Protein AF-0000000084801138 (afdb_homodimer)

Radius of gyration: 43.94 Å; Cα contacts (8 Å, |Δi|>4): 2525; chains: 2; bounding box: 107×155×184 Å

InterPro domains:
  IPR002125 Cytidine and deoxycytidylate deaminase domain [PS51747] (41-170)
  IPR002734 Bacterial bifunctional deaminase-reductase, C-terminal [PF01872] (205-409)
  IPR004794 Riboflavin biosynthesis protein RibD [TIGR00326] (48-409)
  IPR011549 Riboflavin-specific deaminase, C-terminal [TIGR00227] (203-411)
  IPR012816 NADAR [PF08719] (447-599)
  IPR012816 NADAR [TIGR02464] (445-599)
  IPR012816 NADAR [cd15457] (443-597)
  IPR016193 Cytidine deaminase-like [SSF53927] (43-171)
  IPR024072 Dihydrofolate reductase-like domain superfamily [G3DSA:3.40.430.10] (196-413)
  IPR024072 Dihydrofolate reductase-like domain superfamily [SSF53597] (202-411)
  IPR037238 YbiA-like superfamily [G3DSA:1.10.357.40] (436-603)
  IPR037238 YbiA-like superfamily [SSF143990] (434-600)
  IPR050765 Riboflavin Biosynthesis HTP Reductase [PTHR38011] (197-415)

Nearest PDB structures (foldseek):
  2b3z-assembly1_D  TM=8.477E-01  e=3.255E-31  Bacillus subtilis
  3zpc-assembly1_B  TM=8.766E-01  e=1.977E-29  Acinetobacter baumannii
  8dqc-assembly1_A  TM=8.533E-01  e=4.299E-29  Klebsiella oxytoca
  2azn-assembly1_A  TM=9.161E-01  e=3.362E-20  Methanocaldococcus jannaschii
  6p8c-assembly1_B  TM=9.278E-01  e=3.364E-18  Methanothermobacter thermautotrophicus str. Delta H

Foldseek 3Di:
DDDPDDPDDPDDDDDPDCPPDDDDPPPPPDPPPPDPVNVLLQLLVVLLVQLVLQLVLQLFEADDAGKKKWKWDAPVPDPPRHTDTQFIAIDNYFQFDHTQLRRLVSNAQVSAQIEMHMLEQDDQFPPDLCNLVSSLVSHHAEYEYLYADLAPSRGPPSVVVNVVSRHHYHYEPPNNDDPSNVVSSVSSLVSRLLVLCCSVPVFAAEEEEAEDEPVFFCAFLVRHPVDRDDPLVVLVVLSVQSRWQEEEEEQSCCVRPLDLSFHPDPPLGDTHEYEYEYAQPPHDLDGNQLQCLRPAYEYEYAPPRPVVSVVSSVVSVHHYDHDPDDALVVVRNVVSLQVIRYYYYHYFADNQLRNVLVVNHWKYKYKYAHDDNDDPNRGGRHDDNPDDDPVPDQDFAPWDWDDRPRIIIIMGTSDDRDDSPPPPDDPPCPPPPVPPPPPPPFAEDEEAGSNDPLPCLDQQHQFWFWAADLVRDTDIARTLLLQLLLLQQRPFPDPVSVVLNVVSSPDSGSVSSNVSSVSCCVVPVVRGDPCCVVCSLVSSLVSSLRRCVVDVSSLVVLLVCPSHQYAHSNQPAQECGLHDVRNRPNSSSVSSVVVSCVVVVNDDPPPPPPPDD/DDDDPDDDDPDDDDDPPCPPDPPDPPPPPDPPPPDPVNVLLQLLVVLLVQLVLQLVLQLFEADDAGKKKWKWDAPVPDPPRHTDTQFIAIDNYFQFDHTQLRRLVSNAQVNAQIEMEMLEQDDQFPPDLCNLVNSLVSHHAEYEYLYADLAPLRGPPSVVVNVVSRHHYHYEPPNNDDPSNVVSSVSSLVSRLLVLCCSVPVFAAEEEEAEDEPVFFCAFLVRHPVDRDDPLVVLVVLSVQSRWQEEEEEQSCCVRPLDLSFHPCPPLGDTHEYEYEYAQPPHDLDGNQLQCLRPAYEYEYAPPRPVVSVVSSVVSVHHYHHDPDDALVVVRNVVSLQVIRYYYYHYFADNQLRNVLVVNHWKYKYKYAHDDNDDPNRGGRHDDNPDDDPVPDQDFAPWDWDDRPRIIIIMGTSDDRDDSPPPPDDPPCPPPPPPPPPPPPFAEDEEAGSNDPLPCLDQQHQFWFWAADLVRDTDIARTLLLQLLLLQQRPFPDPVSVVLNVVSSPDSGSVSSNVSSVSCCVVPVVRGDPCCVVCSLVSSLVSSLRRCVVDVSNLVVLLVCPSHQYFHSNQPAQECGLHDVRNRPNSSSVSSVVSSCVVVVNDPPPPPPPPDD

Structure (mmCIF, N/CA/C/O backbone):
data_AF-0000000084801138-model_v1
#
loop_
_entity.id
_entity.type
_entity.pdbx_description
1 polymer 'Riboflavin biosynthesis protein PYRR, chloroplastic'
#
loop_
_atom_site.group_PDB
_atom_site.id
_atom_site.type_symbol
_atom_site.label_atom_id
_atom_site.label_alt_id
_atom_site.label_comp_id
_atom_site.label_asym_id
_atom_site.label_entity_id
_atom_site.label_seq_id
_atom_site.pdbx_PDB_ins_code
_atom_site.Cartn_x
_atom_site.Cartn_y
_atom_site.Cartn_z
_atom_site.occupancy
_atom_site.B_iso_or_equiv
_atom_site.auth_seq_id
_atom_site.auth_comp_id
_atom_site.auth_asym_id
_atom_site.auth_atom_id
_atom_site.pdbx_PDB_model_num
ATOM 1 N N . MET A 1 1 ? -38.75 19.781 108.125 1 24.61 1 MET A N 1
ATOM 2 C CA . MET A 1 1 ? -38.094 18.891 107.188 1 24.61 1 MET A CA 1
ATOM 3 C C . MET A 1 1 ? -39.062 18.391 106.125 1 24.61 1 MET A C 1
ATOM 5 O O . MET A 1 1 ? -38.75 17.469 105.375 1 24.61 1 MET A O 1
ATOM 9 N N . PRO A 1 2 ? -39.938 19.156 105.812 1 25.31 2 PRO A N 1
ATOM 10 C CA . PRO A 1 2 ? -41.312 18.953 105.375 1 25.31 2 PRO A CA 1
ATOM 11 C C . PRO A 1 2 ? -41.406 18.359 103.938 1 25.31 2 PRO A C 1
ATOM 13 O O . PRO A 1 2 ? -40.469 18.516 103.188 1 25.31 2 PRO A O 1
ATOM 16 N N . PRO A 1 3 ? -42.125 17.234 103.875 1 28.09 3 PRO A N 1
ATOM 17 C CA . PRO A 1 3 ? -42.344 16.172 102.938 1 28.09 3 PRO A CA 1
ATOM 18 C C . PRO A 1 3 ? -42.812 16.703 101.562 1 28.09 3 PRO A C 1
ATOM 20 O O . PRO A 1 3 ? -43.656 17.625 101.5 1 28.09 3 PRO A O 1
ATOM 23 N N . SER A 1 4 ? -41.875 16.844 100.625 1 24.78 4 SER A N 1
ATOM 24 C CA . SER A 1 4 ? -41.781 17.625 99.438 1 24.78 4 SER A CA 1
ATOM 25 C C . SER A 1 4 ? -42.875 17.188 98.438 1 24.78 4 SER A C 1
ATOM 27 O O . SER A 1 4 ? -43.031 16 98.125 1 24.78 4 SER A O 1
ATOM 29 N N . PRO A 1 5 ? -43.875 17.984 98.5 1 23.95 5 PRO A N 1
ATOM 30 C CA . PRO A 1 5 ? -45.188 17.703 97.938 1 23.95 5 PRO A CA 1
ATOM 31 C C . PRO A 1 5 ? -45.156 17.203 96.5 1 23.95 5 PRO A C 1
ATOM 33 O O . PRO A 1 5 ? -44.188 17.469 95.75 1 23.95 5 PRO A O 1
ATOM 36 N N . ARG A 1 6 ? -45.875 16.109 96.25 1 24.22 6 ARG A N 1
ATOM 37 C CA . ARG A 1 6 ? -46 15.078 95.25 1 24.22 6 ARG A CA 1
ATOM 38 C C . ARG A 1 6 ? -46.5 15.648 93.938 1 24.22 6 ARG A C 1
ATOM 40 O O . ARG A 1 6 ? -47.594 16.219 93.875 1 24.22 6 ARG A O 1
ATOM 47 N N . PRO A 1 7 ? -45.594 16.219 93.062 1 22.45 7 PRO A N 1
ATOM 48 C CA . PRO A 1 7 ? -45.938 17.172 92.062 1 22.45 7 PRO A CA 1
ATOM 49 C C . PRO A 1 7 ? -47 16.625 91.062 1 22.45 7 PRO A C 1
ATOM 51 O O . PRO A 1 7 ? -47.125 15.406 90.875 1 22.45 7 PRO A O 1
ATOM 54 N N . LEU A 1 8 ? -48.062 17.312 91.062 1 23.97 8 LEU A N 1
ATOM 55 C CA . LEU A 1 8 ? -49.406 17.141 90.438 1 23.97 8 LEU A CA 1
ATOM 56 C C . LEU A 1 8 ? -49.281 16.703 89 1 23.97 8 LEU A C 1
ATOM 58 O O . LEU A 1 8 ? -48.375 17.125 88.312 1 23.97 8 LEU A O 1
ATOM 62 N N . GLY A 1 9 ? -49.938 15.633 88.562 1 22.23 9 GLY A N 1
ATOM 63 C CA . GLY A 1 9 ? -50.125 14.609 87.562 1 22.23 9 GLY A CA 1
ATOM 64 C C . GLY A 1 9 ? -50.625 15.148 86.25 1 22.23 9 GLY A C 1
ATOM 65 O O . GLY A 1 9 ? -51.781 15.539 86.125 1 22.23 9 GLY A O 1
ATOM 66 N N . VAL A 1 10 ? -49.875 16.156 85.688 1 21.73 10 VAL A N 1
ATOM 67 C CA . VAL A 1 10 ? -50.406 17.016 84.625 1 21.73 10 VAL A CA 1
ATOM 68 C C . VAL A 1 10 ? -50.969 16.156 83.5 1 21.73 10 VAL A C 1
ATOM 70 O O . VAL A 1 10 ? -50.375 15.133 83.188 1 21.73 10 VAL A O 1
ATOM 73 N N . ALA A 1 11 ? -52.25 16.328 83.375 1 22.2 11 ALA A N 1
ATOM 74 C CA . ALA A 1 11 ? -53.25 15.594 82.562 1 22.2 11 ALA A CA 1
ATOM 75 C C . ALA A 1 11 ? -52.781 15.406 81.125 1 22.2 11 ALA A C 1
ATOM 77 O O . ALA A 1 11 ? -52.062 16.25 80.562 1 22.2 11 ALA A O 1
ATOM 78 N N . PRO A 1 12 ? -53.188 14.297 80.5 1 21.53 12 PRO A N 1
ATOM 79 C CA . PRO A 1 12 ? -52.75 13.555 79.312 1 21.53 12 PRO A CA 1
ATOM 80 C C . PRO A 1 12 ? -53.062 14.273 78 1 21.53 12 PRO A C 1
ATOM 82 O O . PRO A 1 12 ? -54.031 15.039 77.938 1 21.53 12 PRO A O 1
ATOM 85 N N . ALA A 1 13 ? -52.094 14.914 77.375 1 20.89 13 ALA A N 1
ATOM 86 C CA . ALA A 1 13 ? -52.031 15.742 76.188 1 20.89 13 ALA A CA 1
ATOM 87 C C . ALA A 1 13 ? -52.938 15.164 75.125 1 20.89 13 ALA A C 1
ATOM 89 O O . ALA A 1 13 ? -52.969 13.945 74.875 1 20.89 13 ALA A O 1
ATOM 90 N N . PRO A 1 14 ? -53.969 15.812 74.812 1 20.09 14 PRO A N 1
ATOM 91 C CA . PRO A 1 14 ? -55.031 15.367 73.938 1 20.09 14 PRO A CA 1
ATOM 92 C C . PRO A 1 14 ? -54.562 14.812 72.625 1 20.09 14 PRO A C 1
ATOM 94 O O . PRO A 1 14 ? -53.438 15.117 72.188 1 20.09 14 PRO A O 1
ATOM 97 N N . ALA A 1 15 ? -55.188 13.812 72.125 1 22.81 15 ALA A N 1
ATOM 98 C CA . ALA A 1 15 ? -55.156 12.805 71.062 1 22.81 15 ALA A CA 1
ATOM 99 C C . ALA A 1 15 ? -55.125 13.461 69.688 1 22.81 15 ALA A C 1
ATOM 101 O O . ALA A 1 15 ? -56.094 14.07 69.25 1 22.81 15 ALA A O 1
ATOM 102 N N . SER A 1 16 ? -54.125 14.359 69.375 1 19.98 16 SER A N 1
ATOM 103 C CA . SER A 1 16 ? -54.156 15.133 68.188 1 19.98 16 SER A CA 1
ATOM 104 C C . SER A 1 16 ? -54.469 14.242 66.938 1 19.98 16 SER A C 1
ATOM 106 O O . SER A 1 16 ? -54 13.094 66.875 1 19.98 16 SER A O 1
ATOM 108 N N . TYR A 1 17 ? -55.562 14.43 66.25 1 22.09 17 TYR A N 1
ATOM 109 C CA . TYR A 1 17 ? -56.281 13.859 65.062 1 22.09 17 TYR A CA 1
ATOM 110 C C . TYR A 1 17 ? -55.344 13.68 63.906 1 22.09 17 TYR A C 1
ATOM 112 O O . TYR A 1 17 ? -54.656 14.617 63.5 1 22.09 17 TYR A O 1
ATOM 120 N N . SER A 1 18 ? -54.719 12.492 63.688 1 22.88 18 SER A N 1
ATOM 121 C CA . SER A 1 18 ? -53.781 11.992 62.719 1 22.88 18 SER A CA 1
ATOM 122 C C . SER A 1 18 ? -54.281 12.125 61.312 1 22.88 18 SER A C 1
ATOM 124 O O . SER A 1 18 ? -55.25 11.461 60.938 1 22.88 18 SER A O 1
ATOM 126 N N . LEU A 1 19 ? -54.5 13.383 60.844 1 23.61 19 LEU A N 1
ATOM 127 C CA . LEU A 1 19 ? -55.031 13.547 59.5 1 23.61 19 LEU A CA 1
ATOM 128 C C . LEU A 1 19 ? -54.25 12.727 58.5 1 23.61 19 LEU A C 1
ATOM 130 O O . LEU A 1 19 ? -53.031 12.922 58.312 1 23.61 19 LEU A O 1
ATOM 134 N N . ASN A 1 20 ? -54.656 11.453 58.156 1 21.58 20 ASN A N 1
ATOM 135 C CA . ASN A 1 20 ? -54.094 10.281 57.5 1 21.58 20 ASN A CA 1
ATOM 136 C C . ASN A 1 20 ? -53.75 10.594 56.031 1 21.58 20 ASN A C 1
ATOM 138 O O . ASN A 1 20 ? -52.781 10.039 55.5 1 21.58 20 ASN A O 1
ATOM 142 N N . LEU A 1 21 ? -54.594 11.188 55.156 1 23.88 21 LEU A N 1
ATOM 143 C CA . LEU A 1 21 ? -54.875 10.469 53.938 1 23.88 21 LEU A CA 1
ATOM 144 C C . LEU A 1 21 ? -53.844 10.82 52.844 1 23.88 21 LEU A C 1
ATOM 146 O O . LEU A 1 21 ? -54.094 10.602 51.656 1 23.88 21 LEU A O 1
ATOM 150 N N . PHE A 1 22 ? -52.781 11.531 53.062 1 23.97 22 PHE A N 1
ATOM 151 C CA . PHE A 1 22 ? -52.375 12.148 51.812 1 23.97 22 PHE A CA 1
ATOM 152 C C . PHE A 1 22 ? -51.969 11.094 50.781 1 23.97 22 PHE A C 1
ATOM 154 O O . PHE A 1 22 ? -51.375 10.07 51.156 1 23.97 22 PHE A O 1
ATOM 161 N N . PRO A 1 23 ? -52.625 11.055 49.562 1 28.62 23 PRO A N 1
ATOM 162 C CA . PRO A 1 23 ? -52.438 10.055 48.5 1 28.62 23 PRO A CA 1
ATOM 163 C C . PRO A 1 23 ? -51 9.875 48.094 1 28.62 23 PRO A C 1
ATOM 165 O O . PRO A 1 23 ? -50.188 10.797 48.25 1 28.62 23 PRO A O 1
ATOM 168 N N . ARG A 1 24 ? -50.5 8.617 48 1 23.97 24 ARG A N 1
ATOM 169 C CA . ARG A 1 24 ? -49.156 8.133 47.688 1 23.97 24 ARG A CA 1
ATOM 170 C C . ARG A 1 24 ? -48.688 8.672 46.344 1 23.97 24 ARG A C 1
ATOM 172 O O . ARG A 1 24 ? -49.344 8.453 45.312 1 23.97 24 ARG A O 1
ATOM 179 N N . ARG A 1 25 ? -48.156 9.82 46.344 1 25.17 25 ARG A N 1
ATOM 180 C CA . ARG A 1 25 ? -47.531 10.32 45.094 1 25.17 25 ARG A CA 1
ATOM 181 C C . ARG A 1 25 ? -46.781 9.211 44.375 1 25.17 25 ARG A C 1
ATOM 183 O O . ARG A 1 25 ? -45.906 8.555 44.938 1 25.17 25 ARG A O 1
ATOM 190 N N . ARG A 1 26 ? -47.438 8.602 43.375 1 25.25 26 ARG A N 1
ATOM 191 C CA . ARG A 1 26 ? -46.875 7.617 42.469 1 25.25 26 ARG A CA 1
ATOM 192 C C . ARG A 1 26 ? -45.438 8.016 42.062 1 25.25 26 ARG A C 1
ATOM 194 O O . ARG A 1 26 ? -45.219 9.133 41.594 1 25.25 26 ARG A O 1
ATOM 201 N N . CYS A 1 27 ? -44.531 7.418 42.844 1 24.69 27 CYS A N 1
ATOM 202 C CA . CYS A 1 27 ? -43.125 7.535 42.531 1 24.69 27 CYS A CA 1
ATOM 203 C C . CYS A 1 27 ? -42.906 7.469 41 1 24.69 27 CYS A C 1
ATOM 205 O O . CYS A 1 27 ? -43.406 6.566 40.344 1 24.69 27 CYS A O 1
ATOM 207 N N . LEU A 1 28 ? -42.906 8.711 40.438 1 31.41 28 LEU A N 1
ATOM 208 C CA . LEU A 1 28 ? -42.562 8.719 39.031 1 31.41 28 LEU A CA 1
ATOM 209 C C . LEU A 1 28 ? -41.562 7.609 38.719 1 31.41 28 LEU A C 1
ATOM 211 O O . LEU A 1 28 ? -40.688 7.293 39.562 1 31.41 28 LEU A O 1
ATOM 215 N N . PRO A 1 29 ? -42 6.625 37.906 1 31.09 29 PRO A N 1
ATOM 216 C CA . PRO A 1 29 ? -41.125 5.5 37.531 1 31.09 29 PRO A CA 1
ATOM 217 C C . PRO A 1 29 ? -39.656 5.879 37.5 1 31.09 29 PRO A C 1
ATOM 219 O O . PRO A 1 29 ? -39.312 7.051 37.281 1 31.09 29 PRO A O 1
ATOM 222 N N . ALA A 1 30 ? -38.844 4.914 38.031 1 28.2 30 ALA A N 1
ATOM 223 C CA . ALA A 1 30 ? -37.375 4.828 38.062 1 28.2 30 ALA A CA 1
ATOM 224 C C . ALA A 1 30 ? -36.781 5.332 36.75 1 28.2 30 ALA A C 1
ATOM 226 O O . ALA A 1 30 ? -37.219 4.93 35.656 1 28.2 30 ALA A O 1
ATOM 227 N N . ARG A 1 31 ? -36.344 6.496 36.656 1 33 31 ARG A N 1
ATOM 228 C CA . ARG A 1 31 ? -35.375 6.875 35.625 1 33 31 ARG A CA 1
ATOM 229 C C . ARG A 1 31 ? -34.562 5.676 35.156 1 33 31 ARG A C 1
ATOM 231 O O . ARG A 1 31 ? -33.906 5.02 35.969 1 33 31 ARG A O 1
ATOM 238 N N . HIS A 1 32 ? -35.094 4.891 34.281 1 36.47 32 HIS A N 1
ATOM 239 C CA . HIS A 1 32 ? -34.344 3.758 33.719 1 36.47 32 HIS A CA 1
ATOM 240 C C . HIS A 1 32 ? -32.844 4.012 33.719 1 36.47 32 HIS A C 1
ATOM 242 O O . HIS A 1 32 ? -32.375 5.031 33.219 1 36.47 32 HIS A O 1
ATOM 248 N N . ALA A 1 33 ? -32.094 3.668 34.688 1 37.84 33 ALA A N 1
ATOM 249 C CA . ALA A 1 33 ? -30.641 3.561 34.812 1 37.84 33 ALA A CA 1
ATOM 250 C C . ALA A 1 33 ? -30 3.107 33.531 1 37.84 33 ALA A C 1
ATOM 252 O O . ALA A 1 33 ? -30.125 1.943 33.125 1 37.84 33 ALA A O 1
ATOM 253 N N . VAL A 1 34 ? -30.094 3.865 32.562 1 47.22 34 VAL A N 1
ATOM 254 C CA . VAL A 1 34 ? -29.156 3.533 31.484 1 47.22 34 VAL A CA 1
ATOM 255 C C . VAL A 1 34 ? -27.859 2.984 32.094 1 47.22 34 VAL A C 1
ATOM 257 O O . VAL A 1 34 ? -27.328 3.557 33.031 1 47.22 34 VAL A O 1
ATOM 260 N N . SER A 1 35 ? -27.531 1.699 31.969 1 58.22 35 SER A N 1
ATOM 261 C CA . SER A 1 35 ? -26.312 1.022 32.406 1 58.22 35 SER A CA 1
ATOM 262 C C . SER A 1 35 ? -25.094 1.908 32.219 1 58.22 35 SER A C 1
ATOM 264 O O . SER A 1 35 ? -25.078 2.787 31.359 1 58.22 35 SER A O 1
ATOM 266 N N . MET A 1 36 ? -24.297 1.938 33.25 1 60.09 36 MET A N 1
ATOM 267 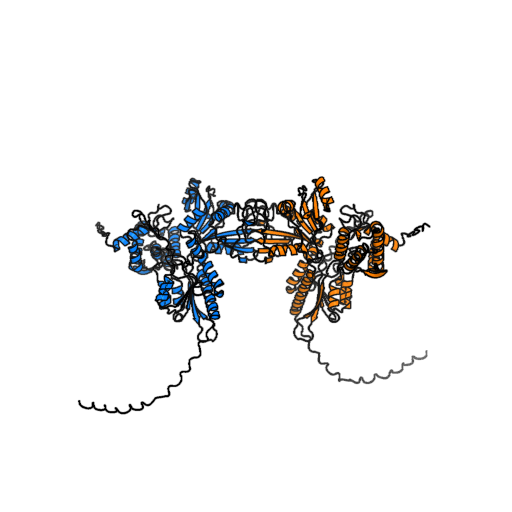C CA . MET A 1 36 ? -23.031 2.662 33.25 1 60.09 36 MET A CA 1
ATOM 268 C C . MET A 1 36 ? -22.297 2.465 31.922 1 60.09 36 MET A C 1
ATOM 270 O O . MET A 1 36 ? -21.719 3.406 31.391 1 60.09 36 MET A O 1
ATOM 274 N N . ALA A 1 37 ? -22.453 1.32 31.391 1 62.06 37 ALA A N 1
ATOM 275 C CA . ALA A 1 37 ? -21.781 1.018 30.125 1 62.06 37 ALA A CA 1
ATOM 276 C C . ALA A 1 37 ? -22.438 1.772 28.969 1 62.06 37 ALA A C 1
ATOM 278 O O . ALA A 1 37 ? -21.75 2.281 28.078 1 62.06 37 ALA A O 1
ATOM 279 N N . ALA A 1 38 ? -23.703 1.732 29.031 1 67.5 38 ALA A N 1
ATOM 280 C CA . ALA A 1 38 ? -24.422 2.449 27.984 1 67.5 38 ALA A CA 1
ATOM 281 C C . ALA A 1 38 ? -24.125 3.947 28.047 1 67.5 38 ALA A C 1
ATOM 283 O O . ALA A 1 38 ? -23.969 4.602 27.016 1 67.5 38 ALA A O 1
ATOM 284 N N . SER A 1 39 ? -23.953 4.355 29.234 1 77.81 39 SER A N 1
ATOM 285 C CA . SER A 1 39 ? -23.641 5.77 29.438 1 77.81 39 SER A CA 1
ATOM 286 C C . SER A 1 39 ? -22.234 6.094 28.938 1 77.81 39 SER A C 1
ATOM 288 O O . SER A 1 39 ? -22.031 7.105 28.266 1 77.81 39 SER A O 1
ATOM 290 N N . HIS A 1 40 ? -21.375 5.145 29.125 1 86.56 40 HIS A N 1
ATOM 291 C CA . HIS A 1 40 ? -20 5.355 28.688 1 86.56 40 HIS A CA 1
ATOM 292 C C . HIS A 1 40 ? -19.891 5.301 27.172 1 86.56 40 HIS A C 1
ATOM 294 O O . HIS A 1 40 ? -19.109 6.059 26.578 1 86.56 40 HIS A O 1
ATOM 300 N N . ALA A 1 41 ? -20.641 4.426 26.625 1 88.56 41 ALA A N 1
ATOM 301 C CA . ALA A 1 41 ? -20.641 4.324 25.172 1 88.56 41 ALA A CA 1
ATOM 302 C C . ALA A 1 41 ? -21.188 5.602 24.531 1 88.56 41 ALA A C 1
ATOM 304 O O . ALA A 1 41 ? -20.672 6.051 23.5 1 88.56 41 ALA A O 1
ATOM 305 N N . HIS A 1 42 ? -22.172 6.113 25.141 1 90.12 42 HIS A N 1
ATOM 306 C CA . HIS A 1 42 ? -22.75 7.363 24.672 1 90.12 42 HIS A CA 1
ATOM 307 C C . HIS A 1 42 ? -21.766 8.516 24.812 1 90.12 42 HIS A C 1
ATOM 309 O O . HIS A 1 42 ? -21.609 9.328 23.891 1 90.12 42 HIS A O 1
ATOM 315 N N . ASP A 1 43 ? -21.109 8.594 25.938 1 94.19 43 ASP A N 1
ATOM 316 C CA . ASP A 1 43 ? -20.094 9.633 26.156 1 94.19 43 ASP A CA 1
ATOM 317 C C . ASP A 1 43 ? -18.984 9.547 25.125 1 94.19 43 ASP A C 1
ATOM 319 O O . ASP A 1 43 ? -18.547 10.562 24.578 1 94.19 43 ASP A O 1
ATOM 323 N N . ALA A 1 44 ? -18.594 8.312 24.891 1 95.69 44 ALA A N 1
ATOM 324 C CA . ALA A 1 44 ? -17.516 8.094 23.938 1 95.69 44 ALA A CA 1
ATOM 325 C C . ALA A 1 44 ? -17.938 8.539 22.531 1 95.69 44 ALA A C 1
ATOM 327 O O . ALA A 1 44 ? -17.125 9.125 21.812 1 95.69 44 ALA A O 1
ATOM 328 N N . HIS A 1 45 ? -19.125 8.273 22.219 1 95.31 45 HIS A N 1
ATOM 329 C CA . HIS A 1 45 ? -19.656 8.625 20.906 1 95.31 45 HIS A CA 1
ATOM 330 C C . HIS A 1 45 ? -19.672 10.141 20.703 1 95.31 45 HIS A C 1
ATOM 332 O O . HIS A 1 45 ? -19.219 10.641 19.672 1 95.31 45 HIS A O 1
ATOM 338 N N . PHE A 1 46 ? -20.156 10.898 21.672 1 96.5 46 PHE A N 1
ATOM 339 C CA . PHE A 1 46 ? -20.281 12.344 21.531 1 96.5 46 PHE A CA 1
ATOM 340 C C . PHE A 1 46 ? -18.922 13.016 21.641 1 96.5 46 PHE A C 1
ATOM 342 O O . PHE A 1 46 ? -18.688 14.055 21.031 1 96.5 46 PHE A O 1
ATOM 349 N N . LEU A 1 47 ? -18.078 12.391 22.375 1 97.31 47 LEU A N 1
ATOM 350 C CA . LEU A 1 47 ? -16.719 12.922 22.438 1 97.31 47 LEU A CA 1
ATOM 351 C C . LEU A 1 47 ? -16.016 12.805 21.094 1 97.31 47 LEU A C 1
ATOM 353 O O . LEU A 1 47 ? -15.297 13.711 20.672 1 97.31 47 LEU A O 1
ATOM 357 N N . ARG A 1 48 ? -16.188 11.688 20.422 1 97.69 48 ARG A N 1
ATOM 358 C CA . ARG A 1 48 ? -15.656 11.531 19.078 1 97.69 48 ARG A CA 1
ATOM 359 C C . ARG A 1 48 ? -16.234 12.578 18.125 1 97.69 48 ARG A C 1
ATOM 361 O O . ARG A 1 48 ? -15.523 13.117 17.281 1 97.69 48 ARG A O 1
ATOM 368 N N . ARG A 1 49 ? -17.469 12.82 18.297 1 97.81 49 ARG A N 1
ATOM 369 C CA . ARG A 1 49 ? -18.109 13.852 17.484 1 97.81 49 ARG A CA 1
ATOM 370 C C . ARG A 1 49 ? -17.5 15.219 17.766 1 97.81 49 ARG A C 1
ATOM 372 O O . ARG A 1 49 ? -17.312 16.016 16.844 1 97.81 49 ARG A O 1
ATOM 379 N N . ALA A 1 50 ? -17.203 15.523 19 1 98.56 50 ALA A N 1
ATOM 380 C CA . ALA A 1 50 ? -16.562 16.797 19.344 1 98.56 50 ALA A CA 1
ATOM 381 C C . ALA A 1 50 ? -15.219 16.938 18.656 1 98.56 50 ALA A C 1
ATOM 383 O O . ALA A 1 50 ? -14.867 18.031 18.188 1 98.56 50 ALA A O 1
ATOM 384 N N . ALA A 1 51 ? -14.523 15.844 18.578 1 98.19 51 ALA A N 1
ATOM 385 C CA . ALA A 1 51 ? -13.242 15.859 17.875 1 98.19 51 ALA A CA 1
ATOM 386 C C . ALA A 1 51 ? -13.445 16.109 16.391 1 98.19 51 ALA A C 1
ATOM 388 O O . ALA A 1 51 ? -12.695 16.875 15.773 1 98.19 51 ALA A O 1
ATOM 389 N N . ASP A 1 52 ? -14.477 15.523 15.852 1 98 52 ASP A N 1
ATOM 390 C CA . ASP A 1 52 ? -14.797 15.742 14.445 1 98 52 ASP A CA 1
ATOM 391 C C . ASP A 1 52 ? -15.18 17.188 14.188 1 98 52 ASP A C 1
ATOM 393 O O . ASP A 1 52 ? -14.758 17.781 13.195 1 98 52 ASP A O 1
ATOM 397 N N . VAL A 1 53 ? -15.938 17.703 15.078 1 98.31 53 VAL A N 1
ATOM 398 C CA . VAL A 1 53 ? -16.391 19.094 14.969 1 98.31 53 VAL A CA 1
ATOM 399 C C . VAL A 1 53 ? -15.188 20.031 15.062 1 98.31 53 VAL A C 1
ATOM 401 O O . VAL A 1 53 ? -15.117 21.016 14.336 1 98.31 53 VAL A O 1
ATOM 404 N N . ALA A 1 54 ? -14.258 19.734 15.891 1 98.19 54 ALA A N 1
ATOM 405 C CA . ALA A 1 54 ? -13.07 20.547 16.094 1 98.19 54 ALA A CA 1
ATOM 406 C C . ALA A 1 54 ? -12.25 20.656 14.82 1 98.19 54 ALA A C 1
ATOM 408 O O . ALA A 1 54 ? -11.508 21.625 14.625 1 98.19 54 ALA A O 1
ATOM 409 N N . ASP A 1 55 ? -12.406 19.703 13.945 1 97.31 55 ASP A N 1
ATOM 410 C CA . ASP A 1 55 ? -11.586 19.609 12.734 1 97.31 55 ASP A CA 1
ATOM 411 C C . ASP A 1 55 ? -12.219 20.406 11.586 1 97.31 55 ASP A C 1
ATOM 413 O O . ASP A 1 55 ? -11.648 20.484 10.5 1 97.31 55 ASP A O 1
ATOM 417 N N . ARG A 1 56 ? -13.32 21.031 11.773 1 96.19 56 ARG A N 1
ATOM 418 C CA . ARG A 1 56 ? -14.086 21.656 10.695 1 96.19 56 ARG A CA 1
ATOM 419 C C . ARG A 1 56 ? -13.406 22.922 10.195 1 96.19 56 ARG A C 1
ATOM 421 O O . ARG A 1 56 ? -13.727 23.422 9.125 1 96.19 56 ARG A O 1
ATOM 428 N N . SER A 1 57 ? -12.461 23.469 10.953 1 94.38 57 SER A N 1
ATOM 429 C CA . SER A 1 57 ? -11.766 24.688 10.531 1 94.38 57 SER A CA 1
ATOM 430 C C . SER A 1 57 ? -10.609 24.359 9.586 1 94.38 57 SER A C 1
ATOM 432 O O . SER A 1 57 ? -10 25.25 9.008 1 94.38 57 SER A O 1
ATOM 434 N N . ALA A 1 58 ? -10.398 23.062 9.367 1 91.88 58 ALA A N 1
ATOM 435 C CA . ALA A 1 58 ? -9.258 22.625 8.562 1 91.88 58 ALA A CA 1
ATOM 436 C C . ALA A 1 58 ? -9.352 23.188 7.145 1 91.88 58 ALA A C 1
ATOM 438 O O . ALA A 1 58 ? -10.383 23.047 6.484 1 91.88 58 ALA A O 1
ATOM 439 N N . GLY A 1 59 ? -8.266 23.891 6.711 1 89.62 59 GLY A N 1
ATOM 440 C CA . GLY A 1 59 ? -8.219 24.453 5.367 1 89.62 59 GLY A CA 1
ATOM 441 C C . GLY A 1 59 ? -8.781 25.859 5.281 1 89.62 59 GLY A C 1
ATOM 442 O O . GLY A 1 59 ? -8.539 26.562 4.305 1 89.62 59 GLY A O 1
ATOM 443 N N . LEU A 1 60 ? -9.492 26.281 6.305 1 90.69 60 LEU A N 1
ATOM 444 C CA . LEU A 1 60 ? -10.125 27.594 6.297 1 90.69 60 LEU A CA 1
ATOM 445 C C . LEU A 1 60 ? -9.25 28.625 7.012 1 90.69 60 LEU A C 1
ATOM 447 O O . LEU A 1 60 ? -9.219 29.797 6.629 1 90.69 60 LEU A O 1
ATOM 451 N N . ALA A 1 61 ? -8.594 28.203 8.023 1 93 61 ALA A N 1
ATOM 452 C CA . ALA A 1 61 ? -7.699 29.047 8.812 1 93 61 ALA A CA 1
ATOM 453 C C . ALA A 1 61 ? -6.34 28.375 9 1 93 61 ALA A C 1
ATOM 455 O O . ALA A 1 61 ? -6.203 27.172 8.812 1 93 61 ALA A O 1
ATOM 456 N N . SER A 1 62 ? -5.406 29.203 9.328 1 93.56 62 SER A N 1
ATOM 457 C CA . SER A 1 62 ? -4.113 28.625 9.688 1 93.56 62 SER A CA 1
ATOM 458 C C . SER A 1 62 ? -4.242 27.672 10.867 1 93.56 62 SER A C 1
ATOM 460 O O . SER A 1 62 ? -5.117 27.828 11.719 1 93.56 62 SER A O 1
ATOM 462 N N . PRO A 1 63 ? -3.365 26.688 10.836 1 95.31 63 PRO A N 1
ATOM 463 C CA . PRO A 1 63 ? -3.406 25.734 11.953 1 95.31 63 PRO A CA 1
ATOM 464 C C . PRO A 1 63 ? -3.393 26.422 13.312 1 95.31 63 PRO A C 1
ATOM 466 O O . PRO A 1 63 ? -2.643 27.391 13.516 1 95.31 63 PRO A O 1
ATOM 469 N N . HIS A 1 64 ? -4.23 26.062 14.18 1 95.06 64 HIS A N 1
ATOM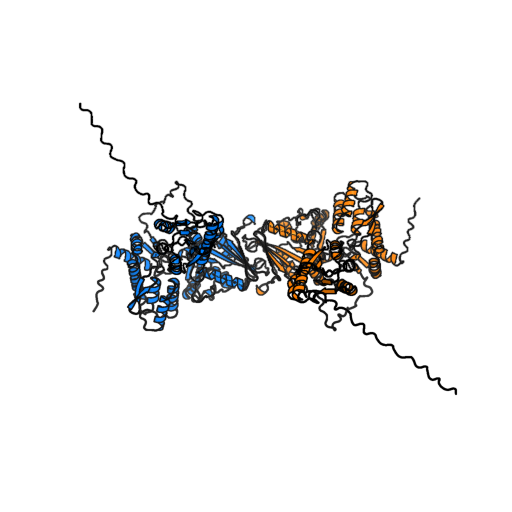 470 C CA . HIS A 1 64 ? -4.426 26.5 15.555 1 95.06 64 HIS A CA 1
ATOM 471 C C . HIS A 1 64 ? -4.965 25.359 16.422 1 95.06 64 HIS A C 1
ATOM 473 O O . HIS A 1 64 ? -5.309 24.297 15.906 1 95.06 64 HIS A O 1
ATOM 479 N N . PRO A 1 65 ? -4.891 25.516 17.734 1 95.62 65 PRO A N 1
ATOM 480 C CA . PRO A 1 65 ? -5.496 24.453 18.547 1 95.62 65 PRO A CA 1
ATOM 481 C C . PRO A 1 65 ? -6.949 24.172 18.156 1 95.62 65 PRO A C 1
ATOM 483 O O . PRO A 1 65 ? -7.734 25.109 17.984 1 95.62 65 PRO A O 1
ATOM 486 N N . ASN A 1 66 ? -7.293 22.938 18.031 1 97.19 66 ASN A N 1
ATOM 487 C CA . ASN A 1 66 ? -8.625 22.547 17.578 1 97.19 66 ASN A CA 1
ATOM 488 C C . ASN A 1 66 ? -9.562 22.281 18.766 1 97.19 66 ASN A C 1
ATOM 490 O O . ASN A 1 66 ? -9.422 21.281 19.453 1 97.19 66 ASN A O 1
ATOM 494 N N . PHE A 1 67 ? -10.555 23.156 18.922 1 98 67 PHE A N 1
ATOM 495 C CA . PHE A 1 67 ? -11.562 23.031 19.969 1 98 67 PHE A CA 1
ATOM 496 C C . PHE A 1 67 ? -12.93 22.703 19.375 1 98 67 PHE A C 1
ATOM 498 O O . PHE A 1 67 ? -13.398 23.406 18.484 1 98 67 PHE A O 1
ATOM 505 N N . GLY A 1 68 ? -13.484 21.641 19.828 1 98.56 68 GLY A N 1
ATOM 506 C CA . GLY A 1 68 ? -14.859 21.281 19.516 1 98.56 68 GLY A CA 1
ATOM 507 C C . GLY A 1 68 ? -15.719 21.078 20.75 1 98.56 68 GLY A C 1
ATOM 508 O O . GLY A 1 68 ? -15.242 20.547 21.75 1 98.56 68 GLY A O 1
ATOM 509 N N . CYS A 1 69 ? -16.984 21.5 20.672 1 98.69 69 CYS A N 1
ATOM 510 C CA . CYS A 1 69 ? -17.969 21.344 21.75 1 98.69 69 CYS A CA 1
ATOM 511 C C . CYS A 1 69 ? -19.297 20.828 21.203 1 98.69 69 CYS A C 1
ATOM 513 O O . CYS A 1 69 ? -19.828 21.359 20.234 1 98.69 69 CYS A O 1
ATOM 515 N N . VAL A 1 70 ? -19.703 19.766 21.781 1 98.62 70 VAL A N 1
ATOM 516 C CA . VAL A 1 70 ? -21.016 19.203 21.469 1 98.62 70 VAL A CA 1
ATOM 517 C C . VAL A 1 70 ? -21.875 19.188 22.719 1 98.62 70 VAL A C 1
ATOM 519 O O . VAL A 1 70 ? -21.453 18.688 23.766 1 98.62 70 VAL A O 1
ATOM 522 N N . ILE A 1 71 ? -23.031 19.797 22.672 1 98.25 71 ILE A N 1
ATOM 523 C CA . ILE A 1 71 ? -23.984 19.734 23.766 1 98.25 71 ILE A CA 1
ATOM 524 C C . ILE A 1 71 ? -25.125 18.781 23.422 1 98.25 71 ILE A C 1
ATOM 526 O O . ILE A 1 71 ? -25.766 18.922 22.375 1 98.25 71 ILE A O 1
ATOM 530 N N . ALA A 1 72 ? -25.234 17.797 24.25 1 96.75 72 ALA A N 1
ATOM 531 C CA . ALA A 1 72 ? -26.266 16.781 24 1 96.75 72 ALA A CA 1
ATOM 532 C C . ALA A 1 72 ? -27.188 16.625 25.203 1 96.75 72 ALA A C 1
ATOM 534 O O . ALA A 1 72 ? -26.75 16.797 26.344 1 96.75 72 ALA A O 1
ATOM 535 N N . ARG A 1 73 ? -28.5 16.328 24.906 1 91.12 73 ARG A N 1
ATOM 536 C CA . ARG A 1 73 ? -29.516 16.156 25.938 1 91.12 73 ARG A CA 1
ATOM 537 C C . ARG A 1 73 ? -30.234 14.82 25.781 1 91.12 73 ARG A C 1
ATOM 539 O O . ARG A 1 73 ? -30.453 14.359 24.672 1 91.12 73 ARG A O 1
ATOM 546 N N . PRO A 1 74 ? -30.516 14.133 26.938 1 78.38 74 PRO A N 1
ATOM 547 C CA . PRO A 1 74 ? -31.297 12.898 26.844 1 78.38 74 PRO A CA 1
ATOM 548 C C . PRO A 1 74 ? -32.688 13.133 26.312 1 78.38 74 PRO A C 1
ATOM 550 O O . PRO A 1 74 ? -33.281 14.211 26.5 1 78.38 74 PRO A O 1
ATOM 553 N N . GLN A 1 75 ? -33.094 12.273 25.312 1 66.75 75 GLN A N 1
ATOM 554 C CA . GLN A 1 75 ? -34.469 12.383 24.812 1 66.75 75 GLN A CA 1
ATOM 555 C C . GLN A 1 75 ? -35.469 12.039 25.906 1 66.75 75 GLN A C 1
ATOM 557 O O . GLN A 1 75 ? -35.375 11 26.547 1 66.75 75 GLN A O 1
ATOM 562 N N . LEU A 1 76 ? -36 13.023 26.672 1 53.5 76 LEU A N 1
ATOM 563 C CA . LEU A 1 76 ? -37 12.766 27.734 1 53.5 76 LEU A CA 1
ATOM 564 C C . LEU A 1 76 ? -38.094 11.828 27.234 1 53.5 76 LEU A C 1
ATOM 566 O O . LEU A 1 76 ? -38.625 11.039 28.016 1 53.5 76 LEU A O 1
ATOM 570 N N . GLU A 1 77 ? -38.688 12.164 26.109 1 47.59 77 GLU A N 1
ATOM 571 C CA . GLU A 1 77 ? -39.969 11.562 25.797 1 47.59 77 GLU A CA 1
ATOM 572 C C . GLU A 1 77 ? -39.812 10.133 25.297 1 47.59 77 GLU A C 1
ATOM 574 O O . GLU A 1 77 ? -40.812 9.414 25.156 1 47.59 77 GLU A O 1
ATOM 579 N N . THR A 1 78 ? -38.812 9.859 24.516 1 47.09 78 THR A N 1
ATOM 580 C CA . THR A 1 78 ? -38.875 8.516 23.953 1 47.09 78 THR A CA 1
ATOM 581 C C . THR A 1 78 ? -37.938 7.578 24.719 1 47.09 78 THR A C 1
ATOM 583 O O . THR A 1 78 ? -36.969 8.023 25.344 1 47.09 78 THR A O 1
ATOM 586 N N . ASP A 1 79 ? -38.406 6.457 25.156 1 43.09 79 ASP A N 1
ATOM 587 C CA . ASP A 1 79 ? -37.688 5.359 25.797 1 43.09 79 ASP A CA 1
ATOM 588 C C . ASP A 1 79 ? -36.312 5.176 25.156 1 43.09 79 ASP A C 1
ATOM 590 O O . ASP A 1 79 ? -35.594 4.25 25.516 1 43.09 79 ASP A O 1
ATOM 594 N N . ASP A 1 80 ? -36.125 5.789 24.062 1 46.19 80 ASP A N 1
ATOM 595 C CA . ASP A 1 80 ? -34.875 5.469 23.359 1 46.19 80 ASP A CA 1
ATOM 596 C C . ASP A 1 80 ? -33.719 6.289 23.922 1 46.19 80 ASP A C 1
ATOM 598 O O . ASP A 1 80 ? -33.844 7.508 24.062 1 46.19 80 ASP A O 1
ATOM 602 N N . VAL A 1 81 ? -32.938 5.781 24.688 1 51.22 81 VAL A N 1
ATOM 603 C CA . VAL A 1 81 ? -31.734 6.125 25.422 1 51.22 81 VAL A CA 1
ATOM 604 C C . VAL A 1 81 ? -30.797 6.953 24.531 1 51.22 81 VAL A C 1
ATOM 606 O O . VAL A 1 81 ? -29.656 7.238 24.906 1 51.22 81 VAL A O 1
ATOM 609 N N . GLU A 1 82 ? -31.266 7.34 23.438 1 63.34 82 GLU A N 1
ATOM 610 C CA . GLU A 1 82 ? -30.25 7.969 22.594 1 63.34 82 GLU A CA 1
ATOM 611 C C . GLU A 1 82 ? -30.234 9.484 22.797 1 63.34 82 GLU A C 1
ATOM 613 O O . GLU A 1 82 ? -31.281 10.125 22.812 1 63.34 82 GLU A O 1
ATOM 618 N N . ALA A 1 83 ? -29.234 10.125 23.406 1 75.62 83 ALA A N 1
ATOM 619 C CA . ALA A 1 83 ? -29.031 11.562 23.516 1 75.62 83 ALA A CA 1
ATOM 620 C C . ALA A 1 83 ? -28.969 12.219 22.125 1 75.62 83 ALA A C 1
ATOM 622 O O . ALA A 1 83 ? -28.594 11.57 21.141 1 75.62 83 ALA A O 1
ATOM 623 N N . TRP A 1 84 ? -29.75 13.273 21.984 1 88.75 84 TRP A N 1
ATOM 624 C CA . TRP A 1 84 ? -29.656 13.977 20.703 1 88.75 84 TRP A CA 1
ATOM 625 C C . TRP A 1 84 ? -28.812 15.25 20.844 1 88.75 84 TRP A C 1
ATOM 627 O O . TRP A 1 84 ? -28.797 15.867 21.922 1 88.75 84 TRP A O 1
ATOM 637 N N . VAL A 1 85 ? -28.141 15.711 19.891 1 95.94 85 VAL A N 1
ATOM 638 C CA . VAL A 1 85 ? -27.281 16.875 19.844 1 95.94 85 VAL A CA 1
ATOM 639 C C . VAL A 1 85 ? -28.109 18.141 19.719 1 95.94 85 VAL A C 1
ATOM 641 O O . VAL A 1 85 ? -28.922 18.281 18.797 1 95.94 85 VAL A O 1
ATOM 644 N N . VAL A 1 86 ? -27.938 19.094 20.656 1 97 86 VAL A N 1
ATOM 645 C CA . VAL A 1 86 ? -28.75 20.312 20.625 1 97 86 VAL A CA 1
ATOM 646 C C . VAL A 1 86 ? -27.875 21.5 20.234 1 97 86 VAL A C 1
ATOM 648 O O . VAL A 1 86 ? -28.375 22.594 19.953 1 97 86 VAL A O 1
ATOM 651 N N . GLY A 1 87 ? -26.594 21.328 20.234 1 98.12 87 GLY A N 1
ATOM 652 C CA . GLY A 1 87 ? -25.672 22.391 19.828 1 98.12 87 GLY A CA 1
ATOM 653 C C . GLY A 1 87 ? -24.266 21.891 19.562 1 98.12 87 GLY A C 1
ATOM 654 O O . GLY A 1 87 ? -23.781 20.984 20.25 1 98.12 87 GLY A O 1
ATOM 655 N N . GLU A 1 88 ? -23.719 22.5 18.594 1 98.5 88 GLU A N 1
ATOM 656 C CA . GLU A 1 88 ? -22.328 22.234 18.25 1 98.5 88 GLU A CA 1
ATOM 657 C C . GLU A 1 88 ? -21.562 23.531 17.953 1 98.5 88 GLU A C 1
ATOM 659 O O . GLU A 1 88 ? -22.156 24.5 17.469 1 98.5 88 GLU A O 1
ATOM 664 N N . GLY A 1 89 ? -20.297 23.516 18.312 1 98.38 89 GLY A N 1
ATOM 665 C CA . GLY A 1 89 ? -19.438 24.641 18 1 98.38 89 GLY A CA 1
ATOM 666 C C . GLY A 1 89 ? -17.969 24.25 17.906 1 98.38 89 GLY A C 1
ATOM 667 O O . GLY A 1 89 ? -17.547 23.234 18.484 1 98.38 89 GLY A O 1
ATOM 668 N N . TYR A 1 90 ? -17.25 24.984 17.109 1 98.06 90 TYR A N 1
ATOM 669 C CA . TYR A 1 90 ? -15.812 24.797 17 1 98.06 90 TYR A CA 1
ATOM 670 C C . TYR A 1 90 ? -15.102 26.141 16.891 1 98.06 90 TYR A C 1
ATOM 672 O O . TYR A 1 90 ? -15.703 27.141 16.516 1 98.06 90 TYR A O 1
ATOM 680 N N . LEU A 1 91 ? -13.859 26.156 17.281 1 97.06 91 LEU A N 1
ATOM 681 C CA . LEU A 1 91 ? -13.031 27.344 17.094 1 97.06 91 LEU A CA 1
ATOM 682 C C . LEU A 1 91 ? -12.633 27.5 15.625 1 97.06 91 LEU A C 1
ATOM 684 O O . LEU A 1 91 ? -11.867 26.688 15.094 1 97.06 91 LEU A O 1
ATOM 688 N N . TYR A 1 92 ? -13.125 28.5 15.016 1 95.75 92 TYR A N 1
ATOM 689 C CA . TYR A 1 92 ? -12.891 28.719 13.594 1 95.75 92 TYR A CA 1
ATOM 690 C C . TYR A 1 92 ? -11.438 29.078 13.328 1 95.75 92 TYR A C 1
ATOM 692 O O . TYR A 1 92 ? -10.828 28.578 12.383 1 95.75 92 TYR A O 1
ATOM 700 N N . SER A 1 93 ? -10.93 29.984 14.117 1 95.12 93 SER A N 1
ATOM 701 C CA . SER A 1 93 ? -9.562 30.484 14.055 1 95.12 93 SER A CA 1
ATOM 702 C C . SER A 1 93 ? -9.156 31.156 15.359 1 95.12 93 SER A C 1
ATOM 704 O O . SER A 1 93 ? -10.008 31.453 16.203 1 95.12 93 SER A O 1
ATOM 706 N N . GLN A 1 94 ? -7.906 31.375 15.5 1 92.88 94 GLN A N 1
ATOM 707 C CA . GLN A 1 94 ? -7.512 32.188 16.641 1 92.88 94 GLN A CA 1
ATOM 708 C C . GLN A 1 94 ? -8.203 33.562 16.594 1 92.88 94 GLN A C 1
ATOM 710 O O . GLN A 1 94 ? -8.375 34.156 15.531 1 92.88 94 GLN A O 1
ATOM 715 N N . GLY A 1 95 ? -8.625 33.938 17.719 1 92.38 95 GLY A N 1
ATOM 716 C CA . GLY A 1 95 ? -9.234 35.25 17.812 1 92.38 95 GLY A CA 1
ATOM 717 C C . GLY A 1 95 ? -10.719 35.25 17.5 1 92.38 95 GLY A C 1
ATOM 718 O O . GLY A 1 95 ? -11.344 36.312 17.422 1 92.38 95 GLY A O 1
ATOM 719 N N . THR A 1 96 ? -11.273 34.094 17.312 1 94.75 96 THR A N 1
ATOM 720 C CA . THR A 1 96 ? -12.695 34 17.047 1 94.75 96 THR A CA 1
ATOM 721 C C . THR A 1 96 ? -13.438 33.438 18.25 1 94.75 96 THR A C 1
ATOM 723 O O . THR A 1 96 ? -12.812 33.031 19.234 1 94.75 96 THR A O 1
ATOM 726 N N . PRO A 1 97 ? -14.758 33.5 18.25 1 94.38 97 PRO A N 1
ATOM 727 C CA . PRO A 1 97 ? -15.5 32.969 19.391 1 94.38 97 PRO A CA 1
ATOM 728 C C . PRO A 1 97 ? -15.188 31.516 19.688 1 94.38 97 PRO A C 1
ATOM 730 O O . PRO A 1 97 ? -15.008 30.719 18.75 1 94.38 97 PRO A O 1
ATOM 733 N N . CYS A 1 98 ? -15.141 31.219 20.938 1 95.75 98 CYS A N 1
ATOM 734 C CA . CYS A 1 98 ? -14.75 29.875 21.344 1 95.75 98 CYS A CA 1
ATOM 735 C C . CYS A 1 98 ? -15.859 28.875 21.047 1 95.75 98 CYS A C 1
ATOM 737 O O . CYS A 1 98 ? -17.016 29.266 20.828 1 95.75 98 CYS A O 1
ATOM 739 N N . ALA A 1 99 ? -15.516 27.625 21 1 97.75 99 ALA A N 1
ATOM 740 C CA . ALA A 1 99 ? -16.422 26.531 20.641 1 97.75 99 ALA A CA 1
ATOM 741 C C . ALA A 1 99 ? -17.594 26.453 21.609 1 97.75 99 ALA A C 1
ATOM 743 O O . ALA A 1 99 ? -18.734 26.219 21.188 1 97.75 99 ALA A O 1
ATOM 744 N N . GLU A 1 100 ? -17.375 26.625 22.891 1 97.88 100 GLU A N 1
ATOM 745 C CA . GLU A 1 100 ? -18.391 26.484 23.938 1 97.88 100 GLU A CA 1
ATOM 746 C C . GLU A 1 100 ? -19.469 27.547 23.812 1 97.88 100 GLU A C 1
ATOM 748 O O . GLU A 1 100 ? -20.656 27.266 23.969 1 97.88 100 GLU A O 1
ATOM 753 N N . LEU A 1 101 ? -19.016 28.75 23.531 1 96.94 101 LEU A N 1
ATOM 754 C CA . LEU A 1 101 ? -19.969 29.844 23.328 1 96.94 101 LEU A CA 1
ATOM 755 C C . LEU A 1 101 ? -20.891 29.547 22.141 1 96.94 101 LEU A C 1
ATOM 757 O O . LEU A 1 101 ? -22.109 29.688 22.25 1 96.94 101 LEU A O 1
ATOM 761 N N . LEU A 1 102 ? -20.297 29.109 21.047 1 97.88 102 LEU A N 1
ATOM 762 C CA . LEU A 1 102 ? -21.047 28.828 19.844 1 97.88 102 LEU A CA 1
ATOM 763 C C . LEU A 1 102 ? -22.031 27.672 20.062 1 97.88 102 LEU A C 1
ATOM 765 O O . LEU A 1 102 ? -23.172 27.734 19.609 1 97.88 102 LEU A O 1
ATOM 769 N N . ALA A 1 103 ? -21.531 26.625 20.688 1 98.5 103 ALA A N 1
ATOM 770 C CA . ALA A 1 103 ? -22.406 25.484 20.984 1 98.5 103 ALA A CA 1
ATOM 771 C C . ALA A 1 103 ? -23.562 25.891 21.891 1 98.5 103 ALA A C 1
ATOM 773 O O . ALA A 1 103 ? -24.703 25.469 21.672 1 98.5 103 ALA A O 1
ATOM 774 N N . ALA A 1 104 ? -23.328 26.688 22.906 1 98.06 104 ALA A N 1
ATOM 775 C CA . ALA A 1 104 ? -24.359 27.141 23.844 1 98.06 104 ALA A CA 1
ATOM 776 C C . ALA A 1 104 ? -25.391 28 23.125 1 98.06 104 ALA A C 1
ATOM 778 O O . ALA A 1 104 ? -26.594 27.875 23.391 1 98.06 104 ALA A O 1
ATOM 779 N N . GLU A 1 105 ? -24.906 28.891 22.281 1 97.88 105 GLU A N 1
ATOM 780 C CA . GLU A 1 105 ? -25.812 29.75 21.531 1 97.88 105 GLU A CA 1
ATOM 781 C C . GLU A 1 105 ? -26.734 28.922 20.625 1 97.88 105 GLU A C 1
ATOM 783 O O . GLU A 1 105 ? -27.922 29.203 20.531 1 97.88 105 GLU A O 1
ATOM 788 N N . GLU A 1 106 ? -26.141 27.969 20 1 97.88 106 GLU A N 1
ATOM 789 C CA . GLU A 1 106 ? -26.953 27.109 19.125 1 97.88 106 GLU A CA 1
ATOM 790 C C . GLU A 1 106 ? -27.969 26.312 19.938 1 97.88 106 GLU A C 1
ATOM 792 O O . GLU A 1 106 ? -29.109 26.125 19.516 1 97.88 106 GLU A O 1
ATOM 797 N N . ALA A 1 107 ? -27.547 25.828 21.078 1 97.5 107 ALA A N 1
ATOM 798 C CA . ALA A 1 107 ? -28.422 25.016 21.922 1 97.5 107 ALA A CA 1
ATOM 799 C C . ALA A 1 107 ? -29.547 25.844 22.516 1 97.5 107 ALA A C 1
ATOM 801 O O . ALA A 1 107 ? -30.656 25.328 22.719 1 97.5 107 ALA A O 1
ATOM 802 N N . GLY A 1 108 ? -29.234 27.094 22.844 1 96.62 108 GLY A N 1
ATOM 803 C CA . GLY A 1 108 ? -30.234 27.922 23.5 1 96.62 108 GLY A CA 1
ATOM 804 C C . GLY A 1 108 ? -30.719 27.359 24.812 1 96.62 108 GLY A C 1
ATOM 805 O O . GLY A 1 108 ? -29.906 26.953 25.656 1 96.62 108 GLY A O 1
ATOM 806 N N . GLU A 1 109 ? -32 27.312 24.938 1 95.25 109 GLU A N 1
ATOM 807 C CA . GLU A 1 109 ? -32.594 26.859 26.188 1 95.25 109 GLU A CA 1
ATOM 808 C C . GLU A 1 109 ? -32.438 25.344 26.375 1 95.25 109 GLU A C 1
ATOM 810 O O . GLU A 1 109 ? -32.5 24.844 27.5 1 95.25 109 GLU A O 1
ATOM 815 N N . HIS A 1 110 ? -32.156 24.734 25.359 1 95.38 110 HIS A N 1
ATOM 816 C CA . HIS A 1 110 ? -32 23.281 25.422 1 95.38 110 HIS A CA 1
ATOM 817 C C . HIS A 1 110 ? -30.688 22.875 26.094 1 95.38 110 HIS A C 1
ATOM 819 O O . HIS A 1 110 ? -30.484 21.719 26.422 1 95.38 110 HIS A O 1
ATOM 825 N N . ALA A 1 111 ? -29.859 23.797 26.359 1 96.75 111 ALA A N 1
ATOM 826 C CA . ALA A 1 111 ? -28.578 23.516 27.016 1 96.75 111 ALA A CA 1
ATOM 827 C C . ALA A 1 111 ? -28.781 23.234 28.5 1 96.75 111 ALA A C 1
ATOM 829 O O . ALA A 1 111 ? -27.938 22.578 29.125 1 96.75 111 ALA A O 1
ATOM 830 N N . ARG A 1 112 ? -29.906 23.734 28.984 1 96 112 ARG A N 1
ATOM 831 C CA . ARG A 1 112 ? -30.141 23.578 30.406 1 96 112 ARG A CA 1
ATOM 832 C C . ARG A 1 112 ? -30.234 22.094 30.797 1 96 112 ARG A C 1
ATOM 834 O O . ARG A 1 112 ? -31.062 21.375 30.234 1 96 112 ARG A O 1
ATOM 841 N N . GLY A 1 113 ? -29.391 21.719 31.734 1 94.81 113 GLY A N 1
ATOM 842 C CA . GLY A 1 113 ? -29.406 20.344 32.219 1 94.81 113 GLY A CA 1
ATOM 843 C C . GLY A 1 113 ? -28.672 19.375 31.297 1 94.81 113 GLY A C 1
ATOM 844 O O . GLY A 1 113 ? -28.594 18.188 31.578 1 94.81 113 GLY A O 1
ATOM 845 N N . ALA A 1 114 ? -28.125 19.859 30.266 1 96.19 114 ALA A N 1
ATOM 846 C CA . ALA A 1 114 ? -27.484 19 29.266 1 96.19 114 ALA A CA 1
ATOM 847 C C . ALA A 1 114 ? -26.031 18.703 29.641 1 96.19 114 ALA A C 1
ATOM 849 O O . ALA A 1 114 ? -25.547 19.141 30.688 1 96.19 114 ALA A O 1
ATOM 850 N N . THR A 1 115 ? -25.375 17.844 28.828 1 96.94 115 THR A N 1
ATOM 851 C CA . THR A 1 115 ? -23.953 17.516 28.953 1 96.94 115 THR A CA 1
ATOM 852 C C . THR A 1 115 ? -23.156 18.094 27.797 1 96.94 115 THR A C 1
ATOM 854 O O . THR A 1 115 ? -23.547 17.938 26.625 1 96.94 115 THR A O 1
ATOM 857 N N . ALA A 1 116 ? -22.094 18.766 28.125 1 98.44 116 ALA A N 1
ATOM 858 C CA . ALA A 1 116 ? -21.188 19.266 27.094 1 98.44 116 ALA A CA 1
ATOM 859 C C . ALA A 1 116 ? -19.984 18.344 26.938 1 98.44 116 ALA A C 1
ATOM 861 O O . ALA A 1 116 ? -19.391 17.906 27.922 1 98.44 116 ALA A O 1
ATOM 862 N N . TYR A 1 117 ? -19.719 17.969 25.75 1 98.5 117 TYR A N 1
ATOM 863 C CA . TYR A 1 117 ? -18.547 17.156 25.406 1 98.5 117 TYR A CA 1
ATOM 864 C C . TYR A 1 117 ? -17.5 18.016 24.719 1 98.5 117 TYR A C 1
ATOM 866 O O . TYR A 1 117 ? -17.766 18.641 23.688 1 98.5 117 TYR A O 1
ATOM 874 N N . LEU A 1 118 ? -16.312 18.062 25.297 1 98.62 118 LEU A N 1
ATOM 875 C CA . LEU A 1 118 ? -15.195 18.859 24.797 1 98.62 118 LEU A CA 1
ATOM 876 C C . LEU A 1 118 ? -14.031 17.953 24.391 1 98.62 118 LEU A C 1
ATOM 878 O O . LEU A 1 118 ? -13.562 17.156 25.203 1 98.62 118 LEU A O 1
ATOM 882 N N . ASN A 1 119 ? -13.539 18.125 23.172 1 98.12 119 ASN A N 1
ATOM 883 C CA . ASN A 1 119 ? -12.398 17.312 22.781 1 98.12 119 ASN A CA 1
ATOM 884 C C . ASN A 1 119 ? -11.133 17.703 23.516 1 98.12 119 ASN A C 1
ATOM 886 O O . ASN A 1 119 ? -10.195 16.922 23.641 1 98.12 119 ASN A O 1
ATOM 890 N N . LEU A 1 120 ? -11.078 18.938 23.922 1 97.31 120 LEU A N 1
ATOM 891 C CA . LEU A 1 120 ? -9.938 19.531 24.594 1 97.31 120 LEU A CA 1
ATOM 892 C C . LEU A 1 120 ? -10.398 20.484 25.688 1 97.31 120 LEU A C 1
ATOM 894 O O . LEU A 1 120 ? -11.391 21.203 25.516 1 97.31 120 LEU A O 1
ATOM 898 N N . GLU A 1 121 ? -9.656 20.5 26.844 1 96.31 121 GLU A N 1
ATOM 899 C CA . GLU A 1 121 ? -9.938 21.484 27.891 1 96.31 121 GLU A CA 1
ATOM 900 C C . GLU A 1 121 ? -9.969 22.891 27.328 1 96.31 121 GLU A C 1
ATOM 902 O O . GLU A 1 121 ? -9.039 23.312 26.625 1 96.31 121 GLU A O 1
ATOM 907 N N . PRO A 1 122 ? -11.062 23.516 27.594 1 92.88 122 PRO A N 1
ATOM 908 C CA . PRO A 1 122 ? -11.25 24.797 26.906 1 92.88 122 PRO A CA 1
ATOM 909 C C . PRO A 1 122 ? -10.289 25.875 27.391 1 92.88 122 PRO A C 1
ATOM 911 O O . PRO A 1 122 ? -9.633 25.703 28.422 1 92.88 122 PRO A O 1
ATOM 914 N N . ASP A 1 123 ? -10.219 27 26.625 1 82.25 123 ASP A N 1
ATOM 915 C CA . ASP A 1 123 ? -9.445 28.234 26.797 1 82.25 123 ASP A CA 1
ATOM 916 C C . ASP A 1 123 ? -8.359 28.344 25.719 1 82.25 123 ASP A C 1
ATOM 918 O O . ASP A 1 123 ? -7.332 27.672 25.797 1 82.25 123 ASP A O 1
ATOM 922 N N . ASP A 1 124 ? -8.688 29.234 24.844 1 73.88 124 ASP A N 1
ATOM 923 C CA . ASP A 1 124 ? -7.785 29.484 23.719 1 73.88 124 ASP A CA 1
ATOM 924 C C . ASP A 1 124 ? -7.004 30.781 23.922 1 73.88 124 ASP A C 1
ATOM 926 O O . ASP A 1 124 ? -6.184 31.156 23.078 1 73.88 124 ASP A O 1
ATOM 930 N N . CYS A 1 125 ? -7.234 31.406 24.969 1 79.56 125 CYS A N 1
ATOM 931 C CA . CYS A 1 125 ? -6.539 32.625 25.328 1 79.56 125 CYS A CA 1
ATOM 932 C C . CYS A 1 125 ? -6.523 32.812 26.844 1 79.56 125 CYS A C 1
ATOM 934 O O . CYS A 1 125 ? -7.574 32.969 27.469 1 79.56 125 CYS A O 1
ATOM 936 N N . TYR A 1 126 ? -5.402 32.906 27.391 1 78.69 126 TYR A N 1
ATOM 937 C CA . TYR A 1 126 ? -5.254 32.969 28.844 1 78.69 126 TYR A CA 1
ATOM 938 C C . TYR A 1 126 ? -5.961 34.188 29.422 1 78.69 126 TYR A C 1
ATOM 940 O O . TYR A 1 126 ? -5.844 35.281 28.891 1 78.69 126 TYR A O 1
ATOM 948 N N . GLY A 1 127 ? -6.711 33.938 30.406 1 73.25 127 GLY A N 1
ATOM 949 C CA . GLY A 1 127 ? -7.43 35 31.078 1 73.25 127 GLY A CA 1
ATOM 950 C C . GLY A 1 127 ? -8.844 35.188 30.562 1 73.25 127 GLY A C 1
ATOM 951 O O . GLY A 1 127 ? -9.648 35.906 31.172 1 73.25 127 GLY A O 1
ATOM 952 N N . ASN A 1 128 ? -9.133 34.594 29.469 1 79.19 128 ASN A N 1
ATOM 953 C CA . ASN A 1 128 ? -10.469 34.656 28.891 1 79.19 128 ASN A CA 1
ATOM 954 C C . ASN A 1 128 ? -11.352 33.531 29.422 1 79.19 128 ASN A C 1
ATOM 956 O O . ASN A 1 128 ? -11.109 32.344 29.109 1 79.19 128 ASN A O 1
ATOM 960 N N . SER A 1 129 ? -12.344 33.812 30.203 1 85.56 129 SER A N 1
ATOM 961 C CA . SER A 1 129 ? -13.172 32.781 30.812 1 85.56 129 SER A CA 1
ATOM 962 C C . SER A 1 129 ? -14.477 32.594 30.062 1 85.56 129 SER A C 1
ATOM 964 O O . SER A 1 129 ? -15.445 32.062 30.609 1 85.56 129 SER A O 1
ATOM 966 N N . THR A 1 130 ? -14.461 33.062 28.891 1 91 130 THR A N 1
ATOM 967 C CA . THR A 1 130 ? -15.695 33.031 28.109 1 91 130 THR A CA 1
ATOM 968 C C . THR A 1 130 ? -16.172 31.594 27.906 1 91 130 THR A C 1
ATOM 970 O O . THR A 1 130 ? -17.375 31.328 27.969 1 91 130 THR A O 1
ATOM 973 N N . ALA A 1 131 ? -15.289 30.719 27.641 1 94.62 131 ALA A N 1
ATOM 974 C CA . ALA A 1 131 ? -15.664 29.328 27.422 1 94.62 131 ALA A CA 1
ATOM 975 C C . ALA A 1 131 ? -16.406 28.766 28.625 1 94.62 131 ALA A C 1
ATOM 977 O O . ALA A 1 131 ? -17.469 28.172 28.5 1 94.62 131 ALA A O 1
ATOM 978 N N . VAL A 1 132 ? -15.867 28.984 29.812 1 95.19 132 VAL A N 1
ATOM 979 C CA . VAL A 1 132 ? -16.438 28.469 31.047 1 95.19 132 VAL A CA 1
ATOM 980 C C . VAL A 1 132 ? -17.75 29.188 31.344 1 95.19 132 VAL A C 1
ATOM 982 O O . VAL A 1 132 ? -18.766 28.547 31.625 1 95.19 132 VAL A O 1
ATOM 985 N N . SER A 1 133 ? -17.75 30.516 31.266 1 95.06 133 SER A N 1
ATOM 986 C CA . SER A 1 133 ? -18.938 31.297 31.594 1 95.06 133 SER A CA 1
ATOM 987 C C . SER A 1 133 ? -20.094 30.953 30.656 1 95.06 133 SER A C 1
ATOM 989 O O . SER A 1 133 ? -21.266 30.969 31.078 1 95.06 133 SER A O 1
ATOM 991 N N . SER A 1 134 ? -19.781 30.672 29.422 1 96.69 134 SER A N 1
ATOM 992 C CA . SER A 1 134 ? -20.828 30.328 28.453 1 96.69 134 SER A CA 1
ATOM 993 C C . SER A 1 134 ? -21.531 29.031 28.844 1 96.69 134 SER A C 1
ATOM 995 O O . SER A 1 134 ? -22.766 28.938 28.734 1 96.69 134 SER A O 1
ATOM 997 N N . LEU A 1 135 ? -20.781 28.062 29.266 1 97.5 135 LEU A N 1
ATOM 998 C CA . LEU A 1 135 ? -21.375 26.797 29.656 1 97.5 135 LEU A CA 1
ATOM 999 C C . LEU A 1 135 ? -22.188 26.938 30.953 1 97.5 135 LEU A C 1
ATOM 1001 O O . LEU A 1 135 ? -23.266 26.375 31.078 1 97.5 135 LEU A O 1
ATOM 1005 N N . VAL A 1 136 ? -21.672 27.719 31.891 1 96.94 136 VAL A N 1
ATOM 1006 C CA . VAL A 1 136 ? -22.344 27.938 33.156 1 96.94 136 VAL A CA 1
ATOM 1007 C C . VAL A 1 136 ? -23.656 28.672 32.938 1 96.94 136 VAL A C 1
ATOM 1009 O O . VAL A 1 136 ? -24.703 28.25 33.438 1 96.94 136 VAL A O 1
ATOM 1012 N N . GLN A 1 137 ? -23.625 29.703 32.156 1 97.12 137 GLN A N 1
ATOM 1013 C CA . GLN A 1 137 ? -24.797 30.531 31.875 1 97.12 137 GLN A CA 1
ATOM 1014 C C . GLN A 1 137 ? -25.844 29.734 31.094 1 97.12 137 GLN A C 1
ATOM 1016 O O . GLN A 1 137 ? -27.047 29.953 31.266 1 97.12 137 GLN A O 1
ATOM 1021 N N . ALA A 1 138 ? -25.375 28.828 30.297 1 97.44 138 ALA A N 1
ATOM 1022 C CA . ALA A 1 138 ? -26.297 28.016 29.484 1 97.44 138 ALA A CA 1
ATOM 1023 C C . ALA A 1 138 ? -27 26.969 30.344 1 97.44 138 ALA A C 1
ATOM 1025 O O . ALA A 1 138 ? -28.016 26.406 29.922 1 97.44 138 ALA A O 1
ATOM 1026 N N . GLY A 1 139 ? -26.438 26.719 31.516 1 97.25 139 GLY A N 1
ATOM 1027 C CA . GLY A 1 139 ? -27.078 25.797 32.438 1 97.25 139 GLY A CA 1
ATOM 1028 C C . GLY A 1 139 ? -26.625 24.359 32.25 1 97.25 139 GLY A C 1
ATOM 1029 O O . GLY A 1 139 ? -27.344 23.422 32.594 1 97.25 139 GLY A O 1
ATOM 1030 N N . VAL A 1 140 ? -25.547 24.156 31.672 1 97.19 140 VAL A N 1
ATOM 1031 C CA . VAL A 1 140 ? -24.969 22.828 31.547 1 97.19 140 VAL A CA 1
ATOM 1032 C C . VAL A 1 140 ? -24.641 22.25 32.906 1 97.19 140 VAL A C 1
ATOM 1034 O O . VAL A 1 140 ? -24.156 22.969 33.812 1 97.19 140 VAL A O 1
ATOM 1037 N N . THR A 1 141 ? -24.922 20.969 33.062 1 96.94 141 THR A N 1
ATOM 1038 C CA . THR A 1 141 ? -24.75 20.406 34.406 1 96.94 141 THR A CA 1
ATOM 1039 C C . THR A 1 141 ? -23.562 19.453 34.438 1 96.94 141 THR A C 1
ATOM 1041 O O . THR A 1 141 ? -23.047 19.125 35.531 1 96.94 141 THR A O 1
ATOM 1044 N N . ARG A 1 142 ? -23.156 18.969 33.281 1 97.31 142 ARG A N 1
ATOM 1045 C CA . ARG A 1 142 ? -22.031 18.031 33.188 1 97.31 142 ARG A CA 1
ATOM 1046 C C . ARG A 1 142 ? -21.156 18.328 31.984 1 97.31 142 ARG A C 1
ATOM 1048 O O . ARG A 1 142 ? -21.656 18.703 30.922 1 97.31 142 ARG A O 1
ATOM 1055 N N . VAL A 1 143 ? -19.844 18.203 32.188 1 98.12 143 VAL A N 1
ATOM 1056 C CA . VAL A 1 143 ? -18.891 18.375 31.109 1 98.12 143 VAL A CA 1
ATOM 1057 C C . VAL A 1 143 ? -17.953 17.172 31.047 1 98.12 143 VAL A C 1
ATOM 1059 O O . VAL A 1 143 ? -17.406 16.734 32.062 1 98.12 143 VAL A O 1
ATOM 1062 N N . VAL A 1 144 ? -17.859 16.562 29.891 1 97.81 144 VAL A N 1
ATOM 1063 C CA . VAL A 1 144 ? -16.906 15.492 29.641 1 97.81 144 VAL A CA 1
ATOM 1064 C C . VAL A 1 144 ? -15.758 16.031 28.781 1 97.81 144 VAL A C 1
ATOM 1066 O O . VAL A 1 144 ? -15.977 16.531 27.672 1 97.81 144 VAL A O 1
ATOM 1069 N N . VAL A 1 145 ? -14.547 15.961 29.281 1 97.88 145 VAL A N 1
ATOM 1070 C CA . VAL A 1 145 ? -13.375 16.516 28.609 1 97.88 145 VAL A CA 1
ATOM 1071 C C . VAL A 1 145 ? -12.516 15.375 28.062 1 97.88 145 VAL A C 1
ATOM 1073 O O . VAL A 1 145 ? -12.164 14.445 28.797 1 97.88 145 VAL A O 1
ATOM 1076 N N . GLY A 1 146 ? -12.164 15.492 26.797 1 96.88 146 GLY A N 1
ATOM 1077 C CA . GLY A 1 146 ? -11.344 14.469 26.172 1 96.88 146 GLY A CA 1
ATOM 1078 C C . GLY A 1 146 ? -9.883 14.539 26.594 1 96.88 146 GLY A C 1
ATOM 1079 O O . GLY A 1 146 ? -9.305 13.531 27 1 96.88 146 GLY A O 1
ATOM 1080 N N . LEU A 1 147 ? -9.305 15.75 26.453 1 95.5 147 LEU A N 1
ATOM 1081 C CA . LEU A 1 147 ? -7.898 15.969 26.781 1 95.5 147 LEU A CA 1
ATOM 1082 C C . LEU A 1 147 ? -7.738 17.188 27.688 1 95.5 147 LEU A C 1
ATOM 1084 O O . LEU A 1 147 ? -8.383 18.219 27.469 1 95.5 147 LEU A O 1
ATOM 1088 N N . ARG A 1 148 ? -6.84 17 28.672 1 94.62 148 ARG A N 1
ATOM 1089 C CA . ARG A 1 148 ? -6.383 18.219 29.359 1 94.62 148 ARG A CA 1
ATOM 1090 C C . ARG A 1 148 ? -5.551 19.094 28.422 1 94.62 148 ARG A C 1
ATOM 1092 O O . ARG A 1 148 ? -4.875 18.578 27.516 1 94.62 148 ARG A O 1
ATOM 1099 N N . HIS A 1 149 ? -5.746 20.297 28.672 1 94.44 149 HIS A N 1
ATOM 1100 C CA . HIS A 1 149 ? -4.957 21.203 27.828 1 94.44 149 HIS A CA 1
ATOM 1101 C C . HIS A 1 149 ? -3.469 20.891 27.938 1 94.44 149 HIS A C 1
ATOM 1103 O O . HIS A 1 149 ? -2.945 20.703 29.047 1 94.44 149 HIS A O 1
ATOM 1109 N N . PRO A 1 150 ? -2.756 20.828 26.875 1 93.56 150 PRO A N 1
ATOM 1110 C CA . PRO A 1 150 ? -1.348 20.422 26.938 1 93.56 150 PRO A CA 1
ATOM 1111 C C . PRO A 1 150 ? -0.429 21.547 27.391 1 93.56 150 PRO A C 1
ATOM 1113 O O . PRO A 1 150 ? 0.684 21.297 27.859 1 93.56 150 PRO A O 1
ATOM 1116 N N . LEU A 1 151 ? -0.795 22.781 27.203 1 91.94 151 LEU A N 1
ATOM 1117 C CA . LEU A 1 151 ? 0.014 23.922 27.625 1 91.94 151 LEU A CA 1
ATOM 1118 C C . LEU A 1 151 ? -0.087 24.125 29.125 1 91.94 151 LEU A C 1
ATOM 1120 O O . LEU A 1 151 ? -1.188 24.203 29.672 1 91.94 151 LEU A O 1
ATOM 1124 N N . LYS A 1 152 ? 0.97 24.25 29.781 1 88.44 152 LYS A N 1
ATOM 1125 C CA . LYS A 1 152 ? 1.057 24.266 31.234 1 88.44 152 LYS A CA 1
ATOM 1126 C C . LYS A 1 152 ? 0.243 25.406 31.828 1 88.44 152 LYS A C 1
ATOM 1128 O O . LYS A 1 152 ? -0.42 25.25 32.844 1 88.44 152 LYS A O 1
ATOM 1133 N N . HIS A 1 153 ? 0.277 26.578 31.234 1 87.94 153 HIS A N 1
ATOM 1134 C CA . HIS A 1 153 ? -0.36 27.766 31.797 1 87.94 153 HIS A CA 1
ATOM 1135 C C . HIS A 1 153 ? -1.878 27.688 31.656 1 87.94 153 HIS A C 1
ATOM 1137 O O . HIS A 1 153 ? -2.6 28.438 32.312 1 87.94 153 HIS A O 1
ATOM 1143 N N . LEU A 1 154 ? -2.381 26.719 30.859 1 91.25 154 LEU A N 1
ATOM 1144 C CA . LEU A 1 154 ? -3.82 26.562 30.672 1 91.25 154 LEU A CA 1
ATOM 1145 C C . LEU A 1 154 ? -4.305 25.25 31.297 1 91.25 154 LEU A C 1
ATOM 1147 O O . LEU A 1 154 ? -5.5 25.094 31.562 1 91.25 154 LEU A O 1
ATOM 1151 N N . ARG A 1 155 ? -3.5 24.391 31.578 1 91.69 155 ARG A N 1
ATOM 1152 C CA . ARG A 1 155 ? -3.822 23.031 31.969 1 91.69 155 ARG A CA 1
ATOM 1153 C C . ARG A 1 155 ? -4.551 23 33.312 1 91.69 155 ARG A C 1
ATOM 1155 O O . ARG A 1 155 ? -4.027 23.5 34.312 1 91.69 155 ARG A O 1
ATOM 1162 N N . GLY A 1 156 ? -5.695 22.516 33.281 1 92.19 156 GLY A N 1
ATOM 1163 C CA . GLY A 1 156 ? -6.438 22.266 34.5 1 92.19 156 GLY A CA 1
ATOM 1164 C C . GLY A 1 156 ? -7.238 23.469 34.969 1 92.19 156 GLY A C 1
ATOM 1165 O O . GLY A 1 156 ? -8.141 23.344 35.812 1 92.19 156 GLY A O 1
ATOM 1166 N N . LYS A 1 157 ? -7.062 24.609 34.469 1 91.56 157 LYS A N 1
ATOM 1167 C CA . LYS A 1 157 ? -7.688 25.844 34.938 1 91.56 157 LYS A CA 1
ATOM 1168 C C . LYS A 1 157 ? -9.18 25.859 34.656 1 91.56 157 LYS A C 1
ATOM 1170 O O . LYS A 1 157 ? -10 26.125 35.531 1 91.56 157 LYS A O 1
ATOM 1175 N N . ALA A 1 158 ? -9.5 25.547 33.406 1 94.88 158 ALA A N 1
ATOM 1176 C CA . ALA A 1 158 ? -10.914 25.547 33.031 1 94.88 158 ALA A CA 1
ATOM 1177 C C . ALA A 1 158 ? -11.672 24.453 33.781 1 94.88 158 ALA A C 1
ATOM 1179 O O . ALA A 1 158 ? -12.828 24.641 34.156 1 94.88 158 ALA A O 1
ATOM 1180 N N . ILE A 1 159 ? -11.055 23.312 33.906 1 95.19 159 ILE A N 1
ATOM 1181 C CA . ILE A 1 159 ? -11.672 22.203 34.625 1 95.19 159 ILE A CA 1
ATOM 1182 C C . ILE A 1 159 ? -11.969 22.609 36.062 1 95.19 159 ILE A C 1
ATOM 1184 O O . ILE A 1 159 ? -13.07 22.375 36.562 1 95.19 159 ILE A O 1
ATOM 1188 N N . GLN A 1 160 ? -11.039 23.234 36.688 1 94.5 160 GLN A N 1
ATOM 1189 C CA . GLN A 1 160 ? -11.211 23.688 38.094 1 94.5 160 GLN A CA 1
ATOM 1190 C C . GLN A 1 160 ? -12.312 24.734 38.188 1 94.5 160 GLN A C 1
ATOM 1192 O O . GLN A 1 160 ? -13.133 24.703 39.094 1 94.5 160 GLN A O 1
ATOM 1197 N N . LEU A 1 161 ? -12.312 25.641 37.312 1 94.56 161 LEU A N 1
ATOM 1198 C CA . LEU A 1 161 ? -13.312 26.719 37.312 1 94.56 161 LEU A CA 1
ATOM 1199 C C . LEU A 1 161 ? -14.719 26.141 37.125 1 94.56 161 LEU A C 1
ATOM 1201 O O . LEU A 1 161 ? -15.664 26.594 37.781 1 94.56 161 LEU A O 1
ATOM 1205 N N . LEU A 1 162 ? -14.836 25.203 36.188 1 96.62 162 LEU A N 1
ATOM 1206 C CA . LEU A 1 162 ? -16.125 24.562 35.969 1 96.62 162 LEU A CA 1
ATOM 1207 C C . LEU A 1 162 ? -16.609 23.844 37.219 1 96.62 162 LEU A C 1
ATOM 1209 O O . LEU A 1 162 ? -17.781 23.984 37.594 1 96.62 162 LEU A O 1
ATOM 1213 N N . ARG A 1 163 ? -15.742 23.156 37.844 1 96.5 163 ARG A N 1
ATOM 1214 C CA . ARG A 1 163 ? -16.094 22.438 39.062 1 96.5 163 ARG A CA 1
ATOM 1215 C C . ARG A 1 163 ? -16.484 23.406 40.156 1 96.5 163 ARG A C 1
ATOM 1217 O O . ARG A 1 163 ? -17.438 23.156 40.906 1 96.5 163 ARG A O 1
ATOM 1224 N N . HIS A 1 164 ? -15.805 24.453 40.281 1 95.62 164 HIS A N 1
ATOM 1225 C CA . HIS A 1 164 ? -16.094 25.469 41.281 1 95.62 164 HIS A CA 1
ATOM 1226 C C . HIS A 1 164 ? -17.484 26.062 41.094 1 95.62 164 HIS A C 1
ATOM 1228 O O . HIS A 1 164 ? -18.109 26.516 42.031 1 95.62 164 HIS A O 1
ATOM 1234 N N . GLN A 1 165 ? -17.906 26.109 39.875 1 95.69 165 GLN A N 1
ATOM 1235 C CA . GLN A 1 165 ? -19.219 26.656 39.531 1 95.69 165 GLN A CA 1
ATOM 1236 C C . GLN A 1 165 ? -20.312 25.609 39.719 1 95.69 165 GLN A C 1
ATOM 1238 O O . GLN A 1 165 ? -21.453 25.828 39.312 1 95.69 165 GLN A O 1
ATOM 1243 N N . GLY A 1 166 ? -19.891 24.422 40.125 1 95.5 166 GLY A N 1
ATOM 1244 C CA . GLY A 1 166 ? -20.875 23.406 40.469 1 95.5 166 GLY A CA 1
ATOM 1245 C C . GLY A 1 166 ? -21.156 22.453 39.312 1 95.5 166 GLY A C 1
ATOM 1246 O O . GLY A 1 166 ? -22.078 21.625 39.375 1 95.5 166 GLY A O 1
ATOM 1247 N N . ILE A 1 167 ? -20.438 22.5 38.281 1 97.19 167 ILE A N 1
ATOM 1248 C CA . ILE A 1 167 ? -20.609 21.609 37.125 1 97.19 167 ILE A CA 1
ATOM 1249 C C . ILE A 1 167 ? -19.812 20.328 37.344 1 97.19 167 ILE A C 1
ATOM 1251 O O . ILE A 1 167 ? -18.656 20.375 37.781 1 97.19 167 ILE A O 1
ATOM 1255 N N . GLN A 1 168 ? -20.391 19.188 37.094 1 97.56 168 GLN A N 1
ATOM 1256 C CA . GLN A 1 168 ? -19.656 17.922 37.125 1 97.56 168 GLN A CA 1
ATOM 1257 C C . GLN A 1 168 ? -18.719 17.828 35.906 1 97.56 168 GLN A C 1
ATOM 1259 O O . GLN A 1 168 ? -19.156 17.969 34.781 1 97.56 168 GLN A O 1
ATOM 1264 N N . VAL A 1 169 ? -17.438 17.609 36.188 1 97.88 169 VAL A N 1
ATOM 1265 C CA . VAL A 1 169 ? -16.484 17.516 35.062 1 97.88 169 VAL A CA 1
ATOM 1266 C C . VAL A 1 169 ? -15.805 16.156 35.094 1 97.88 169 VAL A C 1
ATOM 1268 O O . VAL A 1 169 ? -15.188 15.781 36.094 1 97.88 169 VAL A O 1
ATOM 1271 N N . ASP A 1 170 ? -15.922 15.367 34.062 1 96.88 170 ASP A N 1
ATOM 1272 C CA . ASP A 1 170 ? -15.25 14.086 33.875 1 96.88 170 ASP A CA 1
ATOM 1273 C C . ASP A 1 170 ? -14.188 14.164 32.781 1 96.88 170 ASP A C 1
ATOM 1275 O O . ASP A 1 170 ? -14.5 14.516 31.641 1 96.88 170 ASP A O 1
ATOM 1279 N N . VAL A 1 171 ? -13.008 13.828 33.125 1 95.44 171 VAL A N 1
ATOM 1280 C CA . VAL A 1 171 ? -11.906 13.836 32.156 1 95.44 171 VAL A CA 1
ATOM 1281 C C . VAL A 1 171 ? -11.562 12.406 31.75 1 95.44 171 VAL A C 1
ATOM 1283 O O . VAL A 1 171 ? -11.32 11.555 32.625 1 95.44 171 VAL A O 1
ATOM 1286 N N . VAL A 1 172 ? -11.57 12.172 30.469 1 94.81 172 VAL A N 1
ATOM 1287 C CA . VAL A 1 172 ? -11.258 10.844 29.953 1 94.81 172 VAL A CA 1
ATOM 1288 C C . VAL A 1 172 ? -9.828 10.469 30.344 1 94.81 172 VAL A C 1
ATOM 1290 O O . VAL A 1 172 ? -8.914 11.289 30.234 1 94.81 172 VAL A O 1
ATOM 1293 N N . GLY A 1 173 ? -9.602 9.219 30.734 1 88.38 173 GLY A N 1
ATOM 1294 C CA . GLY A 1 173 ? -8.305 8.734 31.172 1 88.38 173 GLY A CA 1
ATOM 1295 C C . GLY A 1 173 ? -8.062 8.953 32.656 1 88.38 173 GLY A C 1
ATOM 1296 O O . GLY A 1 173 ? -7.141 8.367 33.219 1 88.38 173 GLY A O 1
ATOM 1297 N N . GLU A 1 174 ? -8.875 9.82 33.281 1 90.12 174 GLU A N 1
ATOM 1298 C CA . GLU A 1 174 ? -8.781 10.102 34.719 1 90.12 174 GLU A CA 1
ATOM 1299 C C . GLU A 1 174 ? -10.039 9.664 35.438 1 90.12 174 GLU A C 1
ATOM 1301 O O . GLU A 1 174 ? -10.078 8.586 36.031 1 90.12 174 GLU A O 1
ATOM 1306 N N . ASP A 1 175 ? -11.055 10.344 35.094 1 88.88 175 ASP A N 1
ATOM 1307 C CA . ASP A 1 175 ? -12.344 10.047 35.719 1 88.88 175 ASP A CA 1
ATOM 1308 C C . ASP A 1 175 ? -13.055 8.922 34.969 1 88.88 175 ASP A C 1
ATOM 1310 O O . ASP A 1 175 ? -13.812 8.148 35.562 1 88.88 175 ASP A O 1
ATOM 1314 N N . LEU A 1 176 ? -12.805 8.898 33.75 1 90.38 176 LEU A N 1
ATOM 1315 C CA . LEU A 1 176 ? -13.398 7.895 32.875 1 90.38 176 LEU A CA 1
ATOM 1316 C C . LEU A 1 176 ? -12.32 6.992 32.281 1 90.38 176 LEU A C 1
ATOM 1318 O O . LEU A 1 176 ? -11.609 7.398 31.359 1 90.38 176 LEU A O 1
ATOM 1322 N N . GLN A 1 177 ? -12.188 5.734 32.562 1 86.19 177 GLN A N 1
ATOM 1323 C CA . GLN A 1 177 ? -11.078 4.875 32.188 1 86.19 177 GLN A CA 1
ATOM 1324 C C . GLN A 1 177 ? -11.57 3.633 31.438 1 86.19 177 GLN A C 1
ATOM 1326 O O . GLN A 1 177 ? -10.773 2.807 31 1 86.19 177 GLN A O 1
ATOM 1331 N N . SER A 1 178 ? -12.617 3.541 30.938 1 86.81 178 SER A N 1
ATOM 1332 C CA . SER A 1 178 ? -13.133 2.357 30.266 1 86.81 178 SER A CA 1
ATOM 1333 C C . SER A 1 178 ? -12.531 2.213 28.875 1 86.81 178 SER A C 1
ATOM 1335 O O . SER A 1 178 ? -12.141 3.203 28.25 1 86.81 178 SER A O 1
ATOM 1337 N N . LYS A 1 179 ? -12.375 0.998 28.359 1 89.12 179 LYS A N 1
ATOM 1338 C CA . LYS A 1 179 ? -11.859 0.684 27.016 1 89.12 179 LYS A CA 1
ATOM 1339 C C . LYS A 1 179 ? -12.711 1.33 25.938 1 89.12 179 LYS A C 1
ATOM 1341 O O . LYS A 1 179 ? -12.234 1.571 24.828 1 89.12 179 LYS A O 1
ATOM 1346 N N . LEU A 1 180 ? -13.867 1.692 26.328 1 87.88 180 LEU A N 1
ATOM 1347 C CA . LEU A 1 180 ? -14.812 2.268 25.375 1 87.88 180 LEU A CA 1
ATOM 1348 C C . LEU A 1 180 ? -14.352 3.652 24.922 1 87.88 180 LEU A C 1
ATOM 1350 O O . LEU A 1 180 ? -14.758 4.129 23.859 1 87.88 180 LEU A O 1
ATOM 1354 N N . PHE A 1 181 ? -13.438 4.27 25.766 1 93.5 181 PHE A N 1
ATOM 1355 C CA . PHE A 1 181 ? -13.023 5.633 25.453 1 93.5 181 PHE A CA 1
ATOM 1356 C C . PHE A 1 181 ? -11.75 5.637 24.625 1 93.5 181 PHE A C 1
ATOM 1358 O O . PHE A 1 181 ? -11.266 6.699 24.219 1 93.5 181 PHE A O 1
ATOM 1365 N N . LYS A 1 182 ? -11.25 4.48 24.297 1 92.12 182 LYS A N 1
ATOM 1366 C CA . LYS A 1 182 ? -9.977 4.402 23.594 1 92.12 182 LYS A CA 1
ATOM 1367 C C . LYS A 1 182 ? -10.039 5.117 22.25 1 92.12 182 LYS A C 1
ATOM 1369 O O . LYS A 1 182 ? -9.18 5.949 21.938 1 92.12 182 LYS A O 1
ATOM 1374 N N . GLU A 1 183 ? -11.078 4.816 21.531 1 92.75 183 GLU A N 1
ATOM 1375 C CA . GLU A 1 183 ? -11.219 5.422 20.219 1 92.75 183 GLU A CA 1
ATOM 1376 C C . GLU A 1 183 ? -11.5 6.918 20.328 1 92.75 183 GLU A C 1
ATOM 1378 O O . GLU A 1 183 ? -11 7.707 19.516 1 92.75 183 GLU A O 1
ATOM 1383 N N . ALA A 1 184 ? -12.305 7.281 21.234 1 95.31 184 ALA A N 1
ATOM 1384 C CA . ALA A 1 184 ? -12.609 8.688 21.453 1 95.31 184 ALA A CA 1
ATOM 1385 C C . ALA A 1 184 ? -11.367 9.477 21.844 1 95.31 184 ALA A C 1
ATOM 1387 O O . ALA A 1 184 ? -11.117 10.57 21.344 1 95.31 184 ALA A O 1
ATOM 1388 N N . LEU A 1 185 ? -10.625 8.898 22.75 1 94.88 185 LEU A N 1
ATOM 1389 C CA . LEU A 1 185 ? -9.367 9.516 23.156 1 94.88 185 LEU A CA 1
ATOM 1390 C C . LEU A 1 185 ? -8.414 9.648 21.969 1 94.88 185 LEU A C 1
ATOM 1392 O O . LEU A 1 185 ? -7.773 10.688 21.781 1 94.88 185 LEU A O 1
ATOM 1396 N N . GLY A 1 186 ? -8.359 8.609 21.172 1 94.06 186 GLY A N 1
ATOM 1397 C CA . GLY A 1 186 ? -7.543 8.648 19.969 1 94.06 186 GLY A CA 1
ATOM 1398 C C . GLY A 1 186 ? -7.914 9.781 19.031 1 94.06 186 GLY A C 1
ATOM 1399 O O . GLY A 1 186 ? -7.039 10.461 18.484 1 94.06 186 GLY A O 1
ATOM 1400 N N . SER A 1 187 ? -9.195 10.008 18.844 1 96 187 SER A N 1
ATOM 1401 C CA . SER A 1 187 ? -9.672 11.078 17.984 1 96 187 SER A CA 1
ATOM 1402 C C . SER A 1 187 ? -9.273 12.445 18.531 1 96 187 SER A C 1
ATOM 1404 O O . SER A 1 187 ? -8.898 13.336 17.766 1 96 187 SER A O 1
ATOM 1406 N N . CYS A 1 188 ? -9.336 12.625 19.812 1 96.81 188 CYS A N 1
ATOM 1407 C CA . CYS A 1 188 ? -8.953 13.883 20.438 1 96.81 188 CYS A CA 1
ATOM 1408 C C . CYS A 1 188 ? -7.457 14.133 20.312 1 96.81 188 CYS A C 1
ATOM 1410 O O . CYS A 1 188 ? -7.031 15.266 20.062 1 96.81 188 CYS A O 1
ATOM 1412 N N . LEU A 1 189 ? -6.707 13.047 20.406 1 95.69 189 LEU A N 1
ATOM 1413 C CA . LEU A 1 189 ? -5.258 13.148 20.281 1 95.69 189 LEU A CA 1
ATOM 1414 C C . LEU A 1 189 ? -4.867 13.508 18.844 1 95.69 189 LEU A C 1
ATOM 1416 O O . LEU A 1 189 ? -4.066 14.414 18.625 1 95.69 189 LEU A O 1
ATOM 1420 N N . ILE A 1 190 ? -5.473 12.891 17.922 1 95.62 190 ILE A N 1
ATOM 1421 C CA . ILE A 1 190 ? -5.102 13.047 16.516 1 95.62 190 ILE A CA 1
ATOM 1422 C C . ILE A 1 190 ? -5.449 14.461 16.047 1 95.62 190 ILE A C 1
ATOM 1424 O O . ILE A 1 190 ? -4.641 15.117 15.383 1 95.62 190 ILE A O 1
ATOM 1428 N N . VAL A 1 191 ? -6.578 14.961 16.391 1 96.56 191 VAL A N 1
ATOM 1429 C CA . VAL A 1 191 ? -7.027 16.25 15.883 1 96.56 191 VAL A CA 1
ATOM 1430 C C . VAL A 1 191 ? -6.172 17.359 16.484 1 96.56 191 VAL A C 1
ATOM 1432 O O . VAL A 1 191 ? -6.012 18.422 15.875 1 96.56 191 VAL A O 1
ATOM 1435 N N . ASN A 1 192 ? -5.484 17.141 17.609 1 96.75 192 ASN A N 1
ATOM 1436 C CA . ASN A 1 192 ? -4.652 18.156 18.25 1 96.75 192 ASN A CA 1
ATOM 1437 C C . ASN A 1 192 ? -3.189 17.719 18.312 1 96.75 192 ASN A C 1
ATOM 1439 O O . ASN A 1 192 ? -2.424 18.219 19.141 1 96.75 192 ASN A O 1
ATOM 1443 N N . ALA A 1 193 ? -2.84 16.797 17.422 1 96.38 193 ALA A N 1
ATOM 1444 C CA . ALA A 1 193 ? -1.455 16.328 17.375 1 96.38 193 ALA A CA 1
ATOM 1445 C C . ALA A 1 193 ? -0.493 17.5 17.188 1 96.38 193 ALA A C 1
ATOM 1447 O O . ALA A 1 193 ? 0.525 17.594 17.875 1 96.38 193 ALA A O 1
ATOM 1448 N N . PRO A 1 194 ? -0.789 18.438 16.328 1 97.12 194 PRO A N 1
ATOM 1449 C CA . PRO A 1 194 ? 0.144 19.562 16.141 1 97.12 194 PRO A CA 1
ATOM 1450 C C . PRO A 1 194 ? 0.414 20.328 17.422 1 97.12 194 PRO A C 1
ATOM 1452 O O . PRO A 1 194 ? 1.564 20.656 17.719 1 97.12 194 PRO A O 1
ATOM 1455 N N . LEU A 1 195 ? -0.606 20.562 18.203 1 95.94 195 LEU A N 1
ATOM 1456 C CA . LEU A 1 195 ? -0.448 21.266 19.469 1 95.94 195 LEU A CA 1
ATOM 1457 C C . LEU A 1 195 ? 0.356 20.438 20.469 1 95.94 195 LEU A C 1
ATOM 1459 O O . LEU A 1 195 ? 1.197 20.969 21.188 1 95.94 195 LEU A O 1
ATOM 1463 N N . LEU A 1 196 ? 0.041 19.156 20.5 1 96.12 196 LEU A N 1
ATOM 1464 C CA . LEU A 1 196 ? 0.699 18.25 21.438 1 96.12 196 LEU A CA 1
ATOM 1465 C C . LEU A 1 196 ? 2.189 18.141 21.141 1 96.12 196 LEU A C 1
ATOM 1467 O O . LEU A 1 196 ? 3.02 18.219 22.047 1 96.12 196 LEU A O 1
ATOM 1471 N N . TYR A 1 197 ? 2.541 18 19.891 1 95.94 197 TYR A N 1
ATOM 1472 C CA . TYR A 1 197 ? 3.945 17.906 19.516 1 95.94 197 TYR A CA 1
ATOM 1473 C C . TYR A 1 197 ? 4.672 19.219 19.781 1 95.94 197 TYR A C 1
ATOM 1475 O O . TYR A 1 197 ? 5.812 19.219 20.266 1 95.94 197 TYR A O 1
ATOM 1483 N N . ARG A 1 198 ? 4.047 20.297 19.406 1 95.06 198 ARG A N 1
ATOM 1484 C CA . ARG A 1 198 ? 4.656 21.594 19.656 1 95.06 198 ARG A CA 1
ATOM 1485 C C . ARG A 1 198 ? 4.949 21.781 21.141 1 95.06 198 ARG A C 1
ATOM 1487 O O . ARG A 1 198 ? 6.031 22.234 21.516 1 95.06 198 ARG A O 1
ATOM 1494 N N . ALA A 1 199 ? 3.986 21.422 22 1 93.56 199 ALA A N 1
ATOM 1495 C CA . ALA A 1 199 ? 4.129 21.578 23.438 1 93.56 199 ALA A CA 1
ATOM 1496 C C . ALA A 1 199 ? 5.238 20.672 23.984 1 93.56 199 ALA A C 1
ATOM 1498 O O . ALA A 1 199 ? 5.992 21.078 24.875 1 93.56 199 ALA A O 1
ATOM 1499 N N . ALA A 1 200 ? 5.383 19.531 23.422 1 93.62 200 ALA A N 1
ATOM 1500 C CA . ALA A 1 200 ? 6.297 18.531 23.953 1 93.62 200 ALA A CA 1
ATOM 1501 C C . ALA A 1 200 ? 7.719 18.766 23.453 1 93.62 200 ALA A C 1
ATOM 1503 O O . ALA A 1 200 ? 8.688 18.594 24.203 1 93.62 200 ALA A O 1
ATOM 1504 N N . PHE A 1 201 ? 7.883 19.219 22.125 1 93.5 201 PHE A N 1
ATOM 1505 C CA . PHE A 1 201 ? 9.203 19.141 21.516 1 93.5 201 PHE A CA 1
ATOM 1506 C C . PHE A 1 201 ? 9.68 20.531 21.094 1 93.5 201 PHE A C 1
ATOM 1508 O O . PHE A 1 201 ? 10.82 20.703 20.688 1 93.5 201 PHE A O 1
ATOM 1515 N N . HIS A 1 202 ? 8.859 21.5 21.172 1 93.94 202 HIS A N 1
ATOM 1516 C CA . HIS A 1 202 ? 9.188 22.875 20.797 1 93.94 202 HIS A CA 1
ATOM 1517 C C . HIS A 1 202 ? 9.578 22.984 19.328 1 93.94 202 HIS A C 1
ATOM 1519 O O . HIS A 1 202 ? 10.57 23.625 19 1 93.94 202 HIS A O 1
ATOM 1525 N N . VAL A 1 203 ? 8.953 22.188 18.5 1 96.25 203 VAL A N 1
ATOM 1526 C CA . VAL A 1 203 ? 8.945 22.25 17.047 1 96.25 203 VAL A CA 1
ATOM 1527 C C . VAL A 1 203 ? 7.535 21.984 16.516 1 96.25 203 VAL A C 1
ATOM 1529 O O . VAL A 1 203 ? 6.719 21.375 17.203 1 96.25 203 VAL A O 1
ATOM 1532 N N . PRO A 1 204 ? 7.219 22.5 15.359 1 97.88 204 PRO A N 1
ATOM 1533 C CA . PRO A 1 204 ? 5.902 22.188 14.805 1 97.88 204 PRO A CA 1
ATOM 1534 C C . PRO A 1 204 ? 5.746 20.703 14.461 1 97.88 204 PRO A C 1
ATOM 1536 O O . PRO A 1 204 ? 6.742 19.984 14.336 1 97.88 204 PRO A O 1
ATOM 1539 N N . PHE A 1 205 ? 4.504 20.328 14.461 1 97.88 205 PHE A N 1
ATOM 1540 C CA . PHE A 1 205 ? 4.18 19 13.953 1 97.88 205 PHE A CA 1
ATOM 1541 C C . PHE A 1 205 ? 4.508 18.891 12.469 1 97.88 205 PHE A C 1
ATOM 1543 O O . PHE A 1 205 ? 3.924 19.609 11.648 1 97.88 205 PHE A O 1
ATOM 1550 N N . SER A 1 206 ? 5.422 17.969 12.102 1 98.5 206 SER A N 1
ATOM 1551 C CA . SER A 1 206 ? 5.887 17.859 10.719 1 98.5 206 SER A CA 1
ATOM 1552 C C . SER A 1 206 ? 5.414 16.547 10.086 1 98.5 206 SER A C 1
ATOM 1554 O O . SER A 1 206 ? 5.582 15.477 10.664 1 98.5 206 SER A O 1
ATOM 1556 N N . VAL A 1 207 ? 4.852 16.672 8.898 1 98.44 207 VAL A N 1
ATOM 1557 C CA . VAL A 1 207 ? 4.387 15.547 8.102 1 98.44 207 VAL A CA 1
ATOM 1558 C C . VAL A 1 207 ? 5.23 15.43 6.832 1 98.44 207 VAL A C 1
ATOM 1560 O O . VAL A 1 207 ? 5.414 16.406 6.113 1 98.44 207 VAL A O 1
ATOM 1563 N N . LEU A 1 208 ? 5.781 14.297 6.633 1 98.81 208 LEU A N 1
ATOM 1564 C CA . LEU A 1 208 ? 6.473 14.016 5.379 1 98.81 208 LEU A CA 1
ATOM 1565 C C . LEU A 1 208 ? 5.539 13.32 4.395 1 98.81 208 LEU A C 1
ATOM 1567 O O . LEU A 1 208 ? 4.988 12.258 4.699 1 98.81 208 LEU A O 1
ATOM 1571 N N . LYS A 1 209 ? 5.359 13.906 3.266 1 98.75 209 LYS A N 1
ATOM 1572 C CA . LYS A 1 209 ? 4.516 13.336 2.223 1 98.75 209 LYS A CA 1
ATOM 1573 C C . LYS A 1 209 ? 5.328 13 0.977 1 98.75 209 LYS A C 1
ATOM 1575 O O . LYS A 1 209 ? 6.145 13.805 0.528 1 98.75 209 LYS A O 1
ATOM 1580 N N . TYR A 1 210 ? 5.156 11.875 0.447 1 98.62 210 TYR A N 1
ATOM 1581 C CA . TYR A 1 210 ? 5.711 11.539 -0.859 1 98.62 210 TYR A CA 1
ATOM 1582 C C . TYR A 1 210 ? 4.801 10.57 -1.603 1 98.62 210 TYR A C 1
ATOM 1584 O O . TYR A 1 210 ? 3.896 9.977 -1.008 1 98.62 210 TYR A O 1
ATOM 1592 N N . ALA A 1 211 ? 4.914 10.531 -2.875 1 98.56 211 ALA A N 1
ATOM 1593 C CA . ALA A 1 211 ? 4.312 9.523 -3.748 1 98.56 211 ALA A CA 1
ATOM 1594 C C . ALA A 1 211 ? 5.383 8.695 -4.453 1 98.56 211 ALA A C 1
ATOM 1596 O O . ALA A 1 211 ? 6.402 9.234 -4.895 1 98.56 211 ALA A O 1
ATOM 1597 N N . MET A 1 212 ? 5.172 7.453 -4.461 1 98.62 212 MET A N 1
ATOM 1598 C CA . MET A 1 212 ? 6.148 6.602 -5.137 1 98.62 212 MET A CA 1
ATOM 1599 C C . MET A 1 212 ? 5.453 5.551 -5.992 1 98.62 212 MET A C 1
ATOM 1601 O O . MET A 1 212 ? 4.262 5.277 -5.805 1 98.62 212 MET A O 1
ATOM 1605 N N . THR A 1 213 ? 6.152 5.055 -6.977 1 98.75 213 THR A N 1
ATOM 1606 C CA . THR A 1 213 ? 5.684 3.955 -7.816 1 98.75 213 THR A CA 1
ATOM 1607 C C . THR A 1 213 ? 5.699 2.639 -7.043 1 98.75 213 THR A C 1
ATOM 1609 O O . THR A 1 213 ? 6.215 2.576 -5.926 1 98.75 213 THR A O 1
ATOM 1612 N N . ALA A 1 214 ? 5.141 1.608 -7.66 1 98.62 214 ALA A N 1
ATOM 1613 C CA . ALA A 1 214 ? 5.043 0.289 -7.043 1 98.62 214 ALA A CA 1
ATOM 1614 C C . ALA A 1 214 ? 6.426 -0.296 -6.777 1 98.62 214 ALA A C 1
ATOM 1616 O O . ALA A 1 214 ? 6.57 -1.243 -6 1 98.62 214 ALA A O 1
ATOM 1617 N N . ASP A 1 215 ? 7.434 0.254 -7.426 1 98.69 215 ASP A N 1
ATOM 1618 C CA . ASP A 1 215 ? 8.797 -0.222 -7.215 1 98.69 215 ASP A CA 1
ATOM 1619 C C . ASP A 1 215 ? 9.617 0.795 -6.426 1 98.69 215 ASP A C 1
ATOM 1621 O O . ASP A 1 215 ? 10.852 0.752 -6.441 1 98.69 215 ASP A O 1
ATOM 1625 N N . GLY A 1 216 ? 9.008 1.822 -5.781 1 98.44 216 GLY A N 1
ATOM 1626 C CA . GLY A 1 216 ? 9.625 2.621 -4.73 1 98.44 216 GLY A CA 1
ATOM 1627 C C . GLY A 1 216 ? 10.336 3.854 -5.258 1 98.44 216 GLY A C 1
ATOM 1628 O O . GLY A 1 216 ? 11.266 4.352 -4.629 1 98.44 216 GLY A O 1
ATOM 1629 N N . LYS A 1 217 ? 9.922 4.332 -6.438 1 98.62 217 LYS A N 1
ATOM 1630 C CA . LYS A 1 217 ? 10.602 5.48 -7.031 1 98.62 217 LYS A CA 1
ATOM 1631 C C . LYS A 1 217 ? 9.719 6.727 -6.984 1 98.62 217 LYS A C 1
ATOM 1633 O O . LYS A 1 217 ? 8.516 6.652 -7.234 1 98.62 217 LYS A O 1
ATOM 1638 N N . ILE A 1 218 ? 10.312 7.844 -6.633 1 98.31 218 ILE A N 1
ATOM 1639 C CA . ILE A 1 218 ? 9.531 9.07 -6.551 1 98.31 218 ILE A CA 1
ATOM 1640 C C . ILE A 1 218 ? 9.703 9.875 -7.836 1 98.31 218 ILE A C 1
ATOM 1642 O O . ILE A 1 218 ? 9.039 10.898 -8.031 1 98.31 218 ILE A O 1
ATOM 1646 N N . ALA A 1 219 ? 10.633 9.5 -8.703 1 97.81 219 ALA A N 1
ATOM 1647 C CA . ALA A 1 219 ? 10.875 10.07 -10.023 1 97.81 219 ALA A CA 1
ATOM 1648 C C . ALA A 1 219 ? 11.625 9.086 -10.914 1 97.81 219 ALA A C 1
ATOM 1650 O O . ALA A 1 219 ? 12.117 8.062 -10.445 1 97.81 219 ALA A O 1
ATOM 1651 N N . ALA A 1 220 ? 11.648 9.336 -12.211 1 97.44 220 ALA A N 1
ATOM 1652 C CA . ALA A 1 220 ? 12.531 8.602 -13.117 1 97.44 220 ALA A CA 1
ATOM 1653 C C . ALA A 1 220 ? 13.992 8.945 -12.844 1 97.44 220 ALA A C 1
ATOM 1655 O O . ALA A 1 220 ? 14.297 9.859 -12.078 1 97.44 220 ALA A O 1
ATOM 1656 N N . SER A 1 221 ? 14.883 8.234 -13.438 1 95.19 221 SER A N 1
ATOM 1657 C CA . SER A 1 221 ? 16.312 8.438 -13.234 1 95.19 221 SER A CA 1
ATOM 1658 C C . SER A 1 221 ? 16.734 9.844 -13.648 1 95.19 221 SER A C 1
ATOM 1660 O O . SER A 1 221 ? 17.734 10.367 -13.148 1 95.19 221 SER A O 1
ATOM 1662 N N . THR A 1 222 ? 15.938 10.477 -14.461 1 94.62 222 THR A N 1
ATOM 1663 C CA . THR A 1 222 ? 16.234 11.82 -14.945 1 94.62 222 THR A CA 1
ATOM 1664 C C . THR A 1 222 ? 15.688 12.875 -13.992 1 94.62 222 THR A C 1
ATOM 1666 O O . THR A 1 222 ? 15.961 14.07 -14.156 1 94.62 222 THR A O 1
ATOM 1669 N N . GLY A 1 223 ? 14.875 12.445 -13.133 1 94 223 GLY A N 1
ATOM 1670 C CA . GLY A 1 223 ? 14.25 13.383 -12.203 1 94 223 GLY A CA 1
ATOM 1671 C C . GLY A 1 223 ? 12.82 13.719 -12.57 1 94 223 GLY A C 1
ATOM 1672 O O . GLY A 1 223 ? 12.094 14.328 -11.781 1 94 223 GLY A O 1
ATOM 1673 N N . HIS A 1 224 ? 12.375 13.25 -13.719 1 95.12 224 HIS A N 1
ATOM 1674 C CA . HIS A 1 224 ? 11.008 13.523 -14.141 1 95.12 224 HIS A CA 1
ATOM 1675 C C . HIS A 1 224 ? 10 12.812 -13.242 1 95.12 224 HIS A C 1
ATOM 1677 O O . HIS A 1 224 ? 10.07 11.594 -13.07 1 95.12 224 HIS A O 1
ATOM 1683 N N . ALA A 1 225 ? 9.039 13.539 -12.734 1 94.19 225 ALA A N 1
ATOM 1684 C CA . ALA A 1 225 ? 8.188 12.945 -11.703 1 94.19 225 ALA A CA 1
ATOM 1685 C C . ALA A 1 225 ? 6.711 13.18 -12.016 1 94.19 225 ALA A C 1
ATOM 1687 O O . ALA A 1 225 ? 5.836 12.719 -11.273 1 94.19 225 ALA A O 1
ATOM 1688 N N . SER A 1 226 ? 6.312 13.836 -13.219 1 89.69 226 SER A N 1
ATOM 1689 C CA . SER A 1 226 ? 4.926 14.148 -13.539 1 89.69 226 SER A CA 1
ATOM 1690 C C . SER A 1 226 ? 4.297 13.062 -14.398 1 89.69 226 SER A C 1
ATOM 1692 O O . SER A 1 226 ? 4.645 12.914 -15.578 1 89.69 226 SER A O 1
ATOM 1694 N N . TRP A 1 227 ? 3.262 12.352 -13.812 1 92.19 227 TRP A N 1
ATOM 1695 C CA . TRP A 1 227 ? 2.891 12.281 -12.398 1 92.19 227 TRP A CA 1
ATOM 1696 C C . TRP A 1 227 ? 3.041 10.867 -11.859 1 92.19 227 TRP A C 1
ATOM 1698 O O . TRP A 1 227 ? 2.75 9.898 -12.562 1 92.19 227 TRP A O 1
ATOM 1708 N N . VAL A 1 228 ? 3.559 10.773 -10.695 1 96.69 228 VAL A N 1
ATOM 1709 C CA . VAL A 1 228 ? 3.627 9.484 -10.023 1 96.69 228 VAL A CA 1
ATOM 1710 C C . VAL A 1 228 ? 2.229 9.055 -9.578 1 96.69 228 VAL A C 1
ATOM 1712 O O . VAL A 1 228 ? 1.714 8.031 -10.023 1 96.69 228 VAL A O 1
ATOM 1715 N N . SER A 1 229 ? 1.582 9.883 -8.789 1 96.62 229 SER A N 1
ATOM 1716 C CA . SER A 1 229 ? 0.273 9.562 -8.234 1 96.62 229 SER A CA 1
ATOM 1717 C C . SER A 1 229 ? -0.851 10.086 -9.125 1 96.62 229 SER A C 1
ATOM 1719 O O . SER A 1 229 ? -0.62 10.922 -10 1 96.62 229 SER A O 1
ATOM 1721 N N . GLY A 1 230 ? -2.043 9.602 -8.93 1 95.94 230 GLY A N 1
ATOM 1722 C CA . GLY A 1 230 ? -3.199 10.008 -9.711 1 95.94 230 GLY A CA 1
ATOM 1723 C C . GLY A 1 230 ? -3.805 11.32 -9.25 1 95.94 230 GLY A C 1
ATOM 1724 O O . GLY A 1 230 ? -3.363 11.898 -8.258 1 95.94 230 GLY A O 1
ATOM 1725 N N . LYS A 1 231 ? -4.84 11.758 -10 1 95.56 231 LYS A N 1
ATOM 1726 C CA . LYS A 1 231 ? -5.484 13.047 -9.758 1 95.56 231 LYS A CA 1
ATOM 1727 C C . LYS A 1 231 ? -6.137 13.086 -8.375 1 95.56 231 LYS A C 1
ATOM 1729 O O . LYS A 1 231 ? -6.043 14.086 -7.672 1 95.56 231 LYS A O 1
ATOM 1734 N N . ALA A 1 232 ? -6.785 12.008 -8 1 96.69 232 ALA A N 1
ATOM 1735 C CA . ALA A 1 232 ? -7.449 11.961 -6.699 1 96.69 232 ALA A CA 1
ATOM 1736 C C . ALA A 1 232 ? -6.441 12.094 -5.562 1 96.69 232 ALA A C 1
ATOM 1738 O O . ALA A 1 232 ? -6.703 12.766 -4.566 1 96.69 232 ALA A O 1
ATOM 1739 N N . SER A 1 233 ? -5.32 11.43 -5.699 1 97 233 SER A N 1
ATOM 1740 C CA . SER A 1 233 ? -4.262 11.523 -4.703 1 97 233 SER A CA 1
ATOM 1741 C C . SER A 1 233 ? -3.715 12.945 -4.605 1 97 233 SER A C 1
ATOM 1743 O O . SER A 1 233 ? -3.441 13.438 -3.51 1 97 233 SER A O 1
ATOM 1745 N N . ARG A 1 234 ? -3.539 13.609 -5.695 1 95.06 234 ARG A N 1
ATOM 1746 C CA . ARG A 1 234 ? -3.078 15 -5.699 1 95.06 234 ARG A CA 1
ATOM 1747 C C . ARG A 1 234 ? -4.094 15.914 -5.02 1 95.06 234 ARG A C 1
ATOM 1749 O O . ARG A 1 234 ? -3.719 16.891 -4.379 1 95.06 234 ARG A O 1
ATOM 1756 N N . GLY A 1 235 ? -5.395 15.57 -5.199 1 94.5 235 GLY A N 1
ATOM 1757 C CA . GLY A 1 235 ? -6.418 16.281 -4.449 1 94.5 235 GLY A CA 1
ATOM 1758 C C . GLY A 1 235 ? -6.242 16.172 -2.947 1 94.5 235 GLY A C 1
ATOM 1759 O O . GLY A 1 235 ? -6.395 17.156 -2.227 1 94.5 235 GLY A O 1
ATOM 1760 N N . ARG A 1 236 ? -5.883 15.016 -2.479 1 94.69 236 ARG A N 1
ATOM 1761 C CA . ARG A 1 236 ? -5.613 14.805 -1.061 1 94.69 236 ARG A CA 1
ATOM 1762 C C . ARG A 1 236 ? -4.418 15.625 -0.597 1 94.69 236 ARG A C 1
ATOM 1764 O O . ARG A 1 236 ? -4.391 16.109 0.539 1 94.69 236 ARG A O 1
ATOM 1771 N N . VAL A 1 237 ? -3.451 15.75 -1.434 1 96 237 VAL A N 1
ATOM 1772 C CA . VAL A 1 237 ? -2.26 16.516 -1.096 1 96 237 VAL A CA 1
ATOM 1773 C C . VAL A 1 237 ? -2.627 17.984 -0.926 1 96 237 VAL A C 1
ATOM 1775 O O . VAL A 1 237 ? -2.107 18.672 -0.036 1 96 237 VAL A O 1
ATOM 1778 N N . PHE A 1 238 ? -3.529 18.5 -1.753 1 94.38 238 PHE A N 1
ATOM 1779 C CA . PHE A 1 238 ? -4.004 19.875 -1.607 1 94.38 238 PHE A CA 1
ATOM 1780 C C . PHE A 1 238 ? -4.668 20.078 -0.25 1 94.38 238 PHE A C 1
ATOM 1782 O O . PHE A 1 238 ? -4.492 21.109 0.381 1 94.38 238 PHE A O 1
ATOM 1789 N N . GLU A 1 239 ? -5.371 19.109 0.155 1 93.44 239 GLU A N 1
ATOM 1790 C CA . GLU A 1 239 ? -5.996 19.172 1.473 1 93.44 239 GLU A CA 1
ATOM 1791 C C . GLU A 1 239 ? -4.945 19.219 2.58 1 93.44 239 GLU A C 1
ATOM 1793 O O . GLU A 1 239 ? -5.086 19.953 3.551 1 93.44 239 GLU A O 1
ATOM 1798 N N . LEU A 1 240 ? -3.928 18.406 2.424 1 95.62 240 LEU A N 1
ATOM 1799 C CA . LEU A 1 240 ? -2.838 18.391 3.393 1 95.62 240 LEU A CA 1
ATOM 1800 C C . LEU A 1 240 ? -2.145 19.75 3.449 1 95.62 240 LEU A C 1
ATOM 1802 O O . LEU A 1 240 ? -1.785 20.219 4.531 1 95.62 240 LEU A O 1
ATOM 1806 N N . ARG A 1 241 ? -1.958 20.312 2.266 1 96.44 241 ARG A N 1
ATOM 1807 C CA . ARG A 1 241 ? -1.353 21.641 2.215 1 96.44 241 ARG A CA 1
ATOM 1808 C C . ARG A 1 241 ? -2.215 22.672 2.945 1 96.44 241 ARG A C 1
ATOM 1810 O O . ARG A 1 241 ? -1.698 23.484 3.703 1 96.44 241 ARG A O 1
ATOM 1817 N N . GLY A 1 242 ? -3.506 22.562 2.754 1 93.5 242 GLY A N 1
ATOM 1818 C CA . GLY A 1 242 ? -4.422 23.469 3.424 1 93.5 242 GLY A CA 1
ATOM 1819 C C . GLY A 1 242 ? -4.395 23.328 4.934 1 93.5 242 GLY A C 1
ATOM 1820 O O . GLY A 1 242 ? -4.738 24.281 5.652 1 93.5 242 GLY A O 1
ATOM 1821 N N . ARG A 1 243 ? -3.891 22.266 5.441 1 94.94 243 ARG A N 1
ATOM 1822 C CA . ARG A 1 243 ? -3.842 21.984 6.871 1 94.94 243 ARG A CA 1
ATOM 1823 C C . ARG A 1 243 ? -2.477 22.344 7.453 1 94.94 243 ARG A C 1
ATOM 1825 O O . ARG A 1 243 ? -2.182 22.016 8.602 1 94.94 243 ARG A O 1
ATOM 1832 N N . SER A 1 244 ? -1.697 23.016 6.664 1 97.31 244 SER A N 1
ATOM 1833 C CA . SER A 1 244 ? -0.333 23.297 7.094 1 97.31 244 SER A CA 1
ATOM 1834 C C . SER A 1 244 ? -0.058 24.797 7.094 1 97.31 244 SER A C 1
ATOM 1836 O O . SER A 1 244 ? -0.617 25.531 6.281 1 97.31 244 SER A O 1
ATOM 1838 N N . ASP A 1 245 ? 0.801 25.188 8.055 1 96.62 245 ASP A N 1
ATOM 1839 C CA . ASP A 1 245 ? 1.274 26.578 8.07 1 96.62 245 ASP A CA 1
ATOM 1840 C C . ASP A 1 245 ? 2.271 26.828 6.938 1 96.62 245 ASP A C 1
ATOM 1842 O O . ASP A 1 245 ? 2.338 27.922 6.395 1 96.62 245 ASP A O 1
ATOM 1846 N N . ALA A 1 246 ? 2.986 25.766 6.641 1 97.81 246 ALA A N 1
ATOM 1847 C CA . ALA A 1 246 ? 4.047 25.922 5.645 1 97.81 246 ALA A CA 1
ATOM 1848 C C . ALA A 1 246 ? 4.301 24.594 4.922 1 97.81 246 ALA A C 1
ATOM 1850 O O . ALA A 1 246 ? 4 23.516 5.453 1 97.81 246 ALA A O 1
ATOM 1851 N N . ILE A 1 247 ? 4.801 24.719 3.68 1 98.31 247 ILE A N 1
ATOM 1852 C CA . ILE A 1 247 ? 5.246 23.594 2.861 1 98.31 247 ILE A CA 1
ATOM 1853 C C . ILE A 1 247 ? 6.742 23.719 2.576 1 98.31 247 ILE A C 1
ATOM 1855 O O . ILE A 1 247 ? 7.203 24.766 2.123 1 98.31 247 ILE A O 1
ATOM 1859 N N . ILE A 1 248 ? 7.508 22.688 2.832 1 98.81 248 ILE A N 1
ATOM 1860 C CA . ILE A 1 248 ? 8.953 22.766 2.668 1 98.81 248 ILE A CA 1
ATOM 1861 C C . ILE A 1 248 ? 9.383 21.875 1.5 1 98.81 248 ILE A C 1
ATOM 1863 O O . ILE A 1 248 ? 8.984 20.719 1.414 1 98.81 248 ILE A O 1
ATOM 1867 N N . VAL A 1 249 ? 10.188 22.422 0.607 1 98.56 249 VAL A N 1
ATOM 1868 C CA . VAL A 1 249 ? 10.828 21.641 -0.455 1 98.56 249 VAL A CA 1
ATOM 1869 C C . VAL A 1 249 ? 12.32 21.953 -0.496 1 98.56 249 VAL A C 1
ATOM 1871 O O . VAL A 1 249 ? 12.789 22.875 0.192 1 98.56 249 VAL A O 1
ATOM 1874 N N . GLY A 1 250 ? 13.055 21.141 -1.215 1 98.06 250 GLY A N 1
ATOM 1875 C CA . GLY A 1 250 ? 14.469 21.391 -1.461 1 98.06 250 GLY A CA 1
ATOM 1876 C C . GLY A 1 250 ? 14.727 22.078 -2.787 1 98.06 250 GLY A C 1
ATOM 1877 O O . GLY A 1 250 ? 13.82 22.203 -3.615 1 98.06 250 GLY A O 1
ATOM 1878 N N . GLY A 1 251 ? 16 22.531 -2.963 1 97.25 251 GLY A N 1
ATOM 1879 C CA . GLY A 1 251 ? 16.391 23.203 -4.191 1 97.25 251 GLY A CA 1
ATOM 1880 C C . GLY A 1 251 ? 16.203 22.344 -5.43 1 97.25 251 GLY A C 1
ATOM 1881 O O . GLY A 1 251 ? 15.852 22.844 -6.496 1 97.25 251 GLY A O 1
ATOM 1882 N N . ASN A 1 252 ? 16.406 21.078 -5.293 1 94.5 252 ASN A N 1
ATOM 1883 C CA . ASN A 1 252 ? 16.25 20.156 -6.418 1 94.5 252 ASN A CA 1
ATOM 1884 C C . ASN A 1 252 ? 14.82 20.141 -6.93 1 94.5 252 ASN A C 1
ATOM 1886 O O . ASN A 1 252 ? 14.586 20.109 -8.141 1 94.5 252 ASN A O 1
ATOM 1890 N N . THR A 1 253 ? 13.875 20.094 -6.02 1 95.06 253 THR A N 1
ATOM 1891 C CA . THR A 1 253 ? 12.461 20.109 -6.391 1 95.06 253 THR A CA 1
ATOM 1892 C C . THR A 1 253 ? 12.125 21.375 -7.168 1 95.06 253 THR A C 1
ATOM 1894 O O . THR A 1 253 ? 11.391 21.328 -8.156 1 95.06 253 THR A O 1
ATOM 1897 N N . VAL A 1 254 ? 12.672 22.5 -6.762 1 96.94 254 VAL A N 1
ATOM 1898 C CA . VAL A 1 254 ? 12.414 23.766 -7.43 1 96.94 254 VAL A CA 1
ATOM 1899 C C . VAL A 1 254 ? 12.992 23.734 -8.844 1 96.94 254 VAL A C 1
ATOM 1901 O O . VAL A 1 254 ? 12.328 24.125 -9.805 1 96.94 254 VAL A O 1
ATOM 1904 N N . ARG A 1 255 ? 14.234 23.25 -9 1 95.62 255 ARG A N 1
ATOM 1905 C CA . ARG A 1 255 ? 14.945 23.234 -10.273 1 95.62 255 ARG A CA 1
ATOM 1906 C C . ARG A 1 255 ? 14.266 22.281 -11.266 1 95.62 255 ARG A C 1
ATOM 1908 O O . ARG A 1 255 ? 14.133 22.609 -12.445 1 95.62 255 ARG A O 1
ATOM 1915 N N . LEU A 1 256 ? 13.766 21.172 -10.773 1 92.94 256 LEU A N 1
ATOM 1916 C CA . LEU A 1 256 ? 13.328 20.109 -11.664 1 92.94 256 LEU A CA 1
ATOM 1917 C C . LEU A 1 256 ? 11.828 20.188 -11.914 1 92.94 256 LEU A C 1
ATOM 1919 O O . LEU A 1 256 ? 11.359 19.906 -13.016 1 92.94 256 LEU A O 1
ATOM 1923 N N . ASP A 1 257 ? 11.039 20.594 -10.898 1 93.62 257 ASP A N 1
ATOM 1924 C CA . ASP A 1 257 ? 9.586 20.469 -11.008 1 93.62 257 ASP A CA 1
ATOM 1925 C C . ASP A 1 257 ? 8.938 21.844 -11.164 1 93.62 257 ASP A C 1
ATOM 1927 O O . ASP A 1 257 ? 7.781 21.953 -11.578 1 93.62 257 ASP A O 1
ATOM 1931 N N . ASN A 1 258 ? 9.594 22.969 -10.734 1 95.88 258 ASN A N 1
ATOM 1932 C CA . ASN A 1 258 ? 9.047 24.312 -10.734 1 95.88 258 ASN A CA 1
ATOM 1933 C C . ASN A 1 258 ? 7.625 24.344 -10.18 1 95.88 258 ASN A C 1
ATOM 1935 O O . ASN A 1 258 ? 6.707 24.844 -10.836 1 95.88 258 ASN A O 1
ATOM 1939 N N . PRO A 1 259 ? 7.441 23.875 -8.961 1 95.31 259 PRO A N 1
ATOM 1940 C CA . PRO A 1 259 ? 6.102 23.719 -8.391 1 95.31 259 PRO A CA 1
ATOM 1941 C C . PRO A 1 259 ? 5.469 25.047 -7.988 1 95.31 259 PRO A C 1
ATOM 1943 O O . PRO A 1 259 ? 6.168 26.062 -7.879 1 95.31 259 PRO A O 1
ATOM 1946 N N . ARG A 1 260 ? 4.172 25.094 -7.797 1 93.5 260 ARG A N 1
ATOM 1947 C CA . ARG A 1 260 ? 3.463 26.266 -7.281 1 93.5 260 ARG A CA 1
ATOM 1948 C C . ARG A 1 260 ? 3.258 26.156 -5.773 1 93.5 260 ARG A C 1
ATOM 1950 O O . ARG A 1 260 ? 3.223 27.172 -5.074 1 93.5 260 ARG A O 1
ATOM 1957 N N . LEU A 1 261 ? 3.129 24.953 -5.27 1 94.25 261 LEU A N 1
ATOM 1958 C CA . LEU A 1 261 ? 2.984 24.625 -3.854 1 94.25 261 LEU A CA 1
ATOM 1959 C C . LEU A 1 261 ? 1.835 25.422 -3.23 1 94.25 261 LEU A C 1
ATOM 1961 O O . LEU A 1 261 ? 1.995 26.031 -2.17 1 94.25 261 LEU A O 1
ATOM 1965 N N . THR A 1 262 ? 0.703 25.422 -3.889 1 89.38 262 THR A N 1
ATOM 1966 C CA . THR A 1 262 ? -0.495 26.062 -3.369 1 89.38 262 THR A CA 1
ATOM 1967 C C . THR A 1 262 ? -1.524 25.031 -2.926 1 89.38 262 THR A C 1
ATOM 1969 O O . THR A 1 262 ? -1.391 23.844 -3.229 1 89.38 262 THR A O 1
ATOM 1972 N N . ALA A 1 263 ? -2.43 25.469 -2.133 1 82.12 263 ALA A N 1
ATOM 1973 C CA . ALA A 1 263 ? -3.578 24.656 -1.763 1 82.12 263 ALA A CA 1
ATOM 1974 C C . ALA A 1 263 ? -4.773 24.938 -2.67 1 82.12 263 ALA A C 1
ATOM 1976 O O . ALA A 1 263 ? -4.746 25.891 -3.459 1 82.12 263 ALA A O 1
ATOM 1977 N N . ARG A 1 264 ? -5.719 23.938 -2.982 1 66.38 264 ARG A N 1
ATOM 1978 C CA . ARG A 1 264 ? -6.879 24.234 -3.82 1 66.38 264 ARG A CA 1
ATOM 1979 C C . ARG A 1 264 ? -7.691 25.391 -3.246 1 66.38 264 ARG A C 1
ATOM 1981 O O . ARG A 1 264 ? -7.93 25.453 -2.037 1 66.38 264 ARG A O 1
ATOM 1988 N N . HIS A 1 265 ? -7.523 26.5 -3.91 1 59 265 HIS A N 1
ATOM 1989 C CA . HIS A 1 265 ? -8.055 27.781 -3.49 1 59 265 HIS A CA 1
ATOM 1990 C C . HIS A 1 265 ? -9.555 27.703 -3.244 1 59 265 HIS A C 1
ATOM 1992 O O . HIS A 1 265 ? -10.328 27.422 -4.164 1 59 265 HIS A O 1
ATOM 1998 N N . VAL A 1 266 ? -9.977 27.047 -2.07 1 56.78 266 VAL A N 1
ATOM 1999 C CA . VAL A 1 266 ? -11.258 27.656 -1.719 1 56.78 266 VAL A CA 1
ATOM 2000 C C . VAL A 1 266 ? -11.086 29.172 -1.599 1 56.78 266 VAL A C 1
ATOM 2002 O O . VAL A 1 266 ? -10.125 29.656 -1 1 56.78 266 VAL A O 1
ATOM 2005 N N . LYS A 1 267 ? -11.586 29.875 -2.492 1 60.75 267 LYS A N 1
ATOM 2006 C CA . LYS A 1 267 ? -11.555 31.344 -2.453 1 60.75 267 LYS A CA 1
ATOM 2007 C C . LYS A 1 267 ? -11.578 31.859 -1.016 1 60.75 267 LYS A C 1
ATOM 2009 O O . LYS A 1 267 ? -12.492 31.531 -0.251 1 60.75 267 LYS A O 1
ATOM 2014 N N . GLY A 1 268 ? -10.508 32.5 -0.577 1 67.12 268 GLY A N 1
ATOM 2015 C CA . GLY A 1 268 ? -10.461 33.188 0.711 1 67.12 268 GLY A CA 1
ATOM 2016 C C . GLY A 1 268 ? -9.93 32.281 1.825 1 67.12 268 GLY A C 1
ATOM 2017 O O . GLY A 1 268 ? -9.883 32.719 2.984 1 67.12 268 GLY A O 1
ATOM 2018 N N . GLY A 1 269 ? -9.531 31.094 1.482 1 79 269 GLY A N 1
ATOM 2019 C CA . GLY A 1 269 ? -9.086 30.203 2.541 1 79 269 GLY A CA 1
ATOM 2020 C C . GLY A 1 269 ? -7.617 30.375 2.879 1 79 269 GLY A C 1
ATOM 2021 O O . GLY A 1 269 ? -6.969 31.312 2.412 1 79 269 GLY A O 1
ATOM 2022 N N . HIS A 1 270 ? -7.133 29.641 3.848 1 88.88 270 HIS A N 1
ATOM 2023 C CA . HIS A 1 270 ? -5.762 29.641 4.34 1 88.88 270 HIS A CA 1
ATOM 2024 C C . HIS A 1 270 ? -4.781 29.219 3.246 1 88.88 270 HIS A C 1
ATOM 2026 O O . HIS A 1 270 ? -5.047 28.266 2.506 1 88.88 270 HIS A O 1
ATOM 2032 N N . VAL A 1 271 ? -3.752 30 3.057 1 88 271 VAL A N 1
ATOM 2033 C CA . VAL A 1 271 ? -2.682 29.703 2.113 1 88 271 VAL A CA 1
ATOM 2034 C C . VAL A 1 271 ? -1.373 29.484 2.869 1 88 271 VAL A C 1
ATOM 2036 O O . VAL A 1 271 ? -0.848 30.406 3.498 1 88 271 VAL A O 1
ATOM 2039 N N . PRO A 1 272 ? -0.803 28.297 2.742 1 94.75 272 PRO A N 1
ATOM 2040 C CA . PRO A 1 272 ? 0.436 28.031 3.473 1 94.75 272 PRO A CA 1
ATOM 2041 C C . PRO A 1 272 ? 1.635 28.781 2.908 1 94.75 272 PRO A C 1
ATOM 2043 O O . PRO A 1 272 ? 1.678 29.078 1.71 1 94.75 272 PRO A O 1
ATOM 2046 N N . VAL A 1 273 ? 2.557 29.047 3.779 1 95.31 273 VAL A N 1
ATOM 2047 C CA . VAL A 1 273 ? 3.832 29.641 3.369 1 95.31 273 VAL A CA 1
ATOM 2048 C C . VAL A 1 273 ? 4.668 28.578 2.641 1 95.31 273 VAL A C 1
ATOM 2050 O O . VAL A 1 273 ? 4.609 27.391 2.973 1 95.31 273 VAL A O 1
ATOM 2053 N N . ARG A 1 274 ? 5.348 29 1.604 1 97.75 274 ARG A N 1
ATOM 2054 C CA . ARG A 1 274 ? 6.258 28.125 0.894 1 97.75 274 ARG A CA 1
ATOM 2055 C C . ARG A 1 274 ? 7.695 28.328 1.36 1 97.75 274 ARG A C 1
ATOM 2057 O O . ARG A 1 274 ? 8.188 29.453 1.391 1 97.75 274 ARG A O 1
ATOM 2064 N N . ILE A 1 275 ? 8.359 27.266 1.753 1 98.56 275 ILE A N 1
ATOM 2065 C CA . ILE A 1 275 ? 9.734 27.359 2.225 1 98.56 275 ILE A CA 1
ATOM 2066 C C . ILE A 1 275 ? 10.641 26.5 1.346 1 98.56 275 ILE A C 1
ATOM 2068 O O . ILE A 1 275 ? 10.391 25.312 1.16 1 98.56 275 ILE A O 1
ATOM 2072 N N . VAL A 1 276 ? 11.688 27.078 0.772 1 98.75 276 VAL A N 1
ATOM 2073 C CA . VAL A 1 276 ? 12.703 26.375 0.004 1 98.75 276 VAL A CA 1
ATOM 2074 C C . VAL A 1 276 ? 13.992 26.281 0.814 1 98.75 276 VAL A C 1
ATOM 2076 O O . VAL A 1 276 ? 14.539 27.297 1.238 1 98.75 276 VAL A O 1
ATOM 2079 N N . MET A 1 277 ? 14.438 25.125 1.062 1 98.62 277 MET A N 1
ATOM 2080 C CA . MET A 1 277 ? 15.727 24.922 1.711 1 98.62 277 MET A CA 1
ATOM 2081 C C . MET A 1 277 ? 16.812 24.641 0.682 1 98.62 277 MET A C 1
ATOM 2083 O O . MET A 1 277 ? 16.703 23.703 -0.102 1 98.62 277 MET A O 1
ATOM 2087 N N . SER A 1 278 ? 17.812 25.422 0.632 1 98.25 278 SER A N 1
ATOM 2088 C CA . SER A 1 278 ? 18.953 25.25 -0.263 1 98.25 278 SER A CA 1
ATOM 2089 C C . SER A 1 278 ? 20.234 25.734 0.378 1 98.25 278 SER A C 1
ATOM 2091 O O . SER A 1 278 ? 20.391 26.938 0.638 1 98.25 278 SER A O 1
ATOM 2093 N N . GLN A 1 279 ? 21.156 24.844 0.574 1 96.62 279 GLN A N 1
ATOM 2094 C CA . GLN A 1 279 ? 22.406 25.203 1.229 1 96.62 279 GLN A CA 1
ATOM 2095 C C . GLN A 1 279 ? 23.219 26.156 0.372 1 96.62 279 GLN A C 1
ATOM 2097 O O . GLN A 1 279 ? 23.75 27.156 0.875 1 96.62 279 GLN A O 1
ATOM 2102 N N . SER A 1 280 ? 23.328 25.938 -0.938 1 96.19 280 SER A N 1
ATOM 2103 C CA . SER A 1 280 ? 24.172 26.703 -1.833 1 96.19 280 SER A CA 1
ATOM 2104 C C . SER A 1 280 ? 23.391 27.828 -2.521 1 96.19 280 SER A C 1
ATOM 2106 O O . SER A 1 280 ? 23.969 28.641 -3.242 1 96.19 280 SER A O 1
ATOM 2108 N N . PHE A 1 281 ? 22.078 27.828 -2.371 1 97.62 281 PHE A N 1
ATOM 2109 C CA . PHE A 1 281 ? 21.203 28.797 -3.023 1 97.62 281 PHE A CA 1
ATOM 2110 C C . PHE A 1 281 ? 21.25 28.641 -4.535 1 97.62 281 PHE A C 1
ATOM 2112 O O . PHE A 1 281 ? 21.078 29.609 -5.277 1 97.62 281 PHE A O 1
ATOM 2119 N N . ASN A 1 282 ? 21.672 27.422 -4.934 1 97.31 282 ASN A N 1
ATOM 2120 C CA . ASN A 1 282 ? 21.594 27.125 -6.359 1 97.31 282 ASN A CA 1
ATOM 2121 C C . ASN A 1 282 ? 20.141 26.984 -6.828 1 97.31 282 ASN A C 1
ATOM 2123 O O . ASN A 1 282 ? 19.625 25.875 -6.965 1 97.31 282 ASN A O 1
ATOM 2127 N N . LEU A 1 283 ? 19.5 28.125 -7.117 1 98.12 283 LEU A N 1
ATOM 2128 C CA . LEU A 1 283 ? 18.094 28.234 -7.488 1 98.12 283 LEU A CA 1
ATOM 2129 C C . LEU A 1 283 ? 17.938 29.031 -8.773 1 98.12 283 LEU A C 1
ATOM 2131 O O . LEU A 1 283 ? 18.781 29.875 -9.094 1 98.12 283 LEU A O 1
ATOM 2135 N N . PRO A 1 284 ? 16.938 28.734 -9.523 1 97.75 284 PRO A N 1
ATOM 2136 C CA . PRO A 1 284 ? 16.719 29.516 -10.75 1 97.75 284 PRO A CA 1
ATOM 2137 C C . PRO A 1 284 ? 16.281 30.953 -10.477 1 97.75 284 PRO A C 1
ATOM 2139 O O . PRO A 1 284 ? 15.594 31.203 -9.477 1 97.75 284 PRO A O 1
ATOM 2142 N N . GLU A 1 285 ? 16.594 31.844 -11.406 1 96.38 285 GLU A N 1
ATOM 2143 C CA . GLU A 1 285 ? 16.219 33.25 -11.273 1 96.38 285 GLU A CA 1
ATOM 2144 C C . GLU A 1 285 ? 14.711 33.438 -11.469 1 96.38 285 GLU A C 1
ATOM 2146 O O . GLU A 1 285 ? 14.117 34.375 -10.922 1 96.38 285 GLU A O 1
ATOM 2151 N N . GLU A 1 286 ? 14.211 32.531 -12.32 1 96.75 286 GLU A N 1
ATOM 2152 C CA . GLU A 1 286 ? 12.766 32.531 -12.547 1 96.75 286 GLU A CA 1
ATOM 2153 C C . GLU A 1 286 ? 12.133 31.219 -12.125 1 96.75 286 GLU A C 1
ATOM 2155 O O . GLU A 1 286 ? 12.641 30.141 -12.453 1 96.75 286 GLU A O 1
ATOM 2160 N N . ALA A 1 287 ? 11.078 31.359 -11.32 1 97.69 287 ALA A N 1
ATOM 2161 C CA . ALA A 1 287 ? 10.312 30.203 -10.859 1 97.69 287 ALA A CA 1
ATOM 2162 C C . ALA A 1 287 ? 8.922 30.625 -10.383 1 97.69 287 ALA A C 1
ATOM 2164 O O . ALA A 1 287 ? 8.711 31.781 -10.023 1 97.69 287 ALA A O 1
ATOM 2165 N N . ASN A 1 288 ? 7.969 29.672 -10.414 1 96.81 288 ASN A N 1
ATOM 2166 C CA . ASN A 1 288 ? 6.617 29.938 -9.922 1 96.81 288 ASN A CA 1
ATOM 2167 C C . ASN A 1 288 ? 6.629 30.406 -8.469 1 96.81 288 ASN A C 1
ATOM 2169 O O . ASN A 1 288 ? 5.809 31.234 -8.078 1 96.81 288 ASN A O 1
ATOM 2173 N N . LEU A 1 289 ? 7.594 29.953 -7.699 1 97 289 LEU A N 1
ATOM 2174 C CA . LEU A 1 289 ? 7.637 30.188 -6.258 1 97 289 LEU A CA 1
ATOM 2175 C C . LEU A 1 289 ? 8.023 31.641 -5.957 1 97 289 LEU A C 1
ATOM 2177 O O . LEU A 1 289 ? 7.848 32.125 -4.832 1 97 289 LEU A O 1
ATOM 2181 N N . TRP A 1 290 ? 8.586 32.312 -6.984 1 97 290 TRP A N 1
ATOM 2182 C CA . TRP A 1 290 ? 9.023 33.656 -6.734 1 97 290 TRP A CA 1
ATOM 2183 C C . TRP A 1 290 ? 7.867 34.656 -6.898 1 97 290 TRP A C 1
ATOM 2185 O O . TRP A 1 290 ? 7.988 35.812 -6.547 1 97 290 TRP A O 1
ATOM 2195 N N . ASN A 1 291 ? 6.758 34.125 -7.367 1 92.81 291 ASN A N 1
ATOM 2196 C CA . ASN A 1 291 ? 5.543 34.938 -7.352 1 92.81 291 ASN A CA 1
ATOM 2197 C C . ASN A 1 291 ? 4.895 34.969 -5.973 1 92.81 291 ASN A C 1
ATOM 2199 O O . ASN A 1 291 ? 4.066 34.094 -5.664 1 92.81 291 ASN A O 1
ATOM 2203 N N . VAL A 1 292 ? 5.145 35.969 -5.18 1 90.69 292 VAL A N 1
ATOM 2204 C CA . VAL A 1 292 ? 4.719 36 -3.785 1 90.69 292 VAL A CA 1
ATOM 2205 C C . VAL A 1 292 ? 3.271 36.5 -3.699 1 90.69 292 VAL A C 1
ATOM 2207 O O . VAL A 1 292 ? 2.689 36.531 -2.615 1 90.69 292 VAL A O 1
ATOM 2210 N N . HIS A 1 293 ? 2.643 36.812 -4.793 1 83.94 293 HIS A N 1
ATOM 2211 C CA . HIS A 1 293 ? 1.237 37.219 -4.809 1 83.94 293 HIS A CA 1
ATOM 2212 C C . HIS A 1 293 ? 0.327 36 -4.66 1 83.94 293 HIS A C 1
ATOM 2214 O O . HIS A 1 293 ? -0.759 36.094 -4.082 1 83.94 293 HIS A O 1
ATOM 2220 N N . ASP A 1 294 ? 0.869 34.938 -5.148 1 84.38 294 ASP A N 1
ATOM 2221 C CA . ASP A 1 294 ? 0.117 33.688 -5.012 1 84.38 294 ASP A CA 1
ATOM 2222 C C . ASP A 1 294 ? 0.211 33.156 -3.588 1 84.38 294 ASP A C 1
ATOM 2224 O O . ASP A 1 294 ? -0.774 32.656 -3.045 1 84.38 294 ASP A O 1
ATOM 2228 N N . ALA A 1 295 ? 1.355 33.188 -3.107 1 89.75 295 ALA A N 1
ATOM 2229 C CA . ALA A 1 295 ? 1.655 32.719 -1.76 1 89.75 295 ALA A CA 1
ATOM 2230 C C . ALA A 1 295 ? 3.023 33.219 -1.296 1 89.75 295 ALA A C 1
ATOM 2232 O O . ALA A 1 295 ? 3.949 33.344 -2.1 1 89.75 295 ALA A O 1
ATOM 2233 N N . TYR A 1 296 ? 3.113 33.5 -0.024 1 91.5 296 TYR A N 1
ATOM 2234 C CA . TYR A 1 296 ? 4.363 33.969 0.559 1 91.5 296 TYR A CA 1
ATOM 2235 C C . TYR A 1 296 ? 5.449 32.906 0.47 1 91.5 296 TYR A C 1
ATOM 2237 O O . TYR A 1 296 ? 5.172 31.703 0.647 1 91.5 296 TYR A O 1
ATOM 2245 N N . THR A 1 297 ? 6.723 33.312 0.124 1 96.44 297 THR A N 1
ATOM 2246 C CA . THR A 1 297 ? 7.816 32.344 -0.042 1 96.44 297 THR A CA 1
ATOM 2247 C C . THR A 1 297 ? 9.016 32.75 0.808 1 96.44 297 THR A C 1
ATOM 2249 O O . THR A 1 297 ? 9.383 33.938 0.86 1 96.44 297 THR A O 1
ATOM 2252 N N . ILE A 1 298 ? 9.539 31.797 1.493 1 97.06 298 ILE A N 1
ATOM 2253 C CA . ILE A 1 298 ? 10.773 31.938 2.254 1 97.06 298 ILE A CA 1
ATOM 2254 C C . ILE A 1 298 ? 11.852 31.016 1.663 1 97.06 298 ILE A C 1
ATOM 2256 O O . ILE A 1 298 ? 11.586 29.859 1.356 1 97.06 298 ILE A O 1
ATOM 2260 N N . VAL A 1 299 ? 13.039 31.547 1.461 1 98.25 299 VAL A N 1
ATOM 2261 C CA . VAL A 1 299 ? 14.188 30.719 1.12 1 98.25 299 VAL A CA 1
ATOM 2262 C C . VAL A 1 299 ? 15.141 30.641 2.311 1 98.25 299 VAL A C 1
ATOM 2264 O O . VAL A 1 299 ? 15.672 31.656 2.758 1 98.25 299 VAL A O 1
ATOM 2267 N N . ALA A 1 300 ? 15.305 29.5 2.883 1 98.19 300 ALA A N 1
ATOM 2268 C CA . ALA A 1 300 ? 16.281 29.234 3.932 1 98.19 300 ALA A CA 1
ATOM 2269 C C . ALA A 1 300 ? 17.625 28.781 3.338 1 98.19 300 ALA A C 1
ATOM 2271 O O . ALA A 1 300 ? 17.672 27.828 2.561 1 98.19 300 ALA A O 1
ATOM 2272 N N . THR A 1 301 ? 18.641 29.422 3.672 1 98 301 THR A N 1
ATOM 2273 C CA . THR A 1 301 ? 19.922 29.125 3.049 1 98 301 THR A CA 1
ATOM 2274 C C . THR A 1 301 ? 21.062 29.328 4.039 1 98 301 THR A C 1
ATOM 2276 O O . THR A 1 301 ? 20.844 29.719 5.184 1 98 301 THR A O 1
ATOM 2279 N N . GLN A 1 302 ? 22.234 28.859 3.578 1 96.62 302 GLN A N 1
ATOM 2280 C CA . GLN A 1 302 ? 23.453 29.078 4.363 1 96.62 302 GLN A CA 1
ATOM 2281 C C . GLN A 1 302 ? 23.922 30.531 4.238 1 96.62 302 GLN A C 1
ATOM 2283 O O . GLN A 1 302 ? 23.859 31.109 3.156 1 96.62 302 GLN A O 1
ATOM 2288 N N . ARG A 1 303 ? 24.484 30.984 5.336 1 95.12 303 ARG A N 1
ATOM 2289 C CA . ARG A 1 303 ? 24.969 32.344 5.359 1 95.12 303 ARG A CA 1
ATOM 2290 C C . ARG A 1 303 ? 26 32.594 4.258 1 95.12 303 ARG A C 1
ATOM 2292 O O . ARG A 1 303 ? 26.938 31.812 4.086 1 95.12 303 ARG A O 1
ATOM 2299 N N . GLY A 1 304 ? 25.75 33.656 3.467 1 93.94 304 GLY A N 1
ATOM 2300 C CA . GLY A 1 304 ? 26.703 34.062 2.469 1 93.94 304 GLY A CA 1
ATOM 2301 C C . GLY A 1 304 ? 26.516 33.406 1.121 1 93.94 304 GLY A C 1
ATOM 2302 O O . GLY A 1 304 ? 27.172 33.75 0.145 1 93.94 304 GLY A O 1
ATOM 2303 N N . ALA A 1 305 ? 25.562 32.531 1.012 1 96.06 305 ALA A N 1
ATOM 2304 C CA . ALA A 1 305 ? 25.359 31.797 -0.235 1 96.06 305 ALA A CA 1
ATOM 2305 C C . ALA A 1 305 ? 24.766 32.688 -1.314 1 96.06 305 ALA A C 1
ATOM 2307 O O . ALA A 1 305 ? 23.688 33.281 -1.13 1 96.06 305 ALA A O 1
ATOM 2308 N N . ARG A 1 306 ? 25.484 32.875 -2.432 1 96.19 306 ARG A N 1
ATOM 2309 C CA . ARG A 1 306 ? 25.047 33.594 -3.623 1 96.19 306 ARG A CA 1
ATOM 2310 C C . ARG A 1 306 ? 24.328 34.875 -3.25 1 96.19 306 ARG A C 1
ATOM 2312 O O . ARG A 1 306 ? 23.172 35.094 -3.623 1 96.19 306 ARG A O 1
ATOM 2319 N N . ARG A 1 307 ? 24.953 35.812 -2.762 1 95.88 307 ARG A N 1
ATOM 2320 C CA . ARG A 1 307 ? 24.406 37.062 -2.23 1 95.88 307 ARG A CA 1
ATOM 2321 C C . ARG A 1 307 ? 23.703 37.844 -3.322 1 95.88 307 ARG A C 1
ATOM 2323 O O . ARG A 1 307 ? 22.703 38.531 -3.061 1 95.88 307 ARG A O 1
ATOM 2330 N N . ASP A 1 308 ? 24.188 37.781 -4.496 1 96.19 308 ASP A N 1
ATOM 2331 C CA . ASP A 1 308 ? 23.578 38.5 -5.609 1 96.19 308 ASP A CA 1
ATOM 2332 C C . ASP A 1 308 ? 22.172 38 -5.891 1 96.19 308 ASP A C 1
ATOM 2334 O O . ASP A 1 308 ? 21.234 38.812 -6.012 1 96.19 308 ASP A O 1
ATOM 2338 N N . LEU A 1 309 ? 22.047 36.688 -6.004 1 97.06 309 LEU A N 1
ATOM 2339 C CA . LEU A 1 309 ? 20.734 36.094 -6.266 1 97.06 309 LEU A CA 1
ATOM 2340 C C . LEU A 1 309 ? 19.797 36.312 -5.082 1 97.06 309 LEU A C 1
ATOM 2342 O O . LEU A 1 309 ? 18.594 36.5 -5.258 1 97.06 309 LEU A O 1
ATOM 2346 N N . GLN A 1 310 ? 20.297 36.281 -3.885 1 96.94 310 GLN A N 1
ATOM 2347 C CA . GLN A 1 310 ? 19.5 36.594 -2.703 1 96.94 310 GLN A CA 1
ATOM 2348 C C . GLN A 1 310 ? 18.844 37.938 -2.816 1 96.94 310 GLN A C 1
ATOM 2350 O O . GLN A 1 310 ? 17.641 38.094 -2.541 1 96.94 310 GLN A O 1
ATOM 2355 N N . LYS A 1 311 ? 19.641 38.875 -3.201 1 95.56 311 LYS A N 1
ATOM 2356 C CA . LYS A 1 311 ? 19.141 40.25 -3.332 1 95.56 311 LYS A CA 1
ATOM 2357 C C . LYS A 1 311 ? 18.062 40.344 -4.406 1 95.56 311 LYS A C 1
ATOM 2359 O O . LYS A 1 311 ? 17.062 41.031 -4.227 1 95.56 311 LYS A O 1
ATOM 2364 N N . LYS A 1 312 ? 18.328 39.656 -5.445 1 96.31 312 LYS A N 1
ATOM 2365 C CA . LYS A 1 312 ? 17.359 39.688 -6.543 1 96.31 312 LYS A CA 1
ATOM 2366 C C . LYS A 1 312 ? 16.016 39.094 -6.102 1 96.31 312 LYS A C 1
ATOM 2368 O O . LYS A 1 312 ? 14.969 39.656 -6.43 1 96.31 312 LYS A O 1
ATOM 2373 N N . LEU A 1 313 ? 16.016 38 -5.387 1 96.69 313 LEU A N 1
ATOM 2374 C CA . LEU A 1 313 ? 14.781 37.375 -4.93 1 96.69 313 LEU A CA 1
ATOM 2375 C C . LEU A 1 313 ? 14.102 38.219 -3.857 1 96.69 313 LEU A C 1
ATOM 2377 O O . LEU A 1 313 ? 12.875 38.312 -3.811 1 96.69 313 LEU A O 1
ATOM 2381 N N . ALA A 1 314 ? 14.906 38.812 -3.033 1 93.25 314 ALA A N 1
ATOM 2382 C CA . ALA A 1 314 ? 14.359 39.688 -2.012 1 93.25 314 ALA A CA 1
ATOM 2383 C C . ALA A 1 314 ? 13.602 40.844 -2.645 1 93.25 314 ALA A C 1
ATOM 2385 O O . ALA A 1 314 ? 12.578 41.312 -2.119 1 93.25 314 ALA A O 1
ATOM 2386 N N . MET A 1 315 ? 14.125 41.344 -3.736 1 92.81 315 MET A N 1
ATOM 2387 C CA . MET A 1 315 ? 13.492 42.469 -4.449 1 92.81 315 MET A CA 1
ATOM 2388 C C . MET A 1 315 ? 12.141 42.031 -5.012 1 92.81 315 MET A C 1
ATOM 2390 O O . MET A 1 315 ? 11.258 42.875 -5.203 1 92.81 315 MET A O 1
ATOM 2394 N N . LYS A 1 316 ? 12.031 40.781 -5.199 1 93.06 316 LYS A N 1
ATOM 2395 C CA . LYS A 1 316 ? 10.758 40.25 -5.703 1 93.06 316 LYS A CA 1
ATOM 2396 C C . LYS A 1 316 ? 9.781 40 -4.559 1 93.06 316 LYS A C 1
ATOM 2398 O O . LYS A 1 316 ? 8.656 39.562 -4.785 1 93.06 316 LYS A O 1
ATOM 2403 N N . GLY A 1 317 ? 10.219 40.25 -3.357 1 89.94 317 GLY A N 1
ATOM 2404 C CA . GLY A 1 317 ? 9.359 40.062 -2.201 1 89.94 317 GLY A CA 1
ATOM 2405 C C . GLY A 1 317 ? 9.594 38.75 -1.471 1 89.94 317 GLY A C 1
ATOM 2406 O O . GLY A 1 317 ? 8.953 38.469 -0.451 1 89.94 317 GLY A O 1
ATOM 2407 N N . VAL A 1 318 ? 10.547 37.938 -1.923 1 95.06 318 VAL A N 1
ATOM 2408 C CA . VAL A 1 318 ? 10.891 36.688 -1.28 1 95.06 318 VAL A CA 1
ATOM 2409 C C . VAL A 1 318 ? 11.703 36.938 -0.015 1 95.06 318 VAL A C 1
ATOM 2411 O O . VAL A 1 318 ? 12.633 37.75 -0.025 1 95.06 318 VAL A O 1
ATOM 2414 N N . GLU A 1 319 ? 11.258 36.344 1.053 1 93.62 319 GLU A N 1
ATOM 2415 C CA . GLU A 1 319 ? 12.047 36.469 2.277 1 93.62 319 GLU A CA 1
ATOM 2416 C C . GLU A 1 319 ? 13.211 35.469 2.27 1 93.62 319 GLU A C 1
ATOM 2418 O O . GLU A 1 319 ? 13.016 34.281 2.057 1 93.62 319 GLU A O 1
ATOM 2423 N N . VAL A 1 320 ? 14.383 36 2.432 1 95.19 320 VAL A N 1
ATOM 2424 C CA . VAL A 1 320 ? 15.562 35.125 2.51 1 95.19 320 VAL A CA 1
ATOM 2425 C C . VAL A 1 320 ? 16.062 35.094 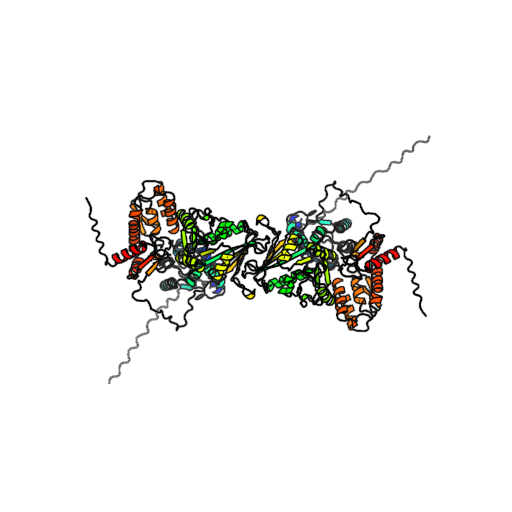3.949 1 95.19 320 VAL A C 1
ATOM 2427 O O . VAL A 1 320 ? 16.344 36.125 4.555 1 95.19 320 VAL A O 1
ATOM 2430 N N . VAL A 1 321 ? 16.125 33.906 4.484 1 94.44 321 VAL A N 1
ATOM 2431 C CA . VAL A 1 321 ? 16.594 33.719 5.855 1 94.44 321 VAL A CA 1
ATOM 2432 C C . VAL A 1 321 ? 17.906 32.938 5.852 1 94.44 321 VAL A C 1
ATOM 2434 O O . VAL A 1 321 ? 17.953 31.797 5.355 1 94.44 321 VAL A O 1
ATOM 2437 N N . GLU A 1 322 ? 18.906 33.531 6.469 1 95.19 322 GLU A N 1
ATOM 2438 C CA . GLU A 1 322 ? 20.219 32.875 6.508 1 95.19 322 GLU A CA 1
ATOM 2439 C C . GLU A 1 322 ? 20.422 32.125 7.828 1 95.19 322 GLU A C 1
ATOM 2441 O O . GLU A 1 322 ? 20 32.625 8.883 1 95.19 322 GLU A O 1
ATOM 2446 N N . PHE A 1 323 ? 21 31 7.73 1 95.75 323 PHE A N 1
ATOM 2447 C CA . PHE A 1 323 ? 21.422 30.203 8.875 1 95.75 323 PHE A CA 1
ATOM 2448 C C . PHE A 1 323 ? 22.938 29.984 8.844 1 95.75 323 PHE A C 1
ATOM 2450 O O . PHE A 1 323 ? 23.547 29.922 7.773 1 95.75 323 PHE A O 1
ATOM 2457 N N . GLU A 1 324 ? 23.625 29.984 10.047 1 94.69 324 GLU A N 1
ATOM 2458 C CA . GLU A 1 324 ? 25.062 29.656 10.07 1 94.69 324 GLU A CA 1
ATOM 2459 C C . GLU A 1 324 ? 25.328 28.297 9.445 1 94.69 324 GLU A C 1
ATOM 2461 O O . GLU A 1 324 ? 26.188 28.188 8.562 1 94.69 324 GLU A O 1
ATOM 2466 N N . MET A 1 325 ? 24.656 27.359 9.938 1 94.5 325 MET A N 1
ATOM 2467 C CA . MET A 1 325 ? 24.578 26.047 9.312 1 94.5 325 MET A CA 1
ATOM 2468 C C . MET A 1 325 ? 23.141 25.641 9.047 1 94.5 325 MET A C 1
ATOM 2470 O O . MET A 1 325 ? 22.359 25.469 9.984 1 94.5 325 MET A O 1
ATOM 2474 N N . LEU A 1 326 ? 22.875 25.516 7.793 1 96.81 326 LEU A N 1
ATOM 2475 C CA . LEU A 1 326 ? 21.5 25.172 7.449 1 96.81 326 LEU A CA 1
ATOM 2476 C C . LEU A 1 326 ? 21.203 23.719 7.758 1 96.81 326 LEU A C 1
ATOM 2478 O O . LEU A 1 326 ? 21.859 22.828 7.219 1 96.81 326 LEU A O 1
ATOM 2482 N N . ASN A 1 327 ? 20.281 23.453 8.617 1 96.94 327 ASN A N 1
ATOM 2483 C CA . ASN A 1 327 ? 19.812 22.109 8.906 1 96.94 327 ASN A CA 1
ATOM 2484 C C . ASN A 1 327 ? 18.344 22.094 9.281 1 96.94 327 ASN A C 1
ATOM 2486 O O . ASN A 1 327 ? 17.781 23.125 9.68 1 96.94 327 ASN A O 1
ATOM 2490 N N . PRO A 1 328 ? 17.703 20.984 9.172 1 98.31 328 PRO A N 1
ATOM 2491 C CA . PRO A 1 328 ? 16.25 20.891 9.391 1 98.31 328 PRO A CA 1
ATOM 2492 C C . PRO A 1 328 ? 15.836 21.297 10.797 1 98.31 328 PRO A C 1
ATOM 2494 O O . PRO A 1 328 ? 14.789 21.922 10.969 1 98.31 328 PRO A O 1
ATOM 2497 N N . ARG A 1 329 ? 16.562 21 11.789 1 97.62 329 ARG A N 1
ATOM 2498 C CA . ARG A 1 329 ? 16.203 21.328 13.172 1 97.62 329 ARG A CA 1
ATOM 2499 C C . ARG A 1 329 ? 16.141 22.844 13.375 1 97.62 329 ARG A C 1
ATOM 2501 O O . ARG A 1 329 ? 15.211 23.344 14 1 97.62 329 ARG A O 1
ATOM 2508 N N . ASP A 1 330 ? 17.141 23.531 12.859 1 96.62 330 ASP A N 1
ATOM 2509 C CA . ASP A 1 330 ? 17.172 24.984 12.992 1 96.62 330 ASP A CA 1
ATOM 2510 C C . ASP A 1 330 ? 16 25.625 12.234 1 96.62 330 ASP A C 1
ATOM 2512 O O . ASP A 1 330 ? 15.422 26.609 12.695 1 96.62 330 ASP A O 1
ATOM 2516 N N . VAL A 1 331 ? 15.727 25.094 11.086 1 97.88 331 VAL A N 1
ATOM 2517 C CA . VAL A 1 331 ? 14.602 25.625 10.312 1 97.88 331 VAL A CA 1
ATOM 2518 C C . VAL A 1 331 ? 13.305 25.391 11.078 1 97.88 331 VAL A C 1
ATOM 2520 O O . VAL A 1 331 ? 12.422 26.25 11.094 1 97.88 331 VAL A O 1
ATOM 2523 N N . MET A 1 332 ? 13.172 24.25 11.703 1 97.88 332 MET A N 1
ATOM 2524 C CA . MET A 1 332 ? 11.953 23.969 12.469 1 97.88 332 MET A CA 1
ATOM 2525 C C . MET A 1 332 ? 11.883 24.859 13.711 1 97.88 332 MET A C 1
ATOM 2527 O O . MET A 1 332 ? 10.797 25.25 14.125 1 97.88 332 MET A O 1
ATOM 2531 N N . SER A 1 333 ? 13.023 25.125 14.32 1 94.75 333 SER A N 1
ATOM 2532 C CA . SER A 1 333 ? 13.047 26.094 15.422 1 94.75 333 SER A CA 1
ATOM 2533 C C . SER A 1 333 ? 12.562 27.453 14.961 1 94.75 333 SER A C 1
ATOM 2535 O O . SER A 1 333 ? 11.82 28.141 15.672 1 94.75 333 SER A O 1
ATOM 2537 N N . TYR A 1 334 ? 13.047 27.875 13.797 1 93.56 334 TYR A N 1
ATOM 2538 C CA . TYR A 1 334 ? 12.594 29.125 13.203 1 93.56 334 TYR A CA 1
ATOM 2539 C C . TYR A 1 334 ? 11.086 29.109 12.984 1 93.56 334 TYR A C 1
ATOM 2541 O O . TYR A 1 334 ? 10.391 30.078 13.297 1 93.56 334 TYR A O 1
ATOM 2549 N N . CYS A 1 335 ? 10.57 27.984 12.445 1 96.19 335 CYS A N 1
ATOM 2550 C CA . CYS A 1 335 ? 9.141 27.828 12.234 1 96.19 335 CYS A CA 1
ATOM 2551 C C . CYS A 1 335 ? 8.383 27.859 13.562 1 96.19 335 CYS A C 1
ATOM 2553 O O . CYS A 1 335 ? 7.281 28.406 13.633 1 96.19 335 CYS A O 1
ATOM 2555 N N . TYR A 1 336 ? 8.938 27.219 14.555 1 94.38 336 TYR A N 1
ATOM 2556 C CA . TYR A 1 336 ? 8.375 27.281 15.898 1 94.38 336 TYR A CA 1
ATOM 2557 C C . TYR A 1 336 ? 8.242 28.719 16.375 1 94.38 336 TYR A C 1
ATOM 2559 O O . TYR A 1 336 ? 7.195 29.125 16.875 1 94.38 336 TYR A O 1
ATOM 2567 N N . ASP A 1 337 ? 9.281 29.469 16.188 1 89.31 337 ASP A N 1
ATOM 2568 C CA . ASP A 1 337 ? 9.305 30.859 16.609 1 89.31 337 ASP A CA 1
ATOM 2569 C C . ASP A 1 337 ? 8.281 31.688 15.836 1 89.31 337 ASP A C 1
ATOM 2571 O O . ASP A 1 337 ? 7.742 32.656 16.359 1 89.31 337 ASP A O 1
ATOM 2575 N N . ARG A 1 338 ? 7.98 31.234 14.641 1 90 338 ARG A N 1
ATOM 2576 C CA . ARG A 1 338 ? 7 31.922 13.805 1 90 338 ARG A CA 1
ATOM 2577 C C . ARG A 1 338 ? 5.578 31.562 14.219 1 90 338 ARG A C 1
ATOM 2579 O O . ARG A 1 338 ? 4.609 32.062 13.656 1 90 338 ARG A O 1
ATOM 2586 N N . GLY A 1 339 ? 5.5 30.625 15.188 1 90.69 339 GLY A N 1
ATOM 2587 C CA . GLY A 1 339 ? 4.188 30.266 15.695 1 90.69 339 GLY A CA 1
ATOM 2588 C C . GLY A 1 339 ? 3.525 29.156 14.875 1 90.69 339 GLY A C 1
ATOM 2589 O O . GLY A 1 339 ? 2.334 28.891 15.039 1 90.69 339 GLY A O 1
ATOM 2590 N N . TYR A 1 340 ? 4.258 28.5 13.945 1 95.06 340 TYR A N 1
ATOM 2591 C CA . TYR A 1 340 ? 3.676 27.422 13.141 1 95.06 340 TYR A CA 1
ATOM 2592 C C . TYR A 1 340 ? 3.336 26.219 14 1 95.06 340 TYR A C 1
ATOM 2594 O O . TYR A 1 340 ? 4.066 25.891 14.938 1 95.06 340 TYR A O 1
ATOM 2602 N N . LEU A 1 341 ? 2.215 25.562 13.719 1 96.81 341 LEU A N 1
ATOM 2603 C CA . LEU A 1 341 ? 1.806 24.344 14.406 1 96.81 341 LEU A CA 1
ATOM 2604 C C . LEU A 1 341 ? 2.037 23.125 13.531 1 96.81 341 LEU A C 1
ATOM 2606 O O . LEU A 1 341 ? 2.312 22.031 14.047 1 96.81 341 LEU A O 1
ATOM 2610 N N . SER A 1 342 ? 1.873 23.281 12.258 1 98 342 SER A N 1
ATOM 2611 C CA . SER A 1 342 ? 1.95 22.141 11.352 1 98 342 SER A CA 1
ATOM 2612 C C . SER A 1 342 ? 2.725 22.484 10.086 1 98 342 SER A C 1
ATOM 2614 O O . SER A 1 342 ? 2.494 23.547 9.484 1 98 342 SER A O 1
ATOM 2616 N N . VAL A 1 343 ? 3.662 21.656 9.711 1 98.69 343 VAL A N 1
ATOM 2617 C CA . VAL A 1 343 ? 4.484 21.875 8.523 1 98.69 343 VAL A CA 1
ATOM 2618 C C . VAL A 1 343 ? 4.461 20.641 7.645 1 98.69 343 VAL A C 1
ATOM 2620 O O . VAL A 1 343 ? 4.574 19.516 8.141 1 98.69 343 VAL A O 1
ATOM 2623 N N . LEU A 1 344 ? 4.254 20.828 6.344 1 98.69 344 LEU A N 1
ATOM 2624 C CA . LEU A 1 344 ? 4.238 19.734 5.375 1 98.69 344 LEU A CA 1
ATOM 2625 C C . LEU A 1 344 ? 5.539 19.703 4.582 1 98.69 344 LEU A C 1
ATOM 2627 O O . LEU A 1 344 ? 5.926 20.703 3.963 1 98.69 344 LEU A O 1
ATOM 2631 N N . TRP A 1 345 ? 6.223 18.594 4.648 1 98.81 345 TRP A N 1
ATOM 2632 C CA . TRP A 1 345 ? 7.441 18.406 3.873 1 98.81 345 TRP A CA 1
ATOM 2633 C C . TRP A 1 345 ? 7.145 17.641 2.58 1 98.81 345 TRP A C 1
ATOM 2635 O O . TRP A 1 345 ? 6.699 16.5 2.611 1 98.81 345 TRP A O 1
ATOM 2645 N N . GLU A 1 346 ? 7.316 18.281 1.467 1 98.25 346 GLU A N 1
ATOM 2646 C CA . GLU A 1 346 ? 7.211 17.688 0.142 1 98.25 346 GLU A CA 1
ATOM 2647 C C . GLU A 1 346 ? 8.555 17.688 -0.577 1 98.25 346 GLU A C 1
ATOM 2649 O O . GLU A 1 346 ? 8.633 18 -1.766 1 98.25 346 GLU A O 1
ATOM 2654 N N . CYS A 1 347 ? 9.57 17.359 0.125 1 97.94 347 CYS A N 1
ATOM 2655 C CA . CYS A 1 347 ? 10.938 17.453 -0.369 1 97.94 347 CYS A CA 1
ATOM 2656 C C . CYS A 1 347 ? 11.406 16.109 -0.92 1 97.94 347 CYS A C 1
ATOM 2658 O O . CYS A 1 347 ? 10.688 15.109 -0.833 1 97.94 347 CYS A O 1
ATOM 2660 N N . GLY A 1 348 ? 12.578 16.109 -1.532 1 96.81 348 GLY A N 1
ATOM 2661 C CA . GLY A 1 348 ? 13.18 14.891 -2.051 1 96.81 348 GLY A CA 1
ATOM 2662 C C . GLY A 1 348 ? 13.82 14.039 -0.973 1 96.81 348 GLY A C 1
ATOM 2663 O O . GLY A 1 348 ? 13.789 14.391 0.207 1 96.81 348 GLY A O 1
ATOM 2664 N N . GLY A 1 349 ? 14.43 12.977 -1.439 1 97.88 349 GLY A N 1
ATOM 2665 C CA . GLY A 1 349 ? 14.922 11.961 -0.523 1 97.88 349 GLY A CA 1
ATOM 2666 C C . GLY A 1 349 ? 16.094 12.438 0.325 1 97.88 349 GLY A C 1
ATOM 2667 O O . GLY A 1 349 ? 16.219 12.031 1.482 1 97.88 349 GLY A O 1
ATOM 2668 N N . THR A 1 350 ? 16.922 13.227 -0.213 1 97.25 350 THR A N 1
ATOM 2669 C CA . THR A 1 350 ? 18.078 13.711 0.529 1 97.25 350 THR A CA 1
ATOM 2670 C C . THR A 1 350 ? 17.656 14.562 1.719 1 97.25 350 THR A C 1
ATOM 2672 O O . THR A 1 350 ? 18.094 14.328 2.848 1 97.25 350 THR A O 1
ATOM 2675 N N . LEU A 1 351 ? 16.828 15.531 1.451 1 98.25 351 LEU A N 1
ATOM 2676 C CA . LEU A 1 351 ? 16.344 16.406 2.518 1 98.25 351 LEU A CA 1
ATOM 2677 C C . LEU A 1 351 ? 15.453 15.641 3.49 1 98.25 351 LEU A C 1
ATOM 2679 O O . LEU A 1 351 ? 15.492 15.883 4.699 1 98.25 351 LEU A O 1
ATOM 2683 N N . ALA A 1 352 ? 14.641 14.711 2.982 1 98.62 352 ALA A N 1
ATOM 2684 C CA . ALA A 1 352 ? 13.805 13.883 3.842 1 98.62 352 ALA A CA 1
ATOM 2685 C C . ALA A 1 352 ? 14.648 13.109 4.855 1 98.62 352 ALA A C 1
ATOM 2687 O O . ALA A 1 352 ? 14.312 13.062 6.039 1 98.62 352 ALA A O 1
ATOM 2688 N N . ALA A 1 353 ? 15.742 12.547 4.363 1 98.69 353 ALA A N 1
ATOM 2689 C CA . ALA A 1 353 ? 16.625 11.797 5.246 1 98.69 353 ALA A CA 1
ATOM 2690 C C . ALA A 1 353 ? 17.219 12.695 6.32 1 98.69 353 ALA A C 1
ATOM 2692 O O . ALA A 1 353 ? 17.297 12.305 7.492 1 98.69 353 ALA A O 1
ATOM 2693 N N . SER A 1 354 ? 17.656 13.812 5.938 1 98.31 354 SER A N 1
ATOM 2694 C CA . SER A 1 354 ? 18.219 14.773 6.887 1 98.31 354 SER A CA 1
ATOM 2695 C C . SER A 1 354 ? 17.203 15.172 7.945 1 98.31 354 SER A C 1
ATOM 2697 O O . SER A 1 354 ? 17.531 15.273 9.125 1 98.31 354 SER A O 1
ATOM 2699 N N . ALA A 1 355 ? 15.969 15.406 7.527 1 98.56 355 ALA A N 1
ATOM 2700 C CA . ALA A 1 355 ? 14.906 15.828 8.438 1 98.56 355 ALA A CA 1
ATOM 2701 C C . ALA A 1 355 ? 14.547 14.703 9.406 1 98.56 355 ALA A C 1
ATOM 2703 O O . ALA A 1 355 ? 14.328 14.945 10.602 1 98.56 355 ALA A O 1
ATOM 2704 N N . ILE A 1 356 ? 14.438 13.453 8.883 1 98.5 356 ILE A N 1
ATOM 2705 C CA . ILE A 1 356 ? 14.156 12.297 9.727 1 98.5 356 ILE A CA 1
ATOM 2706 C C . ILE A 1 356 ? 15.289 12.117 10.742 1 98.5 356 ILE A C 1
ATOM 2708 O O . ILE A 1 356 ? 15.031 11.898 11.93 1 98.5 356 ILE A O 1
ATOM 2712 N N . SER A 1 357 ? 16.531 12.25 10.297 1 97.81 357 SER A N 1
ATOM 2713 C CA . SER A 1 357 ? 17.688 12.102 11.164 1 97.81 357 SER A CA 1
ATOM 2714 C C . SER A 1 357 ? 17.703 13.164 12.258 1 97.81 357 SER A C 1
ATOM 2716 O O . SER A 1 357 ? 18.156 12.906 13.375 1 97.81 357 SER A O 1
ATOM 2718 N N . ALA A 1 358 ? 17.203 14.359 11.93 1 97.44 358 ALA A N 1
ATOM 2719 C CA . ALA A 1 358 ? 17.141 15.469 12.883 1 97.44 358 ALA A CA 1
ATOM 2720 C C . ALA A 1 358 ? 15.953 15.312 13.828 1 97.44 358 ALA A C 1
ATOM 2722 O O . ALA A 1 358 ? 15.727 16.156 14.695 1 97.44 358 ALA A O 1
ATOM 2723 N N . ARG A 1 359 ? 15.102 14.305 13.641 1 96.12 359 ARG A N 1
ATOM 2724 C CA . ARG A 1 359 ? 13.961 13.953 14.477 1 96.12 359 ARG A CA 1
ATOM 2725 C C . ARG A 1 359 ? 12.906 15.055 14.453 1 96.12 359 ARG A C 1
ATOM 2727 O O . ARG A 1 359 ? 12.289 15.352 15.484 1 96.12 359 ARG A O 1
ATOM 2734 N N . VAL A 1 360 ? 12.719 15.641 13.281 1 97.56 360 VAL A N 1
ATOM 2735 C CA . VAL A 1 360 ? 11.734 16.703 13.211 1 97.56 360 VAL A CA 1
ATOM 2736 C C . VAL A 1 360 ? 10.523 16.25 12.398 1 97.56 360 VAL A C 1
ATOM 2738 O O . VAL A 1 360 ? 9.516 16.953 12.32 1 97.56 360 VAL A O 1
ATOM 2741 N N . ILE A 1 361 ? 10.625 15.055 11.758 1 98.5 361 ILE A N 1
ATOM 2742 C CA . ILE A 1 361 ? 9.469 14.477 11.078 1 98.5 361 ILE A CA 1
ATOM 2743 C C . ILE A 1 361 ? 8.68 13.609 12.055 1 98.5 361 ILE A C 1
ATOM 2745 O O . ILE A 1 361 ? 9.242 12.719 12.695 1 98.5 361 ILE A O 1
ATOM 2749 N N . HIS A 1 362 ? 7.383 13.789 12.094 1 98.38 362 HIS A N 1
ATOM 2750 C CA . HIS A 1 362 ? 6.594 13.109 13.117 1 98.38 362 HIS A CA 1
ATOM 2751 C C . HIS A 1 362 ? 5.609 12.125 12.484 1 98.38 362 HIS A C 1
ATOM 2753 O O . HIS A 1 362 ? 5.234 11.133 13.109 1 98.38 362 HIS A O 1
ATOM 2759 N N . LYS A 1 363 ? 5.164 12.375 11.352 1 98.25 363 LYS A N 1
ATOM 2760 C CA . LYS A 1 363 ? 4.199 11.531 10.656 1 98.25 363 LYS A CA 1
ATOM 2761 C C . LYS A 1 363 ? 4.531 11.43 9.164 1 98.25 363 LYS A C 1
ATOM 2763 O O . LYS A 1 363 ? 5.16 12.336 8.609 1 98.25 363 LYS A O 1
ATOM 2768 N N . VAL A 1 364 ? 4.164 10.297 8.547 1 98.62 364 VAL A N 1
ATOM 2769 C CA . VAL A 1 364 ? 4.414 10.055 7.133 1 98.62 364 VAL A CA 1
ATOM 2770 C C . VAL A 1 364 ? 3.092 9.773 6.414 1 98.62 364 VAL A C 1
ATOM 2772 O O . VAL A 1 364 ? 2.23 9.07 6.941 1 98.62 364 VAL A O 1
ATOM 2775 N N . TYR A 1 365 ? 2.885 10.43 5.297 1 98.62 365 TYR A N 1
ATOM 2776 C CA . TYR A 1 365 ? 1.872 10.086 4.305 1 98.62 365 TYR A CA 1
ATOM 2777 C C . TYR A 1 365 ? 2.518 9.594 3.016 1 98.62 365 TYR A C 1
ATOM 2779 O O . TYR A 1 365 ? 3.139 10.367 2.285 1 98.62 365 TYR A O 1
ATOM 2787 N N . ALA A 1 366 ? 2.402 8.336 2.738 1 98.75 366 ALA A N 1
ATOM 2788 C CA . ALA A 1 366 ? 3.027 7.73 1.566 1 98.75 366 ALA A CA 1
ATOM 2789 C C . ALA A 1 366 ? 1.978 7.246 0.572 1 98.75 366 ALA A C 1
ATOM 2791 O O . ALA A 1 366 ? 1.167 6.375 0.892 1 98.75 366 ALA A O 1
ATOM 2792 N N . PHE A 1 367 ? 1.939 7.824 -0.625 1 98.62 367 PHE A N 1
ATOM 2793 C CA . PHE A 1 367 ? 1.101 7.34 -1.716 1 98.62 367 PHE A CA 1
ATOM 2794 C C . PHE A 1 367 ? 1.851 6.32 -2.564 1 98.62 367 PHE A C 1
ATOM 2796 O O . PHE A 1 367 ? 2.992 6.559 -2.965 1 98.62 367 PHE A O 1
ATOM 2803 N N . PHE A 1 368 ? 1.234 5.246 -2.793 1 97.75 368 PHE A N 1
ATOM 2804 C CA . PHE A 1 368 ? 1.776 4.215 -3.67 1 97.75 368 PHE A CA 1
ATOM 2805 C C . PHE A 1 368 ? 0.956 4.105 -4.949 1 97.75 368 PHE A C 1
ATOM 2807 O O . PHE A 1 368 ? -0.238 3.803 -4.902 1 97.75 368 PHE A O 1
ATOM 2814 N N . ALA A 1 369 ? 1.586 4.375 -6.027 1 98.69 369 ALA A N 1
ATOM 2815 C CA . ALA A 1 369 ? 0.931 4.258 -7.328 1 98.69 369 ALA A CA 1
ATOM 2816 C C . ALA A 1 369 ? 1.218 2.902 -7.969 1 98.69 369 ALA A C 1
ATOM 2818 O O . ALA A 1 369 ? 2.352 2.418 -7.926 1 98.69 369 ALA A O 1
ATOM 2819 N N . PRO A 1 370 ? 0.229 2.277 -8.562 1 98.44 370 PRO A N 1
ATOM 2820 C CA . PRO A 1 370 ? 0.412 0.953 -9.156 1 98.44 370 PRO A CA 1
ATOM 2821 C C . PRO A 1 370 ? 1.061 1.015 -10.539 1 98.44 370 PRO A C 1
ATOM 2823 O O . PRO A 1 370 ? 0.463 0.579 -11.523 1 98.44 370 PRO A O 1
ATOM 2826 N N . LYS A 1 371 ? 2.232 1.429 -10.648 1 98.5 371 LYS A N 1
ATOM 2827 C CA . LYS A 1 371 ? 3.025 1.481 -11.867 1 98.5 371 LYS A CA 1
ATOM 2828 C C . LYS A 1 371 ? 4.504 1.239 -11.578 1 98.5 371 LYS A C 1
ATOM 2830 O O . LYS A 1 371 ? 4.949 1.384 -10.438 1 98.5 371 LYS A O 1
ATOM 2835 N N . ILE A 1 372 ? 5.25 0.845 -12.531 1 98.69 372 ILE A N 1
ATOM 2836 C CA . ILE A 1 372 ? 6.664 0.517 -12.414 1 98.69 372 ILE A CA 1
ATOM 2837 C C . ILE A 1 372 ? 7.477 1.356 -13.398 1 98.69 372 ILE A C 1
ATOM 2839 O O . ILE A 1 372 ? 7.168 1.396 -14.586 1 98.69 372 ILE A O 1
ATOM 2843 N N . ILE A 1 373 ? 8.508 2.021 -12.906 1 98.5 373 ILE A N 1
ATOM 2844 C CA . ILE A 1 373 ? 9.32 2.879 -13.766 1 98.5 373 ILE A CA 1
ATOM 2845 C C . ILE A 1 373 ? 10.742 2.32 -13.859 1 98.5 373 ILE A C 1
ATOM 2847 O O . ILE A 1 373 ? 11.422 2.51 -14.867 1 98.5 373 ILE A O 1
ATOM 2851 N N . GLY A 1 374 ? 11.18 1.619 -12.789 1 98.06 374 GLY A N 1
ATOM 2852 C CA . GLY A 1 374 ? 12.539 1.101 -12.75 1 98.06 374 GLY A CA 1
ATOM 2853 C C . GLY A 1 374 ? 13.586 2.188 -12.625 1 98.06 374 GLY A C 1
ATOM 2854 O O . GLY A 1 374 ? 13.258 3.357 -12.422 1 98.06 374 GLY A O 1
ATOM 2855 N N . GLY A 1 375 ? 14.914 1.735 -12.617 1 96.06 375 GLY A N 1
ATOM 2856 C CA . GLY A 1 375 ? 16.047 2.645 -12.547 1 96.06 375 GLY A CA 1
ATOM 2857 C C . GLY A 1 375 ? 16.922 2.428 -11.328 1 96.06 375 GLY A C 1
ATOM 2858 O O . GLY A 1 375 ? 16.453 2.609 -10.195 1 96.06 375 GLY A O 1
ATOM 2859 N N . VAL A 1 376 ? 18.125 2.211 -11.578 1 93.88 376 VAL A N 1
ATOM 2860 C CA . VAL A 1 376 ? 19.062 1.954 -10.492 1 93.88 376 VAL A CA 1
ATOM 2861 C C . VAL A 1 376 ? 19.344 3.248 -9.734 1 93.88 376 VAL A C 1
ATOM 2863 O O . VAL A 1 376 ? 19.5 3.236 -8.508 1 93.88 376 VAL A O 1
ATOM 2866 N N . ASN A 1 377 ? 19.297 4.332 -10.469 1 92.88 377 ASN A N 1
ATOM 2867 C CA . ASN A 1 377 ? 19.625 5.613 -9.852 1 92.88 377 ASN A CA 1
ATOM 2868 C C . ASN A 1 377 ? 18.375 6.484 -9.695 1 92.88 377 ASN A C 1
ATOM 2870 O O . ASN A 1 377 ? 18.484 7.688 -9.453 1 92.88 377 ASN A O 1
ATOM 2874 N N . ALA A 1 378 ? 17.25 5.906 -9.984 1 96.5 378 ALA A N 1
ATOM 2875 C CA . ALA A 1 378 ? 16.016 6.66 -9.766 1 96.5 378 ALA A CA 1
ATOM 2876 C C . ALA A 1 378 ? 15.836 6.996 -8.289 1 96.5 378 ALA A C 1
ATOM 2878 O O . ALA A 1 378 ? 16.062 6.152 -7.422 1 96.5 378 ALA A O 1
ATOM 2879 N N . PRO A 1 379 ? 15.469 8.234 -8 1 96.88 379 PRO A N 1
ATOM 2880 C CA . PRO A 1 379 ? 15.391 8.633 -6.594 1 96.88 379 PRO A CA 1
ATOM 2881 C C . PRO A 1 379 ? 14.273 7.914 -5.836 1 96.88 379 PRO A C 1
ATOM 2883 O O . PRO A 1 379 ? 13.219 7.629 -6.41 1 96.88 379 PRO A O 1
ATOM 2886 N N . THR A 1 380 ? 14.547 7.633 -4.555 1 98.25 380 THR A N 1
ATOM 2887 C CA . THR A 1 380 ? 13.594 7.016 -3.639 1 98.25 380 THR A CA 1
ATOM 2888 C C . THR A 1 380 ? 13.188 7.996 -2.543 1 98.25 380 THR A C 1
ATOM 2890 O O . THR A 1 380 ? 13.766 9.078 -2.424 1 98.25 380 THR A O 1
ATOM 2893 N N . PRO A 1 381 ? 12.211 7.727 -1.754 1 98.62 381 PRO A N 1
ATOM 2894 C CA . PRO A 1 381 ? 11.633 8.695 -0.816 1 98.62 381 PRO A CA 1
ATOM 2895 C C . PRO A 1 381 ? 12.625 9.125 0.263 1 98.62 381 PRO A C 1
ATOM 2897 O O . PRO A 1 381 ? 12.602 10.281 0.695 1 98.62 381 PRO A O 1
ATOM 2900 N N . VAL A 1 382 ? 13.461 8.219 0.755 1 98.81 382 VAL A N 1
ATOM 2901 C CA . VAL A 1 382 ? 14.336 8.547 1.872 1 98.81 382 VAL A CA 1
ATOM 2902 C C . VAL A 1 382 ? 15.773 8.172 1.531 1 98.81 382 VAL A C 1
ATOM 2904 O O . VAL A 1 382 ? 16.062 7.02 1.203 1 98.81 382 VAL A O 1
ATOM 2907 N N . GLY A 1 383 ? 16.656 9.148 1.583 1 98.12 383 GLY A N 1
ATOM 2908 C CA . GLY A 1 383 ? 18.062 8.938 1.293 1 98.12 383 GLY A CA 1
ATOM 2909 C C . GLY A 1 383 ? 18.812 8.281 2.436 1 98.12 383 GLY A C 1
ATOM 2910 O O . GLY A 1 383 ? 18.312 7.328 3.043 1 98.12 383 GLY A O 1
ATOM 2911 N N . GLU A 1 384 ? 19.922 8.82 2.783 1 97.75 384 GLU A N 1
ATOM 2912 C CA . GLU A 1 384 ? 20.859 8.164 3.693 1 97.75 384 GLU A CA 1
ATOM 2913 C C . GLU A 1 384 ? 20.5 8.43 5.148 1 97.75 384 GLU A C 1
ATOM 2915 O O . GLU A 1 384 ? 20.469 9.586 5.586 1 97.75 384 GLU A O 1
ATOM 2920 N N . LEU A 1 385 ? 20.234 7.344 5.914 1 97.81 385 LEU A N 1
ATOM 2921 C CA . LEU A 1 385 ? 19.984 7.438 7.348 1 97.81 385 LEU A CA 1
ATOM 2922 C C . LEU A 1 385 ? 21.094 6.762 8.148 1 97.81 385 LEU A C 1
ATOM 2924 O O . LEU A 1 385 ? 21.141 6.887 9.375 1 97.81 385 LEU A O 1
ATOM 2928 N N . GLY A 1 386 ? 21.953 5.988 7.48 1 96.19 386 GLY A N 1
ATOM 2929 C CA . GLY A 1 386 ? 23.078 5.332 8.117 1 96.19 386 GLY A CA 1
ATOM 2930 C C . GLY A 1 386 ? 22.734 3.971 8.695 1 96.19 386 GLY A C 1
ATOM 2931 O O . GLY A 1 386 ? 23.531 3.391 9.445 1 96.19 386 GLY A O 1
ATOM 2932 N N . MET A 1 387 ? 21.625 3.428 8.367 1 96.19 387 MET A N 1
ATOM 2933 C CA . MET A 1 387 ? 21.203 2.131 8.891 1 96.19 387 MET A CA 1
ATOM 2934 C C . MET A 1 387 ? 21.719 0.998 8.016 1 96.19 387 MET A C 1
ATOM 2936 O O . MET A 1 387 ? 21.453 0.964 6.812 1 96.19 387 MET A O 1
ATOM 2940 N N . LYS A 1 388 ? 22.312 -0.01 8.641 1 94.62 388 LYS A N 1
ATOM 2941 C CA . LYS A 1 388 ? 23.016 -1.051 7.895 1 94.62 388 LYS A CA 1
ATOM 2942 C C . LYS A 1 388 ? 22.25 -2.365 7.926 1 94.62 388 LYS A C 1
ATOM 2944 O O . LYS A 1 388 ? 22.422 -3.215 7.051 1 94.62 388 LYS A O 1
ATOM 2949 N N . GLN A 1 389 ? 21.406 -2.531 8.945 1 96.56 389 GLN A N 1
ATOM 2950 C CA . GLN A 1 389 ? 20.625 -3.746 9.102 1 96.56 389 GLN A CA 1
ATOM 2951 C C . GLN A 1 389 ? 19.125 -3.432 9.109 1 96.56 389 GLN A C 1
ATOM 2953 O O . GLN A 1 389 ? 18.703 -2.416 9.664 1 96.56 389 GLN A O 1
ATOM 2958 N N . MET A 1 390 ? 18.344 -4.324 8.531 1 96.19 390 MET A N 1
ATOM 2959 C CA . MET A 1 390 ? 16.906 -4.137 8.43 1 96.19 390 MET A CA 1
ATOM 2960 C C . MET A 1 390 ? 16.266 -4.059 9.805 1 96.19 390 MET A C 1
ATOM 2962 O O . MET A 1 390 ? 15.219 -3.43 9.969 1 96.19 390 MET A O 1
ATOM 2966 N N . THR A 1 391 ? 16.906 -4.617 10.82 1 96.25 391 THR A N 1
ATOM 2967 C CA . THR A 1 391 ? 16.406 -4.582 12.188 1 96.25 391 THR A CA 1
ATOM 2968 C C . THR A 1 391 ? 16.469 -3.166 12.758 1 96.25 391 THR A C 1
ATOM 2970 O O . THR A 1 391 ? 15.844 -2.871 13.773 1 96.25 391 THR A O 1
ATOM 2973 N N . GLN A 1 392 ? 17.25 -2.316 12.078 1 97.06 392 GLN A N 1
ATOM 2974 C CA . GLN A 1 392 ? 17.406 -0.935 12.523 1 97.06 392 GLN A CA 1
ATOM 2975 C C . GLN A 1 392 ? 16.328 -0.036 11.914 1 97.06 392 GLN A C 1
ATOM 2977 O O . GLN A 1 392 ? 16.25 1.151 12.234 1 97.06 392 GLN A O 1
ATOM 2982 N N . ALA A 1 393 ? 15.508 -0.571 11.023 1 98.12 393 ALA A N 1
ATOM 2983 C CA . ALA A 1 393 ? 14.492 0.223 10.344 1 98.12 393 ALA A CA 1
ATOM 2984 C C . ALA A 1 393 ? 13.531 0.86 11.352 1 98.12 393 ALA A C 1
ATOM 2986 O O . ALA A 1 393 ? 13.266 0.292 12.414 1 98.12 393 ALA A O 1
ATOM 2987 N N . ILE A 1 394 ? 13.07 2.047 11.039 1 98.06 394 ILE A N 1
ATOM 2988 C CA . ILE A 1 394 ? 12.094 2.736 11.875 1 98.06 394 ILE A CA 1
ATOM 2989 C C . ILE A 1 394 ? 10.688 2.234 11.555 1 98.06 394 ILE A C 1
ATOM 2991 O O . ILE A 1 394 ? 10.172 2.482 10.469 1 98.06 394 ILE A O 1
ATOM 2995 N N . ASP A 1 395 ? 10.086 1.543 12.5 1 97.69 395 ASP A N 1
ATOM 2996 C CA . ASP A 1 395 ? 8.719 1.076 12.312 1 97.69 395 ASP A CA 1
ATOM 2997 C C . ASP A 1 395 ? 7.723 2.225 12.469 1 97.69 395 ASP A C 1
ATOM 2999 O O . ASP A 1 395 ? 7.801 2.998 13.422 1 97.69 395 ASP A O 1
ATOM 3003 N N . LEU A 1 396 ? 6.848 2.375 11.523 1 98.06 396 LEU A N 1
ATOM 3004 C CA . LEU A 1 396 ? 5.777 3.357 11.672 1 98.06 396 LEU A CA 1
ATOM 3005 C C . LEU A 1 396 ? 4.77 2.912 12.727 1 98.06 396 LEU A C 1
ATOM 3007 O O . LEU A 1 396 ? 4.477 1.72 12.844 1 98.06 396 LEU A O 1
ATOM 3011 N N . ILE A 1 397 ? 4.289 3.854 13.445 1 96.25 397 ILE A N 1
ATOM 3012 C CA . ILE A 1 397 ? 3.348 3.627 14.539 1 96.25 397 ILE A CA 1
ATOM 3013 C C . ILE A 1 397 ? 1.947 4.059 14.102 1 96.25 397 ILE A C 1
ATOM 3015 O O . ILE A 1 397 ? 1.79 5.035 13.367 1 96.25 397 ILE A O 1
ATOM 3019 N N . ASP A 1 398 ? 0.869 3.291 14.633 1 94.25 398 ASP A N 1
ATOM 3020 C CA . ASP A 1 398 ? -0.527 3.615 14.352 1 94.25 398 ASP A CA 1
ATOM 3021 C C . ASP A 1 398 ? -0.76 3.795 12.852 1 94.25 398 ASP A C 1
ATOM 3023 O O . ASP A 1 398 ? -1.257 4.836 12.422 1 94.25 398 ASP A O 1
ATOM 3027 N N . VAL A 1 399 ? -0.491 2.717 12.078 1 97 399 VAL A N 1
ATOM 3028 C CA . VAL A 1 399 ? -0.508 2.74 10.617 1 97 399 VAL A CA 1
ATOM 3029 C C . VAL A 1 399 ? -1.942 2.598 10.109 1 97 399 VAL A C 1
ATOM 3031 O O . VAL A 1 399 ? -2.721 1.81 10.656 1 97 399 VAL A O 1
ATOM 3034 N N . SER A 1 400 ? -2.287 3.359 9.148 1 96.44 400 SER A N 1
ATOM 3035 C CA . SER A 1 400 ? -3.574 3.252 8.469 1 96.44 400 SER A CA 1
ATOM 3036 C C . SER A 1 400 ? -3.402 3.197 6.953 1 96.44 400 SER A C 1
ATOM 3038 O O . SER A 1 400 ? -2.463 3.781 6.41 1 96.44 400 SER A O 1
ATOM 3040 N N . TYR A 1 401 ? -4.32 2.473 6.293 1 97.69 401 TYR A N 1
ATOM 3041 C CA . TYR A 1 401 ? -4.328 2.348 4.84 1 97.69 401 TYR A CA 1
ATOM 3042 C C . TYR A 1 401 ? -5.652 2.832 4.258 1 97.69 401 TYR A C 1
ATOM 3044 O O . TYR A 1 401 ? -6.719 2.572 4.828 1 97.69 401 TYR A O 1
ATOM 3052 N N . GLU A 1 402 ? -5.559 3.551 3.174 1 97.5 402 GLU A N 1
ATOM 3053 C CA . GLU A 1 402 ? -6.73 4.043 2.459 1 97.5 402 GLU A CA 1
ATOM 3054 C C . GLU A 1 402 ? -6.516 4.004 0.948 1 97.5 402 GLU A C 1
ATOM 3056 O O . GLU A 1 402 ? -5.516 4.52 0.446 1 97.5 402 GLU A O 1
ATOM 3061 N N . GLN A 1 403 ? -7.391 3.393 0.256 1 97.56 403 GLN A N 1
ATOM 3062 C CA . GLN A 1 403 ? -7.312 3.428 -1.2 1 97.56 403 GLN A CA 1
ATOM 3063 C C . GLN A 1 403 ? -7.863 4.738 -1.751 1 97.56 403 GLN A C 1
ATOM 3065 O O . GLN A 1 403 ? -8.977 5.141 -1.415 1 97.56 403 GLN A O 1
ATOM 3070 N N . VAL A 1 404 ? -7.105 5.414 -2.48 1 97.75 404 VAL A N 1
ATOM 3071 C CA . VAL A 1 404 ? -7.48 6.648 -3.164 1 97.75 404 VAL A CA 1
ATOM 3072 C C . VAL A 1 404 ? -7.469 6.426 -4.676 1 97.75 404 VAL A C 1
ATOM 3074 O O . VAL A 1 404 ? -6.445 6.637 -5.332 1 97.75 404 VAL A O 1
ATOM 3077 N N . ASP A 1 405 ? -8.695 6.113 -5.203 1 96.81 405 ASP A N 1
ATOM 3078 C CA . ASP A 1 405 ? -8.797 5.676 -6.59 1 96.81 405 ASP A CA 1
ATOM 3079 C C . ASP A 1 405 ? -7.852 4.516 -6.875 1 96.81 405 ASP A C 1
ATOM 3081 O O . ASP A 1 405 ? -7.941 3.463 -6.238 1 96.81 405 ASP A O 1
ATOM 3085 N N . ARG A 1 406 ? -6.855 4.773 -7.707 1 96.19 406 ARG A N 1
ATOM 3086 C CA . ARG A 1 406 ? -5.961 3.68 -8.078 1 96.19 406 ARG A CA 1
ATOM 3087 C C . ARG A 1 406 ? -4.773 3.598 -7.121 1 96.19 406 ARG A C 1
ATOM 3089 O O . ARG A 1 406 ? -4.055 2.598 -7.102 1 96.19 406 ARG A O 1
ATOM 3096 N N . ASP A 1 407 ? -4.539 4.602 -6.363 1 98.19 407 ASP A N 1
ATOM 3097 C CA . ASP A 1 407 ? -3.393 4.668 -5.461 1 98.19 407 ASP A CA 1
ATOM 3098 C C . ASP A 1 407 ? -3.746 4.125 -4.078 1 98.19 407 ASP A C 1
ATOM 3100 O O . ASP A 1 407 ? -4.926 3.953 -3.758 1 98.19 407 ASP A O 1
ATOM 3104 N N . MET A 1 408 ? -2.754 3.781 -3.357 1 98.44 408 MET A N 1
ATOM 3105 C CA . MET A 1 408 ? -2.891 3.436 -1.945 1 98.44 408 MET A CA 1
ATOM 3106 C C . MET A 1 408 ? -2.168 4.449 -1.064 1 98.44 408 MET A C 1
ATOM 3108 O O . MET A 1 408 ? -1.016 4.797 -1.329 1 98.44 408 MET A O 1
ATOM 3112 N N . LEU A 1 409 ? -2.869 4.992 -0.06 1 98.56 409 LEU A N 1
ATOM 3113 C CA . LEU A 1 409 ? -2.283 5.914 0.905 1 98.56 409 LEU A CA 1
ATOM 3114 C C . LEU A 1 409 ? -1.991 5.211 2.227 1 98.56 409 LEU A C 1
ATOM 3116 O O . LEU A 1 409 ? -2.898 4.656 2.854 1 98.56 409 LEU A O 1
ATOM 3120 N N . MET A 1 410 ? -0.724 5.188 2.576 1 98.31 410 MET A N 1
ATOM 3121 C CA . MET A 1 410 ? -0.292 4.73 3.895 1 98.31 410 MET A CA 1
ATOM 3122 C C . MET A 1 410 ? 0.083 5.91 4.785 1 98.31 410 MET A C 1
ATOM 3124 O O . MET A 1 410 ? 0.803 6.812 4.355 1 98.31 410 MET A O 1
ATOM 3128 N N . SER A 1 411 ? -0.414 5.938 5.973 1 97.88 411 SER A N 1
ATOM 3129 C CA . SER A 1 411 ? -0.015 6.965 6.93 1 97.88 411 SER A CA 1
ATOM 3130 C C . SER A 1 411 ? 0.374 6.348 8.273 1 97.88 411 SER A C 1
ATOM 3132 O O . SER A 1 411 ? -0.19 5.332 8.68 1 97.88 411 SER A O 1
ATOM 3134 N N . GLY A 1 412 ? 1.386 6.895 8.906 1 97.69 412 GLY A N 1
ATOM 3135 C CA . GLY A 1 412 ? 1.854 6.434 10.203 1 97.69 412 GLY A CA 1
ATOM 3136 C C . GLY A 1 412 ? 2.781 7.422 10.883 1 97.69 412 GLY A C 1
ATOM 3137 O O . GLY A 1 412 ? 3.311 8.336 10.242 1 97.69 412 GLY A O 1
ATOM 3138 N N . PHE A 1 413 ? 2.953 7.27 12.219 1 97.81 413 PHE A N 1
ATOM 3139 C CA . PHE A 1 413 ? 3.803 8.156 13 1 97.81 413 PHE A CA 1
ATOM 3140 C C . PHE A 1 413 ? 5.215 7.594 13.117 1 97.81 413 PHE A C 1
ATOM 3142 O O . PHE A 1 413 ? 5.395 6.379 13.219 1 97.81 413 PHE A O 1
ATOM 3149 N N . LEU A 1 414 ? 6.191 8.406 12.969 1 96.69 414 LEU A N 1
ATOM 3150 C CA . LEU A 1 414 ? 7.566 8.016 13.273 1 96.69 414 LEU A CA 1
ATOM 3151 C C . LEU A 1 414 ? 7.832 8.07 14.773 1 96.69 414 LEU A C 1
ATOM 3153 O O . LEU A 1 414 ? 8.688 7.34 15.281 1 96.69 414 LEU A O 1
ATOM 3157 N N . GLN A 1 415 ? 7.105 8.977 15.375 1 89.56 415 GLN A N 1
ATOM 3158 C CA . GLN A 1 415 ? 7.105 9.148 16.828 1 89.56 415 GLN A CA 1
ATOM 3159 C C . GLN A 1 415 ? 5.688 9.156 17.391 1 89.56 415 GLN A C 1
ATOM 3161 O O . GLN A 1 415 ? 4.781 9.742 16.781 1 89.56 415 GLN A O 1
ATOM 3166 N N . PRO A 1 416 ? 5.52 8.453 18.469 1 90.31 416 PRO A N 1
ATOM 3167 C CA . PRO A 1 416 ? 4.164 8.438 19.016 1 90.31 416 PRO A CA 1
ATOM 3168 C C . PRO A 1 416 ? 3.691 9.82 19.469 1 90.31 416 PRO A C 1
ATOM 3170 O O . PRO A 1 416 ? 4.516 10.68 19.797 1 90.31 416 PRO A O 1
ATOM 3173 N N . ILE A 1 417 ? 2.43 10 19.438 1 89.56 417 ILE A N 1
ATOM 3174 C CA . ILE A 1 417 ? 1.874 11.242 19.969 1 89.56 417 ILE A CA 1
ATOM 3175 C C . ILE A 1 417 ? 2.221 11.367 21.438 1 89.56 417 ILE A C 1
ATOM 3177 O O . ILE A 1 417 ? 1.988 10.445 22.219 1 89.56 417 ILE A O 1
ATOM 3181 N N . PRO A 1 418 ? 2.74 12.445 21.797 1 89.94 418 PRO A N 1
ATOM 3182 C CA . PRO A 1 418 ? 3.162 12.602 23.188 1 89.94 418 PRO A CA 1
ATOM 3183 C C . PRO A 1 418 ? 1.99 12.586 24.172 1 89.94 418 PRO A C 1
ATOM 3185 O O . PRO A 1 418 ? 0.926 13.133 23.859 1 89.94 418 PRO A O 1
ATOM 3188 N N . ASP A 1 419 ? 2.191 11.922 25.234 1 79.94 419 ASP A N 1
ATOM 3189 C CA . ASP A 1 419 ? 1.249 11.953 26.344 1 79.94 419 ASP A CA 1
ATOM 3190 C C . ASP A 1 419 ? 1.635 13.016 27.359 1 79.94 419 ASP A C 1
ATOM 3192 O O . ASP A 1 419 ? 2.596 12.844 28.125 1 79.94 419 ASP A O 1
ATOM 3196 N N . LEU A 1 420 ? 0.976 14.031 27.422 1 78.06 420 LEU A N 1
ATOM 3197 C CA . LEU A 1 420 ? 1.341 15.148 28.297 1 78.06 420 LEU A CA 1
ATOM 3198 C C . LEU A 1 420 ? 0.481 15.164 29.547 1 78.06 420 LEU A C 1
ATOM 3200 O O . LEU A 1 420 ? 0.363 16.188 30.219 1 78.06 420 LEU A O 1
ATOM 3204 N N . SER A 1 421 ? -0.118 14 29.781 1 65.81 421 SER A N 1
ATOM 3205 C CA . SER A 1 421 ? -0.875 13.906 31.031 1 65.81 421 SER A CA 1
ATOM 3206 C C . SER A 1 421 ? 0.046 13.977 32.25 1 65.81 421 SER A C 1
ATOM 3208 O O . SER A 1 421 ? 1.152 13.438 32.219 1 65.81 421 SER A O 1
ATOM 3210 N N . PRO A 1 422 ? -0.148 15.109 33.094 1 54.88 422 PRO A N 1
ATOM 3211 C CA . PRO A 1 422 ? 0.696 15.18 34.312 1 54.88 422 PRO A CA 1
ATOM 3212 C C . PRO A 1 422 ? 0.831 13.828 35 1 54.88 422 PRO A C 1
ATOM 3214 O O . PRO A 1 422 ? -0.139 13.07 35.094 1 54.88 422 PRO A O 1
ATOM 3217 N N . VAL A 1 423 ? 2.053 13.312 34.812 1 43.41 423 VAL A N 1
ATOM 3218 C CA . VAL A 1 423 ? 2.244 12.203 35.75 1 43.41 423 VAL A CA 1
ATOM 3219 C C . VAL A 1 423 ? 1.917 12.656 37.156 1 43.41 423 VAL A C 1
ATOM 3221 O O . VAL A 1 423 ? 2.389 13.711 37.625 1 43.41 423 VAL A O 1
ATOM 3224 N N . ILE A 1 424 ? 0.803 12.461 37.625 1 37.25 424 ILE A N 1
ATOM 3225 C CA . ILE A 1 424 ? 0.555 12.781 39 1 37.25 424 ILE A CA 1
ATOM 3226 C C . ILE A 1 424 ? 1.813 12.516 39.844 1 37.25 424 ILE A C 1
ATOM 3228 O O . ILE A 1 424 ? 2.275 11.375 39.906 1 37.25 424 ILE A O 1
ATOM 3232 N N . PRO A 1 425 ? 2.678 13.516 39.938 1 32 425 PRO A N 1
ATOM 3233 C CA . PRO A 1 425 ? 3.84 13.234 40.781 1 32 425 PRO A CA 1
ATOM 3234 C C . PRO A 1 425 ? 3.482 12.414 42 1 32 425 PRO A C 1
ATOM 3236 O O . PRO A 1 425 ? 2.355 12.5 42.5 1 32 425 PRO A O 1
ATOM 3239 N N . SER A 1 426 ? 4.055 11.297 42.156 1 27.56 426 SER A N 1
ATOM 3240 C CA . SER A 1 426 ? 4.156 10.969 43.594 1 27.56 426 SER A CA 1
ATOM 3241 C C . SER A 1 426 ? 4.574 12.188 44.406 1 27.56 426 SER A C 1
ATOM 3243 O O . SER A 1 426 ? 5.141 13.141 43.875 1 27.56 426 SER A O 1
ATOM 3245 N N . VAL A 1 427 ? 4.227 12.398 45.75 1 28.98 427 VAL A N 1
ATOM 3246 C CA . VAL A 1 427 ? 4.41 13.508 46.688 1 28.98 427 VAL A CA 1
ATOM 3247 C C . VAL A 1 427 ? 5.789 14.133 46.469 1 28.98 427 VAL A C 1
ATOM 3249 O O . VAL A 1 427 ? 5.988 15.312 46.781 1 28.98 427 VAL A O 1
ATOM 3252 N N . ASP A 1 428 ? 6.82 13.32 46.25 1 29.61 428 ASP A N 1
ATOM 3253 C CA . ASP A 1 428 ? 8.117 13.812 46.688 1 29.61 428 ASP A CA 1
ATOM 3254 C C . ASP A 1 428 ? 8.742 14.766 45.688 1 29.61 428 ASP A C 1
ATOM 3256 O O . ASP A 1 428 ? 9.797 15.344 45.938 1 29.61 428 ASP A O 1
ATOM 3260 N N . GLU A 1 429 ? 8.602 14.516 44.406 1 31.95 429 GLU A N 1
ATOM 3261 C CA . GLU A 1 429 ? 9.672 15.188 43.656 1 31.95 429 GLU A CA 1
ATOM 3262 C C . GLU A 1 429 ? 9.273 16.594 43.25 1 31.95 429 GLU A C 1
ATOM 3264 O O . GLU A 1 429 ? 8.383 16.797 42.438 1 31.95 429 GLU A O 1
ATOM 3269 N N . ILE A 1 430 ? 9.328 17.547 44.188 1 29.25 430 ILE A N 1
ATOM 3270 C CA . ILE A 1 430 ? 9.172 18.984 44 1 29.25 430 ILE A CA 1
ATOM 3271 C C . ILE A 1 430 ? 10.203 19.469 42.969 1 29.25 430 ILE A C 1
ATOM 3273 O O . ILE A 1 430 ? 11.406 19.328 43.156 1 29.25 430 ILE A O 1
ATOM 3277 N N . PRO A 1 431 ? 9.945 19.391 41.781 1 31.12 431 PRO A N 1
ATOM 3278 C CA . PRO A 1 431 ? 11.023 19.906 40.906 1 31.12 431 PRO A CA 1
ATOM 3279 C C . PRO A 1 431 ? 11.562 21.25 41.406 1 31.12 431 PRO A C 1
ATOM 3281 O O . PRO A 1 431 ? 10.812 22.047 41.969 1 31.12 431 PRO A O 1
ATOM 3284 N N . SER A 1 432 ? 12.828 21.25 41.844 1 28.2 432 SER A N 1
ATOM 3285 C CA . SER A 1 432 ? 13.57 22.438 42.219 1 28.2 432 SER A CA 1
ATOM 3286 C C . SER A 1 432 ? 13.531 23.5 41.125 1 28.2 432 SER A C 1
ATOM 3288 O O . SER A 1 432 ? 13.906 23.234 40 1 28.2 432 SER A O 1
ATOM 3290 N N . VAL A 1 433 ? 12.477 24.203 41.062 1 32.22 433 VAL A N 1
ATOM 3291 C CA . VAL A 1 433 ? 12.523 25.406 40.219 1 32.22 433 VAL A CA 1
ATOM 3292 C C . VAL A 1 433 ? 13.836 26.156 40.469 1 32.22 433 VAL A C 1
ATOM 3294 O O . VAL A 1 433 ? 14.133 26.531 41.625 1 32.22 433 VAL A O 1
ATOM 3297 N N . ASP A 1 434 ? 14.945 25.719 39.906 1 29.89 434 ASP A N 1
ATOM 3298 C CA . ASP A 1 434 ? 16.141 26.547 40.031 1 29.89 434 ASP A CA 1
ATOM 3299 C C . ASP A 1 434 ? 15.844 28.016 39.75 1 29.89 434 ASP A C 1
ATOM 3301 O O . ASP A 1 434 ? 15.391 28.344 38.625 1 29.89 434 ASP A O 1
ATOM 3305 N N . PRO A 1 435 ? 15.57 28.797 40.719 1 31.28 435 PRO A N 1
ATOM 3306 C CA . PRO A 1 435 ? 15.375 30.25 40.625 1 31.28 435 PRO A CA 1
ATOM 3307 C C . PRO A 1 435 ? 16.547 30.969 39.969 1 31.28 435 PRO A C 1
ATOM 3309 O O . PRO A 1 435 ? 16.734 32.156 40.188 1 31.28 435 PRO A O 1
ATOM 3312 N N . GLU A 1 436 ? 17.5 30.297 39.406 1 32.59 436 GLU A N 1
ATOM 3313 C CA . GLU A 1 436 ? 18.625 31.188 39.156 1 32.59 436 GLU A CA 1
ATOM 3314 C C . GLU A 1 436 ? 18.234 32.281 38.156 1 32.59 436 GLU A C 1
ATOM 3316 O O . GLU A 1 436 ? 18.469 32.188 36.969 1 32.59 436 GLU A O 1
ATOM 3321 N N . VAL A 1 437 ? 17.031 32.875 38.312 1 34.69 437 VAL A N 1
ATOM 3322 C CA . VAL A 1 437 ? 16.844 34.125 37.562 1 34.69 437 VAL A CA 1
ATOM 3323 C C . VAL A 1 437 ? 17.906 35.125 37.969 1 34.69 437 VAL A C 1
ATOM 3325 O O . VAL A 1 437 ? 18.094 35.438 39.156 1 34.69 437 VAL A O 1
ATOM 3328 N N . SER A 1 438 ? 19.047 35.219 37.281 1 36.28 438 SER A N 1
ATOM 3329 C CA . SER A 1 438 ? 19.953 36.344 37.531 1 36.28 438 SER A CA 1
ATOM 3330 C C . SER A 1 438 ? 19.203 37.656 37.625 1 36.28 438 SER A C 1
ATOM 3332 O O . SER A 1 438 ? 18.266 37.906 36.875 1 36.28 438 SER A O 1
ATOM 3334 N N . PRO A 1 439 ? 19.266 38.375 38.688 1 38 439 PRO A N 1
ATOM 3335 C CA . PRO A 1 439 ? 18.547 39.625 38.969 1 38 439 PRO A CA 1
ATOM 3336 C C . PRO A 1 439 ? 18.656 40.625 37.844 1 38 439 PRO A C 1
ATOM 3338 O O . PRO A 1 439 ? 17.828 41.562 37.75 1 38 439 PRO A O 1
ATOM 3341 N N . TYR A 1 440 ? 19.828 40.75 37.219 1 40.72 440 TYR A N 1
ATOM 3342 C CA . TYR A 1 440 ? 20.062 41.812 36.219 1 40.72 440 TYR A CA 1
ATOM 3343 C C . TYR A 1 440 ? 19.469 41.438 34.875 1 40.72 440 TYR A C 1
ATOM 3345 O O . TYR A 1 440 ? 19.625 42.188 33.906 1 40.72 440 TYR A O 1
ATOM 3353 N N . GLU A 1 441 ? 19.234 40.25 34.656 1 46.28 441 GLU A N 1
ATOM 3354 C CA . GLU A 1 441 ? 18.797 39.906 33.312 1 46.28 441 GLU A CA 1
ATOM 3355 C C . GLU A 1 441 ? 17.406 40.469 33 1 46.28 441 GLU A C 1
ATOM 3357 O O . GLU A 1 441 ? 16.469 40.281 33.812 1 46.28 441 GLU A O 1
ATOM 3362 N N . THR A 1 442 ? 17.406 41.562 32.25 1 57.88 442 THR A N 1
ATOM 3363 C CA . THR A 1 442 ? 16.141 42.094 31.75 1 57.88 442 THR A CA 1
ATOM 3364 C C . THR A 1 442 ? 15.172 40.969 31.406 1 57.88 442 THR A C 1
ATOM 3366 O O . THR A 1 442 ? 15.5 40.094 30.625 1 57.88 442 THR A O 1
ATOM 3369 N N . ASN A 1 443 ? 14.195 40.812 32.219 1 81.88 443 ASN A N 1
ATOM 3370 C CA . ASN A 1 443 ? 13.125 39.812 32.062 1 81.88 443 ASN A CA 1
ATOM 3371 C C . ASN A 1 443 ? 12.281 40.125 30.828 1 81.88 443 ASN A C 1
ATOM 3373 O O . ASN A 1 443 ? 11.609 41.156 30.75 1 81.88 443 ASN A O 1
ATOM 3377 N N . ILE A 1 444 ? 12.555 39.469 29.672 1 88 444 ILE A N 1
ATOM 3378 C CA . ILE A 1 444 ? 11.812 39.656 28.422 1 88 444 ILE A CA 1
ATOM 3379 C C . ILE A 1 444 ? 10.602 38.719 28.422 1 88 444 ILE A C 1
ATOM 3381 O O . ILE A 1 444 ? 10.727 37.531 28.703 1 88 444 ILE A O 1
ATOM 3385 N N . ILE A 1 445 ? 9.477 39.312 28.312 1 91.44 445 ILE A N 1
ATOM 3386 C CA . ILE A 1 445 ? 8.234 38.562 28.109 1 91.44 445 ILE A CA 1
ATOM 3387 C C . ILE A 1 445 ? 7.828 38.625 26.641 1 91.44 445 ILE A C 1
ATOM 3389 O O . ILE A 1 445 ? 7.66 39.719 26.078 1 91.44 445 ILE A O 1
ATOM 3393 N N . SER A 1 446 ? 7.723 37.5 26.094 1 89.94 446 SER A N 1
ATOM 3394 C CA . SER A 1 446 ? 7.367 37.438 24.672 1 89.94 446 SER A CA 1
ATOM 3395 C C . SER A 1 446 ? 5.902 37.062 24.484 1 89.94 446 SER A C 1
ATOM 3397 O O . SER A 1 446 ? 5.336 36.344 25.312 1 89.94 446 SER A O 1
ATOM 3399 N N . PHE A 1 447 ? 5.258 37.594 23.453 1 90.56 447 PHE A N 1
ATOM 3400 C CA . PHE A 1 447 ? 3.893 37.25 23.078 1 90.56 447 PHE A CA 1
ATOM 3401 C C . PHE A 1 447 ? 3.73 37.219 21.562 1 90.56 447 PHE A C 1
ATOM 3403 O O . PHE A 1 447 ? 4.434 37.906 20.844 1 90.56 447 PHE A O 1
ATOM 3410 N N . TYR A 1 448 ? 2.811 36.344 21.047 1 89.38 448 TYR A N 1
ATOM 3411 C CA . TYR A 1 448 ? 2.604 36.281 19.609 1 89.38 448 TYR A CA 1
ATOM 3412 C C . TYR A 1 448 ? 1.268 35.625 19.281 1 89.38 448 TYR A C 1
ATOM 3414 O O . TYR A 1 448 ? 0.291 36.312 18.969 1 89.38 448 TYR A O 1
ATOM 3422 N N . LYS A 1 449 ? 1.141 34.344 19.578 1 89.5 449 LYS A N 1
ATOM 3423 C CA . LYS A 1 449 ? -0.106 33.625 19.297 1 89.5 449 LYS A CA 1
ATOM 3424 C C . LYS A 1 449 ? -1.054 33.688 20.5 1 89.5 449 LYS A C 1
ATOM 3426 O O . LYS A 1 449 ? -0.61 33.781 21.641 1 89.5 449 LYS A O 1
ATOM 3431 N N . THR A 1 450 ? -2.303 33.562 20.188 1 90.25 450 THR A N 1
ATOM 3432 C CA . THR A 1 450 ? -3.32 33.75 21.219 1 90.25 450 THR A CA 1
ATOM 3433 C C . THR A 1 450 ? -3.193 32.656 22.297 1 90.25 450 THR A C 1
ATOM 3435 O O . THR A 1 450 ? -3.529 32.906 23.469 1 90.25 450 THR A O 1
ATOM 3438 N N . TRP A 1 451 ? -2.715 31.531 21.922 1 87.12 451 TRP A N 1
ATOM 3439 C CA . TRP A 1 451 ? -2.664 30.422 22.875 1 87.12 451 TRP A CA 1
ATOM 3440 C C . TRP A 1 451 ? -1.372 30.469 23.688 1 87.12 451 TRP A C 1
ATOM 3442 O O . TRP A 1 451 ? -1.165 29.625 24.578 1 87.12 451 TRP A O 1
ATOM 3452 N N . ASP A 1 452 ? -0.503 31.469 23.516 1 88.88 452 ASP A N 1
ATOM 3453 C CA . ASP A 1 452 ? 0.683 31.672 24.344 1 88.88 452 ASP A CA 1
ATOM 3454 C C . ASP A 1 452 ? 0.307 32.25 25.719 1 88.88 452 ASP A C 1
ATOM 3456 O O . ASP A 1 452 ? -0.804 32.75 25.906 1 88.88 452 ASP A O 1
ATOM 3460 N N . THR A 1 453 ? 1.239 32.188 26.641 1 88.44 453 THR A N 1
ATOM 3461 C CA . THR A 1 453 ? 0.989 32.656 28 1 88.44 453 THR A CA 1
ATOM 3462 C C . THR A 1 453 ? 0.512 34.094 28 1 88.44 453 THR A C 1
ATOM 3464 O O . THR A 1 453 ? -0.444 34.438 28.703 1 88.44 453 THR A O 1
ATOM 3467 N N . PHE A 1 454 ? 1.119 34.938 27.219 1 91.81 454 PHE A N 1
ATOM 3468 C CA . PHE A 1 454 ? 0.745 36.344 27.125 1 91.81 454 PHE A CA 1
ATOM 3469 C C . PHE A 1 454 ? 0.165 36.656 25.75 1 91.81 454 PHE A C 1
ATOM 3471 O O . PHE A 1 454 ? 0.292 37.781 25.266 1 91.81 454 PHE A O 1
ATOM 3478 N N . GLY A 1 455 ? -0.5 35.688 25.219 1 91.44 455 GLY A N 1
ATOM 3479 C CA . GLY A 1 455 ? -1.061 35.812 23.875 1 91.44 455 GLY A CA 1
ATOM 3480 C C . GLY A 1 455 ? -2.174 36.844 23.797 1 91.44 455 GLY A C 1
ATOM 3481 O O . GLY A 1 455 ? -2.463 37.375 22.719 1 91.44 455 GLY A O 1
ATOM 3482 N N . ALA A 1 456 ? -2.748 37.156 24.891 1 92.69 456 ALA A N 1
ATOM 3483 C CA . ALA A 1 456 ? -3.842 38.125 24.953 1 92.69 456 ALA A CA 1
ATOM 3484 C C . ALA A 1 456 ? -3.359 39.5 24.562 1 92.69 456 ALA A C 1
ATOM 3486 O O . ALA A 1 456 ? -4.164 40.375 24.203 1 92.69 456 ALA A O 1
ATOM 3487 N N . PHE A 1 457 ? -2.025 39.688 24.625 1 94.44 457 PHE A N 1
ATOM 3488 C CA . PHE A 1 457 ? -1.453 41 24.281 1 94.44 457 PHE A CA 1
ATOM 3489 C C . PHE A 1 457 ? -1.44 41.188 22.766 1 94.44 457 PHE A C 1
ATOM 3491 O O . PHE A 1 457 ? -1.278 42.312 22.281 1 94.44 457 PHE A O 1
ATOM 3498 N N . ALA A 1 458 ? -1.644 40.125 22.031 1 93.62 458 ALA A N 1
ATOM 3499 C CA . ALA A 1 458 ? -1.581 40.188 20.578 1 93.62 458 ALA A CA 1
ATOM 3500 C C . ALA A 1 458 ? -2.836 40.844 20 1 93.62 458 ALA A C 1
ATOM 3502 O O . ALA A 1 458 ? -3.898 40.812 20.625 1 93.62 458 ALA A O 1
ATOM 3503 N N . ASN A 1 459 ? -2.666 41.406 18.797 1 94.75 459 ASN A N 1
ATOM 3504 C CA . ASN A 1 459 ? -3.781 42.062 18.125 1 94.75 459 ASN A CA 1
ATOM 3505 C C . ASN A 1 459 ? -4.832 41.031 17.656 1 94.75 459 ASN A C 1
ATOM 3507 O O . ASN A 1 459 ? -5.988 41.406 17.438 1 94.75 459 ASN A O 1
ATOM 3511 N N . PHE A 1 460 ? -4.414 39.781 17.531 1 93.81 460 PHE A N 1
ATOM 3512 C CA . PHE A 1 460 ? -5.305 38.75 17.031 1 93.81 460 PHE A CA 1
ATOM 3513 C C . PHE A 1 460 ? -6.184 38.219 18.141 1 93.81 460 PHE A C 1
ATOM 3515 O O . PHE A 1 460 ? -7.141 37.469 17.891 1 93.81 460 PHE A O 1
ATOM 3522 N N . SER A 1 461 ? -5.926 38.562 19.422 1 94 461 SER A N 1
ATOM 3523 C CA . SER A 1 461 ? -6.66 38 20.547 1 94 461 SER A CA 1
ATOM 3524 C C . SER A 1 461 ? -8.148 38.344 20.469 1 94 461 SER A C 1
ATOM 3526 O O . SER A 1 461 ? -8.516 39.406 19.953 1 94 461 SER A O 1
ATOM 3528 N N . PRO A 1 462 ? -8.977 37.438 20.922 1 92.75 462 PRO A N 1
ATOM 3529 C CA . PRO A 1 462 ? -10.422 37.625 20.812 1 92.75 462 PRO A CA 1
ATOM 3530 C C . PRO A 1 462 ? -10.969 38.625 21.828 1 92.75 462 PRO A C 1
ATOM 3532 O O . PRO A 1 462 ? -11.844 38.281 22.625 1 92.75 462 PRO A O 1
ATOM 3535 N N . HIS A 1 463 ? -10.578 39.875 21.75 1 94.25 463 HIS A N 1
ATOM 3536 C CA . HIS A 1 463 ? -11.031 40.938 22.609 1 94.25 463 HIS A CA 1
ATOM 3537 C C . HIS A 1 463 ? -11.602 42.094 21.781 1 94.25 463 HIS A C 1
ATOM 3539 O O . HIS A 1 463 ? -10.852 42.969 21.312 1 94.25 463 HIS A O 1
ATOM 3545 N N . PRO A 1 464 ? -12.891 42.094 21.672 1 94.25 464 PRO A N 1
ATOM 3546 C CA . PRO A 1 464 ? -13.531 43.125 20.859 1 94.25 464 PRO A CA 1
ATOM 3547 C C . PRO A 1 464 ? -13.336 44.531 21.453 1 94.25 464 PRO A C 1
ATOM 3549 O O . PRO A 1 464 ? -13.211 44.688 22.672 1 94.25 464 PRO A O 1
ATOM 3552 N N . ILE A 1 465 ? -13.297 45.5 20.609 1 96 465 ILE A N 1
ATOM 3553 C CA . ILE A 1 465 ? -13.164 46.906 21.031 1 96 465 ILE A CA 1
ATOM 3554 C C . ILE A 1 465 ? -14.211 47.75 20.328 1 96 465 ILE A C 1
ATOM 3556 O O . ILE A 1 465 ? -14.562 47.5 19.172 1 96 465 ILE A O 1
ATOM 3560 N N . SER A 1 466 ? -14.68 48.719 21.047 1 95.38 466 SER A N 1
ATOM 3561 C CA . SER A 1 466 ? -15.656 49.625 20.469 1 95.38 466 SER A CA 1
ATOM 3562 C C . SER A 1 466 ? -15.047 51 20.219 1 95.38 466 SER A C 1
ATOM 3564 O O . SER A 1 466 ? -14.703 51.719 21.156 1 95.38 466 SER A O 1
ATOM 3566 N N . LEU A 1 467 ? -14.859 51.344 19.047 1 92.69 467 LEU A N 1
ATOM 3567 C CA . LEU A 1 467 ? -14.289 52.625 18.594 1 92.69 467 LEU A CA 1
ATOM 3568 C C . LEU A 1 467 ? -15.039 53.125 17.375 1 92.69 467 LEU A C 1
ATOM 3570 O O . LEU A 1 467 ? -15.719 52.375 16.688 1 92.69 467 LEU A O 1
ATOM 3574 N N . PRO A 1 468 ? -14.992 54.469 17.219 1 84.75 468 PRO A N 1
ATOM 3575 C CA . PRO A 1 468 ? -15.703 55 16.047 1 84.75 468 PRO A CA 1
ATOM 3576 C C . PRO A 1 468 ? -15.156 54.469 14.727 1 84.75 468 PRO A C 1
ATOM 3578 O O . PRO A 1 468 ? -13.945 54.281 14.594 1 84.75 468 PRO A O 1
ATOM 3581 N N . ASP A 1 469 ? -16.125 54.375 13.766 1 76.69 469 ASP A N 1
ATOM 3582 C CA . ASP A 1 469 ? -15.727 53.906 12.43 1 76.69 469 ASP A CA 1
ATOM 3583 C C . ASP A 1 469 ? -15.516 55.125 11.492 1 76.69 469 ASP A C 1
ATOM 3585 O O . ASP A 1 469 ? -15.328 56.25 11.953 1 76.69 469 ASP A O 1
ATOM 3589 N N . GLU A 1 470 ? -15.383 54.812 10.211 1 72.81 470 GLU A N 1
ATOM 3590 C CA . GLU A 1 470 ? -15.125 55.844 9.188 1 72.81 470 GLU A CA 1
ATOM 3591 C C . GLU A 1 470 ? -16.203 56.938 9.211 1 72.81 470 GLU A C 1
ATOM 3593 O O . GLU A 1 470 ? -15.938 58.062 8.859 1 72.81 470 GLU A O 1
ATOM 3598 N N . ASN A 1 471 ? -17.375 56.5 9.633 1 74.12 471 ASN A N 1
ATOM 3599 C CA . ASN A 1 471 ? -18.5 57.406 9.648 1 74.12 471 ASN A CA 1
ATOM 3600 C C . ASN A 1 471 ? -18.641 58.125 11 1 74.12 471 ASN A C 1
ATOM 3602 O O . ASN A 1 471 ? -19.531 58.938 11.195 1 74.12 471 ASN A O 1
ATOM 3606 N N . GLY A 1 472 ? -17.75 57.75 11.875 1 77.56 472 GLY A N 1
ATOM 3607 C CA . GLY A 1 472 ? -17.812 58.375 13.195 1 77.56 472 GLY A CA 1
ATOM 3608 C C . GLY A 1 472 ? -18.734 57.625 14.148 1 77.56 472 GLY A C 1
ATOM 3609 O O . GLY A 1 472 ? -18.828 57.969 15.328 1 77.56 472 GLY A O 1
ATOM 3610 N N . ASP A 1 473 ? -19.406 56.594 13.633 1 84 473 ASP A N 1
ATOM 3611 C CA . ASP A 1 473 ? -20.312 55.812 14.445 1 84 473 ASP A CA 1
ATOM 3612 C C . ASP A 1 473 ? -19.547 54.75 15.25 1 84 473 ASP A C 1
ATOM 3614 O O . ASP A 1 473 ? -18.594 54.156 14.75 1 84 473 ASP A O 1
ATOM 3618 N N . CYS A 1 474 ? -19.984 54.625 16.406 1 87.69 474 CYS A N 1
ATOM 3619 C CA . CYS A 1 474 ? -19.359 53.625 17.25 1 87.69 474 CYS A CA 1
ATOM 3620 C C . CYS A 1 474 ? -19.594 52.219 16.719 1 87.69 474 CYS A C 1
ATOM 3622 O O . CYS A 1 474 ? -20.75 51.812 16.531 1 87.69 474 CYS A O 1
ATOM 3624 N N . PHE A 1 475 ? -18.578 51.562 16.391 1 91.44 475 PHE A N 1
ATOM 3625 C CA . PHE A 1 475 ? -18.625 50.188 15.891 1 91.44 475 PHE A CA 1
ATOM 3626 C C . PHE A 1 475 ? -17.797 49.281 16.781 1 91.44 475 PHE A C 1
ATOM 3628 O O . PHE A 1 475 ? -16.75 49.656 17.281 1 91.44 475 PHE A O 1
ATOM 3635 N N . THR A 1 476 ? -18.312 48.062 16.984 1 94.94 476 THR A N 1
ATOM 3636 C CA . THR A 1 476 ? -17.578 47.062 17.75 1 94.94 476 THR A CA 1
ATOM 3637 C C . THR A 1 476 ? -16.75 46.188 16.828 1 94.94 476 THR A C 1
ATOM 3639 O O . THR A 1 476 ? -17.281 45.375 16.094 1 94.94 476 THR A O 1
ATOM 3642 N N . TRP A 1 477 ? -15.508 46.375 16.875 1 95.62 477 TRP A N 1
ATOM 3643 C CA . TRP A 1 477 ? -14.562 45.562 16.109 1 95.62 477 TRP A CA 1
ATOM 3644 C C . TRP A 1 477 ? -14.258 44.25 16.828 1 95.62 477 TRP A C 1
ATOM 3646 O O . TRP A 1 477 ? -13.969 44.25 18.031 1 95.62 477 TRP A O 1
ATOM 3656 N N . PRO A 1 478 ? -14.289 43.156 16.109 1 95 478 PRO A N 1
ATOM 3657 C CA . PRO A 1 478 ? -14.062 41.875 16.766 1 95 478 PRO A CA 1
ATOM 3658 C C . PRO A 1 478 ? -12.68 41.781 17.422 1 95 478 PRO A C 1
ATOM 3660 O O . PRO A 1 478 ? -12.523 41.125 18.453 1 95 478 PRO A O 1
ATOM 3663 N N . THR A 1 479 ? -11.656 42.312 16.812 1 96.5 479 THR A N 1
ATOM 3664 C CA . THR A 1 479 ? -10.305 42.375 17.359 1 96.5 479 THR A CA 1
ATOM 3665 C C . THR A 1 479 ? -9.625 43.688 17 1 96.5 479 THR A C 1
ATOM 3667 O O . THR A 1 479 ? -10.117 44.438 16.156 1 96.5 479 THR A O 1
ATOM 3670 N N . VAL A 1 480 ? -8.469 43.875 17.641 1 97 480 VAL A N 1
ATOM 3671 C CA . VAL A 1 480 ? -7.656 45.062 17.344 1 97 480 VAL A CA 1
ATOM 3672 C C . VAL A 1 480 ? -7.176 45 15.898 1 97 480 VAL A C 1
ATOM 3674 O O . VAL A 1 480 ? -7.074 46.031 15.227 1 97 480 VAL A O 1
ATOM 3677 N N . GLU A 1 481 ? -6.961 43.812 15.406 1 97.12 481 GLU A N 1
ATOM 3678 C CA . GLU A 1 481 ? -6.469 43.625 14.039 1 97.12 481 GLU A CA 1
ATOM 3679 C C . GLU A 1 481 ? -7.496 44.094 13.016 1 97.12 481 GLU A C 1
ATOM 3681 O O . GLU A 1 481 ? -7.141 44.688 12 1 97.12 481 GLU A O 1
ATOM 3686 N N . HIS A 1 482 ? -8.734 43.844 13.227 1 96.81 482 HIS A N 1
ATOM 3687 C CA . HIS A 1 482 ? -9.789 44.312 12.344 1 96.81 482 HIS A CA 1
ATOM 3688 C C . HIS A 1 482 ? -9.766 45.844 12.242 1 96.81 482 HIS A C 1
ATOM 3690 O O . HIS A 1 482 ? -9.797 46.406 11.141 1 96.81 482 HIS A O 1
ATOM 3696 N N . TYR A 1 483 ? -9.703 46.438 13.375 1 97.06 483 TYR A N 1
ATOM 3697 C CA . TYR A 1 483 ? -9.695 47.906 13.445 1 97.06 483 TYR A CA 1
ATOM 3698 C C . TYR A 1 483 ? -8.492 48.469 12.703 1 97.06 483 TYR A C 1
ATOM 3700 O O . TYR A 1 483 ? -8.641 49.375 11.875 1 97.06 483 TYR A O 1
ATOM 3708 N N . TYR A 1 484 ? -7.34 47.969 13.016 1 96.94 484 TYR A N 1
ATOM 3709 C CA . TYR A 1 484 ? -6.09 48.469 12.445 1 96.94 484 TYR A CA 1
ATOM 3710 C C . TYR A 1 484 ? -6.109 48.344 10.93 1 96.94 484 TYR A C 1
ATOM 3712 O O . TYR A 1 484 ? -5.789 49.312 10.227 1 96.94 484 TYR A O 1
ATOM 3720 N N . GLN A 1 485 ? -6.543 47.188 10.406 1 96.88 485 GLN A N 1
ATOM 3721 C CA . GLN A 1 485 ? -6.535 46.969 8.961 1 96.88 485 GLN A CA 1
ATOM 3722 C C . GLN A 1 485 ? -7.559 47.844 8.266 1 96.88 485 GLN A C 1
ATOM 3724 O O . GLN A 1 485 ? -7.297 48.375 7.18 1 96.88 485 GLN A O 1
ATOM 3729 N N . ALA A 1 486 ? -8.688 48 8.859 1 95.75 486 ALA A N 1
ATOM 3730 C CA . ALA A 1 486 ? -9.742 48.812 8.273 1 95.75 486 ALA A CA 1
ATOM 3731 C C . ALA A 1 486 ? -9.312 50.281 8.18 1 95.75 486 ALA A C 1
ATOM 3733 O O . ALA A 1 486 ? -9.641 50.969 7.211 1 95.75 486 ALA A O 1
ATOM 3734 N N . HIS A 1 487 ? -8.555 50.719 9.094 1 95.12 487 HIS A N 1
ATOM 3735 C CA . HIS A 1 487 ? -8.227 52.125 9.195 1 95.12 487 HIS A CA 1
ATOM 3736 C C . HIS A 1 487 ? -7.188 52.531 8.148 1 95.12 487 HIS A C 1
ATOM 3738 O O . HIS A 1 487 ? -6.961 53.719 7.918 1 95.12 487 HIS A O 1
ATOM 3744 N N . LYS A 1 488 ? -6.59 51.594 7.523 1 95.62 488 LYS A N 1
ATOM 3745 C CA . LYS A 1 488 ? -5.754 51.906 6.363 1 95.62 488 LYS A CA 1
ATOM 3746 C C . LYS A 1 488 ? -6.559 52.594 5.273 1 95.62 488 LYS A C 1
ATOM 3748 O O . LYS A 1 488 ? -6.008 53.375 4.488 1 95.62 488 LYS A O 1
ATOM 3753 N N . PHE A 1 489 ? -7.82 52.344 5.297 1 95.12 489 PHE A N 1
ATOM 3754 C CA . PHE A 1 489 ? -8.633 52.75 4.156 1 95.12 489 PHE A CA 1
ATOM 3755 C C . PHE A 1 489 ? -9.719 53.719 4.59 1 95.12 489 PHE A C 1
ATOM 3757 O O . PHE A 1 489 ? -10.578 54.094 3.787 1 95.12 489 PHE A O 1
ATOM 3764 N N . VAL A 1 490 ? -9.555 54.062 5.82 1 88.94 490 VAL A N 1
ATOM 3765 C CA . VAL A 1 490 ? -10.539 55 6.332 1 88.94 490 VAL A CA 1
ATOM 3766 C C . VAL A 1 490 ? -10.188 56.406 5.887 1 88.94 490 VAL A C 1
ATOM 3768 O O . VAL A 1 490 ? -9.008 56.75 5.719 1 88.94 490 VAL A O 1
ATOM 3771 N N . SER A 1 491 ? -11.086 57.281 5.609 1 79.75 491 SER A N 1
ATOM 3772 C CA . SER A 1 491 ? -10.945 58.688 5.301 1 79.75 491 SER A CA 1
ATOM 3773 C C . SER A 1 491 ? -10.578 58.906 3.836 1 79.75 491 SER A C 1
ATOM 3775 O O . SER A 1 491 ? -10.078 59.969 3.465 1 79.75 491 SER A O 1
ATOM 3777 N N . VAL A 1 492 ? -10.586 57.844 3.098 1 86.62 492 VAL A N 1
ATOM 3778 C CA . VAL A 1 492 ? -10.375 57.969 1.66 1 86.62 492 VAL A CA 1
ATOM 3779 C C . VAL A 1 492 ? -11.719 58.156 0.953 1 86.62 492 VAL A C 1
ATOM 3781 O O . VAL A 1 492 ? -12.641 57.344 1.155 1 86.62 492 VAL A O 1
ATOM 3784 N N . ASP A 1 493 ? -11.758 59.281 0.218 1 86.44 493 ASP A N 1
ATOM 3785 C CA . ASP A 1 493 ? -13.016 59.562 -0.459 1 86.44 493 ASP A CA 1
ATOM 3786 C C . ASP A 1 493 ? -13.141 58.781 -1.759 1 86.44 493 ASP A C 1
ATOM 3788 O O . ASP A 1 493 ? -13.07 59.344 -2.85 1 86.44 493 ASP A O 1
ATOM 3792 N N . ASN A 1 494 ? -13.312 57.531 -1.679 1 91.75 494 ASN A N 1
ATOM 3793 C CA . ASN A 1 494 ? -13.461 56.594 -2.771 1 91.75 494 ASN A CA 1
ATOM 3794 C C . ASN A 1 494 ? -14.375 55.438 -2.385 1 91.75 494 ASN A C 1
ATOM 3796 O O . ASN A 1 494 ? -14.172 54.781 -1.351 1 91.75 494 ASN A O 1
ATOM 3800 N N . PRO A 1 495 ? -15.352 55.188 -3.166 1 92.81 495 PRO A N 1
ATOM 3801 C CA . PRO A 1 495 ? -16.297 54.125 -2.855 1 92.81 495 PRO A CA 1
ATOM 3802 C C . PRO A 1 495 ? -15.617 52.75 -2.709 1 92.81 495 PRO A C 1
ATOM 3804 O O . PRO A 1 495 ? -16.062 51.906 -1.923 1 92.81 495 PRO A O 1
ATOM 3807 N N . GLN A 1 496 ? -14.641 52.531 -3.398 1 94.56 496 GLN A N 1
ATOM 3808 C CA . GLN A 1 496 ? -13.922 51.281 -3.305 1 94.56 496 GLN A CA 1
ATOM 3809 C C . GLN A 1 496 ? -13.258 51.125 -1.94 1 94.56 496 GLN A C 1
ATOM 3811 O O . GLN A 1 496 ? -13.141 50 -1.424 1 94.56 496 GLN A O 1
ATOM 3816 N N . ALA A 1 497 ? -12.734 52.125 -1.396 1 94.75 497 ALA A N 1
ATOM 3817 C CA . ALA A 1 497 ? -12.141 52.094 -0.061 1 94.75 497 ALA A CA 1
ATOM 3818 C C . ALA A 1 497 ? -13.18 51.719 0.995 1 94.75 497 ALA A C 1
ATOM 3820 O O . ALA A 1 497 ? -12.883 50.969 1.927 1 94.75 497 ALA A O 1
ATOM 3821 N N . ARG A 1 498 ? -14.344 52.25 0.804 1 93.06 498 ARG A N 1
ATOM 3822 C CA . ARG A 1 498 ? -15.43 51.938 1.723 1 93.06 498 ARG A CA 1
ATOM 3823 C C . ARG A 1 498 ? -15.805 50.438 1.641 1 93.06 498 ARG A C 1
ATOM 3825 O O . ARG A 1 498 ? -16.141 49.812 2.652 1 93.06 498 ARG A O 1
ATOM 3832 N N . ASP A 1 499 ? -15.797 50 0.483 1 95.12 499 ASP A N 1
ATOM 3833 C CA . ASP A 1 499 ? -16.094 48.594 0.287 1 95.12 499 ASP A CA 1
ATOM 3834 C C . ASP A 1 499 ? -15.078 47.719 1.005 1 95.12 499 ASP A C 1
ATOM 3836 O O . ASP A 1 499 ? -15.43 46.688 1.564 1 95.12 499 ASP A O 1
ATOM 3840 N N . ILE A 1 500 ? -13.852 48.094 0.949 1 96 500 ILE A N 1
ATOM 3841 C CA . ILE A 1 500 ? -12.781 47.344 1.601 1 96 500 ILE A CA 1
ATOM 3842 C C . ILE A 1 500 ? -12.992 47.344 3.113 1 96 500 ILE A C 1
ATOM 3844 O O . ILE A 1 500 ? -12.836 46.312 3.775 1 96 500 ILE A O 1
ATOM 3848 N N . VAL A 1 501 ? -13.305 48.469 3.619 1 95.06 501 VAL A N 1
ATOM 3849 C CA . VAL A 1 501 ? -13.562 48.562 5.051 1 95.06 501 VAL A CA 1
ATOM 3850 C C . VAL A 1 501 ? -14.711 47.656 5.445 1 95.06 501 VAL A C 1
ATOM 3852 O O . VAL A 1 501 ? -14.641 46.969 6.469 1 95.06 501 VAL A O 1
ATOM 3855 N N . GLN A 1 502 ? -15.742 47.656 4.613 1 94.69 502 GLN A N 1
ATOM 3856 C CA . GLN A 1 502 ? -16.875 46.781 4.883 1 94.69 502 GLN A CA 1
ATOM 3857 C C . GLN A 1 502 ? -16.469 45.312 4.824 1 94.69 502 GLN A C 1
ATOM 3859 O O . GLN A 1 502 ? -16.953 44.5 5.625 1 94.69 502 GLN A O 1
ATOM 3864 N N . GLU A 1 503 ? -15.664 44.969 3.91 1 95.19 503 GLU A N 1
ATOM 3865 C CA . GLU A 1 503 ? -15.164 43.625 3.801 1 95.19 503 GLU A CA 1
ATOM 3866 C C . GLU A 1 503 ? -14.398 43.219 5.059 1 95.19 503 GLU A C 1
ATOM 3868 O O . GLU A 1 503 ? -14.531 42.062 5.531 1 95.19 503 GLU A O 1
ATOM 3873 N N . ILE A 1 504 ? -13.539 44.062 5.59 1 95.81 504 ILE A N 1
ATOM 3874 C CA . ILE A 1 504 ? -12.742 43.781 6.785 1 95.81 504 ILE A CA 1
ATOM 3875 C C . ILE A 1 504 ? -13.664 43.656 7.996 1 95.81 504 ILE A C 1
ATOM 3877 O O . ILE A 1 504 ? -13.469 42.781 8.844 1 95.81 504 ILE A O 1
ATOM 3881 N N . LYS A 1 505 ? -14.68 44.469 8 1 94.25 505 LYS A N 1
ATOM 3882 C CA . LYS A 1 505 ? -15.672 44.406 9.07 1 94.25 505 LYS A CA 1
ATOM 3883 C C . LYS A 1 505 ? -16.375 43.031 9.086 1 94.25 505 LYS A C 1
ATOM 3885 O O . LYS A 1 505 ? -16.734 42.531 10.148 1 94.25 505 LYS A O 1
ATOM 3890 N N . GLN A 1 506 ? -16.5 42.531 7.949 1 94.12 506 GLN A N 1
ATOM 3891 C CA . GLN A 1 506 ? -17.25 41.281 7.809 1 94.12 506 GLN A CA 1
ATOM 3892 C C . GLN A 1 506 ? -16.344 40.062 7.906 1 94.12 506 GLN A C 1
ATOM 3894 O O . GLN A 1 506 ? -16.812 38.938 7.938 1 94.12 506 GLN A O 1
ATOM 3899 N N . ALA A 1 507 ? -15.07 40.281 8 1 94.69 507 ALA A N 1
ATOM 3900 C CA . ALA A 1 507 ? -14.133 39.156 8.094 1 94.69 507 ALA A CA 1
ATOM 3901 C C . ALA A 1 507 ? -14.398 38.344 9.344 1 94.69 507 ALA A C 1
ATOM 3903 O O . ALA A 1 507 ? -14.609 38.875 10.43 1 94.69 507 ALA A O 1
ATOM 3904 N N . ARG A 1 508 ? -14.32 37.031 9.195 1 93.38 508 ARG A N 1
ATOM 3905 C CA . ARG A 1 508 ? -14.711 36.125 10.273 1 93.38 508 ARG A CA 1
ATOM 3906 C C . ARG A 1 508 ? -13.609 36 11.32 1 93.38 508 ARG A C 1
ATOM 3908 O O . ARG A 1 508 ? -13.859 35.594 12.453 1 93.38 508 ARG A O 1
ATOM 3915 N N . SER A 1 509 ? -12.367 36.344 10.922 1 94.88 509 SER A N 1
ATOM 3916 C CA . SER A 1 509 ? -11.227 36.188 11.82 1 94.88 509 SER A CA 1
ATOM 3917 C C . SER A 1 509 ? -10.219 37.312 11.625 1 94.88 509 SER A C 1
ATOM 3919 O O . SER A 1 509 ? -10.234 38 10.602 1 94.88 509 SER A O 1
ATOM 3921 N N . PRO A 1 510 ? -9.375 37.531 12.68 1 95.69 510 PRO A N 1
ATOM 3922 C CA . PRO A 1 510 ? -8.32 38.531 12.484 1 95.69 510 PRO A CA 1
ATOM 3923 C C . PRO A 1 510 ? -7.348 38.156 11.375 1 95.69 510 PRO A C 1
ATOM 3925 O O . PRO A 1 510 ? -6.805 39.031 10.695 1 95.69 510 PRO A O 1
ATOM 3928 N N . GLU A 1 511 ? -7.195 36.875 11.195 1 93.31 511 GLU A N 1
ATOM 3929 C CA . GLU A 1 511 ? -6.359 36.438 10.086 1 93.31 511 GLU A CA 1
ATOM 3930 C C . GLU A 1 511 ? -6.922 36.875 8.742 1 93.31 511 GLU A C 1
ATOM 3932 O O . GLU A 1 511 ? -6.18 37.344 7.879 1 93.31 511 GLU A O 1
ATOM 3937 N N . GLU A 1 512 ? -8.148 36.656 8.57 1 93.19 512 GLU A N 1
ATOM 3938 C CA . GLU A 1 512 ? -8.82 37.062 7.34 1 93.19 512 GLU A CA 1
ATOM 3939 C C . GLU A 1 512 ? -8.773 38.594 7.176 1 93.19 512 GLU A C 1
ATOM 3941 O O . GLU A 1 512 ? -8.531 39.094 6.078 1 93.19 512 GLU A O 1
ATOM 3946 N N . ALA A 1 513 ? -9.031 39.281 8.273 1 95.75 513 ALA A N 1
ATOM 3947 C CA . ALA A 1 513 ? -8.961 40.75 8.25 1 95.75 513 ALA A CA 1
ATOM 3948 C C . ALA A 1 513 ? -7.578 41.219 7.828 1 95.75 513 ALA A C 1
ATOM 3950 O O . ALA A 1 513 ? -7.457 42.156 7.004 1 95.75 513 ALA A O 1
ATOM 3951 N N . ALA A 1 514 ? -6.598 40.656 8.445 1 93.94 514 ALA A N 1
ATOM 3952 C CA . ALA A 1 514 ? -5.219 41 8.102 1 93.94 514 ALA A CA 1
ATOM 3953 C C . ALA A 1 514 ? -4.934 40.719 6.629 1 93.94 514 ALA A C 1
ATOM 3955 O O . ALA A 1 514 ? -4.281 41.5 5.953 1 93.94 514 ALA A O 1
ATOM 3956 N N . ARG A 1 515 ? -5.395 39.562 6.129 1 91.12 515 ARG A N 1
ATOM 3957 C CA . ARG A 1 515 ? -5.176 39.156 4.738 1 91.12 515 ARG A CA 1
ATOM 3958 C C . ARG A 1 515 ? -5.816 40.156 3.785 1 91.12 515 ARG A C 1
ATOM 3960 O O . ARG A 1 515 ? -5.188 40.594 2.814 1 91.12 515 ARG A O 1
ATOM 3967 N N . ILE A 1 516 ? -7.039 40.531 4.023 1 92.75 516 ILE A N 1
ATOM 3968 C CA . ILE A 1 516 ? -7.758 41.469 3.184 1 92.75 516 ILE A CA 1
ATOM 3969 C C . ILE A 1 516 ? -7.031 42.812 3.191 1 92.75 516 ILE A C 1
ATOM 3971 O O . ILE A 1 516 ? -6.746 43.375 2.133 1 92.75 516 ILE A O 1
ATOM 3975 N N . GLY A 1 517 ? -6.742 43.312 4.367 1 94.62 517 GLY A N 1
ATOM 3976 C CA . GLY A 1 517 ? -6.078 44.594 4.492 1 94.62 517 GLY A CA 1
ATOM 3977 C C . GLY A 1 517 ? -4.727 44.625 3.801 1 94.62 517 GLY A C 1
ATOM 3978 O O . GLY A 1 517 ? -4.422 45.594 3.082 1 94.62 517 GLY A O 1
ATOM 3979 N N . ARG A 1 518 ? -3.949 43.625 4.008 1 90.19 518 ARG A N 1
ATOM 3980 C CA . ARG A 1 518 ? -2.605 43.562 3.441 1 90.19 518 ARG A CA 1
ATOM 3981 C C . ARG A 1 518 ? -2.654 43.406 1.928 1 90.19 518 ARG A C 1
ATOM 3983 O O . ARG A 1 518 ? -1.884 44.031 1.199 1 90.19 518 ARG A O 1
ATOM 3990 N N . THR A 1 519 ? -3.543 42.531 1.467 1 89.5 519 THR A N 1
ATOM 3991 C CA . THR A 1 519 ? -3.662 42.281 0.036 1 89.5 519 THR A CA 1
ATOM 3992 C C . THR A 1 519 ? -4.125 43.531 -0.699 1 89.5 519 THR A C 1
ATOM 3994 O O . THR A 1 519 ? -3.557 43.906 -1.729 1 89.5 519 THR A O 1
ATOM 3997 N N . ARG A 1 520 ? -5.082 44.188 -0.171 1 93.44 520 ARG A N 1
ATOM 3998 C CA . ARG A 1 520 ? -5.629 45.375 -0.826 1 93.44 520 ARG A CA 1
ATOM 3999 C C . ARG A 1 520 ? -4.648 46.531 -0.762 1 93.44 520 ARG A C 1
ATOM 4001 O O . ARG A 1 520 ? -4.594 47.375 -1.678 1 93.44 520 ARG A O 1
ATOM 4008 N N . GLN A 1 521 ? -3.959 46.625 0.315 1 93.12 521 GLN A N 1
ATOM 4009 C CA . GLN A 1 521 ? -2.922 47.656 0.422 1 93.12 521 GLN A CA 1
ATOM 4010 C C . GLN A 1 521 ? -1.876 47.469 -0.678 1 93.12 521 GLN A C 1
ATOM 4012 O O . GLN A 1 521 ? -1.412 48.469 -1.25 1 93.12 521 GLN A O 1
ATOM 4017 N N . ARG A 1 522 ? -1.562 46.281 -1.01 1 87.94 522 ARG A N 1
ATOM 4018 C CA . ARG A 1 522 ? -0.559 45.969 -2.027 1 87.94 522 ARG A CA 1
ATOM 4019 C C . ARG A 1 522 ? -1.123 46.188 -3.43 1 87.94 522 ARG A C 1
ATOM 4021 O O . ARG A 1 522 ? -0.45 46.75 -4.301 1 87.94 522 ARG A O 1
ATOM 4028 N N . GLU A 1 523 ? -2.314 45.812 -3.639 1 91.06 523 GLU A N 1
ATOM 4029 C CA . GLU A 1 523 ? -2.916 45.844 -4.969 1 91.06 523 GLU A CA 1
ATOM 4030 C C . GLU A 1 523 ? -3.418 47.219 -5.32 1 91.06 523 GLU A C 1
ATOM 4032 O O . GLU A 1 523 ? -3.418 47.625 -6.488 1 91.06 523 GLU A O 1
ATOM 4037 N N . LEU A 1 524 ? -3.879 47.906 -4.309 1 93.88 524 LEU A N 1
ATOM 4038 C CA . LEU A 1 524 ? -4.496 49.188 -4.512 1 93.88 524 LEU A CA 1
ATOM 4039 C C . LEU A 1 524 ? -3.898 50.25 -3.568 1 93.88 524 LEU A C 1
ATOM 4041 O O . LEU A 1 524 ? -4.609 50.812 -2.736 1 93.88 524 LEU A O 1
ATOM 4045 N N . PRO A 1 525 ? -2.668 50.562 -3.814 1 93.19 525 PRO A N 1
ATOM 4046 C CA . PRO A 1 525 ? -2.008 51.5 -2.908 1 93.19 525 PRO A CA 1
ATOM 4047 C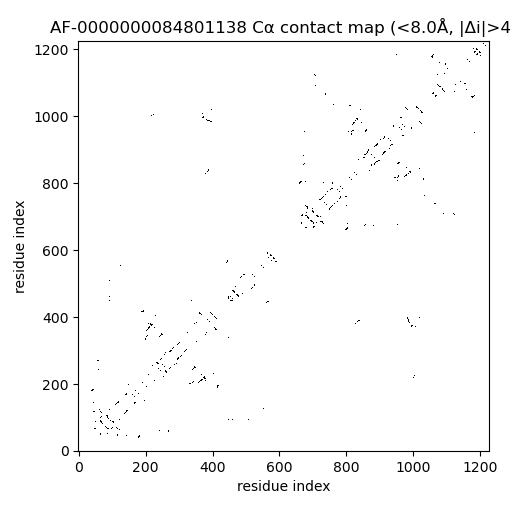 C . PRO A 1 525 ? -2.65 52.906 -2.922 1 93.19 525 PRO A C 1
ATOM 4049 O O . PRO A 1 525 ? -2.566 53.625 -1.934 1 93.19 525 PRO A O 1
ATOM 4052 N N . GLU A 1 526 ? -3.314 53.188 -3.951 1 93.81 526 GLU A N 1
ATOM 4053 C CA . GLU A 1 526 ? -3.953 54.5 -4.082 1 93.81 526 GLU A CA 1
ATOM 4054 C C . GLU A 1 526 ? -5.152 54.625 -3.143 1 93.81 526 GLU A C 1
ATOM 4056 O O . GLU A 1 526 ? -5.621 55.75 -2.865 1 93.81 526 GLU A O 1
ATOM 4061 N N . LEU A 1 527 ? -5.617 53.531 -2.67 1 95 527 LEU A N 1
ATOM 4062 C CA . LEU A 1 527 ? -6.793 53.531 -1.808 1 95 527 LEU A CA 1
ATOM 4063 C C . LEU A 1 527 ? -6.391 53.594 -0.338 1 95 527 LEU A C 1
ATOM 4065 O O . LEU A 1 527 ? -7.246 53.688 0.543 1 95 527 LEU A O 1
ATOM 4069 N N . VAL A 1 528 ? -5.141 53.531 -0.016 1 95.56 528 VAL A N 1
ATOM 4070 C CA . VAL A 1 528 ? -4.641 53.688 1.348 1 95.56 528 VAL A CA 1
ATOM 4071 C C . VAL A 1 528 ? -4.523 55.156 1.711 1 95.56 528 VAL A C 1
ATOM 4073 O O . VAL A 1 528 ? -4.086 55.969 0.894 1 95.56 528 VAL A O 1
ATOM 4076 N N . ARG A 1 529 ? -4.895 55.438 2.859 1 93.31 529 ARG A N 1
ATOM 4077 C CA . ARG A 1 529 ? -4.82 56.844 3.27 1 93.31 529 ARG A CA 1
ATOM 4078 C C . ARG A 1 529 ? -3.389 57.375 3.186 1 93.31 529 ARG A C 1
ATOM 4080 O O . ARG A 1 529 ? -2.441 56.625 3.494 1 93.31 529 ARG A O 1
ATOM 4087 N N . SER A 1 530 ? -3.15 58.562 2.754 1 92.25 530 SER A N 1
ATOM 4088 C CA . SER A 1 530 ? -1.844 59.094 2.412 1 92.25 530 SER A CA 1
ATOM 4089 C C . SER A 1 530 ? -0.987 59.312 3.656 1 92.25 530 SER A C 1
ATOM 4091 O O . SER A 1 530 ? 0.243 59.312 3.578 1 92.25 530 SER A O 1
ATOM 4093 N N . ASP A 1 531 ? -1.571 59.469 4.836 1 93 531 ASP A N 1
ATOM 4094 C CA . ASP A 1 531 ? -0.826 59.719 6.062 1 93 531 ASP A CA 1
ATOM 4095 C C . ASP A 1 531 ? -0.669 58.438 6.891 1 93 531 ASP A C 1
ATOM 4097 O O . ASP A 1 531 ? -0.441 58.5 8.102 1 93 531 ASP A O 1
ATOM 4101 N N . TRP A 1 532 ? -0.885 57.375 6.285 1 94.12 532 TRP A N 1
ATOM 4102 C CA . TRP A 1 532 ? -0.921 56.094 7.02 1 94.12 532 TRP A CA 1
ATOM 4103 C C . TRP A 1 532 ? 0.389 55.875 7.766 1 94.12 532 TRP A C 1
ATOM 4105 O O . TRP A 1 532 ? 0.385 55.469 8.938 1 94.12 532 TRP A O 1
ATOM 4115 N N . GLU A 1 533 ? 1.482 56.156 7.148 1 92.38 533 GLU A N 1
ATOM 4116 C CA . GLU A 1 533 ? 2.789 55.875 7.738 1 92.38 533 GLU A CA 1
ATOM 4117 C C . GLU A 1 533 ? 3.016 56.719 9 1 92.38 533 GLU A C 1
ATOM 4119 O O . GLU A 1 533 ? 3.678 56.25 9.938 1 92.38 533 GLU A O 1
ATOM 4124 N N . SER A 1 534 ? 2.434 57.781 9.031 1 91.69 534 SER A N 1
ATOM 4125 C CA . SER A 1 534 ? 2.609 58.656 10.188 1 91.69 534 SER A CA 1
ATOM 4126 C C . SER A 1 534 ? 1.531 58.406 11.234 1 91.69 534 SER A C 1
ATOM 4128 O O . SER A 1 534 ? 1.753 58.625 12.43 1 91.69 534 SER A O 1
ATOM 4130 N N . THR A 1 535 ? 0.452 57.906 10.836 1 94.12 535 THR A N 1
ATOM 4131 C CA . THR A 1 535 ? -0.688 57.812 11.742 1 94.12 535 THR A CA 1
ATOM 4132 C C . THR A 1 535 ? -0.827 56.375 12.289 1 94.12 535 THR A C 1
ATOM 4134 O O . THR A 1 535 ? -1.518 56.156 13.281 1 94.12 535 THR A O 1
ATOM 4137 N N . LYS A 1 536 ? -0.229 55.406 11.711 1 95.38 536 LYS A N 1
ATOM 4138 C CA . LYS A 1 536 ? -0.472 54 12.039 1 95.38 536 LYS A CA 1
ATOM 4139 C C . LYS A 1 536 ? -0.148 53.719 13.508 1 95.38 536 LYS A C 1
ATOM 4141 O O . LYS A 1 536 ? -0.833 52.938 14.156 1 95.38 536 LYS A O 1
ATOM 4146 N N . ILE A 1 537 ? 0.859 54.344 14.062 1 95.81 537 ILE A N 1
ATOM 4147 C CA . ILE A 1 537 ? 1.237 54.125 15.461 1 95.81 537 ILE A CA 1
ATOM 4148 C C . ILE A 1 537 ? 0.133 54.656 16.375 1 95.81 537 ILE A C 1
ATOM 4150 O O . ILE A 1 537 ? -0.233 54 17.359 1 95.81 537 ILE A O 1
ATOM 4154 N N . ASP A 1 538 ? -0.357 55.781 16.016 1 94.81 538 ASP A N 1
ATOM 4155 C CA . ASP A 1 538 ? -1.438 56.375 16.797 1 94.81 538 ASP A CA 1
ATOM 4156 C C . ASP A 1 538 ? -2.699 55.5 16.719 1 94.81 538 ASP A C 1
ATOM 4158 O O . ASP A 1 538 ? -3.4 55.344 17.719 1 94.81 538 ASP A O 1
ATOM 4162 N N . VAL A 1 539 ? -3.012 55.094 15.562 1 95.25 539 VAL A N 1
ATOM 4163 C CA . VAL A 1 539 ? -4.172 54.219 15.359 1 95.25 539 VAL A CA 1
ATOM 4164 C C . VAL A 1 539 ? -4.043 52.969 16.219 1 95.25 539 VAL A C 1
ATOM 4166 O O . VAL A 1 539 ? -4.996 52.562 16.891 1 95.25 539 VAL A O 1
ATOM 4169 N N . MET A 1 540 ? -2.881 52.375 16.219 1 97.12 540 MET A N 1
ATOM 4170 C CA . MET A 1 540 ? -2.621 51.156 17 1 97.12 540 MET A CA 1
ATOM 4171 C C . MET A 1 540 ? -2.744 51.469 18.5 1 97.12 540 MET A C 1
ATOM 4173 O O . MET A 1 540 ? -3.361 50.688 19.234 1 97.12 540 MET A O 1
ATOM 4177 N N . TYR A 1 541 ? -2.133 52.562 18.906 1 96.81 541 TYR A N 1
ATOM 4178 C CA . TYR A 1 541 ? -2.156 52.875 20.328 1 96.81 541 TYR A CA 1
ATOM 4179 C C . TYR A 1 541 ? -3.582 53.125 20.812 1 96.81 541 TYR A C 1
ATOM 4181 O O . TYR A 1 541 ? -3.951 52.719 21.906 1 96.81 541 TYR A O 1
ATOM 4189 N N . LYS A 1 542 ? -4.352 53.812 20.031 1 95.81 542 LYS A N 1
ATOM 4190 C CA . LYS A 1 542 ? -5.754 54.031 20.359 1 95.81 542 LYS A CA 1
ATOM 4191 C C . LYS A 1 542 ? -6.496 52.719 20.547 1 95.81 542 LYS A C 1
ATOM 4193 O O . LYS A 1 542 ? -7.289 52.562 21.469 1 95.81 542 LYS A O 1
ATOM 4198 N N . ALA A 1 543 ? -6.293 51.844 19.672 1 97 543 ALA A N 1
ATOM 4199 C CA . ALA A 1 543 ? -6.949 50.531 19.734 1 97 543 ALA A CA 1
ATOM 4200 C C . ALA A 1 543 ? -6.52 49.75 20.984 1 97 543 ALA A C 1
ATOM 4202 O O . ALA A 1 543 ? -7.352 49.156 21.656 1 97 543 ALA A O 1
ATOM 4203 N N . ILE A 1 544 ? -5.195 49.781 21.25 1 97 544 ILE A N 1
ATOM 4204 C CA . ILE A 1 544 ? -4.652 49.062 22.406 1 97 544 ILE A CA 1
ATOM 4205 C C . ILE A 1 544 ? -5.207 49.656 23.688 1 97 544 ILE A C 1
ATOM 4207 O O . ILE A 1 544 ? -5.59 48.938 24.609 1 97 544 ILE A O 1
ATOM 4211 N N . LYS A 1 545 ? -5.207 50.906 23.75 1 96.25 545 LYS A N 1
ATOM 4212 C CA . LYS A 1 545 ? -5.766 51.562 24.922 1 96.25 545 LYS A CA 1
ATOM 4213 C C . LYS A 1 545 ? -7.219 51.156 25.141 1 96.25 545 LYS A C 1
ATOM 4215 O O . LYS A 1 545 ? -7.629 50.906 26.281 1 96.25 545 LYS A O 1
ATOM 4220 N N . CYS A 1 546 ? -7.957 51.188 24.094 1 96.44 546 CYS A N 1
ATOM 4221 C CA . CYS A 1 546 ? -9.359 50.781 24.188 1 96.44 546 CYS A CA 1
ATOM 4222 C C . CYS A 1 546 ? -9.484 49.344 24.641 1 96.44 546 CYS A C 1
ATOM 4224 O O . CYS A 1 546 ? -10.32 49.031 25.484 1 96.44 546 CYS A O 1
ATOM 4226 N N . LYS A 1 547 ? -8.695 48.469 24.078 1 96.31 547 LYS A N 1
ATOM 4227 C CA . LYS A 1 547 ? -8.727 47.062 24.406 1 96.31 547 LYS A CA 1
ATOM 4228 C C . LYS A 1 547 ? -8.5 46.844 25.906 1 96.31 547 LYS A C 1
ATOM 4230 O O . LYS A 1 547 ? -9.281 46.156 26.562 1 96.31 547 LYS A O 1
ATOM 4235 N N . PHE A 1 548 ? -7.496 47.438 26.453 1 95.75 548 PHE A N 1
ATOM 4236 C CA . PHE A 1 548 ? -7.113 47.219 27.844 1 95.75 548 PHE A CA 1
ATOM 4237 C C . PHE A 1 548 ? -8.039 47.969 28.797 1 95.75 548 PHE A C 1
ATOM 4239 O O . PHE A 1 548 ? -8.219 47.531 29.953 1 95.75 548 PHE A O 1
ATOM 4246 N N . SER A 1 549 ? -8.656 49 28.312 1 94.75 549 SER A N 1
ATOM 4247 C CA . SER A 1 549 ? -9.656 49.688 29.109 1 94.75 549 SER A CA 1
ATOM 4248 C C . SER A 1 549 ? -10.969 48.906 29.156 1 94.75 549 SER A C 1
ATOM 4250 O O . SER A 1 549 ? -11.695 48.969 30.141 1 94.75 549 SER A O 1
ATOM 4252 N N . THR A 1 550 ? -11.328 48.312 28.109 1 93.88 550 THR A N 1
ATOM 4253 C CA . THR A 1 550 ? -12.578 47.562 27.969 1 93.88 550 THR A CA 1
ATOM 4254 C C . THR A 1 550 ? -12.516 46.25 28.734 1 93.88 550 THR A C 1
ATOM 4256 O O . THR A 1 550 ? -13.531 45.75 29.234 1 93.88 550 THR A O 1
ATOM 4259 N N . HIS A 1 551 ? -11.359 45.656 28.828 1 93.38 551 HIS A N 1
ATOM 4260 C CA . HIS A 1 551 ? -11.195 44.312 29.438 1 93.38 551 HIS A CA 1
ATOM 4261 C C . HIS A 1 551 ? -10.281 44.375 30.656 1 93.38 551 HIS A C 1
ATOM 4263 O O . HIS A 1 551 ? -9.07 44.188 30.531 1 93.38 551 HIS A O 1
ATOM 4269 N N . PRO A 1 552 ? -10.82 44.438 31.812 1 91.06 552 PRO A N 1
ATOM 4270 C CA . PRO A 1 552 ? -10.047 44.688 33.031 1 91.06 552 PRO A CA 1
ATOM 4271 C C . PRO A 1 552 ? -9.023 43.594 33.312 1 91.06 552 PRO A C 1
ATOM 4273 O O . PRO A 1 552 ? -7.945 43.875 33.844 1 91.06 552 PRO A O 1
ATOM 4276 N N . HIS A 1 553 ? -9.383 42.406 33 1 89.88 553 HIS A N 1
ATOM 4277 C CA . HIS A 1 553 ? -8.445 41.344 33.281 1 89.88 553 HIS A CA 1
ATOM 4278 C C . HIS A 1 553 ? -7.152 41.531 32.469 1 89.88 553 HIS A C 1
ATOM 4280 O O . HIS A 1 553 ? -6.082 41.125 32.938 1 89.88 553 HIS A O 1
ATOM 4286 N N . LEU A 1 554 ? -7.211 42.125 31.297 1 94 554 LEU A N 1
ATOM 4287 C CA . LEU A 1 554 ? -6.027 42.406 30.5 1 94 554 LEU A CA 1
ATOM 4288 C C . LEU A 1 554 ? -5.152 43.438 31.172 1 94 554 LEU A C 1
ATOM 4290 O O . LEU A 1 554 ? -3.924 43.375 31.109 1 94 554 LEU A O 1
ATOM 4294 N N . THR A 1 555 ? -5.801 44.406 31.703 1 94 555 THR A N 1
ATOM 4295 C CA . THR A 1 555 ? -5.059 45.438 32.406 1 94 555 THR A CA 1
ATOM 4296 C C . THR A 1 555 ? -4.273 44.812 33.594 1 94 555 THR A C 1
ATOM 4298 O O . THR A 1 555 ? -3.104 45.156 33.781 1 94 555 THR A O 1
ATOM 4301 N N . GLU A 1 556 ? -4.965 44 34.281 1 92.5 556 GLU A N 1
ATOM 4302 C CA . GLU A 1 556 ? -4.297 43.312 35.406 1 92.5 556 GLU A CA 1
ATOM 4303 C C . GLU A 1 556 ? -3.098 42.5 34.906 1 92.5 556 GLU A C 1
ATOM 4305 O O . GLU A 1 556 ? -2.041 42.5 35.562 1 92.5 556 GLU A O 1
ATOM 4310 N N . MET A 1 557 ? -3.295 41.844 33.844 1 93.38 557 MET A N 1
ATOM 4311 C CA . MET A 1 557 ? -2.217 41.031 33.25 1 93.38 557 MET A CA 1
ATOM 4312 C C . MET A 1 557 ? -1.054 41.938 32.844 1 93.38 557 MET A C 1
ATOM 4314 O O . MET A 1 557 ? 0.108 41.625 33.094 1 93.38 557 MET A O 1
ATOM 4318 N N . LEU A 1 558 ? -1.347 43.031 32.188 1 95.19 558 LEU A N 1
ATOM 4319 C CA . LEU A 1 558 ? -0.324 43.969 31.734 1 95.19 558 LEU A CA 1
ATOM 4320 C C . LEU A 1 558 ? 0.467 44.531 32.906 1 95.19 558 LEU A C 1
ATOM 4322 O O . LEU A 1 558 ? 1.696 44.594 32.844 1 95.19 558 LEU A O 1
ATOM 4326 N N . LEU A 1 559 ? -0.206 44.781 33.938 1 94.19 559 LEU A N 1
ATOM 4327 C CA . LEU A 1 559 ? 0.438 45.344 35.125 1 94.19 559 LEU A CA 1
ATOM 4328 C C . LEU A 1 559 ? 1.332 44.312 35.812 1 94.19 559 LEU A C 1
ATOM 4330 O O . LEU A 1 559 ? 2.354 44.688 36.406 1 94.19 559 LEU A O 1
ATOM 4334 N N . SER A 1 560 ? 0.948 43.125 35.719 1 92.31 560 SER A N 1
ATOM 4335 C CA . SER A 1 560 ? 1.729 42.031 36.312 1 92.31 560 SER A CA 1
ATOM 4336 C C . SER A 1 560 ? 3.086 41.906 35.625 1 92.31 560 SER A C 1
ATOM 4338 O O . SER A 1 560 ? 3.99 41.25 36.188 1 92.31 560 SER A O 1
ATOM 4340 N N . THR A 1 561 ? 3.234 42.5 34.469 1 93.31 561 THR A N 1
ATOM 4341 C CA . THR A 1 561 ? 4.488 42.375 33.75 1 93.31 561 THR A CA 1
ATOM 4342 C C . THR A 1 561 ? 5.426 43.531 34.062 1 93.31 561 THR A C 1
ATOM 4344 O O . THR A 1 561 ? 6.457 43.719 33.438 1 93.31 561 THR A O 1
ATOM 4347 N N . ALA A 1 562 ? 5.109 44.219 35.031 1 91.94 562 ALA A N 1
ATOM 4348 C CA . ALA A 1 562 ? 5.922 45.375 35.406 1 91.94 562 ALA A CA 1
ATOM 4349 C C . ALA A 1 562 ? 7.375 44.969 35.625 1 91.94 562 ALA A C 1
ATOM 4351 O O . ALA A 1 562 ? 7.648 43.938 36.25 1 91.94 562 ALA A O 1
ATOM 4352 N N . GLY A 1 563 ? 8.273 45.719 35.062 1 89.38 563 GLY A N 1
ATOM 4353 C CA . GLY A 1 563 ? 9.695 45.438 35.219 1 89.38 563 GLY A CA 1
ATOM 4354 C C . GLY A 1 563 ? 10.25 44.594 34.062 1 89.38 563 GLY A C 1
ATOM 4355 O O . GLY A 1 563 ? 11.469 44.438 33.938 1 89.38 563 GLY A O 1
ATOM 4356 N N . SER A 1 564 ? 9.328 44.156 33.219 1 93.12 564 SER A N 1
ATOM 4357 C CA . SER A 1 564 ? 9.773 43.312 32.094 1 93.12 564 SER A CA 1
ATOM 4358 C C . SER A 1 564 ? 9.656 44.062 30.781 1 93.12 564 SER A C 1
ATOM 4360 O O . SER A 1 564 ? 8.883 45.031 30.672 1 93.12 564 SER A O 1
ATOM 4362 N N . VAL A 1 565 ? 10.492 43.625 29.844 1 92.75 565 VAL A N 1
ATOM 4363 C CA . VAL A 1 565 ? 10.375 44.125 28.469 1 92.75 565 VAL A CA 1
ATOM 4364 C C . VAL A 1 565 ? 9.414 43.219 27.672 1 92.75 565 VAL A C 1
ATOM 4366 O O . VAL A 1 565 ? 9.555 42 27.688 1 92.75 565 VAL A O 1
ATOM 4369 N N . LEU A 1 566 ? 8.438 43.875 27.141 1 93.94 566 LEU A N 1
ATOM 4370 C CA . LEU A 1 566 ? 7.484 43.125 26.312 1 93.94 566 LEU A CA 1
ATOM 4371 C C . LEU A 1 566 ? 7.91 43.125 24.859 1 93.94 566 LEU A C 1
ATOM 4373 O O . LEU A 1 566 ? 8.242 44.156 24.297 1 93.94 566 LEU A O 1
ATOM 4377 N N . VAL A 1 567 ? 7.938 41.938 24.25 1 92.12 567 VAL A N 1
ATOM 4378 C CA . VAL A 1 567 ? 8.359 41.812 22.859 1 92.12 567 VAL A CA 1
ATOM 4379 C C . VAL A 1 567 ? 7.363 40.938 22.078 1 92.12 567 VAL A C 1
ATOM 4381 O O . VAL A 1 567 ? 7.035 39.844 22.5 1 92.12 567 VAL A O 1
ATOM 4384 N N . GLU A 1 568 ? 6.793 41.5 21.047 1 92.19 568 GLU A N 1
ATOM 4385 C CA . GLU A 1 568 ? 6.055 40.625 20.125 1 92.19 568 GLU A CA 1
ATOM 4386 C C . GLU A 1 568 ? 6.996 39.719 19.344 1 92.19 568 GLU A C 1
ATOM 4388 O O . GLU A 1 568 ? 7.805 40.219 18.531 1 92.19 568 GLU A O 1
ATOM 4393 N N . ALA A 1 569 ? 6.871 38.5 19.453 1 87.12 569 ALA A N 1
ATOM 4394 C CA . ALA A 1 569 ? 7.828 37.531 18.938 1 87.12 569 ALA A CA 1
ATOM 4395 C C . ALA A 1 569 ? 7.523 37.188 17.469 1 87.12 569 ALA A C 1
ATOM 4397 O O . ALA A 1 569 ? 7.441 36.031 17.094 1 87.12 569 ALA A O 1
ATOM 4398 N N . SER A 1 570 ? 7.258 38.156 16.672 1 84 570 SER A N 1
ATOM 4399 C CA . SER A 1 570 ? 7.148 37.969 15.227 1 84 570 SER A CA 1
ATOM 4400 C C . SER A 1 570 ? 8.516 38.094 14.547 1 84 570 SER A C 1
ATOM 4402 O O . SER A 1 570 ? 9.141 39.156 14.578 1 84 570 SER A O 1
ATOM 4404 N N . PRO A 1 571 ? 8.961 37.031 13.938 1 75.19 571 PRO A N 1
ATOM 4405 C CA . PRO A 1 571 ? 10.305 37.094 13.359 1 75.19 571 PRO A CA 1
ATOM 4406 C C . PRO A 1 571 ? 10.359 37.875 12.047 1 75.19 571 PRO A C 1
ATOM 4408 O O . PRO A 1 571 ? 11.445 38.219 11.578 1 75.19 571 PRO A O 1
ATOM 4411 N N . HIS A 1 572 ? 9.219 38.188 11.453 1 79.31 572 HIS A N 1
ATOM 4412 C CA . HIS A 1 572 ? 9.273 38.75 10.109 1 79.31 572 HIS A CA 1
ATOM 4413 C C . HIS A 1 572 ? 8.742 40.188 10.086 1 79.31 572 HIS A C 1
ATOM 4415 O O . HIS A 1 572 ? 9.023 40.938 9.148 1 79.31 572 HIS A O 1
ATOM 4421 N N . ASP A 1 573 ? 7.961 40.469 11.023 1 84.06 573 ASP A N 1
ATOM 4422 C CA . ASP A 1 573 ? 7.508 41.844 11.148 1 84.06 573 ASP A CA 1
ATOM 4423 C C . ASP A 1 573 ? 8.516 42.688 11.914 1 84.06 573 ASP A C 1
ATOM 4425 O O . ASP A 1 573 ? 8.469 42.781 13.148 1 84.06 573 ASP A O 1
ATOM 4429 N N . LEU A 1 574 ? 9.305 43.438 11.211 1 86 574 LEU A N 1
ATOM 4430 C CA . LEU A 1 574 ? 10.414 44.125 11.844 1 86 574 LEU A CA 1
ATOM 4431 C C . LEU A 1 574 ? 9.945 45.469 12.438 1 86 574 LEU A C 1
ATOM 4433 O O . LEU A 1 574 ? 10.648 46.062 13.25 1 86 574 LEU A O 1
ATOM 4437 N N . PHE A 1 575 ? 8.789 45.906 12.117 1 90.12 575 PHE A N 1
ATOM 4438 C CA . PHE A 1 575 ? 8.273 47.156 12.664 1 90.12 575 PHE A CA 1
ATOM 4439 C C . PHE A 1 575 ? 7.543 46.906 13.984 1 90.12 575 PHE A C 1
ATOM 4441 O O . PHE A 1 575 ? 7.91 47.469 15.016 1 90.12 575 PHE A O 1
ATOM 4448 N N . TRP A 1 576 ? 6.559 46.062 13.945 1 92.75 576 TRP A N 1
ATOM 4449 C CA . TRP A 1 576 ? 5.742 45.844 15.133 1 92.75 576 TRP A CA 1
ATOM 4450 C C . TRP A 1 576 ? 6.391 44.812 16.047 1 92.75 576 TRP A C 1
ATOM 4452 O O . TRP A 1 576 ? 6.195 44.844 17.266 1 92.75 576 TRP A O 1
ATOM 4462 N N . GLY A 1 577 ? 7.121 43.906 15.484 1 91.56 577 GLY A N 1
ATOM 4463 C CA . GLY A 1 577 ? 7.703 42.781 16.234 1 91.56 577 GLY A CA 1
ATOM 4464 C C . GLY A 1 577 ? 9.18 42.969 16.531 1 91.56 577 GLY A C 1
ATOM 4465 O O . GLY A 1 577 ? 9.781 43.969 16.109 1 91.56 577 GLY A O 1
ATOM 4466 N N . GLY A 1 578 ? 9.711 41.969 17.25 1 88 578 GLY A N 1
ATOM 4467 C CA . GLY A 1 578 ? 11.094 42.031 17.688 1 88 578 GLY A CA 1
ATOM 4468 C C . GLY A 1 578 ? 12.062 41.469 16.672 1 88 578 GLY A C 1
ATOM 4469 O O . GLY A 1 578 ? 13.273 41.719 16.766 1 88 578 GLY A O 1
ATOM 4470 N N . GLY A 1 579 ? 11.555 40.75 15.703 1 85 579 GLY A N 1
ATOM 4471 C CA . GLY A 1 579 ? 12.438 40.125 14.727 1 85 579 GLY A CA 1
ATOM 4472 C C . GLY A 1 579 ? 13.023 38.812 15.211 1 85 579 GLY A C 1
ATOM 4473 O O . GLY A 1 579 ? 12.75 38.375 16.328 1 85 579 GLY A O 1
ATOM 4474 N N . ARG A 1 580 ? 13.797 38.219 14.328 1 80.75 580 ARG A N 1
ATOM 4475 C CA . ARG A 1 580 ? 14.375 36.906 14.617 1 80.75 580 ARG A CA 1
ATOM 4476 C C . ARG A 1 580 ? 15.523 37.031 15.617 1 80.75 580 ARG A C 1
ATOM 4478 O O . ARG A 1 580 ? 15.617 36.219 16.547 1 80.75 580 ARG A O 1
ATOM 4485 N N . GLU A 1 581 ? 16.328 37.938 15.406 1 79 581 GLU A N 1
ATOM 4486 C CA . GLU A 1 581 ? 17.5 38.125 16.25 1 79 581 GLU A CA 1
ATOM 4487 C C . GLU A 1 581 ? 17.438 39.438 17.031 1 79 581 GLU A C 1
ATOM 4489 O O . GLU A 1 581 ? 18.469 39.938 17.453 1 79 581 GLU A O 1
ATOM 4494 N N . GLY A 1 582 ? 16.234 39.906 17.203 1 81.5 582 GLY A N 1
ATOM 4495 C CA . GLY A 1 582 ? 16.094 41.156 17.953 1 81.5 582 GLY A CA 1
ATOM 4496 C C . GLY A 1 582 ? 16.281 42.406 17.125 1 81.5 582 GLY A C 1
ATOM 4497 O O . GLY A 1 582 ? 16.406 43.5 17.656 1 81.5 582 GLY A O 1
ATOM 4498 N N . GLU A 1 583 ? 16.312 42.25 15.797 1 82.69 583 GLU A N 1
ATOM 4499 C CA . GLU A 1 583 ? 16.562 43.375 14.906 1 82.69 583 GLU A CA 1
ATOM 4500 C C . GLU A 1 583 ? 15.297 44.188 14.672 1 82.69 583 GLU A C 1
ATOM 4502 O O . GLU A 1 583 ? 15.352 45.312 14.125 1 82.69 583 GLU A O 1
ATOM 4507 N N . GLY A 1 584 ? 14.18 43.75 15.141 1 89.81 584 GLY A N 1
ATOM 4508 C CA . GLY A 1 584 ? 12.922 44.438 14.945 1 89.81 584 GLY A CA 1
ATOM 4509 C C . GLY A 1 584 ? 12.766 45.656 15.852 1 89.81 584 GLY A C 1
ATOM 4510 O O . GLY A 1 584 ? 13.414 45.75 16.891 1 89.81 584 GLY A O 1
ATOM 4511 N N . LEU A 1 585 ? 11.867 46.5 15.547 1 91.31 585 LEU A N 1
ATOM 4512 C CA . LEU A 1 585 ? 11.656 47.75 16.297 1 91.31 585 LEU A CA 1
ATOM 4513 C C . LEU A 1 585 ? 10.711 47.5 17.469 1 91.31 585 LEU A C 1
ATOM 4515 O O . LEU A 1 585 ? 10.641 48.312 18.391 1 91.31 585 LEU A O 1
ATOM 4519 N N . ASN A 1 586 ? 9.961 46.469 17.469 1 94.19 586 ASN A N 1
ATOM 4520 C CA . ASN A 1 586 ? 9.094 46.062 18.562 1 94.19 586 ASN A CA 1
ATOM 4521 C C . ASN A 1 586 ? 8.148 47.188 19 1 94.19 586 ASN A C 1
ATOM 4523 O O . ASN A 1 586 ? 7.961 47.406 20.203 1 94.19 586 ASN A O 1
ATOM 4527 N N . TYR A 1 587 ? 7.562 47.812 18.062 1 94.5 587 TYR A N 1
ATOM 4528 C CA . TYR A 1 587 ? 6.695 48.938 18.391 1 94.5 587 TYR A CA 1
ATOM 4529 C C . TYR A 1 587 ? 5.48 48.5 19.188 1 94.5 587 TYR A C 1
ATOM 4531 O O . TYR A 1 587 ? 4.98 49.219 20.031 1 94.5 587 TYR A O 1
ATOM 4539 N N . LEU A 1 588 ? 4.988 47.312 18.922 1 95.31 588 LEU A N 1
ATOM 4540 C CA . LEU A 1 588 ? 3.832 46.875 19.688 1 95.31 588 LEU A CA 1
ATOM 4541 C C . LEU A 1 588 ? 4.188 46.688 21.156 1 95.31 588 LEU A C 1
ATOM 4543 O O . LEU A 1 588 ? 3.42 47.062 22.047 1 95.31 588 LEU A O 1
ATOM 4547 N N . GLY A 1 589 ? 5.32 46.031 21.422 1 95.25 589 GLY A N 1
ATOM 4548 C CA . GLY A 1 589 ? 5.797 45.938 22.797 1 95.25 589 GLY A CA 1
ATOM 4549 C C . GLY A 1 589 ? 6 47.281 23.484 1 95.25 589 GLY A C 1
ATOM 4550 O O . GLY A 1 589 ? 5.645 47.438 24.641 1 95.25 589 GLY A O 1
ATOM 4551 N N . ARG A 1 590 ? 6.523 48.156 22.719 1 95.25 590 ARG A N 1
ATOM 4552 C CA . ARG A 1 590 ? 6.777 49.5 23.25 1 95.25 590 ARG A CA 1
ATOM 4553 C C . ARG A 1 590 ? 5.473 50.188 23.609 1 95.25 590 ARG A C 1
ATOM 4555 O O . ARG A 1 590 ? 5.387 50.875 24.656 1 95.25 590 ARG A O 1
ATOM 4562 N N . LEU A 1 591 ? 4.512 50.062 22.75 1 96.12 591 LEU A N 1
ATOM 4563 C CA . LEU A 1 591 ? 3.223 50.688 23 1 96.12 591 LEU A CA 1
ATOM 4564 C C . LEU A 1 591 ? 2.555 50.062 24.234 1 96.12 591 LEU A C 1
ATOM 4566 O O . LEU A 1 591 ? 1.926 50.781 25.016 1 96.12 591 LEU A O 1
ATOM 4570 N N . LEU A 1 592 ? 2.639 48.812 24.391 1 96.5 592 LEU A N 1
ATOM 4571 C CA . LEU A 1 592 ? 2.088 48.156 25.562 1 96.5 592 LEU A CA 1
ATOM 4572 C C . LEU A 1 592 ? 2.783 48.625 26.844 1 96.5 592 LEU A C 1
ATOM 4574 O O . LEU A 1 592 ? 2.133 48.844 27.859 1 96.5 592 LEU A O 1
ATOM 4578 N N . MET A 1 593 ? 4.105 48.719 26.766 1 95.81 593 MET A N 1
ATOM 4579 C CA . MET A 1 593 ? 4.863 49.188 27.922 1 95.81 593 MET A CA 1
ATOM 4580 C C . MET A 1 593 ? 4.531 50.656 28.234 1 95.81 593 MET A C 1
ATOM 4582 O O . MET A 1 593 ? 4.484 51.031 29.406 1 95.81 593 MET A O 1
ATOM 4586 N N . GLN A 1 594 ? 4.359 51.438 27.172 1 95.25 594 GLN A N 1
ATOM 4587 C CA . GLN A 1 594 ? 3.904 52.812 27.375 1 95.25 594 GLN A CA 1
ATOM 4588 C C . GLN A 1 594 ? 2.564 52.844 28.109 1 95.25 594 GLN A C 1
ATOM 4590 O O . GLN A 1 594 ? 2.391 53.594 29.062 1 95.25 594 GLN A O 1
ATOM 4595 N N . LEU A 1 595 ? 1.658 52.062 27.641 1 96.31 595 LEU A N 1
ATOM 4596 C CA . LEU A 1 595 ? 0.349 52 28.266 1 96.31 595 LEU A CA 1
ATOM 4597 C C . LEU A 1 595 ? 0.476 51.531 29.719 1 96.31 595 LEU A C 1
ATOM 4599 O O . LEU A 1 595 ? -0.192 52.094 30.609 1 96.31 595 LEU A O 1
ATOM 4603 N N . ARG A 1 596 ? 1.257 50.531 29.969 1 95.88 596 ARG A N 1
ATOM 4604 C CA . ARG A 1 596 ? 1.512 50.031 31.312 1 95.88 596 ARG A CA 1
ATOM 4605 C C . ARG A 1 596 ? 1.993 51.188 32.219 1 95.88 596 ARG A C 1
ATOM 4607 O O . ARG A 1 596 ? 1.525 51.312 33.344 1 95.88 596 ARG A O 1
ATOM 4614 N N . SER A 1 597 ? 2.908 52 31.719 1 94.69 597 SER A N 1
ATOM 4615 C CA . SER A 1 597 ? 3.459 53.094 32.469 1 94.69 597 SER A CA 1
ATOM 4616 C C . SER A 1 597 ? 2.395 54.156 32.75 1 94.69 597 SER A C 1
ATOM 4618 O O . SER A 1 597 ? 2.373 54.75 33.844 1 94.69 597 SER A O 1
ATOM 4620 N N . GLU A 1 598 ? 1.557 54.375 31.75 1 94.38 598 GLU A N 1
ATOM 4621 C CA . GLU A 1 598 ? 0.471 55.312 31.922 1 94.38 598 GLU A CA 1
ATOM 4622 C C . GLU A 1 598 ? -0.496 54.875 33 1 94.38 598 GLU A C 1
ATOM 4624 O O . GLU A 1 598 ? -0.941 55.688 33.812 1 94.38 598 GLU A O 1
ATOM 4629 N N . ILE A 1 599 ? -0.797 53.656 33.062 1 93.25 599 ILE A N 1
ATOM 4630 C CA . ILE A 1 599 ? -1.74 53.125 34.031 1 93.25 599 ILE A CA 1
ATOM 4631 C C . ILE A 1 599 ? -1.12 53.156 35.406 1 93.25 599 ILE A C 1
ATOM 4633 O O . ILE A 1 599 ? -1.806 53.469 36.406 1 93.25 599 ILE A O 1
ATOM 4637 N N . LEU A 1 600 ? 0.154 52.938 35.5 1 91.25 600 LEU A N 1
ATOM 4638 C CA . LEU A 1 600 ? 0.861 52.938 36.781 1 91.25 600 LEU A CA 1
ATOM 4639 C C . LEU A 1 600 ? 1.159 54.344 37.25 1 91.25 600 LEU A C 1
ATOM 4641 O O . LEU A 1 600 ? 1.459 54.562 38.406 1 91.25 600 LEU A O 1
ATOM 4645 N N . GLY A 1 601 ? 0.919 55.406 36.438 1 83.81 601 GLY A N 1
ATOM 4646 C CA . GLY A 1 601 ? 1.151 56.812 36.781 1 83.81 601 GLY A CA 1
ATOM 4647 C C . GLY A 1 601 ? 2.619 57.188 36.75 1 83.81 601 GLY A C 1
ATOM 4648 O O . GLY A 1 601 ? 3.016 58.188 37.375 1 83.81 601 GLY A O 1
ATOM 4649 N N . THR A 1 602 ? 3.449 56.406 36.312 1 71.5 602 THR A N 1
ATOM 4650 C CA . THR A 1 602 ? 4.879 56.719 36.312 1 71.5 602 THR A CA 1
ATOM 4651 C C . THR A 1 602 ? 5.246 57.625 35.156 1 71.5 602 THR A C 1
ATOM 4653 O O . THR A 1 602 ? 6.312 58.25 35.156 1 71.5 602 THR A O 1
ATOM 4656 N N . VAL A 1 603 ? 4.695 57.75 34 1 60.28 603 VAL A N 1
ATOM 4657 C CA . VAL A 1 603 ? 5.008 58.656 32.906 1 60.28 603 VAL A CA 1
ATOM 4658 C C . VAL A 1 603 ? 3.902 59.688 32.75 1 60.28 603 VAL A C 1
ATOM 4660 O O . VAL A 1 603 ? 2.725 59.344 32.625 1 60.28 603 VAL A O 1
ATOM 4663 N N . GLN A 1 604 ? 4.105 60.969 33.281 1 46.59 604 GLN A N 1
ATOM 4664 C CA . GLN A 1 604 ? 3.252 62.125 33.031 1 46.59 604 GLN A CA 1
ATOM 4665 C C . GLN A 1 604 ? 3.172 62.438 31.547 1 46.59 604 GLN A C 1
ATOM 4667 O O . GLN A 1 604 ? 4.199 62.625 30.891 1 46.59 604 GLN A O 1
ATOM 4672 N N . THR A 1 605 ? 2.35 61.938 30.766 1 44.59 605 THR A N 1
ATOM 4673 C CA . THR A 1 605 ? 2.162 62.406 29.391 1 44.59 605 THR A CA 1
ATOM 4674 C C . THR A 1 605 ? 2.174 63.906 29.312 1 44.59 605 THR A C 1
ATOM 4676 O O . THR A 1 605 ? 1.33 64.562 29.922 1 44.59 605 THR A O 1
ATOM 4679 N N . THR A 1 606 ? 3.295 64.625 29.281 1 38.16 606 THR A N 1
ATOM 4680 C CA . THR A 1 606 ? 3.383 66 28.922 1 38.16 606 THR A CA 1
ATOM 4681 C C . THR A 1 606 ? 2.686 66.25 27.578 1 38.16 606 THR A C 1
ATOM 4683 O O . THR A 1 606 ? 3.164 65.875 26.531 1 38.16 606 THR A O 1
ATOM 4686 N N . GLY A 1 607 ? 1.454 66.125 27.359 1 35.94 607 GLY A N 1
ATOM 4687 C CA . GLY A 1 607 ? 0.744 66.5 26.156 1 35.94 607 GLY A CA 1
ATOM 4688 C C . GLY A 1 607 ? 0.926 67.938 25.812 1 35.94 607 GLY A C 1
ATOM 4689 O O . GLY A 1 607 ? 0.043 68.562 25.203 1 35.94 607 GLY A O 1
ATOM 4690 N N . LYS A 1 608 ? 1.795 68.812 26.281 1 39.44 608 LYS A N 1
ATOM 4691 C CA . LYS A 1 608 ? 1.713 70.188 25.719 1 39.44 608 LYS A CA 1
ATOM 4692 C C . LYS A 1 608 ? 2.139 70.188 24.25 1 39.44 608 LYS A C 1
ATOM 4694 O O . LYS A 1 608 ? 3.332 70.125 23.938 1 39.44 608 LYS A O 1
ATOM 4699 N N . ILE A 1 609 ? 1.544 69.375 23.266 1 33.56 609 ILE A N 1
ATOM 4700 C CA . ILE A 1 609 ? 1.766 69.875 21.906 1 33.56 609 ILE A CA 1
ATOM 4701 C C . ILE A 1 609 ? 1.426 71.375 21.812 1 33.56 609 ILE A C 1
ATOM 4703 O O . ILE A 1 609 ? 0.346 71.75 22.234 1 33.56 609 ILE A O 1
ATOM 4707 N N . GLU A 1 610 ? 2.434 72.188 21.828 1 29.08 610 GLU A N 1
ATOM 4708 C CA . GLU A 1 610 ? 2.402 73.562 21.375 1 29.08 610 GLU A CA 1
ATOM 4709 C C . GLU A 1 610 ? 1.577 73.75 20.109 1 29.08 610 GLU A C 1
ATOM 4711 O O . GLU A 1 610 ? 1.788 73 19.125 1 29.08 610 GLU A O 1
ATOM 4716 N N . GLU A 1 611 ? 0.287 74.188 20.219 1 27.19 611 GLU A N 1
ATOM 4717 C CA . GLU A 1 611 ? -0.606 74.75 19.219 1 27.19 611 GLU A CA 1
ATOM 4718 C C . GLU A 1 611 ? 0.12 75.812 18.359 1 27.19 611 GLU A C 1
ATOM 4720 O O . GLU A 1 611 ? 0.532 76.875 18.859 1 27.19 611 GLU A O 1
ATOM 4725 N N . SER A 1 612 ? 1.131 75.562 17.562 1 24.41 612 SER A N 1
ATOM 4726 C CA . SER A 1 612 ? 1.509 76.5 16.562 1 24.41 612 SER A CA 1
ATOM 4727 C C . SER A 1 612 ? 0.285 77.062 15.836 1 24.41 612 SER A C 1
ATOM 4729 O O . SER A 1 612 ? -0.51 76.312 15.289 1 24.41 612 SER A O 1
ATOM 4731 N N . THR A 1 613 ? -0.144 78.375 16.188 1 24.31 613 THR A N 1
ATOM 4732 C CA . THR A 1 613 ? -0.759 79.312 15.289 1 24.31 613 THR A CA 1
ATOM 4733 C C . THR A 1 613 ? 0.062 79.5 14.008 1 24.31 613 THR A C 1
ATOM 4735 O O . THR A 1 613 ? 1.29 79.562 14.062 1 24.31 613 THR A O 1
ATOM 4738 N N . MET B 1 1 ? -66.688 -56.094 -76.875 1 23.22 1 MET B N 1
ATOM 4739 C CA . MET B 1 1 ? -66.5 -54.719 -76.375 1 23.22 1 MET B CA 1
ATOM 4740 C C . MET B 1 1 ? -67.125 -54.5 -75.062 1 23.22 1 MET B C 1
ATOM 4742 O O . MET B 1 1 ? -67.25 -53.375 -74.562 1 23.22 1 MET B O 1
ATOM 4746 N N . PRO B 1 2 ? -67.125 -55.406 -74.312 1 26.56 2 PRO B N 1
ATOM 4747 C CA . PRO B 1 2 ? -68.062 -55.625 -73.188 1 26.56 2 PRO B CA 1
ATOM 4748 C C . PRO B 1 2 ? -67.938 -54.625 -72.062 1 26.56 2 PRO B C 1
ATOM 4750 O O . PRO B 1 2 ? -66.812 -54.156 -71.75 1 26.56 2 PRO B O 1
ATOM 4753 N N . PRO B 1 3 ? -69 -53.812 -71.938 1 25.03 3 PRO B N 1
ATOM 4754 C CA . PRO B 1 3 ? -69.125 -52.562 -71.188 1 25.03 3 PRO B CA 1
ATOM 4755 C C . PRO B 1 3 ? -68.75 -52.719 -69.75 1 25.03 3 PRO B C 1
ATOM 4757 O O . PRO B 1 3 ? -68.688 -53.844 -69.25 1 25.03 3 PRO B O 1
ATOM 4760 N N . SER B 1 4 ? -68.188 -51.594 -69.188 1 24.36 4 SER B N 1
ATOM 4761 C CA . SER B 1 4 ? -67.312 -51.031 -68.125 1 24.36 4 SER B CA 1
ATOM 4762 C C . SER B 1 4 ? -68 -51.031 -66.75 1 24.36 4 SER B C 1
ATOM 4764 O O . SER B 1 4 ? -69 -50.375 -66.562 1 24.36 4 SER B O 1
ATOM 4766 N N . PRO B 1 5 ? -68 -52.219 -66.25 1 23.64 5 PRO B N 1
ATOM 4767 C CA . PRO B 1 5 ? -69 -52.469 -65.188 1 23.64 5 PRO B CA 1
ATOM 4768 C C . PRO B 1 5 ? -68.875 -51.469 -64.062 1 23.64 5 PRO B C 1
ATOM 4770 O O . PRO B 1 5 ? -67.812 -50.938 -63.781 1 23.64 5 PRO B O 1
ATOM 4773 N N . ARG B 1 6 ? -69.938 -50.781 -63.906 1 24.67 6 ARG B N 1
ATOM 4774 C CA . ARG B 1 6 ? -70.188 -49.562 -63.156 1 24.67 6 ARG B CA 1
ATOM 4775 C C . ARG B 1 6 ? -69.938 -49.75 -61.656 1 24.67 6 ARG B C 1
ATOM 4777 O O . ARG B 1 6 ? -70.5 -50.625 -61.031 1 24.67 6 ARG B O 1
ATOM 4784 N N . PRO B 1 7 ? -68.688 -49.438 -61.125 1 22.59 7 PRO B N 1
ATOM 4785 C CA . PRO B 1 7 ? -68.125 -49.906 -59.844 1 22.59 7 PRO B CA 1
ATOM 4786 C C . PRO B 1 7 ? -69 -49.5 -58.656 1 22.59 7 PRO B C 1
ATOM 4788 O O . PRO B 1 7 ? -69.75 -48.531 -58.719 1 22.59 7 PRO B O 1
ATOM 4791 N N . LEU B 1 8 ? -69.375 -50.5 -58.031 1 24.81 8 LEU B N 1
ATOM 4792 C CA . LEU B 1 8 ? -70.312 -50.656 -56.938 1 24.81 8 LEU B CA 1
ATOM 4793 C C . LEU B 1 8 ? -70.125 -49.625 -55.844 1 24.81 8 LEU B C 1
ATOM 4795 O O . LEU B 1 8 ? -69 -49.25 -55.562 1 24.81 8 LEU B O 1
ATOM 4799 N N . GLY B 1 9 ? -71.062 -48.938 -55.5 1 21.72 9 GLY B N 1
ATOM 4800 C CA . GLY B 1 9 ? -71.562 -47.75 -54.781 1 21.72 9 GLY B CA 1
ATOM 4801 C C . GLY B 1 9 ? -71.25 -47.812 -53.281 1 21.72 9 GLY B C 1
ATOM 4802 O O . GLY B 1 9 ? -71.625 -48.75 -52.594 1 21.72 9 GLY B O 1
ATOM 4803 N N . VAL B 1 10 ? -70 -47.406 -52.844 1 21.56 10 VAL B N 1
ATOM 4804 C CA . VAL B 1 10 ? -69.25 -47.469 -51.594 1 21.56 10 VAL B CA 1
ATOM 4805 C C . VAL B 1 10 ? -70.062 -46.812 -50.469 1 21.56 10 VAL B C 1
ATOM 4807 O O . VAL B 1 10 ? -70.562 -45.656 -50.625 1 21.56 10 VAL B O 1
ATOM 4810 N N . ALA B 1 11 ? -70.875 -47.594 -49.875 1 22.14 11 ALA B N 1
ATOM 4811 C CA . ALA B 1 11 ? -71.875 -47.156 -48.938 1 22.14 11 ALA B CA 1
ATOM 4812 C C . ALA B 1 11 ? -71.312 -46.156 -47.938 1 22.14 11 ALA B C 1
ATOM 4814 O O . ALA B 1 11 ? -70.125 -46.219 -47.562 1 22.14 11 ALA B O 1
ATOM 4815 N N . PRO B 1 12 ? -72.062 -45.156 -47.562 1 20.73 12 PRO B N 1
ATOM 4816 C CA . PRO B 1 12 ? -71.812 -43.875 -46.906 1 20.73 12 PRO B CA 1
ATOM 4817 C C . PRO B 1 12 ? -71.375 -44 -45.469 1 20.73 12 PRO B C 1
ATOM 4819 O O . PRO B 1 12 ? -71.562 -45.031 -44.844 1 20.73 12 PRO B O 1
ATOM 4822 N N . ALA B 1 13 ? -70.438 -43.094 -44.969 1 23.69 13 ALA B N 1
ATOM 4823 C CA . ALA B 1 13 ? -69.5 -42.844 -43.875 1 23.69 13 ALA B CA 1
ATOM 4824 C C . ALA B 1 13 ? -70.188 -42.625 -42.562 1 23.69 13 ALA B C 1
ATOM 4826 O O . ALA B 1 13 ? -71.062 -41.781 -42.469 1 23.69 13 ALA B O 1
ATOM 4827 N N . PRO B 1 14 ? -70.375 -43.656 -41.844 1 20.61 14 PRO B N 1
ATOM 4828 C CA . PRO B 1 14 ? -71.312 -43.438 -40.719 1 20.61 14 PRO B CA 1
ATOM 4829 C C . PRO B 1 14 ? -70.875 -42.219 -39.875 1 20.61 14 PRO B C 1
ATOM 4831 O O . PRO B 1 14 ? -69.75 -41.75 -39.969 1 20.61 14 PRO B O 1
ATOM 4834 N N . ALA B 1 15 ? -71.812 -41.75 -39.031 1 22.5 15 ALA B N 1
ATOM 4835 C CA . ALA B 1 15 ? -72.188 -40.625 -38.188 1 22.5 15 ALA B CA 1
ATOM 4836 C C . ALA B 1 15 ? -71.188 -40.469 -37 1 22.5 15 ALA B C 1
ATOM 4838 O O . ALA B 1 15 ? -70.938 -41.406 -36.281 1 22.5 15 ALA B O 1
ATOM 4839 N N . SER B 1 16 ? -70.188 -39.531 -37.094 1 19.14 16 SER B N 1
ATOM 4840 C CA . SER B 1 16 ? -69.062 -39.125 -36.25 1 19.14 16 SER B CA 1
ATOM 4841 C C . SER B 1 16 ? -69.5 -38.781 -34.844 1 19.14 16 SER B C 1
ATOM 4843 O O . SER B 1 16 ? -70.312 -37.844 -34.656 1 19.14 16 SER B O 1
ATOM 4845 N N . TYR B 1 17 ? -69.875 -39.719 -33.969 1 21.62 17 TYR B N 1
ATOM 4846 C CA . TYR B 1 17 ? -70.312 -39.438 -32.594 1 21.62 17 TYR B CA 1
ATOM 4847 C C . TYR B 1 17 ? -69.375 -38.531 -31.875 1 21.62 17 TYR B C 1
ATOM 4849 O O . TYR B 1 17 ? -68.125 -38.719 -31.922 1 21.62 17 TYR B O 1
ATOM 4857 N N . SER B 1 18 ? -69.688 -37.188 -31.578 1 22.3 18 SER B N 1
ATOM 4858 C CA . SER B 1 18 ? -69.062 -35.969 -31.031 1 22.3 18 SER B CA 1
ATOM 4859 C C . SER B 1 18 ? -68.688 -36.156 -29.578 1 22.3 18 SER B C 1
ATOM 4861 O O . SER B 1 18 ? -69.5 -36 -28.672 1 22.3 18 SER B O 1
ATOM 4863 N N . LEU B 1 19 ? -68 -37.25 -29.219 1 22.88 19 LEU B N 1
ATOM 4864 C CA . LEU B 1 19 ? -67.812 -37.406 -27.781 1 22.88 19 LEU B CA 1
ATOM 4865 C C . LEU B 1 19 ? -67.062 -36.219 -27.188 1 22.88 19 LEU B C 1
ATOM 4867 O O . LEU B 1 19 ? -65.938 -35.906 -27.594 1 22.88 19 LEU B O 1
ATOM 4871 N N . ASN B 1 20 ? -67.75 -35.125 -26.609 1 22.42 20 ASN B N 1
ATOM 4872 C CA . ASN B 1 20 ? -67.438 -33.812 -26.078 1 22.42 20 ASN B CA 1
ATOM 4873 C C . ASN B 1 20 ? -66.5 -33.875 -24.891 1 22.42 20 ASN B C 1
ATOM 4875 O O . ASN B 1 20 ? -65.875 -32.844 -24.5 1 22.42 20 ASN B O 1
ATOM 4879 N N . LEU B 1 21 ? -66.438 -34.844 -23.984 1 24.19 21 LEU B N 1
ATOM 4880 C CA . LEU B 1 21 ? -66.438 -34.438 -22.578 1 24.19 21 LEU B CA 1
ATOM 4881 C C . LEU B 1 21 ? -65 -34.156 -22.156 1 24.19 21 LEU B C 1
ATOM 4883 O O . LEU B 1 21 ? -64.312 -35.031 -21.531 1 24.19 21 LEU B O 1
ATOM 4887 N N . PHE B 1 22 ? -63.969 -33.969 -22.969 1 23.33 22 PHE B N 1
ATOM 4888 C CA . PHE B 1 22 ? -62.688 -34.156 -22.312 1 23.33 22 PHE B CA 1
ATOM 4889 C C . PHE B 1 22 ? -62.438 -33.094 -21.25 1 23.33 22 PHE B C 1
ATOM 4891 O O . PHE B 1 22 ? -62.625 -31.906 -21.531 1 23.33 22 PHE B O 1
ATOM 4898 N N . PRO B 1 23 ? -62.562 -33.438 -19.938 1 28.16 23 PRO B N 1
ATOM 4899 C CA . PRO B 1 23 ? -62.375 -32.438 -18.875 1 28.16 23 PRO B CA 1
ATOM 4900 C C . PRO B 1 23 ? -61.094 -31.656 -19 1 28.16 23 PRO B C 1
ATOM 4902 O O . PRO B 1 23 ? -60.125 -32.125 -19.609 1 28.16 23 PRO B O 1
ATOM 4905 N N . ARG B 1 24 ? -61.156 -30.281 -18.766 1 24.73 24 ARG B N 1
ATOM 4906 C CA . ARG B 1 24 ? -60.156 -29.234 -18.875 1 24.73 24 ARG B CA 1
ATOM 4907 C C . ARG B 1 24 ? -58.969 -29.516 -17.969 1 24.73 24 ARG B C 1
ATOM 4909 O O . ARG B 1 24 ? -59.125 -29.625 -16.75 1 24.73 24 ARG B O 1
ATOM 4916 N N . ARG B 1 25 ? -58.031 -30.312 -18.391 1 24.61 25 ARG B N 1
ATOM 4917 C CA . ARG B 1 25 ? -56.781 -30.5 -17.656 1 24.61 25 ARG B CA 1
ATOM 4918 C C . ARG B 1 25 ? -56.25 -29.188 -17.109 1 24.61 25 ARG B C 1
ATOM 4920 O O . ARG B 1 25 ? -56.062 -28.234 -17.859 1 24.61 25 ARG B O 1
ATOM 4927 N N . ARG B 1 26 ? -56.625 -28.875 -15.898 1 25.08 26 ARG B N 1
ATOM 4928 C CA . ARG B 1 26 ? -56.125 -27.719 -15.164 1 25.08 26 ARG B CA 1
ATOM 4929 C C . ARG B 1 26 ? -54.625 -27.547 -15.367 1 25.08 26 ARG B C 1
ATOM 4931 O O . ARG B 1 26 ? -53.875 -28.5 -15.195 1 25.08 26 ARG B O 1
ATOM 4938 N N . CYS B 1 27 ? -54.344 -26.672 -16.312 1 24.36 27 CYS B N 1
ATOM 4939 C CA . CYS B 1 27 ? -53 -26.234 -16.609 1 24.36 27 CYS B CA 1
ATOM 4940 C C . CYS B 1 27 ? -52.188 -26.062 -15.328 1 24.36 27 CYS B C 1
ATOM 4942 O O . CYS B 1 27 ? -52.656 -25.422 -14.383 1 24.36 27 CYS B O 1
ATOM 4944 N N . LEU B 1 28 ? -51.531 -27.172 -14.961 1 31.12 28 LEU B N 1
ATOM 4945 C CA . LEU B 1 28 ? -50.594 -27.016 -13.859 1 31.12 28 LEU B CA 1
ATOM 4946 C C . LEU B 1 28 ? -49.969 -25.609 -13.859 1 31.12 28 LEU B C 1
ATOM 4948 O O . LEU B 1 28 ? -49.75 -25.031 -14.922 1 31.12 28 LEU B O 1
ATOM 4952 N N . PRO B 1 29 ? -50.25 -24.859 -12.758 1 31.11 29 PRO B N 1
ATOM 4953 C CA . PRO B 1 29 ? -49.75 -23.484 -12.68 1 31.11 29 PRO B CA 1
ATOM 4954 C C . PRO B 1 29 ? -48.375 -23.328 -13.32 1 31.11 29 PRO B C 1
ATOM 4956 O O . PRO B 1 29 ? -47.625 -24.297 -13.43 1 31.11 29 PRO B O 1
ATOM 4959 N N . ALA B 1 30 ? -48.25 -22.219 -14.102 1 27.64 30 ALA B N 1
ATOM 4960 C CA . ALA B 1 30 ? -47.094 -21.656 -14.758 1 27.64 30 ALA B CA 1
ATOM 4961 C C . ALA B 1 30 ? -45.844 -21.812 -13.883 1 27.64 30 ALA B C 1
ATOM 4963 O O . ALA B 1 30 ? -45.875 -21.562 -12.68 1 27.64 30 ALA B O 1
ATOM 4964 N N . ARG B 1 31 ? -45 -22.719 -14.125 1 32.72 31 ARG B N 1
ATOM 4965 C CA . ARG B 1 31 ? -43.594 -22.641 -13.695 1 32.72 31 ARG B CA 1
ATOM 4966 C C . ARG B 1 31 ? -43.156 -21.188 -13.531 1 32.72 31 ARG B C 1
ATOM 4968 O O . ARG B 1 31 ? -43.281 -20.391 -14.469 1 32.72 31 ARG B O 1
ATOM 4975 N N . HIS B 1 32 ? -43.438 -20.609 -12.414 1 36.34 32 HIS B N 1
ATOM 4976 C CA . HIS B 1 32 ? -42.969 -19.25 -12.148 1 36.34 32 HIS B CA 1
ATOM 4977 C C . HIS B 1 32 ? -41.688 -18.938 -12.914 1 36.34 32 HIS B C 1
ATOM 4979 O O . HIS B 1 32 ? -40.688 -19.672 -12.797 1 36.34 32 HIS B O 1
ATOM 4985 N N . ALA B 1 33 ? -41.656 -18.438 -14.062 1 37.97 33 ALA B N 1
ATOM 4986 C CA . ALA B 1 33 ? -40.594 -17.844 -14.898 1 37.97 33 ALA B CA 1
ATOM 4987 C C . ALA B 1 33 ? -39.594 -17.078 -14.047 1 37.97 33 ALA B C 1
ATOM 4989 O O . ALA B 1 33 ? -39.906 -16.016 -13.516 1 37.97 33 ALA B O 1
ATOM 4990 N N . VAL B 1 34 ? -38.875 -17.75 -13.211 1 47.69 34 VAL B N 1
ATOM 4991 C CA . VAL B 1 34 ? -37.719 -17 -12.742 1 47.69 34 VAL B CA 1
ATOM 4992 C C . VAL B 1 34 ? -37.219 -16.078 -13.852 1 47.69 34 VAL B C 1
ATOM 4994 O O . VAL B 1 34 ? -37.031 -16.5 -14.992 1 47.69 34 VAL B O 1
ATOM 4997 N N . SER B 1 35 ? -37.312 -14.789 -13.758 1 58.28 35 SER B N 1
ATOM 4998 C CA . SER B 1 35 ? -36.844 -13.766 -14.688 1 58.28 35 SER B CA 1
ATOM 4999 C C . SER B 1 35 ? -35.469 -14.125 -15.25 1 58.28 35 SER B C 1
ATOM 5001 O O . SER B 1 35 ? -34.688 -14.844 -14.609 1 58.28 35 SER B O 1
ATOM 5003 N N . MET B 1 36 ? -35.344 -13.969 -16.516 1 60.34 36 MET B N 1
ATOM 5004 C CA . MET B 1 36 ? -34.062 -14.18 -17.234 1 60.34 36 MET B CA 1
ATOM 5005 C C . MET B 1 36 ? -32.906 -13.594 -16.453 1 60.34 36 MET B C 1
ATOM 5007 O O . MET B 1 36 ? -31.828 -14.203 -16.375 1 60.34 36 MET B O 1
ATOM 5011 N N . ALA B 1 37 ? -33.156 -12.531 -15.789 1 61.78 37 ALA B N 1
ATOM 5012 C CA . ALA B 1 37 ? -32.094 -11.875 -15.008 1 61.78 37 ALA B CA 1
ATOM 5013 C C . ALA B 1 37 ? -31.75 -12.695 -13.766 1 61.78 37 ALA B C 1
ATOM 5015 O O . ALA B 1 37 ? -30.578 -12.828 -13.414 1 61.78 37 ALA B O 1
ATOM 5016 N N . ALA B 1 38 ? -32.781 -13.125 -13.172 1 67.31 38 ALA B N 1
ATOM 5017 C CA . ALA B 1 38 ? -32.531 -13.938 -11.977 1 67.31 38 ALA B CA 1
ATOM 5018 C C . ALA B 1 38 ? -31.812 -15.227 -12.336 1 67.31 38 ALA B C 1
ATOM 5020 O O . ALA B 1 38 ? -30.922 -15.672 -11.602 1 67.31 38 ALA B O 1
ATOM 5021 N N . SER B 1 39 ? -32.156 -15.688 -13.469 1 77.62 39 SER B N 1
ATOM 5022 C CA . SER B 1 39 ? -31.5 -16.906 -13.945 1 77.62 39 SER B CA 1
ATOM 5023 C C . SER B 1 39 ? -30.031 -16.641 -14.273 1 77.62 39 SER B C 1
ATOM 5025 O O . SER B 1 39 ? -29.172 -17.438 -13.906 1 77.62 39 SER B O 1
ATOM 5027 N N . HIS B 1 40 ? -29.812 -15.477 -14.781 1 86.44 40 HIS B N 1
ATOM 5028 C CA . HIS B 1 40 ? -28.438 -15.141 -15.133 1 86.44 40 HIS B CA 1
ATOM 5029 C C . HIS B 1 40 ? -27.594 -14.891 -13.891 1 86.44 40 HIS B C 1
ATOM 5031 O O . HIS B 1 40 ? -26.406 -15.266 -13.852 1 86.44 40 HIS B O 1
ATOM 5037 N N . ALA B 1 41 ? -28.219 -14.289 -12.945 1 88.5 41 ALA B N 1
ATOM 5038 C CA . ALA B 1 41 ? -27.5 -14.047 -11.695 1 88.5 41 ALA B CA 1
ATOM 5039 C C . ALA B 1 41 ? -27.141 -15.359 -11 1 88.5 41 ALA B C 1
ATOM 5041 O O . ALA B 1 41 ? -26.062 -15.492 -10.438 1 88.5 41 ALA B O 1
ATOM 5042 N N . HIS B 1 42 ? -28.031 -16.25 -11.07 1 90.06 42 HIS B N 1
ATOM 5043 C CA . HIS B 1 42 ? -27.797 -17.578 -10.5 1 90.06 42 HIS B CA 1
ATOM 5044 C C . HIS B 1 42 ? -26.688 -18.312 -11.242 1 90.06 42 HIS B C 1
ATOM 5046 O O . HIS B 1 42 ? -25.812 -18.906 -10.617 1 90.06 42 HIS B O 1
ATOM 5052 N N . ASP B 1 43 ? -26.719 -18.266 -12.547 1 94.12 43 ASP B N 1
ATOM 5053 C CA . ASP B 1 43 ? -25.672 -18.891 -13.352 1 94.12 43 ASP B CA 1
ATOM 5054 C C . ASP B 1 43 ? -24.312 -18.297 -13.031 1 94.12 43 ASP B C 1
ATOM 5056 O O . ASP B 1 43 ? -23.328 -19.031 -12.891 1 94.12 43 ASP B O 1
ATOM 5060 N N . ALA B 1 44 ? -24.328 -16.984 -12.906 1 95.75 44 ALA B N 1
ATOM 5061 C CA . ALA B 1 44 ? -23.078 -16.297 -12.617 1 95.75 44 ALA B CA 1
ATOM 5062 C C . ALA B 1 44 ? -22.531 -16.719 -11.258 1 95.75 44 ALA B C 1
ATOM 5064 O O . ALA B 1 44 ? -21.312 -16.906 -11.102 1 95.75 44 ALA B O 1
ATOM 5065 N N . HIS B 1 45 ? -23.391 -16.875 -10.352 1 95.31 45 HIS B N 1
ATOM 5066 C CA . HIS B 1 45 ? -23.016 -17.25 -9 1 95.31 45 HIS B CA 1
ATOM 5067 C C . HIS B 1 45 ? -22.375 -18.641 -8.977 1 95.31 45 HIS B C 1
ATOM 5069 O O . HIS B 1 45 ? -21.312 -18.828 -8.375 1 95.31 45 HIS B O 1
ATOM 5075 N N . PHE B 1 46 ? -22.984 -19.625 -9.617 1 96.5 46 PHE B N 1
ATOM 5076 C CA . PHE B 1 46 ? -22.484 -21 -9.586 1 96.5 46 PHE B CA 1
ATOM 5077 C C . PHE B 1 46 ? -21.234 -21.141 -10.445 1 96.5 46 PHE B C 1
ATOM 5079 O O . PHE B 1 46 ? -20.359 -21.953 -10.148 1 96.5 46 PHE B O 1
ATOM 5086 N N . LEU B 1 47 ? -21.156 -20.328 -11.445 1 97.38 47 LEU B N 1
ATOM 5087 C CA . LEU B 1 47 ? -19.938 -20.344 -12.25 1 97.38 47 LEU B CA 1
ATOM 5088 C C . LEU B 1 47 ? -18.75 -19.844 -11.438 1 97.38 47 LEU B C 1
ATOM 5090 O O . LEU B 1 47 ? -17.656 -20.391 -11.539 1 97.38 47 LEU B O 1
ATOM 5094 N N . ARG B 1 48 ? -18.953 -18.797 -10.664 1 97.75 48 ARG B N 1
ATOM 5095 C CA . ARG B 1 48 ? -17.906 -18.312 -9.773 1 97.75 48 ARG B CA 1
ATOM 5096 C C . ARG B 1 48 ? -17.5 -19.406 -8.781 1 97.75 48 ARG B C 1
ATOM 5098 O O . ARG B 1 48 ? -16.312 -19.562 -8.484 1 97.75 48 ARG B O 1
ATOM 5105 N N . ARG B 1 49 ? -18.453 -20.094 -8.32 1 97.81 49 ARG B N 1
ATOM 5106 C CA . ARG B 1 49 ? -18.172 -21.188 -7.406 1 97.81 49 ARG B CA 1
ATOM 5107 C C . ARG B 1 49 ? -17.344 -22.281 -8.094 1 97.81 49 ARG B C 1
ATOM 5109 O O . ARG B 1 49 ? -16.422 -22.844 -7.492 1 97.81 49 ARG B O 1
ATOM 5116 N N . ALA B 1 50 ? -17.641 -22.578 -9.336 1 98.56 50 ALA B N 1
ATOM 5117 C CA . ALA B 1 50 ? -16.859 -23.562 -10.094 1 98.56 50 ALA B CA 1
ATOM 5118 C C . ALA B 1 50 ? -15.398 -23.141 -10.195 1 98.56 50 ALA B C 1
ATOM 5120 O O . ALA B 1 50 ? -14.5 -23.984 -10.094 1 98.56 50 ALA B O 1
ATOM 5121 N N . ALA B 1 51 ? -15.211 -21.859 -10.391 1 98.19 51 ALA B N 1
ATOM 5122 C CA . ALA B 1 51 ? -13.844 -21.344 -10.438 1 98.19 51 ALA B CA 1
ATOM 5123 C C . ALA B 1 51 ? -13.148 -21.516 -9.094 1 98.19 51 ALA B C 1
ATOM 5125 O O . ALA B 1 51 ? -11.977 -21.891 -9.031 1 98.19 51 ALA B O 1
ATOM 5126 N N . ASP B 1 52 ? -13.891 -21.266 -8.039 1 98 52 ASP B N 1
ATOM 5127 C CA . ASP B 1 52 ? -13.344 -21.453 -6.699 1 98 52 ASP B CA 1
ATOM 5128 C C . ASP B 1 52 ? -12.992 -22.906 -6.438 1 98 52 ASP B C 1
ATOM 5130 O O . ASP B 1 52 ? -11.938 -23.203 -5.871 1 98 52 ASP B O 1
ATOM 5134 N N . VAL B 1 53 ? -13.852 -23.75 -6.863 1 98.38 53 VAL B N 1
ATOM 5135 C CA . VAL B 1 53 ? -13.648 -25.172 -6.688 1 98.38 53 VAL B CA 1
ATOM 5136 C C . VAL B 1 53 ? -12.422 -25.625 -7.48 1 98.38 53 VAL B C 1
ATOM 5138 O O . VAL B 1 53 ? -11.633 -26.453 -7 1 98.38 53 VAL B O 1
ATOM 5141 N N . ALA B 1 54 ? -12.227 -25.109 -8.625 1 98.25 54 ALA B N 1
ATOM 5142 C CA . ALA B 1 54 ? -11.109 -25.453 -9.5 1 98.25 54 ALA B CA 1
ATOM 5143 C C . ALA B 1 54 ? -9.773 -25.125 -8.844 1 98.25 54 ALA B C 1
ATOM 5145 O O . ALA B 1 54 ? -8.75 -25.734 -9.18 1 98.25 54 ALA B O 1
ATOM 5146 N N . ASP B 1 55 ? -9.789 -24.219 -7.91 1 97.31 55 ASP B N 1
ATOM 5147 C CA . ASP B 1 55 ? -8.562 -23.719 -7.293 1 97.31 55 ASP B CA 1
ATOM 5148 C C . ASP B 1 55 ? -8.188 -24.562 -6.07 1 97.31 55 ASP B C 1
ATOM 5150 O O . ASP B 1 55 ? -7.156 -24.312 -5.438 1 97.31 55 ASP B O 1
ATOM 5154 N N . ARG B 1 56 ? -8.922 -25.562 -5.73 1 96.31 56 ARG B N 1
ATOM 5155 C CA . ARG B 1 56 ? -8.75 -26.297 -4.484 1 96.31 56 ARG B CA 1
ATOM 5156 C C . ARG B 1 56 ? -7.508 -27.188 -4.535 1 96.31 56 ARG B C 1
ATOM 5158 O O . ARG B 1 56 ? -7.035 -27.656 -3.498 1 96.31 56 ARG B O 1
ATOM 5165 N N . SER B 1 57 ? -6.957 -27.422 -5.715 1 94.5 57 SER B N 1
ATOM 5166 C CA . SER B 1 57 ? -5.762 -28.25 -5.828 1 94.5 57 SER B CA 1
ATOM 5167 C C . SER B 1 57 ? -4.496 -27.438 -5.574 1 94.5 57 SER B C 1
ATOM 5169 O O . SER B 1 57 ? -3.4 -28 -5.484 1 94.5 57 SER B O 1
ATOM 5171 N N . ALA B 1 58 ? -4.68 -26.141 -5.367 1 92.06 58 ALA B N 1
ATOM 5172 C CA . ALA B 1 58 ? -3.533 -25.25 -5.215 1 92.06 58 ALA B CA 1
ATOM 5173 C C . ALA B 1 58 ? -2.68 -25.656 -4.02 1 92.06 58 ALA B C 1
ATOM 5175 O O . ALA B 1 58 ? -3.193 -25.844 -2.912 1 92.06 58 ALA B O 1
ATOM 5176 N N . GLY B 1 59 ? -1.356 -25.875 -4.266 1 89.75 59 GLY B N 1
ATOM 5177 C CA . GLY B 1 59 ? -0.433 -26.234 -3.203 1 89.75 59 GLY B CA 1
ATOM 5178 C C . GLY B 1 59 ? -0.318 -27.734 -2.994 1 89.75 59 GLY B C 1
ATOM 5179 O O . GLY B 1 59 ? 0.625 -28.203 -2.357 1 89.75 59 GLY B O 1
ATOM 5180 N N . LEU B 1 60 ? -1.245 -28.484 -3.545 1 90.88 60 LEU B N 1
ATOM 5181 C CA . LEU B 1 60 ? -1.261 -29.938 -3.355 1 90.88 60 LEU B CA 1
ATOM 5182 C C . LEU B 1 60 ? -0.578 -30.641 -4.52 1 90.88 60 LEU B C 1
ATOM 5184 O O . LEU B 1 60 ? 0.074 -31.672 -4.332 1 90.88 60 LEU B O 1
ATOM 5188 N N . ALA B 1 61 ? -0.735 -30.109 -5.68 1 93.12 61 ALA B N 1
ATOM 5189 C CA . ALA B 1 61 ? -0.139 -30.656 -6.898 1 93.12 61 ALA B CA 1
ATOM 5190 C C . ALA B 1 61 ? 0.582 -29.578 -7.688 1 93.12 61 ALA B C 1
ATOM 5192 O O . ALA B 1 61 ? 0.352 -28.375 -7.469 1 93.12 61 ALA B O 1
ATOM 5193 N N . SER B 1 62 ? 1.433 -30.031 -8.531 1 93.69 62 SER B N 1
ATOM 5194 C CA . SER B 1 62 ? 2.055 -29.062 -9.438 1 93.69 62 SER B CA 1
ATOM 5195 C C . SER B 1 62 ? 1.009 -28.344 -10.273 1 93.69 62 SER B C 1
ATOM 5197 O O . SER B 1 62 ? -0.049 -28.891 -10.578 1 93.69 62 SER B O 1
ATOM 5199 N N . PRO B 1 63 ? 1.347 -27.109 -10.594 1 95.44 63 PRO B N 1
ATOM 5200 C CA . PRO B 1 63 ? 0.406 -26.359 -11.438 1 95.44 63 PRO B CA 1
ATOM 5201 C C . PRO B 1 63 ? -0.029 -27.141 -12.672 1 95.44 63 PRO B C 1
ATOM 5203 O O . PRO B 1 63 ? 0.797 -27.781 -13.32 1 95.44 63 PRO B O 1
ATOM 5206 N N . HIS B 1 64 ? -1.243 -27.188 -12.945 1 95.25 64 HIS B N 1
ATOM 5207 C CA . HIS B 1 64 ? -1.944 -27.812 -14.07 1 95.25 64 HIS B CA 1
ATOM 5208 C C . HIS B 1 64 ? -3.219 -27.047 -14.406 1 95.25 64 HIS B C 1
ATOM 5210 O O . HIS B 1 64 ? -3.605 -26.125 -13.688 1 95.25 64 HIS B O 1
ATOM 5216 N N . PRO B 1 65 ? -3.779 -27.297 -15.586 1 95.75 65 PRO B N 1
ATOM 5217 C CA . PRO B 1 65 ? -5.047 -26.625 -15.859 1 95.75 65 PRO B CA 1
ATOM 5218 C C . PRO B 1 65 ? -6.086 -26.844 -14.758 1 95.75 65 PRO B C 1
ATOM 5220 O O . PRO B 1 65 ? -6.273 -27.969 -14.305 1 95.75 65 PRO B O 1
ATOM 5223 N N . ASN B 1 66 ? -6.738 -25.797 -14.344 1 97.25 66 ASN B N 1
ATOM 5224 C CA . ASN B 1 66 ? -7.688 -25.875 -13.242 1 97.25 66 ASN B CA 1
ATOM 5225 C C . ASN B 1 66 ? -9.109 -26.078 -13.742 1 97.25 66 ASN B C 1
ATOM 5227 O O . ASN B 1 66 ? -9.719 -25.172 -14.312 1 97.25 66 ASN B O 1
ATOM 5231 N N . PHE B 1 67 ? -9.664 -27.25 -13.453 1 98.06 67 PHE B N 1
ATOM 5232 C CA . PHE B 1 67 ? -11.031 -27.609 -13.828 1 98.06 67 PHE B CA 1
ATOM 5233 C C . PHE B 1 67 ? -11.906 -27.75 -12.586 1 98.06 67 PHE B C 1
ATOM 5235 O O . PHE B 1 67 ? -11.57 -28.469 -11.656 1 98.06 67 PHE B O 1
ATOM 5242 N N . GLY B 1 68 ? -12.953 -27 -12.578 1 98.56 68 GLY B N 1
ATOM 5243 C CA . GLY B 1 68 ? -13.992 -27.141 -11.57 1 98.56 68 GLY B CA 1
ATOM 5244 C C . GLY B 1 68 ? -15.367 -27.375 -12.164 1 98.56 68 GLY B C 1
ATOM 5245 O O . GLY B 1 68 ? -15.703 -26.828 -13.219 1 98.56 68 GLY B O 1
ATOM 5246 N N . CYS B 1 69 ? -16.172 -28.219 -11.484 1 98.69 69 CYS B N 1
ATOM 5247 C CA . CYS B 1 69 ? -17.531 -28.531 -11.891 1 98.69 69 CYS B CA 1
ATOM 5248 C C . CYS B 1 69 ? -18.484 -28.469 -10.703 1 98.69 69 CYS B C 1
ATOM 5250 O O . CYS B 1 69 ? -18.219 -29.062 -9.656 1 98.69 69 CYS B O 1
ATOM 5252 N N . VAL B 1 70 ? -19.484 -27.719 -10.875 1 98.62 70 VAL B N 1
ATOM 5253 C CA . VAL B 1 70 ? -20.547 -27.625 -9.875 1 98.62 70 VAL B CA 1
ATOM 5254 C C . VAL B 1 70 ? -21.875 -28.047 -10.5 1 98.62 70 VAL B C 1
ATOM 5256 O O . VAL B 1 70 ? -22.266 -27.531 -11.555 1 98.62 70 VAL B O 1
ATOM 5259 N N . ILE B 1 71 ? -22.531 -29 -9.93 1 98.25 71 ILE B N 1
ATOM 5260 C CA . ILE B 1 71 ? -23.859 -29.406 -10.367 1 98.25 71 ILE B CA 1
ATOM 5261 C C . ILE B 1 71 ? -24.906 -28.891 -9.383 1 98.25 71 ILE B C 1
ATOM 5263 O O . ILE B 1 71 ? -24.828 -29.141 -8.18 1 98.25 71 ILE B O 1
ATOM 5267 N N . ALA B 1 72 ? -25.781 -28.109 -9.93 1 96.75 72 ALA B N 1
ATOM 5268 C CA . ALA B 1 72 ? -26.828 -27.5 -9.094 1 96.75 72 ALA B CA 1
ATOM 5269 C C . ALA B 1 72 ? -28.219 -27.812 -9.633 1 96.75 72 ALA B C 1
ATOM 5271 O O . ALA B 1 72 ? -28.406 -27.938 -10.852 1 96.75 72 ALA B O 1
ATOM 5272 N N . ARG B 1 73 ? -29.188 -27.984 -8.68 1 91.12 73 ARG B N 1
ATOM 5273 C CA . ARG B 1 73 ? -30.578 -28.281 -9.031 1 91.12 73 ARG B CA 1
ATOM 5274 C C . ARG B 1 73 ? -31.531 -27.281 -8.383 1 91.12 73 ARG B C 1
ATOM 5276 O O . ARG B 1 73 ? -31.297 -26.844 -7.258 1 91.12 73 ARG B O 1
ATOM 5283 N N . PRO B 1 74 ? -32.594 -26.859 -9.148 1 78.38 74 PRO B N 1
ATOM 5284 C CA . PRO B 1 74 ? -33.594 -26 -8.531 1 78.38 74 PRO B CA 1
ATOM 5285 C C . PRO B 1 74 ? -34.344 -26.672 -7.375 1 78.38 74 PRO B C 1
ATOM 5287 O O . PRO B 1 74 ? -34.5 -27.891 -7.367 1 78.38 74 PRO B O 1
ATOM 5290 N N . GLN B 1 75 ? -34.438 -25.922 -6.219 1 66.81 75 GLN B N 1
ATOM 5291 C CA . GLN B 1 75 ? -35.219 -26.484 -5.113 1 66.81 75 GLN B CA 1
ATOM 5292 C C . GLN B 1 75 ? -36.688 -26.641 -5.496 1 66.81 75 GLN B C 1
ATOM 5294 O O . GLN B 1 75 ? -37.312 -25.688 -5.984 1 66.81 75 GLN B O 1
ATOM 5299 N N . LEU B 1 76 ? -37.156 -27.797 -6.012 1 53.28 76 LEU B N 1
ATOM 5300 C CA . LEU B 1 76 ? -38.562 -28.031 -6.395 1 53.28 76 LEU B CA 1
ATOM 5301 C C . LEU B 1 76 ? -39.5 -27.516 -5.316 1 53.28 76 LEU B C 1
ATOM 5303 O O . LEU B 1 76 ? -40.594 -27.062 -5.625 1 53.28 76 LEU B O 1
ATOM 5307 N N . GLU B 1 77 ? -39.281 -27.922 -4.078 1 47.84 77 GLU B N 1
ATOM 5308 C CA . GLU B 1 77 ? -40.375 -27.797 -3.094 1 47.84 77 GLU B CA 1
ATOM 5309 C C . GLU B 1 77 ? -40.5 -26.375 -2.586 1 47.84 77 GLU B C 1
ATOM 5311 O O . GLU B 1 77 ? -41.438 -26.031 -1.883 1 47.84 77 GLU B O 1
ATOM 5316 N N . THR B 1 78 ? -39.406 -25.672 -2.404 1 47.38 78 THR B N 1
ATOM 5317 C CA . THR B 1 78 ? -39.625 -24.391 -1.761 1 47.38 78 THR B CA 1
ATOM 5318 C C . THR B 1 78 ? -39.625 -23.25 -2.789 1 47.38 78 THR B C 1
ATOM 5320 O O . THR B 1 78 ? -39.031 -23.391 -3.859 1 47.38 78 THR B O 1
ATOM 5323 N N . ASP B 1 79 ? -40.625 -22.453 -2.803 1 43.09 79 ASP B N 1
ATOM 5324 C CA . ASP B 1 79 ? -40.75 -21.234 -3.6 1 43.09 79 ASP B CA 1
ATOM 5325 C C . ASP B 1 79 ? -39.438 -20.5 -3.73 1 43.09 79 ASP B C 1
ATOM 5327 O O . ASP B 1 79 ? -39.344 -19.406 -4.301 1 43.09 79 ASP B O 1
ATOM 5331 N N . ASP B 1 80 ? -38.5 -20.906 -2.938 1 45.81 80 ASP B N 1
ATOM 5332 C CA . ASP B 1 80 ? -37.312 -20.094 -2.926 1 45.81 80 ASP B CA 1
ATOM 5333 C C . ASP B 1 80 ? -36.375 -20.469 -4.078 1 45.81 80 ASP B C 1
ATOM 5335 O O . ASP B 1 80 ? -36.094 -21.656 -4.297 1 45.81 80 ASP B O 1
ATOM 5339 N N . VAL B 1 81 ? -36.344 -19.781 -5.062 1 51.03 81 VAL B N 1
ATOM 5340 C CA . VAL B 1 81 ? -35.625 -19.703 -6.344 1 51.03 81 VAL B CA 1
ATOM 5341 C C . VAL B 1 81 ? -34.156 -20.078 -6.152 1 51.03 81 VAL B C 1
ATOM 5343 O O . VAL B 1 81 ? -33.375 -20 -7.094 1 51.03 81 VAL B O 1
ATOM 5346 N N . GLU B 1 82 ? -33.812 -20.469 -5.023 1 63.38 82 GLU B N 1
ATOM 5347 C CA . GLU B 1 82 ? -32.344 -20.594 -4.906 1 63.38 82 GLU B CA 1
ATOM 5348 C C . GLU B 1 82 ? -31.891 -22.016 -5.23 1 63.38 82 GLU B C 1
ATOM 5350 O O . GLU B 1 82 ? -32.469 -22.984 -4.73 1 63.38 82 GLU B O 1
ATOM 5355 N N . ALA B 1 83 ? -31.25 -22.328 -6.352 1 75.38 83 ALA B N 1
ATOM 5356 C CA . ALA B 1 83 ? -30.609 -23.609 -6.707 1 75.38 83 ALA B CA 1
ATOM 5357 C C . ALA B 1 83 ? -29.625 -24.047 -5.633 1 75.38 83 ALA B C 1
ATOM 5359 O O . ALA B 1 83 ? -29.062 -23.203 -4.91 1 75.38 83 ALA B O 1
ATOM 5360 N N . TRP B 1 84 ? -29.766 -25.297 -5.219 1 88.81 84 TRP B N 1
ATOM 5361 C CA . TRP B 1 84 ? -28.781 -25.781 -4.258 1 88.81 84 TRP B CA 1
ATOM 5362 C C . TRP B 1 84 ? -27.75 -26.672 -4.938 1 88.81 84 TRP B C 1
ATOM 5364 O O . TRP B 1 84 ? -28.062 -27.344 -5.922 1 88.81 84 TRP B O 1
ATOM 5374 N N . VAL B 1 85 ? -26.562 -26.766 -4.512 1 96 85 VAL B N 1
ATOM 5375 C CA . VAL B 1 85 ? -25.438 -27.531 -5.047 1 96 85 VAL B CA 1
ATOM 5376 C C . VAL B 1 85 ? -25.578 -29 -4.637 1 96 85 VAL B C 1
ATOM 5378 O O . VAL B 1 85 ? -25.688 -29.312 -3.449 1 96 85 VAL B O 1
ATOM 5381 N N . VAL B 1 86 ? -25.578 -29.906 -5.617 1 97 86 VAL B N 1
ATOM 5382 C CA . VAL B 1 86 ? -25.75 -31.312 -5.309 1 97 86 VAL B CA 1
ATOM 5383 C C . VAL B 1 86 ? -24.453 -32.062 -5.551 1 97 86 VAL B C 1
ATOM 5385 O O . VAL B 1 86 ? -24.312 -33.219 -5.164 1 97 86 VAL B O 1
ATOM 5388 N N . GLY B 1 87 ? -23.5 -31.453 -6.191 1 98.19 87 GLY B N 1
ATOM 5389 C CA . GLY B 1 87 ? -22.219 -32.062 -6.422 1 98.19 87 GLY B CA 1
ATOM 5390 C C . GLY B 1 87 ? -21.156 -31.078 -6.863 1 98.19 87 GLY B C 1
ATOM 5391 O O . GLY B 1 87 ? -21.438 -30.125 -7.598 1 98.19 87 GLY B O 1
ATOM 5392 N N . GLU B 1 88 ? -20 -31.359 -6.379 1 98.5 88 GLU B N 1
ATOM 5393 C CA . GLU B 1 88 ? -18.828 -30.562 -6.773 1 98.5 88 GLU B CA 1
ATOM 5394 C C . GLU B 1 88 ? -17.625 -31.469 -7.039 1 98.5 88 GLU B C 1
ATOM 5396 O O . GLU B 1 88 ? -17.484 -32.531 -6.43 1 98.5 88 GLU B O 1
ATOM 5401 N N . GLY B 1 89 ? -16.828 -31.031 -7.988 1 98.38 89 GLY B N 1
ATOM 5402 C CA . GLY B 1 89 ? -15.586 -31.719 -8.297 1 98.38 89 GLY B CA 1
ATOM 5403 C C . GLY B 1 89 ? -14.531 -30.828 -8.922 1 98.38 89 GLY B C 1
ATOM 5404 O O . GLY B 1 89 ? -14.859 -29.797 -9.516 1 98.38 89 GLY B O 1
ATOM 5405 N N . TYR B 1 90 ? -13.305 -31.172 -8.68 1 98.06 90 TYR B N 1
ATOM 5406 C CA . TYR B 1 90 ? -12.195 -30.469 -9.312 1 98.06 90 TYR B CA 1
ATOM 5407 C C . TYR B 1 90 ? -11.094 -31.453 -9.719 1 98.06 90 TYR B C 1
ATOM 5409 O O . TYR B 1 90 ? -11.016 -32.562 -9.188 1 98.06 90 TYR B O 1
ATOM 5417 N N . LEU B 1 91 ? -10.312 -31.062 -10.688 1 97.12 91 LEU B N 1
ATOM 5418 C CA . LEU B 1 91 ? -9.148 -31.844 -11.07 1 97.12 91 LEU B CA 1
ATOM 5419 C C . LEU B 1 91 ? -8.031 -31.688 -10.039 1 97.12 91 LEU B C 1
ATOM 5421 O O . LEU B 1 91 ? -7.449 -30.609 -9.898 1 97.12 91 LEU B O 1
ATOM 5425 N N . TYR B 1 92 ? -7.746 -32.719 -9.375 1 95.88 92 TYR B N 1
ATOM 5426 C CA . TYR B 1 92 ? -6.758 -32.719 -8.305 1 95.88 92 TYR B CA 1
ATOM 5427 C C . TYR B 1 92 ? -5.355 -32.5 -8.859 1 95.88 92 TYR B C 1
ATOM 5429 O O . TYR B 1 92 ? -4.574 -31.703 -8.312 1 95.88 92 TYR B O 1
ATOM 5437 N N . SER B 1 93 ? -5.031 -33.25 -9.883 1 95.19 93 SER B N 1
ATOM 5438 C CA . SER B 1 93 ? -3.75 -33.188 -10.578 1 95.19 93 SER B CA 1
ATOM 5439 C C . SER B 1 93 ? -3.857 -33.812 -11.969 1 95.19 93 SER B C 1
ATOM 5441 O O . SER B 1 93 ? -4.848 -34.469 -12.289 1 95.19 93 SER B O 1
ATOM 5443 N N . GLN B 1 94 ? -2.867 -33.594 -12.75 1 93.12 94 GLN B N 1
ATOM 5444 C CA . GLN B 1 94 ? -2.844 -34.312 -14.008 1 93.12 94 GLN B CA 1
ATOM 5445 C C . GLN B 1 94 ? -2.871 -35.812 -13.758 1 93.12 94 GLN B C 1
ATOM 5447 O O . GLN B 1 94 ? -2.248 -36.312 -12.82 1 93.12 94 GLN B O 1
ATOM 5452 N N . GLY B 1 95 ? -3.641 -36.438 -14.539 1 92.62 95 GLY B N 1
ATOM 5453 C CA . GLY B 1 95 ? -3.691 -37.906 -14.445 1 92.62 95 GLY B CA 1
ATOM 5454 C C . GLY B 1 95 ? -4.699 -38.406 -13.43 1 92.62 95 GLY B C 1
ATOM 5455 O O . GLY B 1 95 ? -4.766 -39.594 -13.148 1 92.62 95 GLY B O 1
ATOM 5456 N N . THR B 1 96 ? -5.445 -37.5 -12.859 1 94.88 96 THR B N 1
ATOM 5457 C CA . THR B 1 96 ? -6.465 -37.875 -11.891 1 94.88 96 THR B CA 1
ATOM 5458 C C . THR B 1 96 ? -7.863 -37.75 -12.492 1 94.88 96 THR B C 1
ATOM 5460 O O . THR B 1 96 ? -8.023 -37.25 -13.602 1 94.88 96 THR B O 1
ATOM 5463 N N . PRO B 1 97 ? -8.875 -38.281 -11.82 1 94.44 97 PRO B N 1
ATOM 5464 C CA . PRO B 1 97 ? -10.227 -38.188 -12.367 1 94.44 97 PRO B CA 1
ATOM 5465 C C . PRO B 1 97 ? -10.656 -36.75 -12.617 1 94.44 97 PRO B C 1
ATOM 5467 O O . PRO B 1 97 ? -10.328 -35.844 -11.836 1 94.44 97 PRO B O 1
ATOM 5470 N N . CYS B 1 98 ? -11.367 -36.594 -13.672 1 95.81 98 CYS B N 1
ATOM 5471 C CA . CYS B 1 98 ? -11.766 -35.25 -14.086 1 95.81 98 CYS B CA 1
ATOM 5472 C C . CYS B 1 98 ? -12.828 -34.688 -13.156 1 95.81 98 CYS B C 1
ATOM 5474 O O . CYS B 1 98 ? -13.469 -35.438 -12.406 1 95.81 98 CYS B O 1
ATOM 5476 N N . ALA B 1 99 ? -12.984 -33.406 -13.156 1 97.81 99 ALA B N 1
ATOM 5477 C CA . ALA B 1 99 ? -13.898 -32.688 -12.273 1 97.81 99 ALA B CA 1
ATOM 5478 C C . ALA B 1 99 ? -15.336 -33.125 -12.484 1 97.81 99 ALA B C 1
ATOM 5480 O O . ALA B 1 99 ? -16.094 -33.281 -11.523 1 97.81 99 ALA B O 1
ATOM 5481 N N . GLU B 1 100 ? -15.781 -33.344 -13.711 1 97.94 100 GLU B N 1
ATOM 5482 C CA . GLU B 1 100 ? -17.156 -33.688 -14.07 1 97.94 100 GLU B CA 1
ATOM 5483 C C . GLU B 1 100 ? -17.547 -35.031 -13.516 1 97.94 100 GLU B C 1
ATOM 5485 O O . GLU B 1 100 ? -18.672 -35.219 -13.016 1 97.94 100 GLU B O 1
ATOM 5490 N N . LEU B 1 101 ? -16.625 -35.969 -13.648 1 97 101 LEU B N 1
ATOM 5491 C CA . LEU B 1 101 ? -16.875 -37.281 -13.094 1 97 101 LEU B CA 1
ATOM 5492 C C . LEU B 1 101 ? -17.094 -37.219 -11.586 1 97 101 LEU B C 1
ATOM 5494 O O . LEU B 1 101 ? -18.047 -37.812 -11.062 1 97 101 LEU B O 1
ATOM 5498 N N . LEU B 1 102 ? -16.219 -36.5 -10.914 1 97.88 102 LEU B N 1
ATOM 5499 C CA . LEU B 1 102 ? -16.281 -36.406 -9.461 1 97.88 102 LEU B CA 1
ATOM 5500 C C . LEU B 1 102 ? -17.562 -35.688 -9.031 1 97.88 102 LEU B C 1
ATOM 5502 O O . LEU B 1 102 ? -18.219 -36.094 -8.062 1 97.88 102 LEU B O 1
ATOM 5506 N N . ALA B 1 103 ? -17.906 -34.594 -9.703 1 98.5 103 ALA B N 1
ATOM 5507 C CA . ALA B 1 103 ? -19.125 -33.875 -9.398 1 98.5 103 ALA B CA 1
ATOM 5508 C C . ALA B 1 103 ? -20.359 -34.781 -9.617 1 98.5 103 ALA B C 1
ATOM 5510 O O . ALA B 1 103 ? -21.281 -34.781 -8.805 1 98.5 103 ALA B O 1
ATOM 5511 N N . ALA B 1 104 ? -20.406 -35.531 -10.695 1 98.12 104 ALA B N 1
ATOM 5512 C CA . ALA B 1 104 ? -21.516 -36.406 -11.008 1 98.12 104 ALA B CA 1
ATOM 5513 C C . ALA B 1 104 ? -21.656 -37.5 -9.961 1 98.12 104 ALA B C 1
ATOM 5515 O O . ALA B 1 104 ? -22.781 -37.844 -9.555 1 98.12 104 ALA B O 1
ATOM 5516 N N . GLU B 1 105 ? -20.516 -38.062 -9.594 1 97.94 105 GLU B N 1
ATOM 5517 C CA . GLU B 1 105 ? -20.531 -39.125 -8.57 1 97.94 105 GLU B CA 1
ATOM 5518 C C . GLU B 1 105 ? -21.094 -38.594 -7.254 1 97.94 105 GLU B C 1
ATOM 5520 O O . GLU B 1 105 ? -21.875 -39.281 -6.594 1 97.94 105 GLU B O 1
ATOM 5525 N N . GLU B 1 106 ? -20.656 -37.438 -6.906 1 97.88 106 GLU B N 1
ATOM 5526 C CA . GLU B 1 106 ? -21.156 -36.844 -5.664 1 97.88 106 GLU B CA 1
ATOM 5527 C C . GLU B 1 106 ? -22.641 -36.531 -5.75 1 97.88 106 GLU B C 1
ATOM 5529 O O . GLU B 1 106 ? -23.375 -36.75 -4.785 1 97.88 106 GLU B O 1
ATOM 5534 N N . ALA B 1 107 ? -23.078 -36.062 -6.891 1 97.5 107 ALA B N 1
ATOM 5535 C CA . ALA B 1 107 ? -24.469 -35.688 -7.082 1 97.5 107 ALA B CA 1
ATOM 5536 C C . ALA B 1 107 ? -25.359 -36.938 -7.094 1 97.5 107 ALA B C 1
ATOM 5538 O O . ALA B 1 107 ? -26.516 -36.875 -6.641 1 97.5 107 ALA B O 1
ATOM 5539 N N . GLY B 1 108 ? -24.844 -38.031 -7.672 1 96.69 108 GLY B N 1
ATOM 5540 C CA . GLY B 1 108 ? -25.656 -39.219 -7.805 1 96.69 108 GLY B CA 1
ATOM 5541 C C . GLY B 1 108 ? -26.922 -39 -8.625 1 96.69 108 GLY B C 1
ATOM 5542 O O . GLY B 1 108 ? -26.859 -38.406 -9.711 1 96.69 108 GLY B O 1
ATOM 5543 N N . GLU B 1 109 ? -27.984 -39.406 -8.07 1 95.31 109 GLU B N 1
ATOM 5544 C CA . GLU B 1 109 ? -29.266 -39.344 -8.773 1 95.31 109 GLU B CA 1
ATOM 5545 C C . GLU B 1 109 ? -29.766 -37.906 -8.867 1 95.31 109 GLU B C 1
ATOM 5547 O O . GLU B 1 109 ? -30.562 -37.562 -9.742 1 95.31 109 GLU B O 1
ATOM 5552 N N . HIS B 1 110 ? -29.266 -37.125 -8.078 1 95.38 110 HIS B N 1
ATOM 5553 C CA . HIS B 1 110 ? -29.703 -35.75 -8.055 1 95.38 110 HIS B CA 1
ATOM 5554 C C . HIS B 1 110 ? -29.156 -34.969 -9.25 1 95.38 110 HIS B C 1
ATOM 5556 O O . HIS B 1 110 ? -29.594 -33.844 -9.516 1 95.38 110 HIS B O 1
ATOM 5562 N N . ALA B 1 111 ? -28.312 -35.562 -10 1 96.81 111 ALA B N 1
ATOM 5563 C CA . ALA B 1 111 ? -27.75 -34.906 -11.18 1 96.81 111 ALA B CA 1
ATOM 5564 C C . ALA B 1 111 ? -28.766 -34.844 -12.312 1 96.81 111 ALA B C 1
ATOM 5566 O O . ALA B 1 111 ? -28.656 -34.031 -13.219 1 96.81 111 ALA B O 1
ATOM 5567 N N . ARG B 1 112 ? -29.703 -35.781 -12.211 1 96 112 ARG B N 1
ATOM 5568 C CA . ARG B 1 112 ? -30.672 -35.844 -13.305 1 96 112 ARG B CA 1
ATOM 5569 C C . ARG B 1 112 ? -31.484 -34.562 -13.422 1 96 112 ARG B C 1
ATOM 5571 O O . ARG B 1 112 ? -32.094 -34.125 -12.453 1 96 112 ARG B O 1
ATOM 5578 N N . GLY B 1 113 ? -31.438 -34 -14.617 1 94.81 113 GLY B N 1
ATOM 5579 C CA . GLY B 1 113 ? -32.188 -32.781 -14.875 1 94.81 113 GLY B CA 1
ATOM 5580 C C . GLY B 1 113 ? -31.5 -31.531 -14.367 1 94.81 113 GLY B C 1
ATOM 5581 O O . GLY B 1 113 ? -32 -30.422 -14.531 1 94.81 113 GLY B O 1
ATOM 5582 N N . ALA B 1 114 ? -30.359 -31.672 -13.812 1 96.19 114 ALA B N 1
ATOM 5583 C CA . ALA B 1 114 ? -29.656 -30.547 -13.195 1 96.19 114 ALA B CA 1
ATOM 5584 C C . ALA B 1 114 ? -28.828 -29.797 -14.234 1 96.19 114 ALA B C 1
ATOM 5586 O O . ALA B 1 114 ? -28.828 -30.141 -15.414 1 96.19 114 ALA B O 1
ATOM 5587 N N . THR B 1 115 ? -28.219 -28.672 -13.781 1 96.88 115 THR B N 1
ATOM 5588 C CA . THR B 1 115 ? -27.297 -27.875 -14.578 1 96.88 115 THR B CA 1
ATOM 5589 C C . THR B 1 115 ? -25.875 -28 -14.055 1 96.88 115 THR B C 1
ATOM 5591 O O . THR B 1 115 ? -25.641 -27.891 -12.852 1 96.88 115 THR B O 1
ATOM 5594 N N . ALA B 1 116 ? -24.969 -28.266 -14.953 1 98.44 116 ALA B N 1
ATOM 5595 C CA . ALA B 1 116 ? -23.547 -28.297 -14.594 1 98.44 116 ALA B CA 1
ATOM 5596 C C . ALA B 1 116 ? -22.859 -27 -14.977 1 98.44 116 ALA B C 1
ATOM 5598 O O . ALA B 1 116 ? -23.062 -26.484 -16.078 1 98.44 116 ALA B O 1
ATOM 5599 N N . TYR B 1 117 ? -22.188 -26.438 -14.055 1 98.5 117 TYR B N 1
ATOM 5600 C CA . TYR B 1 117 ? -21.391 -25.25 -14.281 1 98.5 117 TYR B CA 1
ATOM 5601 C C . TYR B 1 117 ? -19.891 -25.578 -14.328 1 98.5 117 TYR B C 1
ATOM 5603 O O . TYR B 1 117 ? -19.359 -26.172 -13.383 1 98.5 117 TYR B O 1
ATOM 5611 N N . LEU B 1 118 ? -19.25 -25.25 -15.422 1 98.62 118 LEU B N 1
ATOM 5612 C CA . LEU B 1 118 ? -17.844 -25.531 -15.648 1 98.62 118 LEU B CA 1
ATOM 5613 C C . LEU B 1 118 ? -17.047 -24.234 -15.812 1 98.62 118 LEU B C 1
ATOM 5615 O O . LEU B 1 118 ? -17.391 -23.406 -16.656 1 98.62 118 LEU B O 1
ATOM 5619 N N . ASN B 1 119 ? -15.977 -24.094 -15.039 1 98.19 119 ASN B N 1
ATOM 5620 C CA . ASN B 1 119 ? -15.172 -22.891 -15.195 1 98.19 119 ASN B CA 1
ATOM 5621 C C . ASN B 1 119 ? -14.414 -22.891 -16.516 1 98.19 119 ASN B C 1
ATOM 5623 O O . ASN B 1 119 ? -14.047 -21.828 -17.031 1 98.19 119 ASN B O 1
ATOM 5627 N N . LEU B 1 120 ? -14.148 -24.047 -17.016 1 97.38 120 LEU B N 1
ATOM 5628 C CA . LEU B 1 120 ? -13.391 -24.266 -18.234 1 97.38 120 LEU B CA 1
ATOM 5629 C C . LEU B 1 120 ? -13.969 -25.422 -19.031 1 97.38 120 LEU B C 1
ATOM 5631 O O . LEU B 1 120 ? -14.398 -26.422 -18.453 1 97.38 120 LEU B O 1
ATOM 5635 N N . GLU B 1 121 ? -13.977 -25.281 -20.406 1 96.44 121 GLU B N 1
ATOM 5636 C CA . GLU B 1 121 ? -14.375 -26.391 -21.25 1 96.44 121 GLU B CA 1
ATOM 5637 C C . GLU B 1 121 ? -13.602 -27.656 -20.891 1 96.44 121 GLU B C 1
ATOM 5639 O O . GLU B 1 121 ? -12.367 -27.641 -20.828 1 96.44 121 GLU B O 1
ATOM 5644 N N . PRO B 1 122 ? -14.383 -28.656 -20.625 1 92.94 122 PRO B N 1
ATOM 5645 C CA . PRO B 1 122 ? -13.711 -29.844 -20.078 1 92.94 122 PRO B CA 1
ATOM 5646 C C . PRO B 1 122 ? -12.82 -30.547 -21.094 1 92.94 122 PRO B C 1
ATOM 5648 O O . PRO B 1 122 ? -12.883 -30.25 -22.297 1 92.94 122 PRO B O 1
ATOM 5651 N N . ASP B 1 123 ? -11.969 -31.5 -20.609 1 82.44 123 ASP B N 1
ATOM 5652 C CA . ASP B 1 123 ? -11.008 -32.375 -21.266 1 82.44 123 ASP B CA 1
ATOM 5653 C C . ASP B 1 123 ? -9.57 -31.969 -20.938 1 82.44 123 ASP B C 1
ATOM 5655 O O . ASP B 1 123 ? -9.062 -30.969 -21.438 1 82.44 123 ASP B O 1
ATOM 5659 N N . ASP B 1 124 ? -9.047 -32.844 -20.094 1 74.12 124 ASP B N 1
ATOM 5660 C CA . ASP B 1 124 ? -7.68 -32.625 -19.625 1 74.12 124 ASP B CA 1
ATOM 5661 C C . ASP B 1 124 ? -6.703 -33.562 -20.328 1 74.12 124 ASP B C 1
ATOM 5663 O O . ASP B 1 124 ? -5.5 -33.531 -20.078 1 74.12 124 ASP B O 1
ATOM 5667 N N . CYS B 1 125 ? -7.195 -34.344 -21.172 1 79.56 125 CYS B N 1
ATOM 5668 C CA . CYS B 1 125 ? -6.398 -35.25 -21.969 1 79.56 125 CYS B CA 1
ATOM 5669 C C . CYS B 1 125 ? -7.09 -35.594 -23.297 1 79.56 125 CYS B C 1
ATOM 5671 O O . CYS B 1 125 ? -8.18 -36.156 -23.297 1 79.56 125 CYS B O 1
ATOM 5673 N N . TYR B 1 126 ? -6.457 -35.312 -24.344 1 78.81 126 TYR B N 1
ATOM 5674 C CA . TYR B 1 126 ? -7.066 -35.469 -25.656 1 78.81 126 TYR B CA 1
ATOM 5675 C C . TYR B 1 126 ? -7.473 -36.906 -25.906 1 78.81 126 TYR B C 1
ATOM 5677 O O . TYR B 1 126 ? -6.711 -37.844 -25.625 1 78.81 126 TYR B O 1
ATOM 5685 N N . GLY B 1 127 ? -8.656 -37.031 -26.344 1 73.31 127 GLY B N 1
ATOM 5686 C CA . GLY B 1 127 ? -9.172 -38.375 -26.656 1 73.31 127 GLY B CA 1
ATOM 5687 C C . GLY B 1 127 ? -9.953 -39 -25.516 1 73.31 127 GLY B C 1
ATOM 5688 O O . GLY B 1 127 ? -10.633 -40 -25.703 1 73.31 127 GLY B O 1
ATOM 5689 N N . ASN B 1 128 ? -9.836 -38.438 -24.375 1 79.19 128 ASN B N 1
ATOM 5690 C CA . ASN B 1 128 ? -10.562 -38.906 -23.203 1 79.19 128 ASN B CA 1
ATOM 5691 C C . ASN B 1 128 ? -11.93 -38.219 -23.078 1 79.19 128 ASN B C 1
ATOM 5693 O O . ASN B 1 128 ? -12 -37.031 -2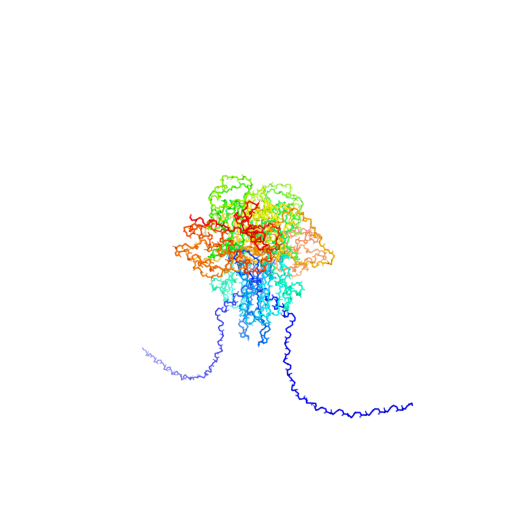2.828 1 79.19 128 ASN B O 1
ATOM 5697 N N . SER B 1 129 ? -12.984 -38.938 -23.266 1 85.69 129 SER B N 1
ATOM 5698 C CA . SER B 1 129 ? -14.32 -38.344 -23.281 1 85.69 129 SER B CA 1
ATOM 5699 C C . SER B 1 129 ? -15.031 -38.562 -21.938 1 85.69 129 SER B C 1
ATOM 5701 O O . SER B 1 129 ? -16.25 -38.469 -21.859 1 85.69 129 SER B O 1
ATOM 5703 N N . THR B 1 130 ? -14.258 -38.875 -21 1 91.06 130 THR B N 1
ATOM 5704 C CA . THR B 1 130 ? -14.828 -39.219 -19.703 1 91.06 130 THR B CA 1
ATOM 5705 C C . THR B 1 130 ? -15.617 -38.031 -19.141 1 91.06 130 THR B C 1
ATOM 5707 O O . THR B 1 130 ? -16.688 -38.219 -18.531 1 91.06 130 THR B O 1
ATOM 5710 N N . ALA B 1 131 ? -15.102 -36.875 -19.266 1 94.69 131 ALA B N 1
ATOM 5711 C CA . ALA B 1 131 ? -15.789 -35.688 -18.75 1 94.69 131 ALA B CA 1
ATOM 5712 C C . ALA B 1 131 ? -17.188 -35.562 -19.344 1 94.69 131 ALA B C 1
ATOM 5714 O O . ALA B 1 131 ? -18.172 -35.375 -18.609 1 94.69 131 ALA B O 1
ATOM 5715 N N . VAL B 1 132 ? -17.281 -35.688 -20.641 1 95.25 132 VAL B N 1
ATOM 5716 C CA . VAL B 1 132 ? -18.547 -35.531 -21.359 1 95.25 132 VAL B CA 1
ATOM 5717 C C . VAL B 1 132 ? -19.469 -36.719 -21.016 1 95.25 132 VAL B C 1
ATOM 5719 O O . VAL B 1 132 ? -20.625 -36.5 -20.672 1 95.25 132 VAL B O 1
ATOM 5722 N N . SER B 1 133 ? -18.953 -37.938 -21.078 1 95.12 133 SER B N 1
ATOM 5723 C CA . SER B 1 133 ? -19.766 -39.125 -20.828 1 95.12 133 SER B CA 1
ATOM 5724 C C . SER B 1 133 ? -20.312 -39.125 -19.406 1 95.12 133 SER B C 1
ATOM 5726 O O . SER B 1 133 ? -21.422 -39.594 -19.172 1 95.12 133 SER B O 1
ATOM 5728 N N . SER B 1 134 ? -19.531 -38.594 -18.5 1 96.69 134 SER B N 1
ATOM 5729 C CA . SER B 1 134 ? -19.969 -38.562 -17.109 1 96.69 134 SER B CA 1
ATOM 5730 C C . SER B 1 134 ? -21.188 -37.656 -16.938 1 96.69 134 SER B C 1
ATOM 5732 O O . SER B 1 134 ? -22.125 -38 -16.203 1 96.69 134 SER B O 1
ATOM 5734 N N . LEU B 1 135 ? -21.172 -36.531 -17.562 1 97.56 135 LEU B N 1
ATOM 5735 C CA . LEU B 1 135 ? -22.297 -35.625 -17.469 1 97.56 135 LEU B CA 1
ATOM 5736 C C . LEU B 1 135 ? -23.531 -36.156 -18.172 1 97.56 135 LEU B C 1
ATOM 5738 O O . LEU B 1 135 ? -24.641 -36.031 -17.656 1 97.56 135 LEU B O 1
ATOM 5742 N N . VAL B 1 136 ? -23.344 -36.812 -19.328 1 97 136 VAL B N 1
ATOM 5743 C CA . VAL B 1 136 ? -24.438 -37.375 -20.078 1 97 136 VAL B CA 1
ATOM 5744 C C . VAL B 1 136 ? -25.078 -38.5 -19.281 1 97 136 VAL B C 1
ATOM 5746 O O . VAL B 1 136 ? -26.312 -38.531 -19.141 1 97 136 VAL B O 1
ATOM 5749 N N . GLN B 1 137 ? -24.281 -39.375 -18.766 1 97.12 137 GLN B N 1
ATOM 5750 C CA . GLN B 1 137 ? -24.766 -40.531 -18 1 97.12 137 GLN B CA 1
ATOM 5751 C C . GLN B 1 137 ? -25.469 -40.094 -16.719 1 97.12 137 GLN B C 1
ATOM 5753 O O . GLN B 1 137 ? -26.422 -40.75 -16.281 1 97.12 137 GLN B O 1
ATOM 5758 N N . ALA B 1 138 ? -25.016 -39 -16.172 1 97.5 138 ALA B N 1
ATOM 5759 C CA . ALA B 1 138 ? -25.609 -38.5 -14.938 1 97.5 138 ALA B CA 1
ATOM 5760 C C . ALA B 1 138 ? -26.969 -37.875 -15.188 1 97.5 138 ALA B C 1
ATOM 5762 O O . ALA B 1 138 ? -27.75 -37.656 -14.258 1 97.5 138 ALA B O 1
ATOM 5763 N N . GLY B 1 139 ? -27.234 -37.562 -16.453 1 97.25 139 GLY B N 1
ATOM 5764 C CA . GLY B 1 139 ? -28.531 -37.031 -16.812 1 97.25 139 GLY B CA 1
ATOM 5765 C C . GLY B 1 139 ? -28.594 -35.5 -16.734 1 97.25 139 GLY B C 1
ATOM 5766 O O . GLY B 1 139 ? -29.672 -34.938 -16.578 1 97.25 139 GLY B O 1
ATOM 5767 N N . VAL B 1 140 ? -27.531 -34.875 -16.781 1 97.25 140 VAL B N 1
ATOM 5768 C CA . VAL B 1 140 ? -27.484 -33.438 -16.828 1 97.25 140 VAL B CA 1
ATOM 5769 C C . VAL B 1 140 ? -28.156 -32.906 -18.109 1 97.25 140 VAL B C 1
ATOM 5771 O O . VAL B 1 140 ? -27.969 -33.5 -19.172 1 97.25 140 VAL B O 1
ATOM 5774 N N . THR B 1 141 ? -28.906 -31.828 -17.953 1 96.94 141 THR B N 1
ATOM 5775 C CA . THR B 1 141 ? -29.656 -31.391 -19.125 1 96.94 141 THR B CA 1
ATOM 5776 C C . THR B 1 141 ? -29.094 -30.078 -19.672 1 96.94 141 THR B C 1
ATOM 5778 O O . THR B 1 141 ? -29.359 -29.703 -20.812 1 96.94 141 THR B O 1
ATOM 5781 N N . ARG B 1 142 ? -28.344 -29.375 -18.844 1 97.31 142 ARG B N 1
ATOM 5782 C CA . ARG B 1 142 ? -27.766 -28.094 -19.25 1 97.31 142 ARG B CA 1
ATOM 5783 C C . ARG B 1 142 ? -26.359 -27.922 -18.688 1 97.31 142 ARG B C 1
ATOM 5785 O O . ARG B 1 142 ? -26.078 -28.328 -17.562 1 97.31 142 ARG B O 1
ATOM 5792 N N . VAL B 1 143 ? -25.484 -27.359 -19.516 1 98.19 143 VAL B N 1
ATOM 5793 C CA . VAL B 1 143 ? -24.125 -27.062 -19.094 1 98.19 143 VAL B CA 1
ATOM 5794 C C . VAL B 1 143 ? -23.797 -25.609 -19.391 1 98.19 143 VAL B C 1
ATOM 5796 O O . VAL B 1 143 ? -24.047 -25.109 -20.5 1 98.19 143 VAL B O 1
ATOM 5799 N N . VAL B 1 144 ? -23.359 -24.891 -18.391 1 97.88 144 VAL B N 1
ATOM 5800 C CA . VAL B 1 144 ? -22.859 -23.531 -18.562 1 97.88 144 VAL B CA 1
ATOM 5801 C C . VAL B 1 144 ? -21.344 -23.531 -18.469 1 97.88 144 VAL B C 1
ATOM 5803 O O . VAL B 1 144 ? -20.766 -23.969 -17.469 1 97.88 144 VAL B O 1
ATOM 5806 N N . VAL B 1 145 ? -20.672 -23.078 -19.5 1 97.94 145 VAL B N 1
ATOM 5807 C CA . VAL B 1 145 ? -19.219 -23.094 -19.594 1 97.94 145 VAL B CA 1
ATOM 5808 C C . VAL B 1 145 ? -18.672 -21.672 -19.453 1 97.94 145 VAL B C 1
ATOM 5810 O O . VAL B 1 145 ? -19.109 -20.766 -20.156 1 97.94 145 VAL B O 1
ATOM 5813 N N . GLY B 1 146 ? -17.703 -21.516 -18.562 1 96.88 146 GLY B N 1
ATOM 5814 C CA . GLY B 1 146 ? -17.109 -20.219 -18.344 1 96.88 146 GLY B CA 1
ATOM 5815 C C . GLY B 1 146 ? -16.156 -19.797 -19.453 1 96.88 146 GLY B C 1
ATOM 5816 O O . GLY B 1 146 ? -16.281 -18.703 -20.016 1 96.88 146 GLY B O 1
ATOM 5817 N N . LEU B 1 147 ? -15.188 -20.703 -19.75 1 95.5 147 LEU B N 1
ATOM 5818 C CA . LEU B 1 147 ? -14.188 -20.438 -20.766 1 95.5 147 LEU B CA 1
ATOM 5819 C C . LEU B 1 147 ? -14.086 -21.609 -21.75 1 95.5 147 LEU B C 1
ATOM 5821 O O . LEU B 1 147 ? -14.109 -22.766 -21.344 1 95.5 147 LEU B O 1
ATOM 5825 N N . ARG B 1 148 ? -13.961 -21.219 -23.031 1 94.69 148 ARG B N 1
ATOM 5826 C CA . ARG B 1 148 ? -13.523 -22.234 -23.969 1 94.69 148 ARG B CA 1
ATOM 5827 C C . ARG B 1 148 ? -12.078 -22.656 -23.688 1 94.69 148 ARG B C 1
ATOM 5829 O O . ARG B 1 148 ? -11.273 -21.844 -23.219 1 94.69 148 ARG B O 1
ATOM 5836 N N . HIS B 1 149 ? -11.93 -23.891 -23.938 1 94.5 149 HIS B N 1
ATOM 5837 C CA . HIS B 1 149 ? -10.562 -24.344 -23.719 1 94.5 149 HIS B CA 1
ATOM 5838 C C . HIS B 1 149 ? -9.562 -23.531 -24.547 1 94.5 149 HIS B C 1
ATOM 5840 O O . HIS B 1 149 ? -9.781 -23.297 -25.734 1 94.5 149 HIS B O 1
ATOM 5846 N N . PRO B 1 150 ? -8.492 -23.109 -23.984 1 93.62 150 PRO B N 1
ATOM 5847 C CA . PRO B 1 150 ? -7.562 -22.234 -24.719 1 93.62 150 PRO B CA 1
ATOM 5848 C C . PRO B 1 150 ? -6.672 -23 -25.688 1 93.62 150 PRO B C 1
ATOM 5850 O O . PRO B 1 150 ? -6.133 -22.406 -26.625 1 93.62 150 PRO B O 1
ATOM 5853 N N . LEU B 1 151 ? -6.422 -24.25 -25.469 1 92.06 151 LEU B N 1
ATOM 5854 C CA . LEU B 1 151 ? -5.594 -25.062 -26.359 1 92.06 151 LEU B CA 1
ATOM 5855 C C . LEU B 1 151 ? -6.367 -25.438 -27.609 1 92.06 151 LEU B C 1
ATOM 5857 O O . LEU B 1 151 ? -7.477 -25.969 -27.531 1 92.06 151 LEU B O 1
ATOM 5861 N N . LYS B 1 152 ? -5.812 -25.234 -28.719 1 88.56 152 LYS B N 1
ATOM 5862 C CA . LYS B 1 152 ? -6.488 -25.359 -30 1 88.56 152 LYS B CA 1
ATOM 5863 C C . LYS B 1 152 ? -7.012 -26.781 -30.219 1 88.56 152 LYS B C 1
ATOM 5865 O O . LYS B 1 152 ? -8.117 -26.969 -30.734 1 88.56 152 LYS B O 1
ATOM 5870 N N . HIS B 1 153 ? -6.266 -27.781 -29.844 1 88.19 153 HIS B N 1
ATOM 5871 C CA . HIS B 1 153 ? -6.625 -29.172 -30.125 1 88.19 153 HIS B CA 1
ATOM 5872 C C . HIS B 1 153 ? -7.773 -29.641 -29.234 1 88.19 153 HIS B C 1
ATOM 5874 O O . HIS B 1 153 ? -8.391 -30.672 -29.5 1 88.19 153 HIS B O 1
ATOM 5880 N N . LEU B 1 154 ? -8.109 -28.828 -28.188 1 91.38 154 LEU B N 1
ATOM 5881 C CA . LEU B 1 154 ? -9.195 -29.188 -27.281 1 91.38 154 LEU B CA 1
ATOM 5882 C C . LEU B 1 154 ? -10.359 -28.219 -27.438 1 91.38 154 LEU B C 1
ATOM 5884 O O . LEU B 1 154 ? -11.484 -28.531 -27.031 1 91.38 154 LEU B O 1
ATOM 5888 N N . ARG B 1 155 ? -10.18 -27.156 -27.984 1 91.75 155 ARG B N 1
ATOM 5889 C CA . ARG B 1 155 ? -11.133 -26.047 -28.031 1 91.75 155 ARG B CA 1
ATOM 5890 C C . ARG B 1 155 ? -12.391 -26.422 -28.797 1 91.75 155 ARG B C 1
ATOM 5892 O O . ARG B 1 155 ? -12.312 -26.797 -29.969 1 91.75 155 ARG B O 1
ATOM 5899 N N . GLY B 1 156 ? -13.445 -26.391 -28.141 1 92.25 156 GLY B N 1
ATOM 5900 C CA . GLY B 1 156 ? -14.734 -26.562 -28.781 1 92.25 156 GLY B CA 1
ATOM 5901 C C . GLY B 1 156 ? -15.164 -28 -28.891 1 92.25 156 GLY B C 1
ATOM 5902 O O . GLY B 1 156 ? -16.344 -28.297 -29.125 1 92.25 156 GLY B O 1
ATOM 5903 N N . LYS B 1 157 ? -14.359 -28.953 -28.672 1 91.62 157 LYS B N 1
ATOM 5904 C CA . LYS B 1 157 ? -14.648 -30.359 -28.891 1 91.62 157 LYS B CA 1
ATOM 5905 C C . LYS B 1 157 ? -15.648 -30.891 -27.859 1 91.62 157 LYS B C 1
ATOM 5907 O O . LYS B 1 157 ? -16.641 -31.516 -28.219 1 91.62 157 LYS B O 1
ATOM 5912 N N . ALA B 1 158 ? -15.383 -30.594 -26.609 1 94.88 158 ALA B N 1
ATOM 5913 C CA . ALA B 1 158 ? -16.297 -31.047 -25.562 1 94.88 158 ALA B CA 1
ATOM 5914 C C . ALA B 1 158 ? -17.656 -30.391 -25.703 1 94.88 158 ALA B C 1
ATOM 5916 O O . ALA B 1 158 ? -18.688 -31.031 -25.469 1 94.88 158 ALA B O 1
ATOM 5917 N N . ILE B 1 159 ? -17.672 -29.109 -26.016 1 95.25 159 ILE B N 1
ATOM 5918 C CA . ILE B 1 159 ? -18.906 -28.375 -26.188 1 95.25 159 ILE B CA 1
ATOM 5919 C C . ILE B 1 159 ? -19.734 -29.016 -27.312 1 95.25 159 ILE B C 1
ATOM 5921 O O . ILE B 1 159 ? -20.938 -29.25 -27.141 1 95.25 159 ILE B O 1
ATOM 5925 N N . GLN B 1 160 ? -19.094 -29.328 -28.391 1 94.56 160 GLN B N 1
ATOM 5926 C CA . GLN B 1 160 ? -19.766 -29.953 -29.531 1 94.56 160 GLN B CA 1
ATOM 5927 C C . GLN B 1 160 ? -20.312 -31.328 -29.172 1 94.56 160 GLN B C 1
ATOM 5929 O O . GLN B 1 160 ? -21.438 -31.688 -29.516 1 94.56 160 GLN B O 1
ATOM 5934 N N . LEU B 1 161 ? -19.547 -32.094 -28.516 1 94.56 161 LEU B N 1
ATOM 5935 C CA . LEU B 1 161 ? -19.953 -33.438 -28.125 1 94.56 161 LEU B CA 1
ATOM 5936 C C . LEU B 1 161 ? -21.141 -33.406 -27.188 1 94.56 161 LEU B C 1
ATOM 5938 O O . LEU B 1 161 ? -22.062 -34.219 -27.297 1 94.56 161 LEU B O 1
ATOM 5942 N N . LEU B 1 162 ? -21.094 -32.469 -26.219 1 96.69 162 LEU B N 1
ATOM 5943 C CA . LEU B 1 162 ? -22.219 -32.312 -25.297 1 96.69 162 LEU B CA 1
ATOM 5944 C C . LEU B 1 162 ? -23.5 -31.969 -26.047 1 96.69 162 LEU B C 1
ATOM 5946 O O . LEU B 1 162 ? -24.547 -32.562 -25.797 1 96.69 162 LEU B O 1
ATOM 5950 N N . ARG B 1 163 ? -23.391 -31.062 -26.938 1 96.56 163 ARG B N 1
ATOM 5951 C CA . ARG B 1 163 ? -24.547 -30.656 -27.734 1 96.56 163 ARG B CA 1
ATOM 5952 C C . ARG B 1 163 ? -25.062 -31.812 -28.578 1 96.56 163 ARG B C 1
ATOM 5954 O O . ARG B 1 163 ? -26.266 -32 -28.703 1 96.56 163 ARG B O 1
ATOM 5961 N N . HIS B 1 164 ? -24.219 -32.531 -29.141 1 95.69 164 HIS B N 1
ATOM 5962 C CA . HIS B 1 164 ? -24.594 -33.688 -29.953 1 95.69 164 HIS B CA 1
ATOM 5963 C C . HIS B 1 164 ? -25.359 -34.719 -29.141 1 95.69 164 HIS B C 1
ATOM 5965 O O . HIS B 1 164 ? -26.172 -35.469 -29.688 1 95.69 164 HIS B O 1
ATOM 5971 N N . GLN B 1 165 ? -25.047 -34.781 -27.891 1 95.69 165 GLN B N 1
ATOM 5972 C CA . GLN B 1 165 ? -25.719 -35.719 -27 1 95.69 165 GLN B CA 1
ATOM 5973 C C . GLN B 1 165 ? -27.031 -35.156 -26.469 1 95.69 165 GLN B C 1
ATOM 5975 O O . GLN B 1 165 ? -27.656 -35.75 -25.578 1 95.69 165 GLN B O 1
ATOM 5980 N N . GLY B 1 166 ? -27.344 -33.969 -26.922 1 95.44 166 GLY B N 1
ATOM 5981 C CA . GLY B 1 166 ? -28.641 -33.406 -26.594 1 95.44 166 GLY B CA 1
ATOM 5982 C C . GLY B 1 166 ? -28.609 -32.5 -25.375 1 95.44 166 GLY B C 1
ATOM 5983 O O . GLY B 1 166 ? -29.656 -32.062 -24.875 1 95.44 166 GLY B O 1
ATOM 5984 N N . ILE B 1 167 ? -27.516 -32.188 -24.844 1 97.19 167 ILE B N 1
ATOM 5985 C CA . ILE B 1 167 ? -27.391 -31.312 -23.688 1 97.19 167 ILE B CA 1
ATOM 5986 C C . ILE B 1 167 ? -27.328 -29.859 -24.156 1 97.19 167 ILE B C 1
ATOM 5988 O O . ILE B 1 167 ? -26.641 -29.531 -25.125 1 97.19 167 ILE B O 1
ATOM 5992 N N . GLN B 1 168 ? -28.078 -28.984 -23.531 1 97.56 168 GLN B N 1
ATOM 5993 C CA . GLN B 1 168 ? -27.969 -27.547 -23.797 1 97.56 168 GLN B CA 1
ATOM 5994 C C . GLN B 1 168 ? -26.656 -27 -23.234 1 97.56 168 GLN B C 1
ATOM 5996 O O . GLN B 1 168 ? -26.359 -27.188 -22.047 1 97.56 168 GLN B O 1
ATOM 6001 N N . VAL B 1 169 ? -25.859 -26.359 -24.078 1 97.88 169 VAL B N 1
ATOM 6002 C CA . VAL B 1 169 ? -24.594 -25.828 -23.625 1 97.88 169 VAL B CA 1
ATOM 6003 C C . VAL B 1 169 ? -24.562 -24.312 -23.859 1 97.88 169 VAL B C 1
ATOM 6005 O O . VAL B 1 169 ? -24.719 -23.844 -24.984 1 97.88 169 VAL B O 1
ATOM 6008 N N . ASP B 1 170 ? -24.406 -23.516 -22.812 1 96.88 170 ASP B N 1
ATOM 6009 C CA . ASP B 1 170 ? -24.25 -22.078 -22.875 1 96.88 170 ASP B CA 1
ATOM 6010 C C . ASP B 1 170 ? -22.828 -21.656 -22.484 1 96.88 170 ASP B C 1
ATOM 6012 O O . ASP B 1 170 ? -22.359 -21.984 -21.391 1 96.88 170 ASP B O 1
ATOM 6016 N N . VAL B 1 171 ? -22.203 -20.938 -23.344 1 95.56 171 VAL B N 1
ATOM 6017 C CA . VAL B 1 171 ? -20.859 -20.453 -23.094 1 95.56 171 VAL B CA 1
ATOM 6018 C C . VAL B 1 171 ? -20.891 -18.953 -22.766 1 95.56 171 VAL B C 1
ATOM 6020 O O . VAL B 1 171 ? -21.453 -18.172 -23.531 1 95.56 171 VAL B O 1
ATOM 6023 N N . VAL B 1 172 ? -20.328 -18.609 -21.641 1 94.88 172 VAL B N 1
ATOM 6024 C CA . VAL B 1 172 ? -20.297 -17.219 -21.234 1 94.88 172 VAL B CA 1
ATOM 6025 C C . VAL B 1 172 ? -19.5 -16.391 -22.25 1 94.88 172 VAL B C 1
ATOM 6027 O O . VAL B 1 172 ? -18.438 -16.828 -22.719 1 94.88 172 VAL B O 1
ATOM 6030 N N . GLY B 1 173 ? -19.984 -15.195 -22.578 1 88.5 173 GLY B N 1
ATOM 6031 C CA . GLY B 1 173 ? -19.359 -14.328 -23.562 1 88.5 173 GLY B CA 1
ATOM 6032 C C . GLY B 1 173 ? -19.859 -14.594 -24.969 1 88.5 173 GLY B C 1
ATOM 6033 O O . GLY B 1 173 ? -19.641 -13.789 -25.875 1 88.5 173 GLY B O 1
ATOM 6034 N N . GLU B 1 174 ? -20.5 -15.758 -25.188 1 90.38 174 GLU B N 1
ATOM 6035 C CA . GLU B 1 174 ? -21.062 -16.125 -26.484 1 90.38 174 GLU B CA 1
ATOM 6036 C C . GLU B 1 174 ? -22.578 -16.25 -26.406 1 90.38 174 GLU B C 1
ATOM 6038 O O . GLU B 1 174 ? -23.297 -15.32 -26.781 1 90.38 174 GLU B O 1
ATOM 6043 N N . ASP B 1 175 ? -22.953 -17.219 -25.688 1 88.81 175 ASP B N 1
ATOM 6044 C CA . ASP B 1 175 ? -24.375 -17.469 -25.516 1 88.81 175 ASP B CA 1
ATOM 6045 C C . ASP B 1 175 ? -24.953 -16.609 -24.406 1 88.81 175 ASP B C 1
ATOM 6047 O O . ASP B 1 175 ? -26.125 -16.219 -24.453 1 88.81 175 ASP B O 1
ATOM 6051 N N . LEU B 1 176 ? -24.141 -16.359 -23.484 1 90.5 176 LEU B N 1
ATOM 6052 C CA . LEU B 1 176 ? -24.516 -15.555 -22.328 1 90.5 176 LEU B CA 1
ATOM 6053 C C . LEU B 1 176 ? -23.688 -14.273 -22.266 1 90.5 176 LEU B C 1
ATOM 6055 O O . LEU B 1 176 ? -22.516 -14.297 -21.891 1 90.5 176 LEU B O 1
ATOM 6059 N N . GLN B 1 177 ? -24.188 -13.086 -22.469 1 86.44 177 GLN B N 1
ATOM 6060 C CA . GLN B 1 177 ? -23.422 -11.844 -22.609 1 86.44 177 GLN B CA 1
ATOM 6061 C C . GLN B 1 177 ? -23.891 -10.797 -21.609 1 86.44 177 GLN B C 1
ATOM 6063 O O . GLN B 1 177 ? -23.312 -9.703 -21.547 1 86.44 177 GLN B O 1
ATOM 6068 N N . SER B 1 178 ? -24.469 -11.039 -20.625 1 87 178 SER B N 1
ATOM 6069 C CA . SER B 1 178 ? -24.953 -10.055 -19.672 1 87 178 SER B CA 1
ATOM 6070 C C . SER B 1 178 ? -23.828 -9.562 -18.766 1 87 178 SER B C 1
ATOM 6072 O O . SER B 1 178 ? -22.844 -10.281 -18.547 1 87 178 SER B O 1
ATOM 6074 N N . LYS B 1 179 ? -23.875 -8.336 -18.281 1 89.12 179 LYS B N 1
ATOM 6075 C CA . LYS B 1 179 ? -22.906 -7.723 -17.375 1 89.12 179 LYS B CA 1
ATOM 6076 C C . LYS B 1 179 ? -22.781 -8.516 -16.078 1 89.12 179 LYS B C 1
ATOM 6078 O O . LYS B 1 179 ? -21.75 -8.461 -15.406 1 89.12 179 LYS B O 1
ATOM 6083 N N . LEU B 1 180 ? -23.75 -9.289 -15.875 1 87.81 180 LEU B N 1
ATOM 6084 C CA . LEU B 1 180 ? -23.797 -10.062 -14.633 1 87.81 180 LEU B CA 1
ATOM 6085 C C . LEU B 1 180 ? -22.719 -11.141 -14.625 1 87.81 180 LEU B C 1
ATOM 6087 O O . LEU B 1 180 ? -22.312 -11.609 -13.555 1 87.81 180 LEU B O 1
ATOM 6091 N N . PHE B 1 181 ? -22.203 -11.477 -15.859 1 93.56 181 PHE B N 1
ATOM 6092 C CA . PHE B 1 181 ? -21.234 -12.562 -15.945 1 93.56 181 PHE B CA 1
ATOM 6093 C C . PHE B 1 181 ? -19.812 -12.023 -15.891 1 93.56 181 PHE B C 1
ATOM 6095 O O . PHE B 1 181 ? -18.859 -12.797 -15.898 1 93.56 181 PHE B O 1
ATOM 6102 N N . LYS B 1 182 ? -19.672 -10.742 -15.75 1 92.06 182 LYS B N 1
ATOM 6103 C CA . LYS B 1 182 ? -18.344 -10.141 -15.805 1 92.06 182 LYS B CA 1
ATOM 6104 C C . LYS B 1 182 ? -17.438 -10.68 -14.695 1 92.06 182 LYS B C 1
ATOM 6106 O O . LYS B 1 182 ? -16.328 -11.125 -14.953 1 92.06 182 LYS B O 1
ATOM 6111 N N . GLU B 1 183 ? -18 -10.703 -13.516 1 92.75 183 GLU B N 1
ATOM 6112 C CA . GLU B 1 183 ? -17.219 -11.18 -12.375 1 92.75 183 GLU B CA 1
ATOM 6113 C C . GLU B 1 183 ? -16.953 -12.68 -12.484 1 92.75 183 GLU B C 1
ATOM 6115 O O . GLU B 1 183 ? -15.859 -13.148 -12.133 1 92.75 183 GLU B O 1
ATOM 6120 N N . ALA B 1 184 ? -17.906 -13.398 -12.891 1 95.31 184 ALA B N 1
ATOM 6121 C CA . ALA B 1 184 ? -17.75 -14.844 -13.047 1 95.31 184 ALA B CA 1
ATOM 6122 C C . ALA B 1 184 ? -16.703 -15.164 -14.109 1 95.31 184 ALA B C 1
ATOM 6124 O O . ALA B 1 184 ? -15.859 -16.031 -13.914 1 95.31 184 ALA B O 1
ATOM 6125 N N . LEU B 1 185 ? -16.797 -14.461 -15.203 1 94.88 185 LEU B N 1
ATOM 6126 C CA . LEU B 1 185 ? -15.805 -14.625 -16.25 1 94.88 185 LEU B CA 1
ATOM 6127 C C . LEU B 1 185 ? -14.406 -14.289 -15.742 1 94.88 185 LEU B C 1
ATOM 6129 O O . LEU B 1 185 ? -13.445 -15 -16.016 1 94.88 185 LEU B O 1
ATOM 6133 N N . GLY B 1 186 ? -14.328 -13.219 -14.984 1 94 186 GLY B N 1
ATOM 6134 C CA . GLY B 1 186 ? -13.062 -12.836 -14.375 1 94 186 GLY B CA 1
ATOM 6135 C C . GLY B 1 186 ? -12.469 -13.922 -13.508 1 94 186 GLY B C 1
ATOM 6136 O O . GLY B 1 186 ? -11.266 -14.188 -13.562 1 94 186 GLY B O 1
ATOM 6137 N N . SER B 1 187 ? -13.297 -14.57 -12.727 1 96 187 SER B N 1
ATOM 6138 C CA . SER B 1 187 ? -12.836 -15.648 -11.859 1 96 187 SER B CA 1
ATOM 6139 C C . SER B 1 187 ? -12.312 -16.828 -12.672 1 96 187 SER B C 1
ATOM 6141 O O . SER B 1 187 ? -11.305 -17.438 -12.305 1 96 187 SER B O 1
ATOM 6143 N N . CYS B 1 188 ? -12.945 -17.141 -13.742 1 96.88 188 CYS B N 1
ATOM 6144 C CA . CYS B 1 188 ? -12.523 -18.234 -14.609 1 96.88 188 CYS B CA 1
ATOM 6145 C C . CYS B 1 188 ? -11.195 -17.922 -15.289 1 96.88 188 CYS B C 1
ATOM 6147 O O . CYS B 1 188 ? -10.336 -18.797 -15.414 1 96.88 188 CYS B O 1
ATOM 6149 N N . LEU B 1 189 ? -11.055 -16.672 -15.641 1 95.69 189 LEU B N 1
ATOM 6150 C CA . LEU B 1 189 ? -9.812 -16.219 -16.281 1 95.69 189 LEU B CA 1
ATOM 6151 C C . LEU B 1 189 ? -8.648 -16.266 -15.297 1 95.69 189 LEU B C 1
ATOM 6153 O O . LEU B 1 189 ? -7.586 -16.797 -15.609 1 95.69 189 LEU B O 1
ATOM 6157 N N . ILE B 1 190 ? -8.867 -15.812 -14.125 1 95.62 190 ILE B N 1
ATOM 6158 C CA . ILE B 1 190 ? -7.809 -15.68 -13.133 1 95.62 190 ILE B CA 1
ATOM 6159 C C . ILE B 1 190 ? -7.332 -17.062 -12.703 1 95.62 190 ILE B C 1
ATOM 6161 O O . ILE B 1 190 ? -6.125 -17.328 -12.625 1 95.62 190 ILE B O 1
ATOM 6165 N N . VAL B 1 191 ? -8.211 -17.969 -12.477 1 96.56 191 VAL B N 1
ATOM 6166 C CA . VAL B 1 191 ? -7.84 -19.281 -11.953 1 96.56 191 VAL B CA 1
ATOM 6167 C C . VAL B 1 191 ? -7.074 -20.062 -13.016 1 96.56 191 VAL B C 1
ATOM 6169 O O . VAL B 1 191 ? -6.258 -20.922 -12.688 1 96.56 191 VAL B O 1
ATOM 6172 N N . ASN B 1 192 ? -7.195 -19.734 -14.305 1 96.81 192 ASN B N 1
ATOM 6173 C CA . ASN B 1 192 ? -6.504 -20.438 -15.375 1 96.81 192 ASN B CA 1
ATOM 6174 C C . ASN B 1 192 ? -5.555 -19.516 -16.141 1 96.81 192 ASN B C 1
ATOM 6176 O O . ASN B 1 192 ? -5.199 -19.781 -17.281 1 96.81 192 ASN B O 1
ATOM 6180 N N . ALA B 1 193 ? -5.16 -18.438 -15.469 1 96.38 193 ALA B N 1
ATOM 6181 C CA . ALA B 1 193 ? -4.219 -17.5 -16.078 1 96.38 193 ALA B CA 1
ATOM 6182 C C . ALA B 1 193 ? -2.951 -18.219 -16.531 1 96.38 193 ALA B C 1
ATOM 6184 O O . ALA B 1 193 ? -2.479 -18.016 -17.656 1 96.38 193 ALA B O 1
ATOM 6185 N N . PRO B 1 194 ? -2.406 -19.109 -15.742 1 97.12 194 PRO B N 1
ATOM 6186 C CA . PRO B 1 194 ? -1.181 -19.797 -16.172 1 97.12 194 PRO B CA 1
ATOM 6187 C C . PRO B 1 194 ? -1.354 -20.547 -17.484 1 97.12 194 PRO B C 1
ATOM 6189 O O . PRO B 1 194 ? -0.488 -20.469 -18.359 1 97.12 194 PRO B O 1
ATOM 6192 N N . LEU B 1 195 ? -2.465 -21.203 -17.656 1 96 195 LEU B N 1
ATOM 6193 C CA . LEU B 1 195 ? -2.732 -21.938 -18.891 1 96 195 LEU B CA 1
ATOM 6194 C C . LEU B 1 195 ? -2.91 -20.969 -20.062 1 96 195 LEU B C 1
ATOM 6196 O O . LEU B 1 195 ? -2.43 -21.234 -21.172 1 96 195 LEU B O 1
ATOM 6200 N N . LEU B 1 196 ? -3.631 -19.906 -19.812 1 96.12 196 LEU B N 1
ATOM 6201 C CA . LEU B 1 196 ? -3.922 -18.922 -20.844 1 96.12 196 LEU B CA 1
ATOM 6202 C C . LEU B 1 196 ? -2.641 -18.266 -21.328 1 96.12 196 LEU B C 1
ATOM 6204 O O . LEU B 1 196 ? -2.43 -18.125 -22.531 1 96.12 196 LEU B O 1
ATOM 6208 N N . TYR B 1 197 ? -1.784 -17.875 -20.438 1 95.94 197 TYR B N 1
ATOM 6209 C CA . TYR B 1 197 ? -0.526 -17.234 -20.828 1 95.94 197 TYR B CA 1
ATOM 6210 C C . TYR B 1 197 ? 0.373 -18.219 -21.562 1 95.94 197 TYR B C 1
ATOM 6212 O O . TYR B 1 197 ? 1.011 -17.859 -22.562 1 95.94 197 TYR B O 1
ATOM 6220 N N . ARG B 1 198 ? 0.468 -19.406 -21.031 1 95.06 198 ARG B N 1
ATOM 6221 C CA . ARG B 1 198 ? 1.278 -20.422 -21.703 1 95.06 198 ARG B CA 1
ATOM 6222 C C . ARG B 1 198 ? 0.811 -20.641 -23.141 1 95.06 198 ARG B C 1
ATOM 6224 O O . ARG B 1 198 ? 1.627 -20.703 -24.062 1 95.06 198 ARG B O 1
ATOM 6231 N N . ALA B 1 199 ? -0.497 -20.75 -23.328 1 93.56 199 ALA B N 1
ATOM 6232 C CA . ALA B 1 199 ? -1.073 -20.984 -24.641 1 93.56 199 ALA B CA 1
ATOM 6233 C C . ALA B 1 199 ? -0.806 -19.797 -25.578 1 93.56 199 ALA B C 1
ATOM 6235 O O . ALA B 1 199 ? -0.519 -19.984 -26.766 1 93.56 199 ALA B O 1
ATOM 6236 N N . ALA B 1 200 ? -0.829 -18.625 -25.062 1 93.62 200 ALA B N 1
ATOM 6237 C CA . ALA B 1 200 ? -0.747 -17.422 -25.875 1 93.62 200 ALA B CA 1
ATOM 6238 C C . ALA B 1 200 ? 0.705 -17.062 -26.203 1 93.62 200 ALA B C 1
ATOM 6240 O O . ALA B 1 200 ? 1.017 -16.641 -27.312 1 93.62 200 ALA B O 1
ATOM 6241 N N . PHE B 1 201 ? 1.676 -17.281 -25.203 1 93.5 201 PHE B N 1
ATOM 6242 C CA . PHE B 1 201 ? 2.998 -16.688 -25.344 1 93.5 201 PHE B CA 1
ATOM 6243 C C . PHE B 1 201 ? 4.078 -17.75 -25.375 1 93.5 201 PHE B C 1
ATOM 6245 O O . PHE B 1 201 ? 5.25 -17.453 -25.609 1 93.5 201 PHE B O 1
ATOM 6252 N N . HIS B 1 202 ? 3.752 -18.953 -25.125 1 93.94 202 HIS B N 1
ATOM 6253 C CA . HIS B 1 202 ? 4.688 -20.078 -25.125 1 93.94 202 HIS B CA 1
ATOM 6254 C C . HIS B 1 202 ? 5.781 -19.875 -24.078 1 93.94 202 HIS B C 1
ATOM 6256 O O . HIS B 1 202 ? 6.961 -20.094 -24.359 1 93.94 202 HIS B O 1
ATOM 6262 N N . VAL B 1 203 ? 5.438 -19.297 -22.969 1 96.25 203 VAL B N 1
ATOM 6263 C CA . VAL B 1 203 ? 6.199 -19.203 -21.719 1 96.25 203 VAL B CA 1
ATOM 6264 C C . VAL B 1 203 ? 5.27 -19.422 -20.531 1 96.25 203 VAL B C 1
ATOM 6266 O O . VAL B 1 203 ? 4.059 -19.203 -20.625 1 96.25 203 VAL B O 1
ATOM 6269 N N . PRO B 1 204 ? 5.805 -19.891 -19.438 1 97.88 204 PRO B N 1
ATOM 6270 C CA . PRO B 1 204 ? 4.949 -20.016 -18.25 1 97.88 204 PRO B CA 1
ATOM 6271 C C . PRO B 1 204 ? 4.473 -18.672 -17.719 1 97.88 204 PRO B C 1
ATOM 6273 O O . PRO B 1 204 ? 5.055 -17.625 -18.062 1 97.88 204 PRO B O 1
ATOM 6276 N N . PHE B 1 205 ? 3.357 -18.766 -17.062 1 97.88 205 PHE B N 1
ATOM 6277 C CA . PHE B 1 205 ? 2.887 -17.594 -16.312 1 97.88 205 PHE B CA 1
ATOM 6278 C C . PHE B 1 205 ? 3.863 -17.234 -15.203 1 97.88 205 PHE B C 1
ATOM 6280 O O . PHE B 1 205 ? 4.086 -18.016 -14.281 1 97.88 205 PHE B O 1
ATOM 6287 N N . SER B 1 206 ? 4.438 -16 -15.258 1 98.5 206 SER B N 1
ATOM 6288 C CA . SER B 1 206 ? 5.465 -15.586 -14.312 1 98.5 206 SER B CA 1
ATOM 6289 C C . SER B 1 206 ? 4.953 -14.484 -13.391 1 98.5 206 SER B C 1
ATOM 6291 O O . SER B 1 206 ? 4.406 -13.484 -13.859 1 98.5 206 SER B O 1
ATOM 6293 N N . VAL B 1 207 ? 5.164 -14.68 -12.109 1 98.44 207 VAL B N 1
ATOM 6294 C CA . VAL B 1 207 ? 4.797 -13.719 -11.07 1 98.44 207 VAL B CA 1
ATOM 6295 C C . VAL B 1 207 ? 6.059 -13.172 -10.406 1 98.44 207 VAL B C 1
ATOM 6297 O O . VAL B 1 207 ? 6.926 -13.938 -9.977 1 98.44 207 VAL B O 1
ATOM 6300 N N . LEU B 1 208 ? 6.188 -11.906 -10.391 1 98.81 208 LEU B N 1
ATOM 6301 C CA . LEU B 1 208 ? 7.262 -11.266 -9.641 1 98.81 208 LEU B CA 1
ATOM 6302 C C . LEU B 1 208 ? 6.789 -10.852 -8.258 1 98.81 208 LEU B C 1
ATOM 6304 O O . LEU B 1 208 ? 5.816 -10.109 -8.125 1 98.81 208 LEU B O 1
ATOM 6308 N N . LYS B 1 209 ? 7.441 -11.344 -7.27 1 98.75 209 LYS B N 1
ATOM 6309 C CA . LYS B 1 209 ? 7.105 -11.008 -5.887 1 98.75 209 LYS B CA 1
ATOM 6310 C C . LYS B 1 209 ? 8.258 -10.281 -5.203 1 98.75 209 LYS B C 1
ATOM 6312 O O . LYS B 1 209 ? 9.414 -10.695 -5.312 1 98.75 209 LYS B O 1
ATOM 6317 N N . TYR B 1 210 ? 7.992 -9.25 -4.547 1 98.62 210 TYR B N 1
ATOM 6318 C CA . TYR B 1 210 ? 8.969 -8.602 -3.68 1 98.62 210 TYR B CA 1
ATOM 6319 C C . TYR B 1 210 ? 8.289 -7.953 -2.48 1 98.62 210 TYR B C 1
ATOM 6321 O O . TYR B 1 210 ? 7.07 -7.789 -2.465 1 98.62 210 TYR B O 1
ATOM 6329 N N . ALA B 1 211 ? 9.023 -7.742 -1.45 1 98.56 211 ALA B N 1
ATOM 6330 C CA . ALA B 1 211 ? 8.641 -6.938 -0.293 1 98.56 211 ALA B CA 1
ATOM 6331 C C . ALA B 1 211 ? 9.539 -5.711 -0.154 1 98.56 211 ALA B C 1
ATOM 6333 O O . ALA B 1 211 ? 10.75 -5.801 -0.35 1 98.56 211 ALA B O 1
ATOM 6334 N N . MET B 1 212 ? 8.93 -4.641 0.097 1 98.62 212 MET B N 1
ATOM 6335 C CA . MET B 1 212 ? 9.727 -3.428 0.26 1 98.62 212 MET B CA 1
ATOM 6336 C C . MET B 1 212 ? 9.242 -2.613 1.455 1 98.62 212 MET B C 1
ATOM 6338 O O . MET B 1 212 ? 8.117 -2.807 1.929 1 98.62 212 MET B O 1
ATOM 6342 N N . THR B 1 213 ? 10.109 -1.797 1.993 1 98.75 213 THR B N 1
ATOM 6343 C CA . THR B 1 213 ? 9.781 -0.86 3.061 1 98.75 213 THR B CA 1
ATOM 6344 C C . THR B 1 213 ? 8.922 0.283 2.527 1 98.75 213 THR B C 1
ATOM 6346 O O . THR B 1 213 ? 8.727 0.409 1.317 1 98.75 213 THR B O 1
ATOM 6349 N N . ALA B 1 214 ? 8.438 1.101 3.447 1 98.69 214 ALA B N 1
ATOM 6350 C CA . ALA B 1 214 ? 7.566 2.223 3.104 1 98.69 214 ALA B CA 1
ATOM 6351 C C . ALA B 1 214 ? 8.297 3.234 2.227 1 98.69 214 ALA B C 1
ATOM 6353 O O . ALA B 1 214 ? 7.672 4.078 1.58 1 98.69 214 ALA B O 1
ATOM 6354 N N . ASP B 1 215 ? 9.609 3.168 2.213 1 98.69 215 ASP B N 1
ATOM 6355 C CA . ASP B 1 215 ? 10.398 4.078 1.383 1 98.69 215 ASP B CA 1
ATOM 6356 C C . ASP B 1 215 ? 11 3.35 0.185 1 98.69 215 ASP B C 1
ATOM 6358 O O . ASP B 1 215 ? 11.953 3.836 -0.43 1 98.69 215 ASP B O 1
ATOM 6362 N N . GLY B 1 216 ? 10.562 2.107 -0.165 1 98.44 216 GLY B N 1
ATOM 6363 C CA . GLY B 1 216 ? 10.789 1.479 -1.456 1 98.44 216 GLY B CA 1
ATOM 6364 C C . GLY B 1 216 ? 12.062 0.648 -1.499 1 98.44 216 GLY B C 1
ATOM 6365 O O . GLY B 1 216 ? 12.648 0.46 -2.566 1 98.44 216 GLY B O 1
ATOM 6366 N N . LYS B 1 217 ? 12.516 0.18 -0.333 1 98.62 217 LYS B N 1
ATOM 6367 C CA . LYS B 1 217 ? 13.766 -0.579 -0.295 1 98.62 217 LYS B CA 1
ATOM 6368 C C . LYS B 1 217 ? 13.5 -2.057 -0.016 1 98.62 217 LYS B C 1
ATOM 6370 O O . LYS B 1 217 ? 12.664 -2.395 0.823 1 98.62 217 LYS B O 1
ATOM 6375 N N . ILE B 1 218 ? 14.18 -2.914 -0.733 1 98.31 218 ILE B N 1
ATOM 6376 C CA . ILE B 1 218 ? 13.969 -4.344 -0.526 1 98.31 218 ILE B CA 1
ATOM 6377 C C . ILE B 1 218 ? 15.055 -4.898 0.399 1 98.31 218 ILE B C 1
ATOM 6379 O O . ILE B 1 218 ? 15 -6.062 0.801 1 98.31 218 ILE B O 1
ATOM 6383 N N . ALA B 1 219 ? 16.094 -4.125 0.697 1 97.88 219 ALA B N 1
ATOM 6384 C CA . ALA B 1 219 ? 17.156 -4.43 1.643 1 97.88 219 ALA B CA 1
ATOM 6385 C C . ALA B 1 219 ? 17.859 -3.156 2.117 1 97.88 219 ALA B C 1
ATOM 6387 O O . ALA B 1 219 ? 17.625 -2.078 1.563 1 97.88 219 ALA B O 1
ATOM 6388 N N . ALA B 1 220 ? 18.609 -3.246 3.188 1 97.44 220 ALA B N 1
ATOM 6389 C CA . ALA B 1 220 ? 19.5 -2.158 3.584 1 97.44 220 ALA B CA 1
ATOM 6390 C C . ALA B 1 220 ? 20.641 -1.975 2.572 1 97.44 220 ALA B C 1
ATOM 6392 O O . ALA B 1 220 ? 20.797 -2.795 1.668 1 97.44 220 ALA B O 1
ATOM 6393 N N . SER B 1 221 ? 21.375 -0.932 2.701 1 95.19 221 SER B N 1
ATOM 6394 C CA . SER B 1 221 ? 22.453 -0.627 1.773 1 95.19 221 SER B CA 1
ATOM 6395 C C . SER B 1 221 ? 23.5 -1.733 1.768 1 95.19 221 SER B C 1
ATOM 6397 O O . SER B 1 221 ? 24.203 -1.924 0.773 1 95.19 221 SER B O 1
ATOM 6399 N N . THR B 1 222 ? 23.531 -2.525 2.805 1 94.62 222 THR B N 1
ATOM 6400 C CA . THR B 1 222 ? 24.5 -3.613 2.926 1 94.62 222 THR B CA 1
ATOM 6401 C C . THR B 1 222 ? 23.953 -4.887 2.285 1 94.62 222 THR B C 1
ATOM 6403 O O . THR B 1 222 ? 24.672 -5.879 2.16 1 94.62 222 THR B O 1
ATOM 6406 N N . GLY B 1 223 ? 22.734 -4.867 2.006 1 94.12 223 GLY B N 1
ATOM 6407 C CA . GLY B 1 223 ? 22.109 -6.055 1.438 1 94.12 223 GLY B CA 1
ATOM 6408 C C . GLY B 1 223 ? 21.297 -6.848 2.449 1 94.12 223 GLY B C 1
ATOM 6409 O O . GLY B 1 223 ? 20.547 -7.758 2.08 1 94.12 223 GLY B O 1
ATOM 6410 N N . HIS B 1 224 ? 21.359 -6.453 3.693 1 95.19 224 HIS B N 1
ATOM 6411 C CA . HIS B 1 224 ? 20.609 -7.164 4.723 1 95.19 224 HIS B CA 1
ATOM 6412 C C . HIS B 1 224 ? 19.109 -6.961 4.547 1 95.19 224 HIS B C 1
ATOM 6414 O O . HIS B 1 224 ? 18.641 -5.824 4.5 1 95.19 224 HIS B O 1
ATOM 6420 N N . ALA B 1 225 ? 18.359 -8.031 4.523 1 94.38 225 ALA B N 1
ATOM 6421 C CA . ALA B 1 225 ? 16.953 -7.895 4.148 1 94.38 225 ALA B CA 1
ATOM 6422 C C . ALA B 1 225 ? 16.047 -8.609 5.145 1 94.38 225 ALA B C 1
ATOM 6424 O O . ALA B 1 225 ? 14.82 -8.578 5.012 1 94.38 225 ALA B O 1
ATOM 6425 N N . SER B 1 226 ? 16.578 -9.234 6.309 1 89.81 226 SER B N 1
ATOM 6426 C CA . SER B 1 226 ? 15.773 -9.992 7.262 1 89.81 226 SER B CA 1
ATOM 6427 C C . SER B 1 226 ? 15.336 -9.117 8.438 1 89.81 226 SER B C 1
ATOM 6429 O O . SER B 1 226 ? 16.156 -8.727 9.266 1 89.81 226 SER B O 1
ATOM 6431 N N . TRP B 1 227 ? 13.977 -8.883 8.539 1 92.38 227 TRP B N 1
ATOM 6432 C CA . TRP B 1 227 ? 12.945 -9.102 7.527 1 92.38 227 TRP B CA 1
ATOM 6433 C C . TRP B 1 227 ? 12.273 -7.793 7.137 1 92.38 227 TRP B C 1
ATOM 6435 O O . TRP B 1 227 ? 12.047 -6.926 7.988 1 92.38 227 TRP B O 1
ATOM 6445 N N . VAL B 1 228 ? 12.047 -7.645 5.883 1 96.81 228 VAL B N 1
ATOM 6446 C CA . VAL B 1 228 ? 11.289 -6.492 5.406 1 96.81 228 VAL B CA 1
ATOM 6447 C C . VAL B 1 228 ? 9.82 -6.648 5.793 1 96.81 228 VAL B C 1
ATOM 6449 O O . VAL B 1 228 ? 9.281 -5.836 6.543 1 96.81 228 VAL B O 1
ATOM 6452 N N . SER B 1 229 ? 9.211 -7.73 5.371 1 96.75 229 SER B N 1
ATOM 6453 C CA . SER B 1 229 ? 7.793 -7.961 5.602 1 96.75 229 SER B CA 1
ATOM 6454 C C . SER B 1 229 ? 7.559 -8.758 6.879 1 96.75 229 SER B C 1
ATOM 6456 O O . SER B 1 229 ? 8.492 -9.352 7.422 1 96.75 229 SER B O 1
ATOM 6458 N N . GLY B 1 230 ? 6.355 -8.758 7.371 1 96 230 GLY B N 1
ATOM 6459 C CA . GLY B 1 230 ? 6.004 -9.469 8.586 1 96 230 GLY B CA 1
ATOM 6460 C C . GLY B 1 230 ? 5.766 -10.953 8.367 1 96 230 GLY B C 1
ATOM 6461 O O . GLY B 1 230 ? 5.809 -11.43 7.23 1 96 230 GLY B O 1
ATOM 6462 N N . LYS B 1 231 ? 5.496 -11.664 9.484 1 95.62 231 LYS B N 1
ATOM 6463 C CA . LYS B 1 231 ? 5.336 -13.117 9.477 1 95.62 231 LYS B CA 1
ATOM 6464 C C . LYS B 1 231 ? 4.137 -13.523 8.625 1 95.62 231 LYS B C 1
ATOM 6466 O O . LYS B 1 231 ? 4.207 -14.492 7.867 1 95.62 231 LYS B O 1
ATOM 6471 N N . ALA B 1 232 ? 3.047 -12.805 8.742 1 96.75 232 ALA B N 1
ATOM 6472 C CA . ALA B 1 232 ? 1.846 -13.133 7.98 1 96.75 232 ALA B CA 1
ATOM 6473 C C . ALA B 1 232 ? 2.1 -13.008 6.48 1 96.75 232 ALA B C 1
ATOM 6475 O O . ALA B 1 232 ? 1.623 -13.828 5.691 1 96.75 232 ALA B O 1
ATOM 6476 N N . SER B 1 233 ? 2.803 -11.961 6.098 1 97.06 233 SER B N 1
ATOM 6477 C CA . SER B 1 233 ? 3.152 -11.773 4.695 1 97.06 233 SER B CA 1
ATOM 6478 C C . SER B 1 233 ? 4.039 -12.906 4.184 1 97.06 233 SER B C 1
ATOM 6480 O O . SER B 1 233 ? 3.865 -13.375 3.061 1 97.06 233 SER B O 1
ATOM 6482 N N . ARG B 1 234 ? 4.977 -13.344 4.953 1 95.19 234 ARG B N 1
ATOM 6483 C CA . ARG B 1 234 ? 5.836 -14.461 4.574 1 95.19 234 ARG B CA 1
ATOM 6484 C C . ARG B 1 234 ? 5.027 -15.742 4.426 1 95.19 234 ARG B C 1
ATOM 6486 O O . ARG B 1 234 ? 5.344 -16.594 3.584 1 95.19 234 ARG B O 1
ATOM 6493 N N . GLY B 1 235 ? 3.98 -15.883 5.281 1 94.5 235 GLY B N 1
ATOM 6494 C CA . GLY B 1 235 ? 3.057 -16.984 5.094 1 94.5 235 GLY B CA 1
ATOM 6495 C C . GLY B 1 235 ? 2.385 -16.984 3.736 1 94.5 235 GLY B C 1
ATOM 6496 O O . GLY B 1 235 ? 2.254 -18.031 3.098 1 94.5 235 GLY B O 1
ATOM 6497 N N . ARG B 1 236 ? 2.008 -15.836 3.271 1 94.75 236 ARG B N 1
ATOM 6498 C CA . ARG B 1 236 ? 1.412 -15.688 1.948 1 94.75 236 ARG B CA 1
ATOM 6499 C C . ARG B 1 236 ? 2.402 -16.078 0.854 1 94.75 236 ARG B C 1
ATOM 6501 O O . ARG B 1 236 ? 2.014 -16.625 -0.177 1 94.75 236 ARG B O 1
ATOM 6508 N N . VAL B 1 237 ? 3.631 -15.742 1.061 1 96 237 VAL B N 1
ATOM 6509 C CA . VAL B 1 237 ? 4.664 -16.062 0.081 1 96 237 VAL B CA 1
ATOM 6510 C C . VAL B 1 237 ? 4.82 -17.578 -0.028 1 96 237 VAL B C 1
ATOM 6512 O O . VAL B 1 237 ? 5.016 -18.109 -1.123 1 96 237 VAL B O 1
ATOM 6515 N N . PHE B 1 238 ? 4.723 -18.281 1.083 1 94.44 238 PHE B N 1
ATOM 6516 C CA . PHE B 1 238 ? 4.773 -19.75 1.059 1 94.44 238 PHE B CA 1
ATOM 6517 C C . PHE B 1 238 ? 3.637 -20.312 0.215 1 94.44 238 PHE B C 1
ATOM 6519 O O . PHE B 1 238 ? 3.828 -21.281 -0.522 1 94.44 238 PHE B O 1
ATOM 6526 N N . GLU B 1 239 ? 2.531 -19.719 0.333 1 93.38 239 GLU B N 1
ATOM 6527 C CA . GLU B 1 239 ? 1.396 -20.156 -0.479 1 93.38 239 GLU B CA 1
ATOM 6528 C C . GLU B 1 239 ? 1.661 -19.922 -1.964 1 93.38 239 GLU B C 1
ATOM 6530 O O . GLU B 1 239 ? 1.323 -20.766 -2.799 1 93.38 239 GLU B O 1
ATOM 6535 N N . LEU B 1 240 ? 2.242 -18.781 -2.266 1 95.56 240 LEU B N 1
ATOM 6536 C CA . LEU B 1 240 ? 2.592 -18.469 -3.648 1 95.56 240 LEU B CA 1
ATOM 6537 C C . LEU B 1 240 ? 3.592 -19.484 -4.195 1 95.56 240 LEU B C 1
ATOM 6539 O O . LEU B 1 240 ? 3.49 -19.906 -5.352 1 95.56 240 LEU B O 1
ATOM 6543 N N . ARG B 1 241 ? 4.551 -19.828 -3.342 1 96.5 241 ARG B N 1
ATOM 6544 C CA . ARG B 1 241 ? 5.527 -20.828 -3.748 1 96.5 241 ARG B CA 1
ATOM 6545 C C . ARG B 1 241 ? 4.852 -22.156 -4.039 1 96.5 241 ARG B C 1
ATOM 6547 O O . ARG B 1 241 ? 5.16 -22.812 -5.039 1 96.5 241 ARG B O 1
ATOM 6554 N N . GLY B 1 242 ? 3.893 -22.516 -3.205 1 93.5 242 GLY B N 1
ATOM 6555 C CA . GLY B 1 242 ? 3.164 -23.75 -3.404 1 93.5 242 GLY B CA 1
ATOM 6556 C C . GLY B 1 242 ? 2.365 -23.781 -4.691 1 93.5 242 GLY B C 1
ATOM 6557 O O . GLY B 1 242 ? 2.064 -24.844 -5.227 1 93.5 242 GLY B O 1
ATOM 6558 N N . ARG B 1 243 ? 2.119 -22.656 -5.262 1 94.94 243 ARG B N 1
ATOM 6559 C CA . ARG B 1 243 ? 1.327 -22.516 -6.48 1 94.94 243 ARG B CA 1
ATOM 6560 C C . ARG B 1 243 ? 2.225 -22.422 -7.711 1 94.94 243 ARG B C 1
ATOM 6562 O O . ARG B 1 243 ? 1.748 -22.141 -8.812 1 94.94 243 ARG B O 1
ATOM 6569 N N . SER B 1 244 ? 3.475 -22.672 -7.512 1 97.31 244 SER B N 1
ATOM 6570 C CA . SER B 1 244 ? 4.422 -22.5 -8.609 1 97.31 244 SER B CA 1
ATOM 6571 C C . SER B 1 244 ? 5.176 -23.781 -8.898 1 97.31 244 SER B C 1
ATOM 6573 O O . SER B 1 244 ? 5.43 -24.594 -7.996 1 97.31 244 SER B O 1
ATOM 6575 N N . ASP B 1 245 ? 5.508 -23.938 -10.203 1 96.69 245 ASP B N 1
ATOM 6576 C CA . ASP B 1 245 ? 6.367 -25.047 -10.594 1 96.69 245 ASP B CA 1
ATOM 6577 C C . ASP B 1 245 ? 7.812 -24.812 -10.172 1 96.69 245 ASP B C 1
ATOM 6579 O O . ASP B 1 245 ? 8.539 -25.75 -9.859 1 96.69 245 ASP B O 1
ATOM 6583 N N . ALA B 1 246 ? 8.141 -23.547 -10.172 1 97.81 246 ALA B N 1
ATOM 6584 C CA . ALA B 1 246 ? 9.531 -23.203 -9.883 1 97.81 246 ALA B CA 1
ATOM 6585 C C . ALA B 1 246 ? 9.617 -21.812 -9.258 1 97.81 246 ALA B C 1
ATOM 6587 O O . ALA B 1 246 ? 8.727 -20.984 -9.438 1 97.81 246 ALA B O 1
ATOM 6588 N N . ILE B 1 247 ? 10.695 -21.609 -8.461 1 98.31 247 ILE B N 1
ATOM 6589 C CA . ILE B 1 247 ? 11.055 -20.328 -7.875 1 98.31 247 ILE B CA 1
ATOM 6590 C C . ILE B 1 247 ? 12.414 -19.875 -8.406 1 98.31 247 ILE B C 1
ATOM 6592 O O . ILE B 1 247 ? 13.383 -20.641 -8.359 1 98.31 247 ILE B O 1
ATOM 6596 N N . ILE B 1 248 ? 12.508 -18.672 -8.914 1 98.81 248 ILE B N 1
ATOM 6597 C CA . ILE B 1 248 ? 13.75 -18.203 -9.516 1 98.81 248 ILE B CA 1
ATOM 6598 C C . ILE B 1 248 ? 14.359 -17.094 -8.648 1 98.81 248 ILE B C 1
ATOM 6600 O O . ILE B 1 248 ? 13.672 -16.156 -8.25 1 98.81 248 ILE B O 1
ATOM 6604 N N . VAL B 1 249 ? 15.641 -17.219 -8.352 1 98.62 249 VAL B N 1
ATOM 6605 C CA . VAL B 1 249 ? 16.406 -16.156 -7.691 1 98.62 249 VAL B CA 1
ATOM 6606 C C . VAL B 1 249 ? 17.703 -15.914 -8.453 1 98.62 249 VAL B C 1
ATOM 6608 O O . VAL B 1 249 ? 18.047 -16.656 -9.375 1 98.62 249 VAL B O 1
ATOM 6611 N N . GLY B 1 250 ? 18.344 -14.812 -8.133 1 98.06 250 GLY B N 1
ATO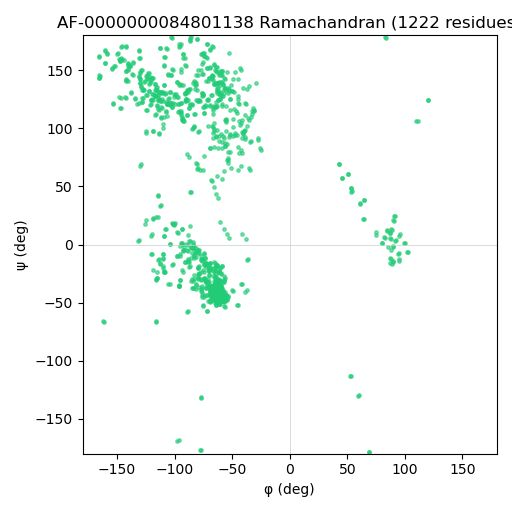M 6612 C CA . GLY B 1 250 ? 19.656 -14.516 -8.672 1 98.06 250 GLY B CA 1
ATOM 6613 C C . GLY B 1 250 ? 20.797 -14.93 -7.746 1 98.06 250 GLY B C 1
ATOM 6614 O O . GLY B 1 250 ? 20.547 -15.289 -6.59 1 98.06 250 GLY B O 1
ATOM 6615 N N . GLY B 1 251 ? 22.047 -14.859 -8.289 1 97.31 251 GLY B N 1
ATOM 6616 C CA . GLY B 1 251 ? 23.203 -15.227 -7.508 1 97.31 251 GLY B CA 1
ATOM 6617 C C . GLY B 1 251 ? 23.391 -14.367 -6.273 1 97.31 251 GLY B C 1
ATOM 6618 O O . GLY B 1 251 ? 23.844 -14.852 -5.23 1 97.31 251 GLY B O 1
ATOM 6619 N N . ASN B 1 252 ? 23.031 -13.125 -6.375 1 94.5 252 ASN B N 1
ATOM 6620 C CA . ASN B 1 252 ? 23.156 -12.219 -5.238 1 94.5 252 ASN B CA 1
ATOM 6621 C C . ASN B 1 252 ? 22.281 -12.664 -4.066 1 94.5 252 ASN B C 1
ATOM 6623 O O . ASN B 1 252 ? 22.719 -12.602 -2.91 1 94.5 252 ASN B O 1
ATOM 6627 N N . THR B 1 253 ? 21.062 -13.055 -4.348 1 95.12 253 THR B N 1
ATOM 6628 C CA . THR B 1 253 ? 20.156 -13.539 -3.312 1 95.12 253 THR B CA 1
ATOM 6629 C C . THR B 1 253 ? 20.75 -14.758 -2.605 1 95.12 253 THR B C 1
ATOM 6631 O O . THR B 1 253 ? 20.672 -14.867 -1.381 1 95.12 253 THR B O 1
ATOM 6634 N N . VAL B 1 254 ? 21.375 -15.633 -3.35 1 96.94 254 VAL B N 1
ATOM 6635 C CA . VAL B 1 254 ? 21.984 -16.828 -2.779 1 96.94 254 VAL B CA 1
ATOM 6636 C C . VAL B 1 254 ? 23.141 -16.453 -1.865 1 96.94 254 VAL B C 1
ATOM 6638 O O . VAL B 1 254 ? 23.25 -16.953 -0.742 1 96.94 254 VAL B O 1
ATOM 6641 N N . ARG B 1 255 ? 24 -15.539 -2.316 1 95.62 255 ARG B N 1
ATOM 6642 C CA . ARG B 1 255 ? 25.203 -15.141 -1.59 1 95.62 255 ARG B CA 1
ATOM 6643 C C . ARG B 1 255 ? 24.844 -14.414 -0.3 1 95.62 255 ARG B C 1
ATOM 6645 O O . ARG B 1 255 ? 25.453 -14.641 0.743 1 95.62 255 ARG B O 1
ATOM 6652 N N . LEU B 1 256 ? 23.812 -13.602 -0.348 1 92.94 256 LEU B N 1
ATOM 6653 C CA . LEU B 1 256 ? 23.547 -12.68 0.753 1 92.94 256 LEU B CA 1
ATOM 6654 C C . LEU B 1 256 ? 22.516 -13.273 1.72 1 92.94 256 LEU B C 1
ATOM 6656 O O . LEU B 1 256 ? 22.625 -13.086 2.934 1 92.94 256 LEU B O 1
ATOM 6660 N N . ASP B 1 257 ? 21.531 -14.039 1.213 1 93.81 257 ASP B N 1
ATOM 6661 C CA . ASP B 1 257 ? 20.406 -14.445 2.059 1 93.81 257 ASP B CA 1
ATOM 6662 C C . ASP B 1 257 ? 20.484 -15.938 2.379 1 93.81 257 ASP B C 1
ATOM 6664 O O . ASP B 1 257 ? 19.812 -16.406 3.309 1 93.81 257 ASP B O 1
ATOM 6668 N N . ASN B 1 258 ? 21.172 -16.781 1.568 1 95.94 258 ASN B N 1
ATOM 6669 C CA . ASN B 1 258 ? 21.234 -18.234 1.703 1 95.94 258 ASN B CA 1
ATOM 6670 C C . ASN B 1 258 ? 19.844 -18.828 1.951 1 95.94 258 ASN B C 1
ATOM 6672 O O . ASN B 1 258 ? 19.641 -19.547 2.93 1 95.94 258 ASN B O 1
ATOM 6676 N N . PRO B 1 259 ? 18.922 -18.578 1.055 1 95.31 259 PRO B N 1
ATOM 6677 C CA . PRO B 1 259 ? 17.516 -18.984 1.271 1 95.31 259 PRO B CA 1
ATOM 6678 C C . PRO B 1 259 ? 17.297 -20.484 1.108 1 95.31 259 PRO B C 1
ATOM 6680 O O . PRO B 1 259 ? 18.156 -21.172 0.549 1 95.31 259 PRO B O 1
ATOM 6683 N N . ARG B 1 260 ? 16.203 -21.016 1.602 1 93.5 260 ARG B N 1
ATOM 6684 C CA . ARG B 1 260 ? 15.805 -22.406 1.406 1 93.5 260 ARG B CA 1
ATOM 6685 C C . ARG B 1 260 ? 14.836 -22.531 0.235 1 93.5 260 ARG B C 1
ATOM 6687 O O . ARG B 1 260 ? 14.805 -23.562 -0.443 1 93.5 260 ARG B O 1
ATOM 6694 N N . LEU B 1 261 ? 14.047 -21.516 -0.007 1 94.25 261 LEU B N 1
ATOM 6695 C CA . LEU B 1 261 ? 13.094 -21.422 -1.109 1 94.25 261 LEU B CA 1
ATOM 6696 C C . LEU B 1 261 ? 12.164 -22.641 -1.136 1 94.25 261 LEU B C 1
ATOM 6698 O O . LEU B 1 261 ? 11.969 -23.25 -2.188 1 94.25 261 LEU B O 1
ATOM 6702 N N . THR B 1 262 ? 11.609 -22.969 -0.004 1 89.56 262 THR B N 1
ATOM 6703 C CA . THR B 1 262 ? 10.641 -24.047 0.099 1 89.56 262 THR B CA 1
ATOM 6704 C C . THR B 1 262 ? 9.242 -23.516 0.361 1 89.56 262 THR B C 1
ATOM 6706 O O . THR B 1 262 ? 9.07 -22.328 0.667 1 89.56 262 THR B O 1
ATOM 6709 N N . ALA B 1 263 ? 8.289 -24.312 0.108 1 82.12 263 ALA B N 1
ATOM 6710 C CA . ALA B 1 263 ? 6.906 -24 0.467 1 82.12 263 ALA B CA 1
ATOM 6711 C C . ALA B 1 263 ? 6.539 -24.594 1.823 1 82.12 263 ALA B C 1
ATOM 6713 O O . ALA B 1 263 ? 7.309 -25.375 2.395 1 82.12 263 ALA B O 1
ATOM 6714 N N . ARG B 1 264 ? 5.57 -24 2.658 1 66.38 264 ARG B N 1
ATOM 6715 C CA . ARG B 1 264 ? 5.195 -24.594 3.936 1 66.38 264 ARG B CA 1
ATOM 6716 C C . ARG B 1 264 ? 4.715 -26.016 3.75 1 66.38 264 ARG B C 1
ATOM 6718 O O . ARG B 1 264 ? 3.957 -26.312 2.822 1 66.38 264 ARG B O 1
ATOM 6725 N N . HIS B 1 265 ? 5.582 -26.891 4.184 1 59 265 HIS B N 1
ATOM 6726 C CA . HIS B 1 265 ? 5.461 -28.344 4.004 1 59 265 HIS B CA 1
ATOM 6727 C C . HIS B 1 265 ? 4.113 -28.844 4.508 1 59 265 HIS B C 1
ATOM 6729 O O . HIS B 1 265 ? 3.828 -28.781 5.703 1 59 265 HIS B O 1
ATOM 6735 N N . VAL B 1 266 ? 2.963 -28.484 3.771 1 57.09 266 VAL B N 1
ATOM 6736 C CA . VAL B 1 266 ? 2.002 -29.547 4.043 1 57.09 266 VAL B CA 1
ATOM 6737 C C . VAL B 1 266 ? 2.617 -30.906 3.697 1 57.09 266 VAL B C 1
ATOM 6739 O O . VAL B 1 266 ? 3.221 -31.062 2.633 1 57.09 266 VAL B O 1
ATOM 6742 N N . LYS B 1 267 ? 2.93 -31.625 4.652 1 61.22 267 LYS B N 1
ATOM 6743 C CA . LYS B 1 267 ? 3.459 -32.969 4.445 1 61.22 267 LYS B CA 1
ATOM 6744 C C . LYS B 1 267 ? 2.883 -33.594 3.182 1 61.22 267 LYS B C 1
ATOM 6746 O O . LYS B 1 267 ? 1.662 -33.688 3.029 1 61.22 267 LYS B O 1
ATOM 6751 N N . GLY B 1 268 ? 3.723 -33.875 2.174 1 67.88 268 GLY B N 1
ATOM 6752 C CA . GLY B 1 268 ? 3.342 -34.625 0.98 1 67.88 268 GLY B CA 1
ATOM 6753 C C . GLY B 1 268 ? 2.867 -33.719 -0.15 1 67.88 268 GLY B C 1
ATOM 6754 O O . GLY B 1 268 ? 2.477 -34.219 -1.213 1 67.88 268 GLY B O 1
ATOM 6755 N N . GLY B 1 269 ? 2.914 -32.438 0.069 1 79.25 269 GLY B N 1
ATOM 6756 C CA . GLY B 1 269 ? 2.404 -31.562 -0.976 1 79.25 269 GLY B CA 1
ATOM 6757 C C . GLY B 1 269 ? 3.443 -31.234 -2.027 1 79.25 269 GLY B C 1
ATOM 6758 O O . GLY B 1 269 ? 4.527 -31.812 -2.049 1 79.25 269 GLY B O 1
ATOM 6759 N N . HIS B 1 270 ? 3.059 -30.469 -3.02 1 89 270 HIS B N 1
ATOM 6760 C CA . HIS B 1 270 ? 3.887 -30.047 -4.141 1 89 270 HIS B CA 1
ATOM 6761 C C . HIS B 1 270 ? 5.055 -29.188 -3.662 1 89 270 HIS B C 1
ATOM 6763 O O . HIS B 1 270 ? 4.883 -28.312 -2.803 1 89 270 HIS B O 1
ATOM 6769 N N . VAL B 1 271 ? 6.234 -29.516 -4.102 1 87.94 271 VAL B N 1
ATOM 6770 C CA . VAL B 1 271 ? 7.441 -28.75 -3.809 1 87.94 271 VAL B CA 1
ATOM 6771 C C . VAL B 1 271 ? 8 -28.156 -5.102 1 87.94 271 VAL B C 1
ATOM 6773 O O . VAL B 1 271 ? 8.422 -28.891 -6 1 87.94 271 VAL B O 1
ATOM 6776 N N . PRO B 1 272 ? 8.094 -26.844 -5.172 1 94.75 272 PRO B N 1
ATOM 6777 C CA . PRO B 1 272 ? 8.594 -26.234 -6.402 1 94.75 272 PRO B CA 1
ATOM 6778 C C . PRO B 1 272 ? 10.086 -26.438 -6.609 1 94.75 272 PRO B C 1
ATOM 6780 O O . PRO B 1 272 ? 10.836 -26.578 -5.641 1 94.75 272 PRO B O 1
ATOM 6783 N N . VAL B 1 273 ? 10.453 -26.453 -7.844 1 95.31 273 VAL B N 1
ATOM 6784 C CA . VAL B 1 273 ? 11.867 -26.484 -8.211 1 95.31 273 VAL B CA 1
ATOM 6785 C C . VAL B 1 273 ? 12.516 -25.141 -7.902 1 95.31 273 VAL B C 1
ATOM 6787 O O . VAL B 1 273 ? 11.875 -24.094 -8.031 1 95.31 273 VAL B O 1
ATOM 6790 N N . ARG B 1 274 ? 13.727 -25.188 -7.414 1 97.75 274 ARG B N 1
ATOM 6791 C CA . ARG B 1 274 ? 14.484 -23.953 -7.18 1 97.75 274 ARG B CA 1
ATOM 6792 C C . ARG B 1 274 ? 15.438 -23.672 -8.328 1 97.75 274 ARG B C 1
ATOM 6794 O O . ARG B 1 274 ? 16.219 -24.547 -8.734 1 97.75 274 ARG B O 1
ATOM 6801 N N . ILE B 1 275 ? 15.367 -22.484 -8.891 1 98.56 275 ILE B N 1
ATOM 6802 C CA . ILE B 1 275 ? 16.234 -22.125 -10.008 1 98.56 275 ILE B CA 1
ATOM 6803 C C . ILE B 1 275 ? 17.094 -20.922 -9.633 1 98.56 275 ILE B C 1
ATOM 6805 O O . ILE B 1 275 ? 16.562 -19.875 -9.219 1 98.56 275 ILE B O 1
ATOM 6809 N N . VAL B 1 276 ? 18.406 -21.016 -9.742 1 98.75 276 VAL B N 1
ATOM 6810 C CA . VAL B 1 276 ? 19.328 -19.922 -9.531 1 98.75 276 VAL B CA 1
ATOM 6811 C C . VAL B 1 276 ? 19.891 -19.453 -10.875 1 98.75 276 VAL B C 1
ATOM 6813 O O . VAL B 1 276 ? 20.469 -20.25 -11.625 1 98.75 276 VAL B O 1
ATOM 6816 N N . MET B 1 277 ? 19.688 -18.25 -11.195 1 98.69 277 MET B N 1
ATOM 6817 C CA . MET B 1 277 ? 20.297 -17.656 -12.391 1 98.69 277 MET B CA 1
ATOM 6818 C C . MET B 1 277 ? 21.578 -16.906 -12.039 1 98.69 277 MET B C 1
ATOM 6820 O O . MET B 1 277 ? 21.547 -15.984 -11.219 1 98.69 277 MET B O 1
ATOM 6824 N N . SER B 1 278 ? 22.656 -17.266 -12.586 1 98.25 278 SER B N 1
ATOM 6825 C CA . SER B 1 278 ? 23.938 -16.594 -12.383 1 98.25 278 SER B CA 1
ATOM 6826 C C . SER B 1 278 ? 24.797 -16.656 -13.641 1 98.25 278 SER B C 1
ATOM 6828 O O . SER B 1 278 ? 25.219 -17.734 -14.062 1 98.25 278 SER B O 1
ATOM 6830 N N . GLN B 1 279 ? 25.094 -15.516 -14.18 1 96.62 279 GLN B N 1
ATOM 6831 C CA . GLN B 1 279 ? 25.859 -15.461 -15.414 1 96.62 279 GLN B CA 1
ATOM 6832 C C . GLN B 1 279 ? 27.281 -15.969 -15.195 1 96.62 279 GLN B C 1
ATOM 6834 O O . GLN B 1 279 ? 27.797 -16.75 -16 1 96.62 279 GLN B O 1
ATOM 6839 N N . SER B 1 280 ? 27.953 -15.594 -14.109 1 96.19 280 SER B N 1
ATOM 6840 C CA . SER B 1 280 ? 29.344 -15.914 -13.859 1 96.19 280 SER B CA 1
ATOM 6841 C C . SER B 1 280 ? 29.484 -17.156 -12.992 1 96.19 280 SER B C 1
ATOM 6843 O O . SER B 1 280 ? 30.594 -17.625 -12.75 1 96.19 280 SER B O 1
ATOM 6845 N N . PHE B 1 281 ? 28.391 -17.656 -12.461 1 97.62 281 PHE B N 1
ATOM 6846 C CA . PHE B 1 281 ? 28.391 -18.797 -11.555 1 97.62 281 PHE B CA 1
ATOM 6847 C C . PHE B 1 281 ? 29.141 -18.484 -10.273 1 97.62 281 PHE B C 1
ATOM 6849 O O . PHE B 1 281 ? 29.734 -19.359 -9.656 1 97.62 281 PHE B O 1
ATOM 6856 N N . ASN B 1 282 ? 29.234 -17.172 -10.008 1 97.25 282 ASN B N 1
ATOM 6857 C CA . ASN B 1 282 ? 29.797 -16.766 -8.727 1 97.25 282 ASN B CA 1
ATOM 6858 C C . ASN B 1 282 ? 28.859 -17.125 -7.57 1 97.25 282 ASN B C 1
ATOM 6860 O O . ASN B 1 282 ? 28.141 -16.266 -7.07 1 97.25 282 ASN B O 1
ATOM 6864 N N . LEU B 1 283 ? 28.922 -18.359 -7.117 1 98.12 283 LEU B N 1
ATOM 6865 C CA . LEU B 1 283 ? 28.047 -18.938 -6.094 1 98.12 283 LEU B CA 1
ATOM 6866 C C . LEU B 1 283 ? 28.875 -19.609 -4.992 1 98.12 283 LEU B C 1
ATOM 6868 O O . LEU B 1 283 ? 30 -20.047 -5.238 1 98.12 283 LEU B O 1
ATOM 6872 N N . PRO B 1 284 ? 28.375 -19.625 -3.812 1 97.81 284 PRO B N 1
ATOM 6873 C CA . PRO B 1 284 ? 29.094 -20.297 -2.734 1 97.81 284 PRO B CA 1
ATOM 6874 C C . PRO B 1 284 ? 29.125 -21.812 -2.898 1 97.81 284 PRO B C 1
ATOM 6876 O O . PRO B 1 284 ? 28.188 -22.391 -3.432 1 97.81 284 PRO B O 1
ATOM 6879 N N . GLU B 1 285 ? 30.172 -22.422 -2.363 1 96.44 285 GLU B N 1
ATOM 6880 C CA . GLU B 1 285 ? 30.312 -23.875 -2.428 1 96.44 285 GLU B CA 1
ATOM 6881 C C . GLU B 1 285 ? 29.312 -24.578 -1.516 1 96.44 285 GLU B C 1
ATOM 6883 O O . GLU B 1 285 ? 28.906 -25.703 -1.778 1 96.44 285 GLU B O 1
ATOM 6888 N N . GLU B 1 286 ? 29.016 -23.812 -0.441 1 96.75 286 GLU B N 1
ATOM 6889 C CA . GLU B 1 286 ? 28.016 -24.328 0.486 1 96.75 286 GLU B CA 1
ATOM 6890 C C . GLU B 1 286 ? 26.828 -23.375 0.587 1 96.75 286 GLU B C 1
ATOM 6892 O O . GLU B 1 286 ? 27.016 -22.156 0.722 1 96.75 286 GLU B O 1
ATOM 6897 N N . ALA B 1 287 ? 25.656 -23.969 0.431 1 97.69 287 ALA B N 1
ATOM 6898 C CA . ALA B 1 287 ? 24.406 -23.219 0.551 1 97.69 287 ALA B CA 1
ATOM 6899 C C . ALA B 1 287 ? 23.234 -24.156 0.808 1 97.69 287 ALA B C 1
ATOM 6901 O O . ALA B 1 287 ? 23.297 -25.344 0.494 1 97.69 287 ALA B O 1
ATOM 6902 N N . ASN B 1 288 ? 22.141 -23.625 1.421 1 96.81 288 ASN B N 1
ATOM 6903 C CA . ASN B 1 288 ? 20.938 -24.406 1.664 1 96.81 288 ASN B CA 1
ATOM 6904 C C . ASN B 1 288 ? 20.375 -24.984 0.369 1 96.81 288 ASN B C 1
ATOM 6906 O O . ASN B 1 288 ? 19.844 -26.094 0.361 1 96.81 288 ASN B O 1
ATOM 6910 N N . LEU B 1 289 ? 20.578 -24.281 -0.735 1 97.06 289 LEU B N 1
ATOM 6911 C CA . LEU B 1 289 ? 19.969 -24.641 -2.012 1 97.06 289 LEU B CA 1
ATOM 6912 C C . LEU B 1 289 ? 20.625 -25.875 -2.615 1 97.06 289 LEU B C 1
ATOM 6914 O O . LEU B 1 289 ? 20.094 -26.484 -3.535 1 97.06 289 LEU B O 1
ATOM 6918 N N . TRP B 1 290 ? 21.828 -26.172 -2.092 1 97 290 TRP B N 1
ATOM 6919 C CA . TRP B 1 290 ? 22.547 -27.312 -2.668 1 97 290 TRP B CA 1
ATOM 6920 C C . TRP B 1 290 ? 22.062 -28.625 -2.041 1 97 290 TRP B C 1
ATOM 6922 O O . TRP B 1 290 ? 22.406 -29.703 -2.523 1 97 290 TRP B O 1
ATOM 6932 N N . ASN B 1 291 ? 21.266 -28.5 -1.022 1 92.81 291 ASN B N 1
ATOM 6933 C CA . ASN B 1 291 ? 20.594 -29.688 -0.497 1 92.81 291 ASN B CA 1
ATOM 6934 C C . ASN B 1 291 ? 19.391 -30.062 -1.346 1 92.81 291 ASN B C 1
ATOM 6936 O O . ASN B 1 291 ? 18.281 -29.594 -1.104 1 92.81 291 ASN B O 1
ATOM 6940 N N . VAL B 1 292 ? 19.531 -31 -2.246 1 90.75 292 VAL B N 1
ATOM 6941 C CA . VAL B 1 292 ? 18.5 -31.344 -3.225 1 90.75 292 VAL B CA 1
ATOM 6942 C C . VAL B 1 292 ? 17.5 -32.312 -2.605 1 90.75 292 VAL B C 1
ATOM 6944 O O . VAL B 1 292 ? 16.516 -32.688 -3.24 1 90.75 292 VAL B O 1
ATOM 6947 N N . HIS B 1 293 ? 17.688 -32.75 -1.389 1 84 293 HIS B N 1
ATOM 6948 C CA . HIS B 1 293 ? 16.734 -33.594 -0.699 1 84 293 HIS B CA 1
ATOM 6949 C C . HIS B 1 293 ? 15.516 -32.812 -0.233 1 84 293 HIS B C 1
ATOM 6951 O O . HIS B 1 293 ? 14.406 -33.375 -0.175 1 84 293 HIS B O 1
ATOM 6957 N N . ASP B 1 294 ? 15.805 -31.594 0.018 1 84.5 294 ASP B N 1
ATOM 6958 C CA . ASP B 1 294 ? 14.703 -30.719 0.414 1 84.5 294 ASP B CA 1
ATOM 6959 C C . ASP B 1 294 ? 13.852 -30.328 -0.792 1 84.5 294 ASP B C 1
ATOM 6961 O O . ASP B 1 294 ? 12.617 -30.266 -0.697 1 84.5 294 ASP B O 1
ATOM 6965 N N . ALA B 1 295 ? 14.516 -30.016 -1.799 1 89.88 295 ALA B N 1
ATOM 6966 C CA . ALA B 1 295 ? 13.891 -29.609 -3.055 1 89.88 295 ALA B CA 1
ATOM 6967 C C . ALA B 1 295 ? 14.898 -29.625 -4.199 1 89.88 295 ALA B C 1
ATOM 6969 O O . ALA B 1 295 ? 16.078 -29.328 -3.994 1 89.88 295 ALA B O 1
ATOM 6970 N N . TYR B 1 296 ? 14.422 -29.969 -5.348 1 91.56 296 TYR B N 1
ATOM 6971 C CA . TYR B 1 296 ? 15.273 -30.016 -6.531 1 91.56 296 TYR B CA 1
ATOM 6972 C C . TYR B 1 296 ? 15.781 -28.625 -6.898 1 91.56 296 TYR B C 1
ATOM 6974 O O . TYR B 1 296 ? 15.047 -27.641 -6.785 1 91.56 296 TYR B O 1
ATOM 6982 N N . THR B 1 297 ? 17.094 -28.516 -7.301 1 96.5 297 THR B N 1
ATOM 6983 C CA . THR B 1 297 ? 17.703 -27.219 -7.617 1 96.5 297 THR B CA 1
ATOM 6984 C C . THR B 1 297 ? 18.344 -27.25 -9 1 96.5 297 THR B C 1
ATOM 6986 O O . THR B 1 297 ? 19.031 -28.219 -9.352 1 96.5 297 THR B O 1
ATOM 6989 N N . ILE B 1 298 ? 18.047 -26.234 -9.75 1 97 298 ILE B N 1
ATOM 6990 C CA . ILE B 1 298 ? 18.672 -26 -11.047 1 97 298 ILE B CA 1
ATOM 6991 C C . ILE B 1 298 ? 19.484 -24.703 -11 1 97 298 ILE B C 1
ATOM 6993 O O . ILE B 1 298 ? 19.016 -23.688 -10.484 1 97 298 ILE B O 1
ATOM 6997 N N . VAL B 1 299 ? 20.719 -24.75 -11.484 1 98.25 299 VAL B N 1
ATOM 6998 C CA . VAL B 1 299 ? 21.484 -23.531 -11.695 1 98.25 299 VAL B CA 1
ATOM 6999 C C . VAL B 1 299 ? 21.594 -23.234 -13.188 1 98.25 299 VAL B C 1
ATOM 7001 O O . VAL B 1 299 ? 22.156 -24.031 -13.945 1 98.25 299 VAL B O 1
ATOM 7004 N N . ALA B 1 300 ? 21.016 -22.172 -13.641 1 98.19 300 ALA B N 1
ATOM 7005 C CA . ALA B 1 300 ? 21.141 -21.688 -15.016 1 98.19 300 ALA B CA 1
ATOM 7006 C C . ALA B 1 300 ? 22.328 -20.734 -15.141 1 98.19 300 ALA B C 1
ATOM 7008 O O . ALA B 1 300 ? 22.422 -19.75 -14.398 1 98.19 300 ALA B O 1
ATOM 7009 N N . THR B 1 301 ? 23.203 -21 -16.016 1 98 301 THR B N 1
ATOM 7010 C CA . THR B 1 301 ? 24.406 -20.188 -16.109 1 98 301 THR B CA 1
ATOM 7011 C C . THR B 1 301 ? 24.859 -20.062 -17.562 1 98 301 THR B C 1
ATOM 7013 O O . THR B 1 301 ? 24.234 -20.625 -18.469 1 98 301 THR B O 1
ATOM 7016 N N . GLN B 1 302 ? 25.844 -19.172 -17.719 1 96.62 302 GLN B N 1
ATOM 7017 C CA . GLN B 1 302 ? 26.469 -19.016 -19.031 1 96.62 302 GLN B CA 1
ATOM 7018 C C . GLN B 1 302 ? 27.422 -20.172 -19.312 1 96.62 302 GLN B C 1
ATOM 7020 O O . GLN B 1 302 ? 28.141 -20.641 -18.422 1 96.62 302 GLN B O 1
ATOM 7025 N N . ARG B 1 303 ? 27.469 -20.5 -20.594 1 95.19 303 ARG B N 1
ATOM 7026 C CA . ARG B 1 303 ? 28.328 -21.609 -21 1 95.19 303 ARG B CA 1
ATOM 7027 C C . ARG B 1 303 ? 29.766 -21.344 -20.609 1 95.19 303 ARG B C 1
ATOM 7029 O O . ARG B 1 303 ? 30.297 -20.266 -20.859 1 95.19 303 ARG B O 1
ATOM 7036 N N . GLY B 1 304 ? 30.344 -22.328 -19.922 1 93.94 304 GLY B N 1
ATOM 7037 C CA . GLY B 1 304 ? 31.766 -22.266 -19.609 1 93.94 304 GLY B CA 1
ATOM 7038 C C . GLY B 1 304 ? 32.062 -21.578 -18.281 1 93.94 304 GLY B C 1
ATOM 7039 O O . GLY B 1 304 ? 33.219 -21.578 -17.828 1 93.94 304 GLY B O 1
ATOM 7040 N N . ALA B 1 305 ? 31.062 -21.109 -17.609 1 96.19 305 ALA B N 1
ATOM 7041 C CA . ALA B 1 305 ? 31.281 -20.375 -16.375 1 96.19 305 ALA B CA 1
ATOM 7042 C C . ALA B 1 305 ? 31.688 -21.312 -15.242 1 96.19 305 ALA B C 1
ATOM 7044 O O . ALA B 1 305 ? 30.969 -22.25 -14.914 1 96.19 305 ALA B O 1
ATOM 7045 N N . ARG B 1 306 ? 32.875 -21.094 -14.68 1 96.19 306 ARG B N 1
ATOM 7046 C CA . ARG B 1 306 ? 33.406 -21.797 -13.516 1 96.19 306 ARG B CA 1
ATOM 7047 C C . ARG B 1 306 ? 33.125 -23.297 -13.602 1 96.19 306 ARG B C 1
ATOM 7049 O O . ARG B 1 306 ? 32.5 -23.859 -12.711 1 96.19 306 ARG B O 1
ATOM 7056 N N . ARG B 1 307 ? 33.688 -23.969 -14.43 1 95.88 307 ARG B N 1
ATOM 7057 C CA . ARG B 1 307 ? 33.438 -25.375 -14.734 1 95.88 307 ARG B CA 1
ATOM 7058 C C . ARG B 1 307 ? 33.75 -26.266 -13.531 1 95.88 307 ARG B C 1
ATOM 7060 O O . ARG B 1 307 ? 33.062 -27.266 -13.305 1 95.88 307 ARG B O 1
ATOM 7067 N N . ASP B 1 308 ? 34.688 -25.891 -12.766 1 96.25 308 ASP B N 1
ATOM 7068 C CA . ASP B 1 308 ? 35.062 -26.672 -11.578 1 96.25 308 ASP B CA 1
ATOM 7069 C C . ASP B 1 308 ? 33.906 -26.688 -10.562 1 96.25 308 ASP B C 1
ATOM 7071 O O . ASP B 1 308 ? 33.531 -27.75 -10.07 1 96.25 308 ASP B O 1
ATOM 7075 N N . LEU B 1 309 ? 33.406 -25.5 -10.273 1 97.12 309 LEU B N 1
ATOM 7076 C CA . LEU B 1 309 ? 32.312 -25.422 -9.312 1 97.12 309 LEU B CA 1
ATOM 7077 C C . LEU B 1 309 ? 31.047 -26.078 -9.875 1 97.12 309 LEU B C 1
ATOM 7079 O O . LEU B 1 309 ? 30.266 -26.656 -9.125 1 97.12 309 LEU B O 1
ATOM 7083 N N . GLN B 1 310 ? 30.812 -25.969 -11.141 1 96.94 310 GLN B N 1
ATOM 7084 C CA . GLN B 1 310 ? 29.688 -26.656 -11.773 1 96.94 310 GLN B CA 1
ATOM 7085 C C . GLN B 1 310 ? 29.719 -28.156 -11.484 1 96.94 310 GLN B C 1
ATOM 7087 O O . GLN B 1 310 ? 28.703 -28.75 -11.125 1 96.94 310 GLN B O 1
ATOM 7092 N N . LYS B 1 311 ? 30.875 -28.703 -11.664 1 95.62 311 LYS B N 1
ATOM 7093 C CA . LYS B 1 311 ? 31.047 -30.125 -11.445 1 95.62 311 LYS B CA 1
ATOM 7094 C C . LYS B 1 311 ? 30.781 -30.5 -9.984 1 95.62 311 LYS B C 1
ATOM 7096 O O . LYS B 1 311 ? 30.156 -31.516 -9.695 1 95.62 311 LYS B O 1
ATOM 7101 N N . LYS B 1 312 ? 31.281 -29.672 -9.164 1 96.31 312 LYS B N 1
ATOM 7102 C CA . LYS B 1 312 ? 31.094 -29.906 -7.734 1 96.31 312 LYS B CA 1
ATOM 7103 C C . LYS B 1 312 ? 29.609 -29.906 -7.363 1 96.31 312 LYS B C 1
ATOM 7105 O O . LYS B 1 312 ? 29.156 -30.766 -6.605 1 96.31 312 LYS B O 1
ATOM 7110 N N . LEU B 1 313 ? 28.859 -28.953 -7.852 1 96.75 313 LEU B N 1
ATOM 7111 C CA . LEU B 1 313 ? 27.438 -28.859 -7.543 1 96.75 313 LEU B CA 1
ATOM 7112 C C . LEU B 1 313 ? 26.656 -30 -8.203 1 96.75 313 LEU B C 1
ATOM 7114 O O . LEU B 1 313 ? 25.703 -30.531 -7.621 1 96.75 313 LEU B O 1
ATOM 7118 N N . ALA B 1 314 ? 27.078 -30.344 -9.375 1 93.19 314 ALA B N 1
ATOM 7119 C CA . ALA B 1 314 ? 26.438 -31.469 -10.062 1 93.19 314 ALA B CA 1
ATOM 7120 C C . ALA B 1 314 ? 26.594 -32.75 -9.25 1 93.19 314 ALA B C 1
ATOM 7122 O O . ALA B 1 314 ? 25.688 -33.594 -9.219 1 93.19 314 ALA B O 1
ATOM 7123 N N . MET B 1 315 ? 27.734 -32.906 -8.641 1 92.81 315 MET B N 1
ATOM 7124 C CA . MET B 1 315 ? 28 -34.094 -7.828 1 92.81 315 MET B CA 1
ATOM 7125 C C . MET B 1 315 ? 27.094 -34.125 -6.609 1 92.81 315 MET B C 1
ATOM 7127 O O . MET B 1 315 ? 26.797 -35.219 -6.082 1 92.81 315 MET B O 1
ATOM 7131 N N . LYS B 1 316 ? 26.641 -33 -6.266 1 93.19 316 LYS B N 1
ATOM 7132 C CA . LYS B 1 316 ? 25.734 -32.906 -5.137 1 93.19 316 LYS B CA 1
ATOM 7133 C C . LYS B 1 316 ? 24.281 -33.156 -5.582 1 93.19 316 LYS B C 1
ATOM 7135 O O . LYS B 1 316 ? 23.359 -33.125 -4.762 1 93.19 316 LYS B O 1
ATOM 7140 N N . GLY B 1 317 ? 24.094 -33.344 -6.848 1 89.94 317 GLY B N 1
ATOM 7141 C CA . GLY B 1 317 ? 22.766 -33.594 -7.371 1 89.94 317 GLY B CA 1
ATOM 7142 C C . GLY B 1 317 ? 22.109 -32.375 -7.98 1 89.94 317 GLY B C 1
ATOM 7143 O O . GLY B 1 317 ? 20.984 -32.469 -8.5 1 89.94 317 GLY B O 1
ATOM 7144 N N . VAL B 1 318 ? 22.797 -31.234 -8 1 95.06 318 VAL B N 1
ATOM 7145 C CA . VAL B 1 318 ? 22.281 -30 -8.586 1 95.06 318 VAL B CA 1
ATOM 7146 C C . VAL B 1 318 ? 22.359 -30.078 -10.109 1 95.06 318 VAL B C 1
ATOM 7148 O O . VAL B 1 318 ? 23.375 -30.484 -10.664 1 95.06 318 VAL B O 1
ATOM 7151 N N . GLU B 1 319 ? 21.25 -29.812 -10.734 1 93.56 319 GLU B N 1
ATOM 7152 C CA . GLU B 1 319 ? 21.281 -29.75 -12.195 1 93.56 319 GLU B CA 1
ATOM 7153 C C . GLU B 1 319 ? 21.828 -28.406 -12.672 1 93.56 319 GLU B C 1
ATOM 7155 O O . GLU B 1 319 ? 21.359 -27.344 -12.266 1 93.56 319 GLU B O 1
ATOM 7160 N N . VAL B 1 320 ? 22.859 -28.484 -13.469 1 95.19 320 VAL B N 1
ATOM 7161 C CA . VAL B 1 320 ? 23.422 -27.281 -14.047 1 95.19 320 VAL B CA 1
ATOM 7162 C C . VAL B 1 320 ? 23.078 -27.188 -15.523 1 95.19 320 VAL B C 1
ATOM 7164 O O . VAL B 1 320 ? 23.344 -28.125 -16.297 1 95.19 320 VAL B O 1
ATOM 7167 N N . VAL B 1 321 ? 22.422 -26.141 -15.898 1 94.38 321 VAL B N 1
ATOM 7168 C CA . VAL B 1 321 ? 22.016 -25.938 -17.281 1 94.38 321 VAL B CA 1
ATOM 7169 C C . VAL B 1 321 ? 22.75 -24.734 -17.859 1 94.38 321 VAL B C 1
ATOM 7171 O O . VAL B 1 321 ? 22.641 -23.625 -17.359 1 94.38 321 VAL B O 1
ATOM 7174 N N . GLU B 1 322 ? 23.438 -24.984 -18.969 1 95.12 322 GLU B N 1
ATOM 7175 C CA . GLU B 1 322 ? 24.203 -23.922 -19.594 1 95.12 322 GLU B CA 1
ATOM 7176 C C . GLU B 1 322 ? 23.422 -23.281 -20.75 1 95.12 322 GLU B C 1
ATOM 7178 O O . GLU B 1 322 ? 22.734 -23.984 -21.484 1 95.12 322 GLU B O 1
ATOM 7183 N N . PHE B 1 323 ? 23.516 -22.016 -20.844 1 95.81 323 PHE B N 1
ATOM 7184 C CA . PHE B 1 323 ? 22.984 -21.234 -21.953 1 95.81 323 PHE B CA 1
ATOM 7185 C C . PHE B 1 323 ? 24.094 -20.5 -22.672 1 95.81 323 PHE B C 1
ATOM 7187 O O . PHE B 1 323 ? 25.094 -20.094 -22.062 1 95.81 323 PHE B O 1
ATOM 7194 N N . GLU B 1 324 ? 24.016 -20.359 -24.047 1 94.75 324 GLU B N 1
ATOM 7195 C CA . GLU B 1 324 ? 25 -19.562 -24.766 1 94.75 324 GLU B CA 1
ATOM 7196 C C . GLU B 1 324 ? 25.047 -18.125 -24.234 1 94.75 324 GLU B C 1
ATOM 7198 O O . GLU B 1 324 ? 26.125 -17.625 -23.906 1 94.75 324 GLU B O 1
ATOM 7203 N N . MET B 1 325 ? 23.938 -17.547 -24.203 1 94.5 325 MET B N 1
ATOM 7204 C CA . MET B 1 325 ? 23.719 -16.281 -23.5 1 94.5 325 MET B CA 1
ATOM 7205 C C . MET B 1 325 ? 22.578 -16.422 -22.5 1 94.5 325 MET B C 1
ATOM 7207 O O . MET B 1 325 ? 21.422 -16.625 -22.875 1 94.5 325 MET B O 1
ATOM 7211 N N . LEU B 1 326 ? 22.969 -16.266 -21.281 1 96.88 326 LEU B N 1
ATOM 7212 C CA . LEU B 1 326 ? 21.953 -16.422 -20.25 1 96.88 326 LEU B CA 1
ATOM 7213 C C . LEU B 1 326 ? 21.047 -15.195 -20.203 1 96.88 326 LEU B C 1
ATOM 7215 O O . LEU B 1 326 ? 21.5 -14.07 -19.984 1 96.88 326 LEU B O 1
ATOM 7219 N N . ASN B 1 327 ? 19.797 -15.375 -20.453 1 97 327 ASN B N 1
ATOM 7220 C CA . ASN B 1 327 ? 18.797 -14.32 -20.328 1 97 327 ASN B CA 1
ATOM 7221 C C . ASN B 1 327 ? 17.438 -14.883 -19.875 1 97 327 ASN B C 1
ATOM 7223 O O . ASN B 1 327 ? 17.172 -16.078 -20.047 1 97 327 ASN B O 1
ATOM 7227 N N . PRO B 1 328 ? 16.594 -14.07 -19.359 1 98.31 328 PRO B N 1
ATOM 7228 C CA . PRO B 1 328 ? 15.328 -14.523 -18.781 1 98.31 328 PRO B CA 1
ATOM 7229 C C . PRO B 1 328 ? 14.43 -15.211 -19.812 1 98.31 328 PRO B C 1
ATOM 7231 O O . PRO B 1 328 ? 13.75 -16.188 -19.5 1 98.31 328 PRO B O 1
ATOM 7234 N N . ARG B 1 329 ? 14.383 -14.766 -21 1 97.62 329 ARG B N 1
ATOM 7235 C CA . ARG B 1 329 ? 13.516 -15.336 -22.031 1 97.62 329 ARG B CA 1
ATOM 7236 C C . ARG B 1 329 ? 13.906 -16.781 -22.328 1 97.62 329 ARG B C 1
ATOM 7238 O O . ARG B 1 329 ? 13.039 -17.656 -22.438 1 97.62 329 ARG B O 1
ATOM 7245 N N . ASP B 1 330 ? 15.195 -17 -22.469 1 96.62 330 ASP B N 1
ATOM 7246 C CA . ASP B 1 330 ? 15.664 -18.359 -22.75 1 96.62 330 ASP B CA 1
ATOM 7247 C C . ASP B 1 330 ? 15.383 -19.297 -21.578 1 96.62 330 ASP B C 1
ATOM 7249 O O . ASP B 1 330 ? 15.039 -20.453 -21.781 1 96.62 330 ASP B O 1
ATOM 7253 N N . VAL B 1 331 ? 15.562 -18.797 -20.406 1 97.88 331 VAL B N 1
ATOM 7254 C CA . VAL B 1 331 ? 15.273 -19.609 -19.219 1 97.88 331 VAL B CA 1
ATOM 7255 C C . VAL B 1 331 ? 13.789 -19.938 -19.188 1 97.88 331 VAL B C 1
ATOM 7257 O O . VAL B 1 331 ? 13.406 -21.062 -18.844 1 97.88 331 VAL B O 1
ATOM 7260 N N . MET B 1 332 ? 12.945 -19 -19.531 1 97.88 332 MET B N 1
ATOM 7261 C CA . MET B 1 332 ? 11.508 -19.25 -19.531 1 97.88 332 MET B CA 1
ATOM 7262 C C . MET B 1 332 ? 11.133 -20.234 -20.641 1 97.88 332 MET B C 1
ATOM 7264 O O . MET B 1 332 ? 10.211 -21.031 -20.484 1 97.88 332 MET B O 1
ATOM 7268 N N . SER B 1 333 ? 11.812 -20.125 -21.781 1 94.81 333 SER B N 1
ATOM 7269 C CA . SER B 1 333 ? 11.617 -21.125 -22.828 1 94.81 333 SER B CA 1
ATOM 7270 C C . SER B 1 333 ? 11.969 -22.516 -22.328 1 94.81 333 SER B C 1
ATOM 7272 O O . SER B 1 333 ? 11.266 -23.484 -22.625 1 94.81 333 SER B O 1
ATOM 7274 N N . TYR B 1 334 ? 13.086 -22.609 -21.625 1 93.56 334 TYR B N 1
ATOM 7275 C CA . TYR B 1 334 ? 13.484 -23.875 -21.016 1 93.56 334 TYR B CA 1
ATOM 7276 C C . TYR B 1 334 ? 12.414 -24.375 -20.062 1 93.56 334 TYR B C 1
ATOM 7278 O O . TYR B 1 334 ? 12.062 -25.562 -20.062 1 93.56 334 TYR B O 1
ATOM 7286 N N . CYS B 1 335 ? 11.883 -23.469 -19.234 1 96.19 335 CYS B N 1
ATOM 7287 C CA . CYS B 1 335 ? 10.812 -23.812 -18.297 1 96.19 335 CYS B CA 1
ATOM 7288 C C . CYS B 1 335 ? 9.562 -24.25 -19.047 1 96.19 335 CYS B C 1
ATOM 7290 O O . CYS B 1 335 ? 8.852 -25.172 -18.609 1 96.19 335 CYS B O 1
ATOM 7292 N N . TYR B 1 336 ? 9.266 -23.562 -20.109 1 94.5 336 TYR B N 1
ATOM 7293 C CA . TYR B 1 336 ? 8.156 -23.953 -20.984 1 94.5 336 TYR B CA 1
ATOM 7294 C C . TYR B 1 336 ? 8.328 -25.391 -21.469 1 94.5 336 TYR B C 1
ATOM 7296 O O . TYR B 1 336 ? 7.391 -26.188 -21.406 1 94.5 336 TYR B O 1
ATOM 7304 N N . ASP B 1 337 ? 9.5 -25.688 -21.922 1 89.31 337 ASP B N 1
ATOM 7305 C CA . ASP B 1 337 ? 9.805 -27.016 -22.438 1 89.31 337 ASP B CA 1
ATOM 7306 C C . ASP B 1 337 ? 9.703 -28.078 -21.344 1 89.31 337 ASP B C 1
ATOM 7308 O O . ASP B 1 337 ? 9.367 -29.234 -21.609 1 89.31 337 ASP B O 1
ATOM 7312 N N . ARG B 1 338 ? 9.906 -27.641 -20.125 1 90 338 ARG B N 1
ATOM 7313 C CA . ARG B 1 338 ? 9.82 -28.547 -18.984 1 90 338 ARG B CA 1
ATOM 7314 C C . ARG B 1 338 ? 8.367 -28.75 -18.562 1 90 338 ARG B C 1
ATOM 7316 O O . ARG B 1 338 ? 8.086 -29.516 -17.641 1 90 338 ARG B O 1
ATOM 7323 N N . GLY B 1 339 ? 7.473 -28.031 -19.25 1 90.75 339 GLY B N 1
ATOM 7324 C CA . GLY B 1 339 ? 6.059 -28.219 -18.969 1 90.75 339 GLY B CA 1
ATOM 7325 C C . GLY B 1 339 ? 5.559 -27.344 -17.828 1 90.75 339 GLY B C 1
ATOM 7326 O O . GLY B 1 339 ? 4.449 -27.547 -17.344 1 90.75 339 GLY B O 1
ATOM 7327 N N . TYR B 1 340 ? 6.371 -26.375 -17.344 1 95.12 340 TYR B N 1
ATOM 7328 C CA . TYR B 1 340 ? 5.945 -25.516 -16.25 1 95.12 340 TYR B CA 1
ATOM 7329 C C . TYR B 1 340 ? 4.805 -24.609 -16.688 1 95.12 340 TYR B C 1
ATOM 7331 O O . TYR B 1 340 ? 4.781 -24.125 -17.828 1 95.12 340 TYR B O 1
ATOM 7339 N N . LEU B 1 341 ? 3.836 -24.359 -15.789 1 96.88 341 LEU B N 1
ATOM 7340 C CA . LEU B 1 341 ? 2.727 -23.453 -16.047 1 96.88 341 LEU B CA 1
ATOM 7341 C C . LEU B 1 341 ? 2.912 -22.141 -15.289 1 96.88 341 LEU B C 1
ATOM 7343 O O . LEU B 1 341 ? 2.477 -21.094 -15.758 1 96.88 341 LEU B O 1
ATOM 7347 N N . SER B 1 342 ? 3.494 -22.219 -14.141 1 98 342 SER B N 1
ATOM 7348 C CA . SER B 1 342 ? 3.607 -21.047 -13.281 1 98 342 SER B CA 1
ATOM 7349 C C . SER B 1 342 ? 4.984 -20.953 -12.633 1 98 342 SER B C 1
ATOM 7351 O O . SER B 1 342 ? 5.488 -21.953 -12.109 1 98 342 SER B O 1
ATOM 7353 N N . VAL B 1 343 ? 5.613 -19.812 -12.711 1 98.69 343 VAL B N 1
ATOM 7354 C CA . VAL B 1 343 ? 6.941 -19.594 -12.141 1 98.69 343 VAL B CA 1
ATOM 7355 C C . VAL B 1 343 ? 6.926 -18.359 -11.25 1 98.69 343 VAL B C 1
ATOM 7357 O O . VAL B 1 343 ? 6.355 -17.328 -11.609 1 98.69 343 VAL B O 1
ATOM 7360 N N . LEU B 1 344 ? 7.496 -18.484 -10.047 1 98.69 344 LEU B N 1
ATOM 7361 C CA . LEU B 1 344 ? 7.59 -17.375 -9.109 1 98.69 344 LEU B CA 1
ATOM 7362 C C . LEU B 1 344 ? 8.992 -16.797 -9.086 1 98.69 344 LEU B C 1
ATOM 7364 O O . LEU B 1 344 ? 9.969 -17.516 -8.875 1 98.69 344 LEU B O 1
ATOM 7368 N N . TRP B 1 345 ? 9.094 -15.523 -9.375 1 98.81 345 TRP B N 1
ATOM 7369 C CA . TRP B 1 345 ? 10.367 -14.82 -9.312 1 98.81 345 TRP B CA 1
ATOM 7370 C C . TRP B 1 345 ? 10.523 -14.094 -7.98 1 98.81 345 TRP B C 1
ATOM 7372 O O . TRP B 1 345 ? 9.75 -13.188 -7.664 1 98.81 345 TRP B O 1
ATOM 7382 N N . GLU B 1 346 ? 11.469 -14.508 -7.184 1 98.25 346 GLU B N 1
ATOM 7383 C CA . GLU B 1 346 ? 11.844 -13.852 -5.938 1 98.25 346 GLU B CA 1
ATOM 7384 C C . GLU B 1 346 ? 13.258 -13.289 -6.008 1 98.25 346 GLU B C 1
ATOM 7386 O O . GLU B 1 346 ? 14.039 -13.43 -5.062 1 98.25 346 GLU B O 1
ATOM 7391 N N . CYS B 1 347 ? 13.57 -12.711 -7.102 1 97.94 347 CYS B N 1
ATOM 7392 C CA . CYS B 1 347 ? 14.922 -12.242 -7.391 1 97.94 347 CYS B CA 1
ATOM 7393 C C . CYS B 1 347 ? 15.086 -10.773 -7.02 1 97.94 347 CYS B C 1
ATOM 7395 O O . CYS B 1 347 ? 14.125 -10.117 -6.621 1 97.94 347 CYS B O 1
ATOM 7397 N N . GLY B 1 348 ? 16.312 -10.289 -7.09 1 96.88 348 GLY B N 1
ATOM 7398 C CA . GLY B 1 348 ? 16.625 -8.891 -6.832 1 96.88 348 GLY B CA 1
ATOM 7399 C C . GLY B 1 348 ? 16.266 -7.98 -7.992 1 96.88 348 GLY B C 1
ATOM 7400 O O . GLY B 1 348 ? 15.766 -8.438 -9.023 1 96.88 348 GLY B O 1
ATOM 7401 N N . GLY B 1 349 ? 16.594 -6.734 -7.797 1 97.88 349 GLY B N 1
ATOM 7402 C CA . GLY B 1 349 ? 16.141 -5.707 -8.727 1 97.88 349 GLY B CA 1
ATOM 7403 C C . GLY B 1 349 ? 16.781 -5.812 -10.094 1 97.88 349 GLY B C 1
ATOM 7404 O O . GLY B 1 349 ? 16.156 -5.504 -11.109 1 97.88 349 GLY B O 1
ATOM 7405 N N . THR B 1 350 ? 18 -6.191 -10.141 1 97.19 350 THR B N 1
ATOM 7406 C CA . THR B 1 350 ? 18.703 -6.297 -11.414 1 97.19 350 THR B CA 1
ATOM 7407 C C . THR B 1 350 ? 18.062 -7.367 -12.297 1 97.19 350 THR B C 1
ATOM 7409 O O . THR B 1 350 ? 17.75 -7.109 -13.461 1 97.19 350 THR B O 1
ATOM 7412 N N . LEU B 1 351 ? 17.906 -8.539 -11.75 1 98.25 351 LEU B N 1
ATOM 7413 C CA . LEU B 1 351 ? 17.297 -9.625 -12.508 1 98.25 351 LEU B CA 1
ATOM 7414 C C . LEU B 1 351 ? 15.828 -9.336 -12.805 1 98.25 351 LEU B C 1
ATOM 7416 O O . LEU B 1 351 ? 15.336 -9.672 -13.875 1 98.25 351 LEU B O 1
ATOM 7420 N N . ALA B 1 352 ? 15.117 -8.719 -11.852 1 98.62 352 ALA B N 1
ATOM 7421 C CA . ALA B 1 352 ? 13.727 -8.344 -12.07 1 98.62 352 ALA B CA 1
ATOM 7422 C C . ALA B 1 352 ? 13.594 -7.43 -13.289 1 98.62 352 ALA B C 1
ATOM 7424 O O . ALA B 1 352 ? 12.711 -7.629 -14.125 1 98.62 352 ALA B O 1
ATOM 7425 N N . ALA B 1 353 ? 14.492 -6.453 -13.359 1 98.69 353 ALA B N 1
ATOM 7426 C CA . ALA B 1 353 ? 14.461 -5.523 -14.492 1 98.69 353 ALA B CA 1
ATOM 7427 C C . ALA B 1 353 ? 14.703 -6.254 -15.805 1 98.69 353 ALA B C 1
ATOM 7429 O O . ALA B 1 353 ? 14.023 -5.992 -16.797 1 98.69 353 ALA B O 1
ATOM 7430 N N . SER B 1 354 ? 15.633 -7.105 -15.828 1 98.31 354 SER B N 1
ATOM 7431 C CA . SER B 1 354 ? 15.93 -7.887 -17.016 1 98.31 354 SER B CA 1
ATOM 7432 C C . SER B 1 354 ? 14.734 -8.734 -17.438 1 98.31 354 SER B C 1
ATOM 7434 O O . SER B 1 354 ? 14.43 -8.836 -18.625 1 98.31 354 SER B O 1
ATOM 7436 N N . ALA B 1 355 ? 14.086 -9.352 -16.469 1 98.56 355 ALA B N 1
ATOM 7437 C CA . ALA B 1 355 ? 12.938 -10.219 -16.75 1 98.56 355 ALA B CA 1
ATOM 7438 C C . ALA B 1 355 ? 11.758 -9.406 -17.281 1 98.56 355 ALA B C 1
ATOM 7440 O O . ALA B 1 355 ? 11.07 -9.828 -18.219 1 98.56 355 ALA B O 1
ATOM 7441 N N . ILE B 1 356 ? 11.492 -8.242 -16.656 1 98.5 356 ILE B N 1
ATOM 7442 C CA . ILE B 1 356 ? 10.422 -7.355 -17.109 1 98.5 356 ILE B CA 1
ATOM 7443 C C . ILE B 1 356 ? 10.719 -6.887 -18.531 1 98.5 356 ILE B C 1
ATOM 7445 O O . ILE B 1 356 ? 9.836 -6.891 -19.391 1 98.5 356 ILE B O 1
ATOM 7449 N N . SER B 1 357 ? 11.969 -6.508 -18.797 1 97.81 357 SER B N 1
ATOM 7450 C CA . SER B 1 357 ? 12.375 -6.039 -20.125 1 97.81 357 SER B CA 1
ATOM 7451 C C . SER B 1 357 ? 12.211 -7.137 -21.172 1 97.81 357 SER B C 1
ATOM 7453 O O . SER B 1 357 ? 11.898 -6.852 -22.328 1 97.81 357 SER B O 1
ATOM 7455 N N . ALA B 1 358 ? 12.422 -8.391 -20.766 1 97.44 358 ALA B N 1
ATOM 7456 C CA . ALA B 1 358 ? 12.281 -9.539 -21.656 1 97.44 358 ALA B CA 1
ATOM 7457 C C . ALA B 1 358 ? 10.82 -9.922 -21.844 1 97.44 358 ALA B C 1
ATOM 7459 O O . ALA B 1 358 ? 10.508 -10.875 -22.547 1 97.44 358 ALA B O 1
ATOM 7460 N N . ARG B 1 359 ? 9.891 -9.281 -21.141 1 96.12 359 ARG B N 1
ATOM 7461 C CA . ARG B 1 359 ? 8.445 -9.453 -21.234 1 96.12 359 ARG B CA 1
ATOM 7462 C C . ARG B 1 359 ? 8.023 -10.852 -20.797 1 96.12 359 ARG B C 1
ATOM 7464 O O . ARG B 1 359 ? 7.133 -11.453 -21.391 1 96.12 359 ARG B O 1
ATOM 7471 N N . VAL B 1 360 ? 8.695 -11.336 -19.766 1 97.56 360 VAL B N 1
ATOM 7472 C CA . VAL B 1 360 ? 8.344 -12.68 -19.312 1 97.56 360 VAL B CA 1
ATOM 7473 C C . VAL B 1 360 ? 7.652 -12.594 -17.953 1 97.56 360 VAL B C 1
ATOM 7475 O O . VAL B 1 360 ? 7.152 -13.602 -17.438 1 97.56 360 VAL B O 1
ATOM 7478 N N . ILE B 1 361 ? 7.621 -11.391 -17.328 1 98.5 361 ILE B N 1
ATOM 7479 C CA . ILE B 1 361 ? 6.855 -11.203 -16.094 1 98.5 361 ILE B CA 1
ATOM 7480 C C . ILE B 1 361 ? 5.426 -10.789 -16.438 1 98.5 361 ILE B C 1
ATOM 7482 O O . ILE B 1 361 ? 5.215 -9.828 -17.188 1 98.5 361 ILE B O 1
ATOM 7486 N N . HIS B 1 362 ? 4.461 -11.422 -15.82 1 98.31 362 HIS B N 1
ATOM 7487 C CA . HIS B 1 362 ? 3.076 -11.18 -16.219 1 98.31 362 HIS B CA 1
ATOM 7488 C C . HIS B 1 362 ? 2.277 -10.555 -15.078 1 98.31 362 HIS B C 1
ATOM 7490 O O . HIS B 1 362 ? 1.304 -9.836 -15.312 1 98.31 362 HIS B O 1
ATOM 7496 N N . LYS B 1 363 ? 2.602 -10.836 -13.906 1 98.25 363 LYS B N 1
ATOM 7497 C CA . LYS B 1 363 ? 1.901 -10.336 -12.734 1 98.25 363 LYS B CA 1
ATOM 7498 C C . LYS B 1 363 ? 2.885 -9.969 -11.625 1 98.25 363 LYS B C 1
ATOM 7500 O O . LYS B 1 363 ? 3.986 -10.516 -11.555 1 98.25 363 LYS B O 1
ATOM 7505 N N . VAL B 1 364 ? 2.508 -8.984 -10.789 1 98.62 364 VAL B N 1
ATOM 7506 C CA . VAL B 1 364 ? 3.336 -8.516 -9.68 1 98.62 364 VAL B CA 1
ATOM 7507 C C . VAL B 1 364 ? 2.572 -8.664 -8.367 1 98.62 364 VAL B C 1
ATOM 7509 O O . VAL B 1 364 ? 1.377 -8.367 -8.305 1 98.62 364 VAL B O 1
ATOM 7512 N N . TYR B 1 365 ? 3.217 -9.227 -7.379 1 98.62 365 TYR B N 1
ATOM 7513 C CA . TYR B 1 365 ? 2.814 -9.172 -5.98 1 98.62 365 TYR B CA 1
ATOM 7514 C C . TYR B 1 365 ? 3.797 -8.344 -5.16 1 98.62 365 TYR B C 1
ATOM 7516 O O . TYR B 1 365 ? 4.938 -8.758 -4.941 1 98.62 365 TYR B O 1
ATOM 7524 N N . ALA B 1 366 ? 3.391 -7.203 -4.723 1 98.75 366 ALA B N 1
ATOM 7525 C CA . ALA B 1 366 ? 4.258 -6.293 -3.979 1 98.75 366 ALA B CA 1
ATOM 7526 C C . ALA B 1 366 ? 3.773 -6.121 -2.543 1 98.75 366 ALA B C 1
ATOM 7528 O O . ALA B 1 366 ? 2.662 -5.641 -2.309 1 98.75 366 ALA B O 1
ATOM 7529 N N . PHE B 1 367 ? 4.57 -6.535 -1.563 1 98.62 367 PHE B N 1
ATOM 7530 C CA . PHE B 1 367 ? 4.301 -6.277 -0.153 1 98.62 367 PHE B 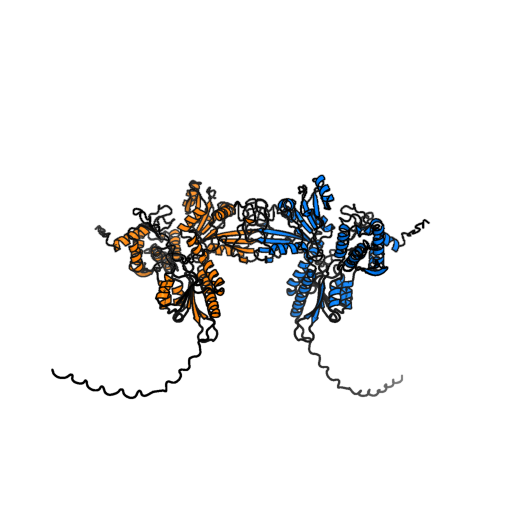CA 1
ATOM 7531 C C . PHE B 1 367 ? 4.953 -4.977 0.295 1 98.62 367 PHE B C 1
ATOM 7533 O O . PHE B 1 367 ? 6.133 -4.746 0.033 1 98.62 367 PHE B O 1
ATOM 7540 N N . PHE B 1 368 ? 4.203 -4.184 0.917 1 97.75 368 PHE B N 1
ATOM 7541 C CA . PHE B 1 368 ? 4.707 -2.943 1.493 1 97.75 368 PHE B CA 1
ATOM 7542 C C . PHE B 1 368 ? 4.68 -3.004 3.016 1 97.75 368 PHE B C 1
ATOM 7544 O O . PHE B 1 368 ? 3.615 -3.156 3.617 1 97.75 368 PHE B O 1
ATOM 7551 N N . ALA B 1 369 ? 5.812 -2.902 3.586 1 98.69 369 ALA B N 1
ATOM 7552 C CA . ALA B 1 369 ? 5.926 -2.898 5.043 1 98.69 369 ALA B CA 1
ATOM 7553 C C . ALA B 1 369 ? 5.992 -1.474 5.582 1 98.69 369 ALA B C 1
ATOM 7555 O O . ALA B 1 369 ? 6.684 -0.622 5.02 1 98.69 369 ALA B O 1
ATOM 7556 N N . PRO B 1 370 ? 5.293 -1.191 6.652 1 98.44 370 PRO B N 1
ATOM 7557 C CA . PRO B 1 370 ? 5.266 0.163 7.207 1 98.44 370 PRO B CA 1
ATOM 7558 C C . PRO B 1 370 ? 6.504 0.478 8.047 1 98.44 370 PRO B C 1
ATOM 7560 O O . PRO B 1 370 ? 6.383 0.762 9.242 1 98.44 370 PRO B O 1
ATOM 7563 N N . LYS B 1 371 ? 7.621 0.544 7.5 1 98.44 371 LYS B N 1
ATOM 7564 C CA . LYS B 1 371 ? 8.883 0.906 8.133 1 98.44 371 LYS B CA 1
ATOM 7565 C C . LYS B 1 371 ? 9.805 1.63 7.156 1 98.44 371 LYS B C 1
ATOM 7567 O O . LYS B 1 371 ? 9.617 1.543 5.941 1 98.44 371 LYS B O 1
ATOM 7572 N N . ILE B 1 372 ? 10.734 2.352 7.625 1 98.69 372 ILE B N 1
ATOM 7573 C CA . ILE B 1 372 ? 11.656 3.15 6.828 1 98.69 372 ILE B CA 1
ATOM 7574 C C . ILE B 1 372 ? 13.094 2.768 7.164 1 98.69 372 ILE B C 1
ATOM 7576 O O . ILE B 1 372 ? 13.484 2.746 8.336 1 98.69 372 ILE B O 1
ATOM 7580 N N . ILE B 1 373 ? 13.891 2.477 6.156 1 98.5 373 ILE B N 1
ATOM 7581 C CA . ILE B 1 373 ? 15.273 2.066 6.379 1 98.5 373 ILE B CA 1
ATOM 7582 C C . ILE B 1 373 ? 16.219 3.107 5.789 1 98.5 373 ILE B C 1
ATOM 7584 O O . ILE B 1 373 ? 17.344 3.285 6.277 1 98.5 373 ILE B O 1
ATOM 7588 N N . GLY B 1 374 ? 15.766 3.803 4.73 1 98.12 374 GLY B N 1
ATOM 7589 C CA . GLY B 1 374 ? 16.609 4.77 4.055 1 98.12 374 GLY B CA 1
ATOM 7590 C C . GLY B 1 374 ? 17.766 4.133 3.291 1 98.12 374 GLY B C 1
ATOM 7591 O O . GLY B 1 374 ? 17.812 2.906 3.158 1 98.12 374 GLY B O 1
ATOM 7592 N N . GLY B 1 375 ? 18.625 5.035 2.654 1 96.19 375 GLY B N 1
ATOM 7593 C CA . GLY B 1 375 ? 19.797 4.59 1.925 1 96.19 375 GLY B CA 1
ATOM 7594 C C . GLY B 1 375 ? 19.781 4.98 0.458 1 96.19 375 GLY B C 1
ATOM 7595 O O . GLY B 1 375 ? 18.906 4.539 -0.291 1 96.19 375 GLY B O 1
ATOM 7596 N N . VAL B 1 376 ? 20.766 5.633 0.082 1 93.94 376 VAL B N 1
ATOM 7597 C CA . VAL B 1 376 ? 20.859 6.094 -1.299 1 93.94 376 VAL B CA 1
ATOM 7598 C C . VAL B 1 376 ? 21.156 4.918 -2.223 1 93.94 376 VAL B C 1
ATOM 7600 O O . VAL B 1 376 ? 20.641 4.855 -3.344 1 93.94 376 VAL B O 1
ATOM 7603 N N . ASN B 1 377 ? 21.891 3.973 -1.686 1 92.94 377 ASN B N 1
ATOM 7604 C CA . ASN B 1 377 ? 22.281 2.834 -2.506 1 92.94 377 ASN B CA 1
ATOM 7605 C C . ASN B 1 377 ? 21.547 1.563 -2.094 1 92.94 377 ASN B C 1
ATOM 7607 O O . ASN B 1 377 ? 21.938 0.46 -2.477 1 92.94 377 ASN B O 1
ATOM 7611 N N . ALA B 1 378 ? 20.609 1.717 -1.212 1 96.56 378 ALA B N 1
ATOM 7612 C CA . ALA B 1 378 ? 19.812 0.552 -0.848 1 96.56 378 ALA B CA 1
ATOM 7613 C C . ALA B 1 378 ? 19.031 0.024 -2.051 1 96.56 378 ALA B C 1
ATOM 7615 O O . ALA B 1 378 ? 18.453 0.8 -2.816 1 96.56 378 ALA B O 1
ATOM 7616 N N . PRO B 1 379 ? 19.047 -1.285 -2.242 1 96.94 379 PRO B N 1
ATOM 7617 C CA . PRO B 1 379 ? 18.406 -1.829 -3.443 1 96.94 379 PRO B CA 1
ATOM 7618 C C . PRO B 1 379 ? 16.891 -1.641 -3.445 1 96.94 379 PRO B C 1
ATOM 7620 O O . PRO B 1 379 ? 16.25 -1.701 -2.389 1 96.94 379 PRO B O 1
ATOM 7623 N N . THR B 1 380 ? 16.344 -1.413 -4.652 1 98.25 380 THR B N 1
ATOM 7624 C CA . THR B 1 380 ? 14.914 -1.28 -4.883 1 98.25 380 THR B CA 1
ATOM 7625 C C . THR B 1 380 ? 14.383 -2.449 -5.711 1 98.25 380 THR B C 1
ATOM 7627 O O . THR B 1 380 ? 15.164 -3.258 -6.219 1 98.25 380 THR B O 1
ATOM 7630 N N . PRO B 1 381 ? 13.125 -2.635 -5.859 1 98.62 381 PRO B N 1
ATOM 7631 C CA . PRO B 1 381 ? 12.539 -3.836 -6.465 1 98.62 381 PRO B CA 1
ATOM 7632 C C . PRO B 1 381 ? 12.922 -3.996 -7.938 1 98.62 381 PRO B C 1
ATOM 7634 O O . PRO B 1 381 ? 13.094 -5.117 -8.414 1 98.62 381 PRO B O 1
ATOM 7637 N N . VAL B 1 382 ? 12.992 -2.896 -8.68 1 98.81 382 VAL B N 1
ATOM 7638 C CA . VAL B 1 382 ? 13.227 -3.008 -10.117 1 98.81 382 VAL B CA 1
ATOM 7639 C C . VAL B 1 382 ? 14.391 -2.105 -10.523 1 98.81 382 VAL B C 1
ATOM 7641 O O . VAL B 1 382 ? 14.367 -0.898 -10.266 1 98.81 382 VAL B O 1
ATOM 7644 N N . GLY B 1 383 ? 15.406 -2.701 -11.117 1 98.12 383 GLY B N 1
ATOM 7645 C CA . GLY B 1 383 ? 16.578 -1.968 -11.57 1 98.12 383 GLY B CA 1
ATOM 7646 C C . GLY B 1 383 ? 16.344 -1.207 -12.859 1 98.12 383 GLY B C 1
ATOM 7647 O O . GLY B 1 383 ? 15.305 -0.563 -13.031 1 98.12 383 GLY B O 1
ATOM 7648 N N . GLU B 1 384 ? 17.219 -1.339 -13.789 1 97.75 384 GLU B N 1
ATOM 7649 C CA . GLU B 1 384 ? 17.25 -0.488 -14.977 1 97.75 384 GLU B CA 1
ATOM 7650 C C . GLU B 1 384 ? 16.312 -1.02 -16.062 1 97.75 384 GLU B C 1
ATOM 7652 O O . GLU B 1 384 ? 16.484 -2.145 -16.531 1 97.75 384 GLU B O 1
ATOM 7657 N N . LEU B 1 385 ? 15.336 -0.176 -16.469 1 97.81 385 LEU B N 1
ATOM 7658 C CA . LEU B 1 385 ? 14.438 -0.501 -17.562 1 97.81 385 LEU B CA 1
ATOM 7659 C C . LEU B 1 385 ? 14.656 0.443 -18.75 1 97.81 385 LEU B C 1
ATOM 7661 O O . LEU B 1 385 ? 14.109 0.222 -19.828 1 97.81 385 LEU B O 1
ATOM 7665 N N . GLY B 1 386 ? 15.375 1.538 -18.531 1 96.19 386 GLY B N 1
ATOM 7666 C CA . GLY B 1 386 ? 15.703 2.49 -19.578 1 96.19 386 GLY B CA 1
ATOM 7667 C C . GLY B 1 386 ? 14.656 3.568 -19.75 1 96.19 386 GLY B C 1
ATOM 7668 O O . GLY B 1 386 ? 14.68 4.316 -20.734 1 96.19 386 GLY B O 1
ATOM 7669 N N . MET B 1 387 ? 13.758 3.703 -18.859 1 96.19 387 MET B N 1
ATOM 7670 C CA . MET B 1 387 ? 12.695 4.703 -18.969 1 96.19 387 MET B CA 1
ATOM 7671 C C . MET B 1 387 ? 13.141 6.031 -18.359 1 96.19 387 MET B C 1
ATOM 7673 O O . MET B 1 387 ? 13.531 6.086 -17.188 1 96.19 387 MET B O 1
ATOM 7677 N N . LYS B 1 388 ? 12.914 7.121 -19.094 1 94.69 388 LYS B N 1
ATOM 7678 C CA . LYS B 1 388 ? 13.469 8.414 -18.703 1 94.69 388 LYS B CA 1
ATOM 7679 C C . LYS B 1 388 ? 12.375 9.352 -18.203 1 94.69 388 LYS B C 1
ATOM 7681 O O . LYS B 1 388 ? 12.648 10.289 -17.453 1 94.69 388 LYS B O 1
ATOM 7686 N N . GLN B 1 389 ? 11.133 9.102 -18.625 1 96.56 389 GLN B N 1
ATOM 7687 C CA . GLN B 1 389 ? 10 9.922 -18.234 1 96.56 389 GLN B CA 1
ATOM 7688 C C . GLN B 1 389 ? 8.945 9.094 -17.5 1 96.56 389 GLN B C 1
ATOM 7690 O O . GLN B 1 389 ? 8.695 7.941 -17.859 1 96.56 389 GLN B O 1
ATOM 7695 N N . MET B 1 390 ? 8.32 9.695 -16.516 1 96.31 390 MET B N 1
ATOM 7696 C CA . MET B 1 390 ? 7.316 9.008 -15.703 1 96.31 390 MET B CA 1
ATOM 7697 C C . MET B 1 390 ? 6.141 8.555 -16.562 1 96.31 390 MET B C 1
ATOM 7699 O O . MET B 1 390 ? 5.465 7.582 -16.234 1 96.31 390 MET B O 1
ATOM 7703 N N . THR B 1 391 ? 5.922 9.203 -17.703 1 96.25 391 THR B N 1
ATOM 7704 C CA . THR B 1 391 ? 4.84 8.844 -18.609 1 96.25 391 THR B CA 1
ATOM 7705 C C . THR B 1 391 ? 5.109 7.496 -19.266 1 96.25 391 THR B C 1
ATOM 7707 O O . THR B 1 391 ? 4.207 6.891 -19.844 1 96.25 391 THR B O 1
ATOM 7710 N N . GLN B 1 392 ? 6.371 7.059 -19.172 1 97.12 392 GLN B N 1
ATOM 7711 C CA . GLN B 1 392 ? 6.762 5.789 -19.781 1 97.12 392 GLN B CA 1
ATOM 7712 C C . GLN B 1 392 ? 6.562 4.633 -18.797 1 97.12 392 GLN B C 1
ATOM 7714 O O . GLN B 1 392 ? 6.758 3.469 -19.156 1 97.12 392 GLN B O 1
ATOM 7719 N N . ALA B 1 393 ? 6.18 4.926 -17.578 1 98.19 393 ALA B N 1
ATOM 7720 C CA . ALA B 1 393 ? 6.016 3.891 -16.562 1 98.19 393 ALA B CA 1
ATOM 7721 C C . ALA B 1 393 ? 4.988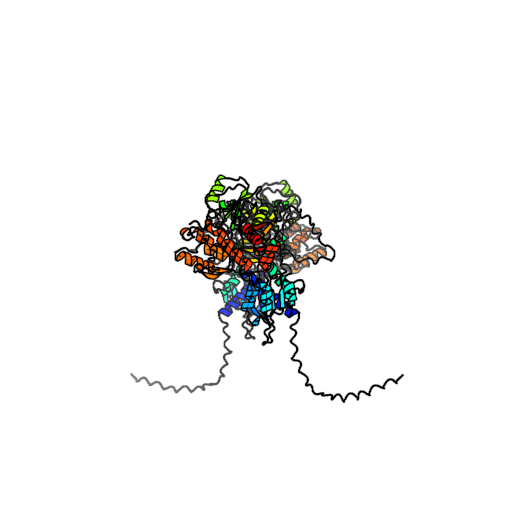 2.852 -16.984 1 98.19 393 ALA B C 1
ATOM 7723 O O . ALA B 1 393 ? 4.035 3.172 -17.703 1 98.19 393 ALA B O 1
ATOM 7724 N N . ILE B 1 394 ? 5.207 1.624 -16.609 1 98.06 394 ILE B N 1
ATOM 7725 C CA . ILE B 1 394 ? 4.27 0.546 -16.906 1 98.06 394 ILE B CA 1
ATOM 7726 C C . ILE B 1 394 ? 3.156 0.535 -15.859 1 98.06 394 ILE B C 1
ATOM 7728 O O . ILE B 1 394 ? 3.398 0.225 -14.688 1 98.06 394 ILE B O 1
ATOM 7732 N N . ASP B 1 395 ? 1.956 0.864 -16.281 1 97.69 395 ASP B N 1
ATOM 7733 C CA . ASP B 1 395 ? 0.812 0.822 -15.375 1 97.69 395 ASP B CA 1
ATOM 7734 C C . ASP B 1 395 ? 0.37 -0.617 -15.117 1 97.69 395 ASP B C 1
ATOM 7736 O O . ASP B 1 395 ? 0.217 -1.402 -16.062 1 97.69 395 ASP B O 1
ATOM 7740 N N . LEU B 1 396 ? 0.229 -0.982 -13.883 1 98.06 396 LEU B N 1
ATOM 7741 C CA . LEU B 1 396 ? -0.326 -2.293 -13.562 1 98.06 396 LEU B CA 1
ATOM 7742 C C . LEU B 1 396 ? -1.813 -2.348 -13.898 1 98.06 396 LEU B C 1
ATOM 7744 O O . LEU B 1 396 ? -2.531 -1.361 -13.719 1 98.06 396 LEU B O 1
ATOM 7748 N N . ILE B 1 397 ? -2.221 -3.461 -14.359 1 96.25 397 ILE B N 1
ATOM 7749 C CA . ILE B 1 397 ? -3.598 -3.697 -14.781 1 96.25 397 ILE B CA 1
ATOM 7750 C C . ILE B 1 397 ? -4.316 -4.559 -13.742 1 96.25 397 ILE B C 1
ATOM 7752 O O . ILE B 1 397 ? -3.709 -5.445 -13.141 1 96.25 397 ILE B O 1
ATOM 7756 N N . ASP B 1 398 ? -5.703 -4.293 -13.562 1 94.19 398 ASP B N 1
ATOM 7757 C CA . ASP B 1 398 ? -6.531 -5.07 -12.641 1 94.19 398 ASP B CA 1
ATOM 7758 C C . ASP B 1 398 ? -5.883 -5.16 -11.266 1 94.19 398 ASP B C 1
ATOM 7760 O O . ASP B 1 398 ? -5.672 -6.258 -10.742 1 94.19 398 ASP B O 1
ATOM 7764 N N . VAL B 1 399 ? -5.668 -3.992 -10.625 1 96.94 399 VAL B N 1
ATOM 7765 C CA . VAL B 1 399 ? -4.926 -3.867 -9.375 1 96.94 399 VAL B CA 1
ATOM 7766 C C . VAL B 1 399 ? -5.84 -4.203 -8.195 1 96.94 399 VAL B C 1
ATOM 7768 O O . VAL B 1 399 ? -7.008 -3.811 -8.18 1 96.94 399 VAL B O 1
ATOM 7771 N N . SER B 1 400 ? -5.336 -4.93 -7.273 1 96.44 400 SER B N 1
ATOM 7772 C CA . SER B 1 400 ? -6.031 -5.227 -6.027 1 96.44 400 SER B CA 1
ATOM 7773 C C . SER B 1 400 ? -5.141 -4.961 -4.816 1 96.44 400 SER B C 1
ATOM 7775 O O . SER B 1 400 ? -3.922 -5.109 -4.895 1 96.44 400 SER B O 1
ATOM 7777 N N . TYR B 1 401 ? -5.777 -4.547 -3.707 1 97.69 401 TYR B N 1
ATOM 7778 C CA . TYR B 1 401 ? -5.086 -4.289 -2.449 1 97.69 401 TYR B CA 1
ATOM 7779 C C . TYR B 1 401 ? -5.648 -5.156 -1.328 1 97.69 401 TYR B C 1
ATOM 7781 O O . TYR B 1 401 ? -6.863 -5.355 -1.241 1 97.69 401 TYR B O 1
ATOM 7789 N N . GLU B 1 402 ? -4.762 -5.664 -0.523 1 97.56 402 GLU B N 1
ATOM 7790 C CA . GLU B 1 402 ? -5.137 -6.465 0.638 1 97.56 402 GLU B CA 1
ATOM 7791 C C . GLU B 1 402 ? -4.203 -6.195 1.817 1 97.56 402 GLU B C 1
ATOM 7793 O O . GLU B 1 402 ? -2.98 -6.266 1.678 1 97.56 402 GLU B O 1
ATOM 7798 N N . GLN B 1 403 ? -4.75 -5.875 2.918 1 97.62 403 GLN B N 1
ATOM 7799 C CA . GLN B 1 403 ? -3.93 -5.727 4.113 1 97.62 403 GLN B CA 1
ATOM 7800 C C . GLN B 1 403 ? -3.605 -7.082 4.73 1 97.62 403 GLN B C 1
ATOM 7802 O O . GLN B 1 403 ? -4.508 -7.887 4.984 1 97.62 403 GLN B O 1
ATOM 7807 N N . VAL B 1 404 ? -2.402 -7.363 4.891 1 97.81 404 VAL B N 1
ATOM 7808 C CA . VAL B 1 404 ? -1.905 -8.57 5.543 1 97.81 404 VAL B CA 1
ATOM 7809 C C . VAL B 1 404 ? -1.204 -8.203 6.848 1 97.81 404 VAL B C 1
ATOM 7811 O O . VAL B 1 404 ? 0.005 -7.961 6.863 1 97.81 404 VAL B O 1
ATOM 7814 N N . ASP B 1 405 ? -2 -8.305 7.961 1 96.88 405 ASP B N 1
ATOM 7815 C CA . ASP B 1 405 ? -1.529 -7.801 9.25 1 96.88 405 ASP B CA 1
ATOM 7816 C C . ASP B 1 405 ? -1.056 -6.352 9.125 1 96.88 405 ASP B C 1
ATOM 7818 O O . ASP B 1 405 ? -1.824 -5.473 8.734 1 96.88 405 ASP B O 1
ATOM 7822 N N . ARG B 1 406 ? 0.239 -6.156 9.297 1 96.25 406 ARG B N 1
ATOM 7823 C CA . ARG B 1 406 ? 0.739 -4.785 9.273 1 96.25 406 ARG B CA 1
ATOM 7824 C C . ARG B 1 406 ? 1.148 -4.379 7.867 1 96.25 406 ARG B C 1
ATOM 7826 O O . ARG B 1 406 ? 1.349 -3.193 7.59 1 96.25 406 ARG B O 1
ATOM 7833 N N . ASP B 1 407 ? 1.289 -5.297 6.98 1 98.25 407 ASP B N 1
ATOM 7834 C CA . ASP B 1 407 ? 1.749 -5.031 5.621 1 98.25 407 ASP B CA 1
ATOM 7835 C C . ASP B 1 407 ? 0.57 -4.801 4.68 1 98.25 407 ASP B C 1
ATOM 7837 O O . ASP B 1 407 ? -0.575 -5.098 5.023 1 98.25 407 ASP B O 1
ATOM 7841 N N . MET B 1 408 ? 0.848 -4.195 3.594 1 98.5 408 MET B N 1
ATOM 7842 C CA . MET B 1 408 ? -0.105 -4.07 2.496 1 98.5 408 MET B CA 1
ATOM 7843 C C . MET B 1 408 ? 0.375 -4.84 1.27 1 98.5 408 MET B C 1
ATOM 7845 O O . MET B 1 408 ? 1.534 -4.719 0.87 1 98.5 408 MET B O 1
ATOM 7849 N N . LEU B 1 409 ? -0.498 -5.703 0.709 1 98.56 409 LEU B N 1
ATOM 7850 C CA . LEU B 1 409 ? -0.201 -6.449 -0.507 1 98.56 409 LEU B CA 1
ATOM 7851 C C . LEU B 1 409 ? -0.902 -5.828 -1.711 1 98.56 409 LEU B C 1
ATOM 7853 O O . LEU B 1 409 ? -2.129 -5.707 -1.726 1 98.56 409 LEU B O 1
ATOM 7857 N N . MET B 1 410 ? -0.103 -5.383 -2.664 1 98.31 410 MET B N 1
ATOM 7858 C CA . MET B 1 410 ? -0.608 -4.941 -3.961 1 98.31 410 MET B CA 1
ATOM 7859 C C . MET B 1 410 ? -0.345 -5.992 -5.035 1 98.31 410 MET B C 1
ATOM 7861 O O . MET B 1 410 ? 0.762 -6.523 -5.129 1 98.31 410 MET B O 1
ATOM 7865 N N . SER B 1 411 ? -1.331 -6.32 -5.793 1 97.94 411 SER B N 1
ATOM 7866 C CA . SER B 1 411 ? -1.14 -7.227 -6.922 1 97.94 411 SER B CA 1
ATOM 7867 C C . SER B 1 411 ? -1.741 -6.656 -8.195 1 97.94 411 SER B C 1
ATOM 7869 O O . SER B 1 411 ? -2.754 -5.953 -8.156 1 97.94 411 SER B O 1
ATOM 7871 N N . GLY B 1 412 ? -1.083 -6.863 -9.312 1 97.69 412 GLY B N 1
ATOM 7872 C CA . GLY B 1 412 ? -1.546 -6.402 -10.609 1 97.69 412 GLY B CA 1
ATOM 7873 C C . GLY B 1 412 ? -0.815 -7.055 -11.766 1 97.69 412 GLY B C 1
ATOM 7874 O O . GLY B 1 412 ? 0.247 -7.652 -11.586 1 97.69 412 GLY B O 1
ATOM 7875 N N . PHE B 1 413 ? -1.407 -6.984 -12.977 1 97.81 413 PHE B N 1
ATOM 7876 C CA . PHE B 1 413 ? -0.824 -7.586 -14.172 1 97.81 413 PHE B CA 1
ATOM 7877 C C . PHE B 1 413 ? 0.009 -6.566 -14.938 1 97.81 413 PHE B C 1
ATOM 7879 O O . PHE B 1 413 ? -0.342 -5.383 -14.992 1 97.81 413 PHE B O 1
ATOM 7886 N N . LEU B 1 414 ? 1.146 -6.949 -15.398 1 96.69 414 LEU B N 1
ATOM 7887 C CA . LEU B 1 414 ? 1.924 -6.121 -16.312 1 96.69 414 LEU B CA 1
ATOM 7888 C C . LEU B 1 414 ? 1.385 -6.234 -17.734 1 96.69 414 LEU B C 1
ATOM 7890 O O . LEU B 1 414 ? 1.526 -5.305 -18.531 1 96.69 414 LEU B O 1
ATOM 7894 N N . GLN B 1 415 ? 0.828 -7.395 -17.969 1 89.56 415 GLN B N 1
ATOM 7895 C CA . GLN B 1 415 ? 0.155 -7.707 -19.234 1 89.56 415 GLN B CA 1
ATOM 7896 C C . GLN B 1 415 ? -1.236 -8.281 -18.984 1 89.56 415 GLN B C 1
ATOM 7898 O O . GLN B 1 415 ? -1.426 -9.094 -18.078 1 89.56 415 GLN B O 1
ATOM 7903 N N . PRO B 1 416 ? -2.184 -7.801 -19.75 1 90.12 416 PRO B N 1
ATOM 7904 C CA . PRO B 1 416 ? -3.527 -8.336 -19.516 1 90.12 416 PRO B CA 1
ATOM 7905 C C . PRO B 1 416 ? -3.621 -9.828 -19.812 1 90.12 416 PRO B C 1
ATOM 7907 O O . PRO B 1 416 ? -2.84 -10.367 -20.594 1 90.12 416 PRO B O 1
ATOM 7910 N N . ILE B 1 417 ? -4.527 -10.453 -19.156 1 89.44 417 ILE B N 1
ATOM 7911 C CA . ILE B 1 417 ? -4.781 -11.859 -19.453 1 89.44 417 ILE B CA 1
ATOM 7912 C C . ILE B 1 417 ? -5.227 -12 -20.906 1 89.44 417 ILE B C 1
ATOM 7914 O O . ILE B 1 417 ? -6.145 -11.312 -21.344 1 89.44 417 ILE B O 1
ATOM 7918 N N . PRO B 1 418 ? -4.609 -12.852 -21.578 1 89.88 418 PRO B N 1
ATOM 7919 C CA . PRO B 1 418 ? -4.938 -12.984 -23 1 89.88 418 PRO B CA 1
ATOM 7920 C C . PRO B 1 418 ? -6.355 -13.5 -23.234 1 89.88 418 PRO B C 1
ATOM 7922 O O . PRO B 1 418 ? -6.832 -14.359 -22.5 1 89.88 418 PRO B O 1
ATOM 7925 N N . ASP B 1 419 ? -6.988 -12.914 -24.172 1 79.81 419 ASP B N 1
ATOM 7926 C CA . ASP B 1 419 ? -8.281 -13.398 -24.641 1 79.81 419 ASP B CA 1
ATOM 7927 C C . ASP B 1 419 ? -8.117 -14.352 -25.828 1 79.81 419 ASP B C 1
ATOM 7929 O O . ASP B 1 419 ? -7.824 -13.914 -26.938 1 79.81 419 ASP B O 1
ATOM 7933 N N . LEU B 1 420 ? -8.289 -15.539 -25.656 1 77.81 420 LEU B N 1
ATOM 7934 C CA . LEU B 1 420 ? -8.039 -16.531 -26.703 1 77.81 420 LEU B CA 1
ATOM 7935 C C . LEU B 1 420 ? -9.344 -16.984 -27.344 1 77.81 420 LEU B C 1
ATOM 7937 O O . LEU B 1 420 ? -9.406 -18.047 -27.953 1 77.81 420 LEU B O 1
ATOM 7941 N N . SER B 1 421 ? -10.359 -16.156 -27.109 1 65.62 421 SER B N 1
ATOM 7942 C CA . SER B 1 421 ? -11.617 -16.469 -27.781 1 65.62 421 SER B CA 1
ATOM 7943 C C . SER B 1 421 ? -11.484 -16.312 -29.297 1 65.62 421 SER B C 1
ATOM 7945 O O . SER B 1 421 ? -10.797 -15.414 -29.781 1 65.62 421 SER B O 1
ATOM 7947 N N . PRO B 1 422 ? -11.688 -17.516 -30.047 1 54.94 422 PRO B N 1
ATOM 7948 C CA . PRO B 1 422 ? -11.609 -17.391 -31.516 1 54.94 422 PRO B CA 1
ATOM 7949 C C . PRO B 1 422 ? -12.344 -16.172 -32.031 1 54.94 422 PRO B C 1
ATOM 7951 O O . PRO B 1 422 ? -13.406 -15.812 -31.531 1 54.94 422 PRO B O 1
ATOM 7954 N N . VAL B 1 423 ? -11.469 -15.242 -32.406 1 43 423 VAL B N 1
ATOM 7955 C CA . VAL B 1 423 ? -12.18 -14.234 -33.188 1 43 423 VAL B CA 1
ATOM 7956 C C . VAL B 1 423 ? -12.992 -14.906 -34.312 1 43 423 VAL B C 1
ATOM 7958 O O . VAL B 1 423 ? -12.477 -15.75 -35.031 1 43 423 VAL B O 1
ATOM 7961 N N . ILE B 1 424 ? -14.164 -15.172 -34.094 1 36.97 424 ILE B N 1
ATOM 7962 C CA . ILE B 1 424 ? -14.953 -15.695 -35.219 1 36.97 424 ILE B CA 1
ATOM 7963 C C . ILE B 1 424 ? -14.477 -15.062 -36.5 1 36.97 424 ILE B C 1
ATOM 7965 O O . ILE B 1 424 ? -14.562 -13.852 -36.688 1 36.97 424 ILE B O 1
ATOM 7969 N N . PRO B 1 425 ? -13.492 -15.703 -37.125 1 32.12 425 PRO B N 1
ATOM 7970 C CA . PRO B 1 425 ? -13.133 -15.102 -38.406 1 32.12 425 PRO B CA 1
ATOM 7971 C C . PRO B 1 425 ? -14.352 -14.602 -39.188 1 32.12 425 PRO B C 1
ATOM 7973 O O . PRO B 1 425 ? -15.445 -15.141 -39.031 1 32.12 425 PRO B O 1
ATOM 7976 N N . SER B 1 426 ? -14.391 -13.375 -39.5 1 27.81 426 SER B N 1
ATOM 7977 C CA . SER B 1 426 ? -15.188 -13.188 -40.719 1 27.81 426 SER B CA 1
ATOM 7978 C C . SER B 1 426 ? -14.875 -14.258 -41.75 1 27.81 426 SER B C 1
ATOM 7980 O O . SER B 1 426 ? -13.82 -14.891 -41.688 1 27.81 426 SER B O 1
ATOM 7982 N N . VAL B 1 427 ? -15.789 -14.734 -42.688 1 29.19 427 VAL B N 1
ATOM 7983 C CA . VAL B 1 427 ? -15.75 -15.789 -43.688 1 29.19 427 VAL B CA 1
ATOM 7984 C C . VAL B 1 427 ? -14.359 -15.844 -44.312 1 29.19 427 VAL B C 1
ATOM 7986 O O . VAL B 1 427 ? -13.938 -16.891 -44.812 1 29.19 427 VAL B O 1
ATOM 7989 N N . ASP B 1 428 ? -13.734 -14.703 -44.562 1 29.69 428 ASP B N 1
ATOM 7990 C CA . ASP B 1 428 ? -12.797 -14.727 -45.688 1 29.69 428 ASP B CA 1
ATOM 7991 C C . ASP B 1 428 ? -11.438 -15.273 -45.25 1 29.69 428 ASP B C 1
ATOM 7993 O O . ASP B 1 428 ? -10.539 -15.445 -46.094 1 29.69 428 ASP B O 1
ATOM 7997 N N . GLU B 1 429 ? -10.977 -14.961 -44.062 1 32.44 429 GLU B N 1
ATOM 7998 C CA . GLU B 1 429 ? -9.531 -15.117 -44.031 1 32.44 429 GLU B CA 1
ATOM 7999 C C . GLU B 1 429 ? -9.125 -16.531 -43.656 1 32.44 429 GLU B C 1
ATOM 8001 O O . GLU B 1 429 ? -9.32 -16.953 -42.5 1 32.44 429 GLU B O 1
ATOM 8006 N N . ILE B 1 430 ? -9.242 -17.5 -44.562 1 29.7 430 ILE B N 1
ATOM 8007 C CA . ILE B 1 430 ? -8.727 -18.859 -44.469 1 29.7 430 ILE B CA 1
ATOM 8008 C C . ILE B 1 430 ? -7.23 -18.828 -44.188 1 29.7 430 ILE B C 1
ATOM 8010 O O . ILE B 1 430 ? -6.449 -18.297 -44.969 1 29.7 430 ILE B O 1
ATOM 8014 N N . PRO B 1 431 ? -6.828 -18.75 -43.031 1 31.2 431 PRO B N 1
ATOM 8015 C CA . PRO B 1 431 ? -5.367 -18.766 -42.938 1 31.2 431 PRO B CA 1
ATOM 8016 C C . PRO B 1 431 ? -4.723 -19.859 -43.781 1 31.2 431 PRO B C 1
ATOM 8018 O O . PRO B 1 431 ? -5.305 -20.922 -43.938 1 31.2 431 PRO B O 1
ATOM 8021 N N . SER B 1 432 ? -3.963 -19.438 -44.781 1 28.64 432 SER B N 1
ATOM 8022 C CA . SER B 1 432 ? -3.152 -20.312 -45.625 1 28.64 432 SER B CA 1
ATOM 8023 C C . SER B 1 432 ? -2.227 -21.188 -44.781 1 28.64 432 SER B C 1
ATOM 8025 O O . SER B 1 432 ? -1.438 -20.672 -44 1 28.64 432 SER B O 1
ATOM 8027 N N . VAL B 1 433 ? -2.729 -22.203 -44.25 1 32.53 433 VAL B N 1
ATOM 8028 C CA . VAL B 1 433 ? -1.823 -23.203 -43.719 1 32.53 433 VAL B CA 1
ATOM 8029 C C . VAL B 1 433 ? -0.657 -23.422 -44.656 1 32.53 433 VAL B C 1
ATOM 8031 O O . VAL B 1 433 ? -0.861 -23.766 -45.844 1 32.53 433 VAL B O 1
ATOM 8034 N N . ASP B 1 434 ? 0.337 -22.594 -44.688 1 30.12 434 ASP B N 1
ATOM 8035 C CA . ASP B 1 434 ? 1.515 -22.906 -45.5 1 30.12 434 ASP B CA 1
ATOM 8036 C C . ASP B 1 434 ? 1.966 -24.344 -45.25 1 30.12 434 ASP B C 1
ATOM 8038 O O . ASP B 1 434 ? 2.285 -24.734 -44.125 1 30.12 434 ASP B O 1
ATOM 8042 N N . PRO B 1 435 ? 1.568 -25.25 -46.062 1 31.73 435 PRO B N 1
ATOM 8043 C CA . PRO B 1 435 ? 1.985 -26.656 -46.094 1 31.73 435 PRO B CA 1
ATOM 8044 C C . PRO B 1 435 ? 3.5 -26.828 -46.156 1 31.73 435 PRO B C 1
ATOM 8046 O O . PRO B 1 435 ? 3.986 -27.891 -46.562 1 31.73 435 PRO B O 1
ATOM 8049 N N . GLU B 1 436 ? 4.289 -25.812 -46.062 1 32.94 436 GLU B N 1
ATOM 8050 C CA . GLU B 1 436 ? 5.633 -26.203 -46.469 1 32.94 436 GLU B CA 1
ATOM 8051 C C . GLU B 1 436 ? 6.207 -27.281 -45.562 1 32.94 436 GLU B C 1
ATOM 8053 O O . GLU B 1 436 ? 6.957 -26.969 -44.625 1 32.94 436 GLU B O 1
ATOM 8058 N N . VAL B 1 437 ? 5.414 -28.25 -45.156 1 35.06 437 VAL B N 1
ATOM 8059 C CA . VAL B 1 437 ? 6.074 -29.406 -44.562 1 35.06 437 VAL B CA 1
ATOM 8060 C C . VAL B 1 437 ? 7.074 -30.016 -45.531 1 35.06 437 VAL B C 1
ATOM 8062 O O . VAL B 1 437 ? 6.719 -30.344 -46.688 1 35.06 437 VAL B O 1
ATOM 8065 N N . SER B 1 438 ? 8.352 -29.641 -45.531 1 36.75 438 SER B N 1
ATOM 8066 C CA . SER B 1 438 ? 9.336 -30.391 -46.312 1 36.75 438 SER B CA 1
ATOM 8067 C C . SER B 1 438 ? 9.148 -31.891 -46.125 1 36.75 438 SER B C 1
ATOM 8069 O O . SER B 1 438 ? 8.914 -32.375 -45.031 1 36.75 438 SER B O 1
ATOM 8071 N N . PRO B 1 439 ? 8.914 -32.656 -47.156 1 38.12 439 PRO B N 1
ATOM 8072 C CA . PRO B 1 439 ? 8.656 -34.094 -47.125 1 38.12 439 PRO B CA 1
ATOM 8073 C C . PRO B 1 439 ? 9.688 -34.875 -46.312 1 38.12 439 PRO B C 1
ATOM 8075 O O . PRO B 1 439 ? 9.422 -36 -45.906 1 38.12 439 PRO B O 1
ATOM 8078 N N . TYR B 1 440 ? 10.977 -34.5 -46.406 1 41.16 440 TYR B N 1
ATOM 8079 C CA . TYR B 1 440 ? 12.031 -35.312 -45.812 1 41.16 440 TYR B CA 1
ATOM 8080 C C . TYR B 1 440 ? 12.133 -35.062 -44.312 1 41.16 440 TYR B C 1
ATOM 8082 O O . TYR B 1 440 ? 13.023 -35.562 -43.656 1 41.16 440 TYR B O 1
ATOM 8090 N N . GLU B 1 441 ? 11.633 -34 -43.875 1 46.75 441 GLU B N 1
ATOM 8091 C CA . GLU B 1 441 ? 11.852 -33.688 -42.438 1 46.75 441 GLU B CA 1
ATOM 8092 C C . GLU B 1 441 ? 11.125 -34.688 -41.562 1 46.75 441 GLU B C 1
ATOM 8094 O O . GLU B 1 441 ? 9.938 -34.938 -41.719 1 46.75 441 GLU B O 1
ATOM 8099 N N . THR B 1 442 ? 11.922 -35.656 -41.031 1 58.41 442 THR B N 1
ATOM 8100 C CA . THR B 1 442 ? 11.398 -36.562 -40.031 1 58.41 442 THR B CA 1
ATOM 8101 C C . THR B 1 442 ? 10.422 -35.812 -39.125 1 58.41 442 THR B C 1
ATOM 8103 O O . THR B 1 442 ? 10.758 -34.812 -38.531 1 58.41 442 THR B O 1
ATOM 8106 N N . ASN B 1 443 ? 9.18 -36.125 -39.281 1 82.19 443 ASN B N 1
ATOM 8107 C CA . ASN B 1 443 ? 8.078 -35.562 -38.5 1 82.19 443 ASN B CA 1
ATOM 8108 C C . ASN B 1 443 ? 8.164 -36 -37.031 1 82.19 443 ASN B C 1
ATOM 8110 O O . ASN B 1 443 ? 8.039 -37.188 -36.719 1 82.19 443 ASN B O 1
ATOM 8114 N N . ILE B 1 444 ? 8.742 -35.188 -36.125 1 88.12 444 ILE B N 1
ATOM 8115 C CA . ILE B 1 444 ? 8.867 -35.5 -34.719 1 88.12 444 ILE B CA 1
ATOM 8116 C C . ILE B 1 444 ? 7.594 -35.062 -33.969 1 88.12 444 ILE B C 1
ATOM 8118 O O . ILE B 1 444 ? 7.117 -33.938 -34.156 1 88.12 444 ILE B O 1
ATOM 8122 N N . ILE B 1 445 ? 6.98 -36 -33.375 1 91.5 445 ILE B N 1
ATOM 8123 C CA . ILE B 1 445 ? 5.848 -35.75 -32.5 1 91.5 445 ILE B CA 1
ATOM 8124 C C . ILE B 1 445 ? 6.305 -35.781 -31.031 1 91.5 445 ILE B C 1
ATOM 8126 O O . ILE B 1 445 ? 6.855 -36.812 -30.594 1 91.5 445 ILE B O 1
ATOM 8130 N N . SER B 1 446 ? 6.102 -34.719 -30.391 1 90.06 446 SER B N 1
ATOM 8131 C CA . SER B 1 446 ? 6.52 -34.656 -29 1 90.06 446 SER B CA 1
ATOM 8132 C C . SER B 1 446 ? 5.332 -34.812 -28.047 1 90.06 446 SER B C 1
ATOM 8134 O O . SER B 1 446 ? 4.211 -34.438 -28.391 1 90.06 446 SER B O 1
ATOM 8136 N N . PHE B 1 447 ? 5.559 -35.438 -26.906 1 90.75 447 PHE B N 1
ATOM 8137 C CA . PHE B 1 447 ? 4.555 -35.562 -25.859 1 90.75 447 PHE B CA 1
ATOM 8138 C C . PHE B 1 447 ? 5.188 -35.438 -24.469 1 90.75 447 PHE B C 1
ATOM 8140 O O . PHE B 1 447 ? 6.359 -35.781 -24.297 1 90.75 447 PHE B O 1
ATOM 8147 N N . TYR B 1 448 ? 4.43 -34.906 -23.469 1 89.56 448 TYR B N 1
ATOM 8148 C CA . TYR B 1 448 ? 4.984 -34.781 -22.125 1 89.56 448 TYR B CA 1
ATOM 8149 C C . TYR B 1 448 ? 3.873 -34.594 -21.094 1 89.56 448 TYR B C 1
ATOM 8151 O O . TYR B 1 448 ? 3.512 -35.562 -20.406 1 89.56 448 TYR B O 1
ATOM 8159 N N . LYS B 1 449 ? 3.164 -33.5 -21.141 1 89.75 449 LYS B N 1
ATOM 8160 C CA . LYS B 1 449 ? 2.074 -33.25 -20.203 1 89.75 449 LYS B CA 1
ATOM 8161 C C . LYS B 1 449 ? 0.752 -33.781 -20.734 1 89.75 449 LYS B C 1
ATOM 8163 O O . LYS B 1 449 ? 0.54 -33.812 -21.953 1 89.75 449 LYS B O 1
ATOM 8168 N N . THR B 1 450 ? -0.123 -34.094 -19.828 1 90.5 450 THR B N 1
ATOM 8169 C CA . THR B 1 450 ? -1.379 -34.719 -20.219 1 90.5 450 THR B CA 1
ATOM 8170 C C . THR B 1 450 ? -2.217 -33.781 -21.094 1 90.5 450 THR B C 1
ATOM 8172 O O . THR B 1 450 ? -2.99 -34.25 -21.922 1 90.5 450 THR B O 1
ATOM 8175 N N . TRP B 1 451 ? -2.066 -32.531 -20.891 1 87.38 451 TRP B N 1
ATOM 8176 C CA . TRP B 1 451 ? -2.912 -31.578 -21.609 1 87.38 451 TRP B CA 1
ATOM 8177 C C . TRP B 1 451 ? -2.307 -31.219 -22.969 1 87.38 451 TRP B C 1
ATOM 8179 O O . TRP B 1 451 ? -2.9 -30.469 -23.75 1 87.38 451 TRP B O 1
ATOM 8189 N N . ASP B 1 452 ? -1.168 -31.828 -23.375 1 89.12 452 ASP B N 1
ATOM 8190 C CA . ASP B 1 452 ? -0.593 -31.688 -24.703 1 89.12 452 ASP B CA 1
ATOM 8191 C C . ASP B 1 452 ? -1.382 -32.469 -25.734 1 89.12 452 ASP B C 1
ATOM 8193 O O . ASP B 1 452 ? -2.164 -33.375 -25.375 1 89.12 452 ASP B O 1
ATOM 8197 N N . THR B 1 453 ? -1.159 -32.188 -27 1 88.69 453 THR B N 1
ATOM 8198 C CA . THR B 1 453 ? -1.885 -32.844 -28.078 1 88.69 453 THR B CA 1
ATOM 8199 C C . THR B 1 453 ? -1.734 -34.344 -27.984 1 88.69 453 THR B C 1
ATOM 8201 O O . THR B 1 453 ? -2.715 -35.094 -28.125 1 88.69 453 THR B O 1
ATOM 8204 N N . PHE B 1 454 ? -0.556 -34.844 -27.734 1 92.12 454 PHE B N 1
ATOM 8205 C CA . PHE B 1 454 ? -0.298 -36.281 -27.609 1 92.12 454 PHE B CA 1
ATOM 8206 C C . PHE B 1 454 ? 0.07 -36.625 -26.172 1 92.12 454 PHE B C 1
ATOM 8208 O O . PHE B 1 454 ? 0.824 -37.562 -25.938 1 92.12 454 PHE B O 1
ATOM 8215 N N . GLY B 1 455 ? -0.517 -35.938 -25.266 1 91.69 455 GLY B N 1
ATOM 8216 C CA . GLY B 1 455 ? -0.222 -36.094 -23.859 1 91.69 455 GLY B CA 1
ATOM 8217 C C . GLY B 1 455 ? -0.68 -37.438 -23.328 1 91.69 455 GLY B C 1
ATOM 8218 O O . GLY B 1 455 ? -0.166 -37.938 -22.312 1 91.69 455 GLY B O 1
ATOM 8219 N N . ALA B 1 456 ? -1.586 -38.031 -24 1 92.81 456 ALA B N 1
ATOM 8220 C CA . ALA B 1 456 ? -2.121 -39.344 -23.594 1 92.81 456 ALA B CA 1
ATOM 8221 C C . ALA B 1 456 ? -1.045 -40.406 -23.641 1 92.81 456 ALA B C 1
ATOM 8223 O O . ALA B 1 456 ? -1.181 -41.469 -23.016 1 92.81 456 ALA B O 1
ATOM 8224 N N . PHE B 1 457 ? 0.031 -40.125 -24.391 1 94.62 457 PHE B N 1
ATOM 8225 C CA . PHE B 1 457 ? 1.119 -41.094 -24.516 1 94.62 457 PHE B CA 1
ATOM 8226 C C . PHE B 1 457 ? 1.975 -41.094 -23.266 1 94.62 457 PHE B C 1
ATOM 8228 O O . PHE B 1 457 ? 2.75 -42.031 -23.047 1 94.62 457 PHE B O 1
ATOM 8235 N N . ALA B 1 458 ? 1.813 -40.094 -22.422 1 93.75 458 ALA B N 1
ATOM 8236 C CA . ALA B 1 458 ? 2.627 -40 -21.219 1 93.75 458 ALA B CA 1
ATOM 8237 C C . ALA B 1 458 ? 2.176 -41 -20.156 1 93.75 458 ALA B C 1
ATOM 8239 O O . ALA B 1 458 ? 1.018 -41.406 -20.141 1 93.75 458 ALA B O 1
ATOM 8240 N N . ASN B 1 459 ? 3.125 -41.312 -19.266 1 94.94 459 ASN B N 1
ATOM 8241 C CA . ASN B 1 459 ? 2.832 -42.25 -18.203 1 94.94 459 ASN B CA 1
ATOM 8242 C C . ASN B 1 459 ? 1.888 -41.656 -17.172 1 94.94 459 ASN B C 1
ATOM 8244 O O . ASN B 1 459 ? 1.229 -42.375 -16.422 1 94.94 459 ASN B O 1
ATOM 8248 N N . PHE B 1 460 ? 1.836 -40.344 -17.125 1 94 460 PHE B N 1
ATOM 8249 C CA . PHE B 1 460 ? 1.022 -39.625 -16.125 1 94 460 PHE B CA 1
ATOM 8250 C C . PHE B 1 460 ? -0.431 -39.562 -16.578 1 94 460 PHE B C 1
ATOM 8252 O O . PHE B 1 460 ? -1.311 -39.188 -15.797 1 94 460 PHE B O 1
ATOM 8259 N N . SER B 1 461 ? -0.75 -39.938 -17.844 1 94.19 461 SER B N 1
ATOM 8260 C CA . SER B 1 461 ? -2.104 -39.781 -18.359 1 94.19 461 SER B CA 1
ATOM 8261 C C . SER B 1 461 ? -3.1 -40.625 -17.578 1 94.19 461 SER B C 1
ATOM 8263 O O . SER B 1 461 ? -2.746 -41.688 -17.047 1 94.19 461 SER B O 1
ATOM 8265 N N . PRO B 1 462 ? -4.301 -40.156 -17.469 1 92.94 462 PRO B N 1
ATOM 8266 C CA . PRO B 1 462 ? -5.309 -40.812 -16.641 1 92.94 462 PRO B CA 1
ATOM 8267 C C . PRO B 1 462 ? -5.902 -42.062 -17.344 1 92.94 462 PRO B C 1
ATOM 8269 O O . PRO B 1 462 ? -7.117 -42.125 -17.531 1 92.94 462 PRO B O 1
ATOM 8272 N N . HIS B 1 463 ? -5.098 -43.062 -17.594 1 94.44 463 HIS B N 1
ATOM 8273 C CA . HIS B 1 463 ? -5.496 -44.312 -18.219 1 94.44 463 HIS B CA 1
ATOM 8274 C C . HIS B 1 463 ? -5.109 -45.5 -17.344 1 94.44 463 HIS B C 1
ATOM 8276 O O . HIS B 1 463 ? -3.975 -45.969 -17.406 1 94.44 463 HIS B O 1
ATOM 8282 N N . PRO B 1 464 ? -6.074 -45.938 -16.578 1 94.38 464 PRO B N 1
ATOM 8283 C CA . PRO B 1 464 ? -5.789 -47.062 -15.672 1 94.38 464 PRO B CA 1
ATOM 8284 C C . PRO B 1 464 ? -5.441 -48.344 -16.406 1 94.38 464 PRO B C 1
ATOM 8286 O O . PRO B 1 464 ? -5.91 -48.562 -17.531 1 94.38 464 PRO B O 1
ATOM 8289 N N . ILE B 1 465 ? -4.629 -49.156 -15.82 1 96.12 465 ILE B N 1
ATOM 8290 C CA . ILE B 1 465 ? -4.238 -50.438 -16.391 1 96.12 465 ILE B CA 1
ATOM 8291 C C . ILE B 1 465 ? -4.391 -51.531 -15.344 1 96.12 465 ILE B C 1
ATOM 8293 O O . ILE B 1 465 ? -4.164 -51.312 -14.156 1 96.12 465 ILE B O 1
ATOM 8297 N N . SER B 1 466 ? -4.781 -52.656 -15.805 1 95.5 466 SER B N 1
ATOM 8298 C CA . SER B 1 466 ? -4.922 -53.812 -14.914 1 95.5 466 SER B CA 1
ATOM 8299 C C . SER B 1 466 ? -3.816 -54.812 -15.148 1 95.5 466 SER B C 1
ATOM 8301 O O . SER B 1 466 ? -3.779 -55.469 -16.188 1 95.5 466 SER B O 1
ATOM 8303 N N . LEU B 1 467 ? -2.941 -54.969 -14.273 1 92.94 467 LEU B N 1
ATOM 8304 C CA . LEU B 1 467 ? -1.81 -55.875 -14.305 1 92.94 467 LEU B CA 1
ATOM 8305 C C . LEU B 1 467 ? -1.58 -56.5 -12.93 1 92.94 467 LEU B C 1
ATOM 8307 O O . LEU B 1 467 ? -2.033 -55.969 -11.914 1 92.94 467 LEU B O 1
ATOM 8311 N N . PRO B 1 468 ? -0.991 -57.688 -12.945 1 85.38 468 PRO B N 1
ATOM 8312 C CA . PRO B 1 468 ? -0.751 -58.312 -11.648 1 85.38 468 PRO B CA 1
ATOM 8313 C C . PRO B 1 468 ? 0.164 -57.5 -10.75 1 85.38 468 PRO B C 1
ATOM 8315 O O . PRO B 1 468 ? 1.1 -56.844 -11.234 1 85.38 468 PRO B O 1
ATOM 8318 N N . ASP B 1 469 ? -0.13 -57.625 -9.414 1 77.88 469 ASP B N 1
ATOM 8319 C CA . ASP B 1 469 ? 0.695 -56.938 -8.438 1 77.88 469 ASP B CA 1
ATOM 8320 C C . ASP B 1 469 ? 1.771 -57.844 -7.867 1 77.88 469 ASP B C 1
ATOM 8322 O O . ASP B 1 469 ? 2.094 -58.875 -8.469 1 77.88 469 ASP B O 1
ATOM 8326 N N . GLU B 1 470 ? 2.434 -57.406 -6.805 1 73.69 470 GLU B N 1
ATOM 8327 C CA . GLU B 1 470 ? 3.521 -58.156 -6.172 1 73.69 470 GLU B CA 1
ATOM 8328 C C . GLU B 1 470 ? 3.068 -59.531 -5.746 1 73.69 470 GLU B C 1
ATOM 8330 O O . GLU B 1 470 ? 3.877 -60.469 -5.691 1 73.69 470 GLU B O 1
ATOM 8335 N N . ASN B 1 471 ? 1.768 -59.625 -5.473 1 75.56 471 ASN B N 1
ATOM 8336 C CA . ASN B 1 471 ? 1.217 -60.875 -5.004 1 75.56 471 ASN B CA 1
ATOM 8337 C C . ASN B 1 471 ? 0.673 -61.719 -6.164 1 75.56 471 ASN B C 1
ATOM 8339 O O . ASN B 1 471 ? 0.166 -62.812 -5.953 1 75.56 471 ASN B O 1
ATOM 8343 N N . GLY B 1 472 ? 0.795 -61.188 -7.344 1 78.5 472 GLY B N 1
ATOM 8344 C CA . GLY B 1 472 ? 0.294 -61.906 -8.508 1 78.5 472 GLY B CA 1
ATOM 8345 C C . GLY B 1 472 ? -1.181 -61.656 -8.766 1 78.5 472 GLY B C 1
ATOM 8346 O O . GLY B 1 472 ? -1.729 -62.125 -9.758 1 78.5 472 GLY B O 1
ATOM 8347 N N . ASP B 1 473 ? -1.812 -60.875 -7.883 1 84.5 473 ASP B N 1
ATOM 8348 C CA . ASP B 1 473 ? -3.229 -60.562 -8.031 1 84.5 473 ASP B CA 1
ATOM 8349 C C . ASP B 1 473 ? -3.428 -59.406 -9 1 84.5 473 ASP B C 1
ATOM 8351 O O . ASP B 1 473 ? -2.639 -58.438 -9.008 1 84.5 473 ASP B O 1
ATOM 8355 N N . CYS B 1 474 ? -4.414 -59.562 -9.742 1 88 474 CYS B N 1
ATOM 8356 C CA . CYS B 1 474 ? -4.719 -58.5 -10.695 1 88 474 CYS B CA 1
ATOM 8357 C C . CYS B 1 474 ? -5.137 -57.219 -9.969 1 88 474 CYS B C 1
ATOM 8359 O O . CYS B 1 474 ? -6.07 -57.219 -9.164 1 88 474 CYS B O 1
ATOM 8361 N N . PHE B 1 475 ? -4.422 -56.219 -10.133 1 91.62 475 PHE B N 1
ATOM 8362 C CA . PHE B 1 475 ? -4.684 -54.906 -9.547 1 91.62 475 PHE B CA 1
ATOM 8363 C C . PHE B 1 475 ? -4.84 -53.844 -10.633 1 91.62 475 PHE B C 1
ATOM 8365 O O . PHE B 1 475 ? -4.133 -53.875 -11.641 1 91.62 475 PHE B O 1
ATOM 8372 N N . THR B 1 476 ? -5.777 -52.938 -10.43 1 95 476 THR B N 1
ATOM 8373 C CA . THR B 1 476 ? -5.953 -51.812 -11.359 1 95 476 THR B CA 1
ATOM 8374 C C . THR B 1 476 ? -5.141 -50.594 -10.906 1 95 476 THR B C 1
ATOM 8376 O O . THR B 1 476 ? -5.488 -49.938 -9.922 1 95 476 THR B O 1
ATOM 8379 N N . TRP B 1 477 ? -4.125 -50.375 -11.586 1 95.81 477 TRP B N 1
ATOM 8380 C CA . TRP B 1 477 ? -3.287 -49.188 -11.336 1 95.81 477 TRP B CA 1
ATOM 8381 C C . TRP B 1 477 ? -3.887 -47.938 -11.977 1 95.81 477 TRP B C 1
ATOM 8383 O O . TRP B 1 477 ? -4.27 -47.969 -13.148 1 95.81 477 TRP B O 1
ATOM 8393 N N . PRO B 1 478 ? -3.945 -46.844 -11.227 1 95.06 478 PRO B N 1
ATOM 8394 C CA . PRO B 1 478 ? -4.57 -45.625 -11.773 1 95.06 478 PRO B CA 1
ATOM 8395 C C . PRO B 1 478 ? -3.859 -45.125 -13.016 1 95.06 478 PRO B C 1
ATOM 8397 O O . PRO B 1 478 ? -4.504 -44.562 -13.914 1 95.06 478 PRO B O 1
ATOM 8400 N N . THR B 1 479 ? -2.547 -45.188 -13.078 1 96.56 479 THR B N 1
ATOM 8401 C CA . THR B 1 479 ? -1.755 -44.812 -14.242 1 96.56 479 THR B CA 1
ATOM 8402 C C . THR B 1 479 ? -0.566 -45.75 -14.422 1 96.56 479 THR B C 1
ATOM 8404 O O . THR B 1 479 ? -0.25 -46.531 -13.523 1 96.56 479 THR B O 1
ATOM 8407 N N . VAL B 1 480 ? 0.071 -45.594 -15.586 1 97.12 480 VAL B N 1
ATOM 8408 C CA . VAL B 1 480 ? 1.279 -46.375 -15.867 1 97.12 480 VAL B CA 1
ATOM 8409 C C . VAL B 1 480 ? 2.377 -46 -14.875 1 97.12 480 VAL B C 1
ATOM 8411 O O . VAL B 1 480 ? 3.166 -46.844 -14.461 1 97.12 480 VAL B O 1
ATOM 8414 N N . GLU B 1 481 ? 2.375 -44.75 -14.438 1 97.25 481 GLU B N 1
ATOM 8415 C CA . GLU B 1 481 ? 3.393 -44.281 -13.508 1 97.25 481 GLU B CA 1
ATOM 8416 C C . GLU B 1 481 ? 3.285 -44.969 -12.156 1 97.25 481 GLU B C 1
ATOM 8418 O O . GLU B 1 481 ? 4.297 -45.312 -11.539 1 97.25 481 GLU B O 1
ATOM 8423 N N . HIS B 1 482 ? 2.119 -45.219 -11.68 1 96.94 482 HIS B N 1
ATOM 8424 C CA . HIS B 1 482 ? 1.92 -45.938 -10.43 1 96.94 482 HIS B CA 1
ATOM 8425 C C . HIS B 1 482 ? 2.535 -47.344 -10.516 1 96.94 482 HIS B C 1
ATOM 8427 O O . HIS B 1 482 ? 3.277 -47.75 -9.617 1 96.94 482 HIS B O 1
ATOM 8433 N N . TYR B 1 483 ? 2.215 -47.969 -11.586 1 97.12 483 TYR B N 1
ATOM 8434 C CA . TYR B 1 483 ? 2.707 -49.344 -11.797 1 97.12 483 TYR B CA 1
ATOM 8435 C C . TYR B 1 483 ? 4.23 -49.375 -11.836 1 97.12 483 TYR B C 1
ATOM 8437 O O . TYR B 1 483 ? 4.863 -50.156 -11.148 1 97.12 483 TYR B O 1
ATOM 8445 N N . TYR B 1 484 ? 4.797 -48.531 -12.641 1 97.06 484 TYR B N 1
ATOM 8446 C CA . TYR B 1 484 ? 6.242 -48.469 -12.844 1 97.06 484 TYR B CA 1
ATOM 8447 C C . TYR B 1 484 ? 6.969 -48.219 -11.523 1 97.06 484 TYR B C 1
ATOM 8449 O O . TYR B 1 484 ? 7.918 -48.938 -11.188 1 97.06 484 TYR B O 1
ATOM 8457 N N . GLN B 1 485 ? 6.484 -47.219 -10.742 1 97 485 GLN B N 1
ATOM 8458 C CA . GLN B 1 485 ? 7.148 -46.875 -9.492 1 97 485 GLN B CA 1
ATOM 8459 C C . GLN B 1 485 ? 7.027 -47.969 -8.461 1 97 485 GLN B C 1
ATOM 8461 O O . GLN B 1 485 ? 7.98 -48.25 -7.73 1 97 485 GLN B O 1
ATOM 8466 N N . ALA B 1 486 ? 5.895 -48.594 -8.406 1 95.88 486 ALA B N 1
ATOM 8467 C CA . ALA B 1 486 ? 5.668 -49.656 -7.453 1 95.88 486 ALA B CA 1
ATOM 8468 C C . ALA B 1 486 ? 6.578 -50.844 -7.742 1 95.88 486 ALA B C 1
ATOM 8470 O O . ALA B 1 486 ? 7.062 -51.5 -6.82 1 95.88 486 ALA B O 1
ATOM 8471 N N . HIS B 1 487 ? 6.867 -51.094 -8.945 1 95.19 487 HIS B N 1
ATOM 8472 C CA . HIS B 1 487 ? 7.582 -52.281 -9.352 1 95.19 487 HIS B CA 1
ATOM 8473 C C . HIS B 1 487 ? 9.07 -52.188 -9.031 1 95.19 487 HIS B C 1
ATOM 8475 O O . HIS B 1 487 ? 9.797 -53.188 -9.086 1 95.19 487 HIS B O 1
ATOM 8481 N N . LYS B 1 488 ? 9.516 -51.031 -8.703 1 95.75 488 LYS B N 1
ATOM 8482 C CA . LYS B 1 488 ? 10.867 -50.906 -8.18 1 95.75 488 LYS B CA 1
ATOM 8483 C C . LYS B 1 488 ? 11.047 -51.719 -6.906 1 95.75 488 LYS B C 1
ATOM 8485 O O . LYS B 1 488 ? 12.164 -52.156 -6.598 1 95.75 488 LYS B O 1
ATOM 8490 N N . PHE B 1 489 ? 9.953 -51.938 -6.242 1 95.25 489 PHE B N 1
ATOM 8491 C CA . PHE B 1 489 ? 10.055 -52.469 -4.898 1 95.25 489 PHE B CA 1
ATOM 8492 C C . PHE B 1 489 ? 9.336 -53.812 -4.805 1 95.25 489 PHE B C 1
ATOM 8494 O O . PHE B 1 489 ? 9.211 -54.375 -3.721 1 95.25 489 PHE B O 1
ATOM 8501 N N . VAL B 1 490 ? 8.984 -54.219 -6 1 89 490 VAL B N 1
ATOM 8502 C CA . VAL B 1 490 ? 8.289 -55.5 -6.027 1 89 490 VAL B CA 1
ATOM 8503 C C . VAL B 1 490 ? 9.305 -56.625 -5.969 1 89 490 VAL B C 1
ATOM 8505 O O . VAL B 1 490 ? 10.43 -56.5 -6.453 1 89 490 VAL B O 1
ATOM 8508 N N . SER B 1 491 ? 9.062 -57.719 -5.363 1 79.88 491 SER B N 1
ATOM 8509 C CA . SER B 1 491 ? 9.836 -58.938 -5.312 1 79.88 491 SER B CA 1
ATOM 8510 C C . SER B 1 491 ? 10.945 -58.875 -4.27 1 79.88 491 SER B C 1
ATOM 8512 O O . SER B 1 491 ? 11.898 -59.625 -4.305 1 79.88 491 SER B O 1
ATOM 8514 N N . VAL B 1 492 ? 10.93 -57.781 -3.521 1 86.56 492 VAL B N 1
ATOM 8515 C CA . VAL B 1 492 ? 11.875 -57.688 -2.412 1 86.56 492 VAL B CA 1
ATOM 8516 C C . VAL B 1 492 ? 11.242 -58.25 -1.143 1 86.56 492 VAL B C 1
ATOM 8518 O O . VAL B 1 492 ? 10.141 -57.875 -0.762 1 86.56 492 VAL B O 1
ATOM 8521 N N . ASP B 1 493 ? 11.992 -59.25 -0.6 1 86.31 493 ASP B N 1
ATOM 8522 C CA . ASP B 1 493 ? 11.453 -59.906 0.592 1 86.31 493 ASP B CA 1
ATOM 8523 C C . ASP B 1 493 ? 11.734 -59.062 1.844 1 86.31 493 ASP B C 1
ATOM 8525 O O . ASP B 1 493 ? 12.539 -59.469 2.689 1 86.31 493 ASP B O 1
ATOM 8529 N N . ASN B 1 494 ? 11.117 -57.969 1.969 1 91.81 494 ASN B N 1
ATOM 8530 C CA . ASN B 1 494 ? 11.219 -57.031 3.076 1 91.81 494 ASN B CA 1
ATOM 8531 C C . ASN B 1 494 ? 9.891 -56.344 3.334 1 91.81 494 ASN B C 1
ATOM 8533 O O . ASN B 1 494 ? 9.289 -55.781 2.414 1 91.81 494 ASN B O 1
ATOM 8537 N N . PRO B 1 495 ? 9.438 -56.406 4.527 1 92.88 495 PRO B N 1
ATOM 8538 C CA . PRO B 1 495 ? 8.156 -55.781 4.855 1 92.88 495 PRO B CA 1
ATOM 8539 C C . PRO B 1 495 ? 8.117 -54.281 4.523 1 92.88 495 PRO B C 1
ATOM 8541 O O . PRO B 1 495 ? 7.059 -53.75 4.172 1 92.88 495 PRO B O 1
ATOM 8544 N N . GLN B 1 496 ? 9.156 -53.656 4.629 1 94.69 496 GLN B N 1
ATOM 8545 C CA . GLN B 1 496 ? 9.219 -52.219 4.312 1 94.69 496 GLN B CA 1
ATOM 8546 C C . GLN B 1 496 ? 8.984 -52 2.822 1 94.69 496 GLN B C 1
ATOM 8548 O O . GLN B 1 496 ? 8.406 -50.969 2.436 1 94.69 496 GLN B O 1
ATOM 8553 N N . ALA B 1 497 ? 9.469 -52.781 1.987 1 94.75 497 ALA B N 1
ATOM 8554 C CA . ALA B 1 497 ? 9.242 -52.688 0.547 1 94.75 497 ALA B CA 1
ATOM 8555 C C . ALA B 1 497 ? 7.762 -52.844 0.213 1 94.75 497 ALA B C 1
ATOM 8557 O O . ALA B 1 497 ? 7.242 -52.125 -0.652 1 94.75 497 ALA B O 1
ATOM 8558 N N . ARG B 1 498 ? 7.125 -53.688 0.924 1 93.12 498 ARG B N 1
ATOM 8559 C CA . ARG B 1 498 ? 5.691 -53.875 0.727 1 93.12 498 ARG B CA 1
ATOM 8560 C C . ARG B 1 498 ? 4.914 -52.656 1.137 1 93.12 498 ARG B C 1
ATOM 8562 O O . ARG B 1 498 ? 3.914 -52.281 0.504 1 93.12 498 ARG B O 1
ATOM 8569 N N . ASP B 1 499 ? 5.348 -52.125 2.172 1 95.19 499 ASP B N 1
ATOM 8570 C CA . ASP B 1 499 ? 4.707 -50.875 2.635 1 95.19 499 ASP B CA 1
ATOM 8571 C C . ASP B 1 499 ? 4.82 -49.781 1.591 1 95.19 499 ASP B C 1
ATOM 8573 O O . ASP B 1 499 ? 3.881 -49 1.397 1 95.19 499 ASP B O 1
ATOM 8577 N N . ILE B 1 500 ? 5.941 -49.688 0.975 1 96 500 ILE B N 1
ATOM 8578 C CA . ILE B 1 500 ? 6.172 -48.656 -0.052 1 96 500 ILE B CA 1
ATOM 8579 C C . ILE B 1 500 ? 5.238 -48.906 -1.235 1 96 500 ILE B C 1
ATOM 8581 O O . ILE B 1 500 ? 4.648 -47.969 -1.772 1 96 500 ILE B O 1
ATOM 8585 N N . VAL B 1 501 ? 5.137 -50.125 -1.624 1 95.06 501 VAL B N 1
ATOM 8586 C CA . VAL B 1 501 ? 4.242 -50.469 -2.723 1 95.06 501 VAL B CA 1
ATOM 8587 C C . VAL B 1 501 ? 2.812 -50.062 -2.377 1 95.06 501 VAL B C 1
ATOM 8589 O O . VAL B 1 501 ? 2.098 -49.5 -3.217 1 95.06 501 VAL B O 1
ATOM 8592 N N . GLN B 1 502 ? 2.426 -50.344 -1.138 1 94.75 502 GLN B N 1
ATOM 8593 C CA . GLN B 1 502 ? 1.086 -49.969 -0.693 1 94.75 502 GLN B CA 1
ATOM 8594 C C . GLN B 1 502 ? 0.901 -48.469 -0.705 1 94.75 502 GLN B C 1
ATOM 8596 O O . GLN B 1 502 ? -0.169 -47.969 -1.063 1 94.75 502 GLN B O 1
ATOM 8601 N N . GLU B 1 503 ? 1.891 -47.75 -0.311 1 95.31 503 GLU B N 1
ATOM 8602 C CA . GLU B 1 503 ? 1.847 -46.312 -0.335 1 95.31 503 GLU B CA 1
ATOM 8603 C C . GLU B 1 503 ? 1.653 -45.781 -1.755 1 95.31 503 GLU B C 1
ATOM 8605 O O . GLU B 1 503 ? 0.899 -44.844 -1.975 1 95.31 503 GLU B O 1
ATOM 8610 N N . ILE B 1 504 ? 2.361 -46.312 -2.732 1 95.88 504 ILE B N 1
ATOM 8611 C CA . ILE B 1 504 ? 2.271 -45.906 -4.133 1 95.88 504 ILE B CA 1
ATOM 8612 C C . ILE B 1 504 ? 0.883 -46.25 -4.676 1 95.88 504 ILE B C 1
ATOM 8614 O O . ILE B 1 504 ? 0.29 -45.438 -5.402 1 95.88 504 ILE B O 1
ATOM 8618 N N . LYS B 1 505 ? 0.374 -47.375 -4.254 1 94.38 505 LYS B N 1
ATOM 8619 C CA . LYS B 1 505 ? -0.973 -47.75 -4.648 1 94.38 505 LYS B CA 1
ATOM 8620 C C . LYS B 1 505 ? -2.012 -46.75 -4.164 1 94.38 505 LYS B C 1
ATOM 8622 O O . LYS B 1 505 ? -3.021 -46.531 -4.836 1 94.38 505 LYS B O 1
ATOM 8627 N N . GLN B 1 506 ? -1.72 -46.188 -3.076 1 94.25 506 GLN B N 1
ATOM 8628 C CA . GLN B 1 506 ? -2.684 -45.312 -2.439 1 94.25 506 GLN B CA 1
ATOM 8629 C C . GLN B 1 506 ? -2.457 -43.875 -2.865 1 94.25 506 GLN B C 1
ATOM 8631 O O . GLN B 1 506 ? -3.254 -42.969 -2.533 1 94.25 506 GLN B O 1
ATOM 8636 N N . ALA B 1 507 ? -1.423 -43.625 -3.615 1 94.81 507 ALA B N 1
ATOM 8637 C CA . ALA B 1 507 ? -1.146 -42.281 -4.059 1 94.81 507 ALA B CA 1
ATOM 8638 C C . ALA B 1 507 ? -2.293 -41.719 -4.906 1 94.81 507 ALA B C 1
ATOM 8640 O O . ALA B 1 507 ? -2.799 -42.406 -5.793 1 94.81 507 ALA B O 1
ATOM 8641 N N . ARG B 1 508 ? -2.654 -40.438 -4.652 1 93 508 ARG B N 1
ATOM 8642 C CA . ARG B 1 508 ? -3.834 -39.875 -5.277 1 93 508 ARG B CA 1
ATOM 8643 C C . ARG B 1 508 ? -3.551 -39.469 -6.727 1 93 508 ARG B C 1
ATOM 8645 O O . ARG B 1 508 ? -4.477 -39.312 -7.523 1 93 508 ARG B O 1
ATOM 8652 N N . SER B 1 509 ? -2.236 -39.312 -7.086 1 95.06 509 SER B N 1
ATOM 8653 C CA . SER B 1 509 ? -1.856 -38.875 -8.422 1 95.06 509 SER B CA 1
ATOM 8654 C C . SER B 1 509 ? -0.563 -39.531 -8.883 1 95.06 509 SER B C 1
ATOM 8656 O O . SER B 1 509 ? 0.193 -40.062 -8.062 1 95.06 509 SER B O 1
ATOM 8658 N N . PRO B 1 510 ? -0.366 -39.531 -10.227 1 95.81 510 PRO B N 1
ATOM 8659 C CA . PRO B 1 510 ? 0.916 -40.062 -10.703 1 95.81 510 PRO B CA 1
ATOM 8660 C C . PRO B 1 510 ? 2.107 -39.25 -10.219 1 95.81 510 PRO B C 1
ATOM 8662 O O . PRO B 1 510 ? 3.193 -39.781 -10.008 1 95.81 510 PRO B O 1
ATOM 8665 N N . GLU B 1 511 ? 1.862 -38 -10.016 1 93.38 511 GLU B N 1
ATOM 8666 C CA . GLU B 1 511 ? 2.91 -37.156 -9.453 1 93.38 511 GLU B CA 1
ATOM 8667 C C . GLU B 1 511 ? 3.322 -37.625 -8.062 1 93.38 511 GLU B C 1
ATOM 8669 O O . GLU B 1 511 ? 4.516 -37.688 -7.754 1 93.38 511 GLU B O 1
ATOM 8674 N N . GLU B 1 512 ? 2.381 -37.844 -7.254 1 93.31 512 GLU B N 1
ATOM 8675 C CA . GLU B 1 512 ? 2.645 -38.344 -5.906 1 93.31 512 GLU B CA 1
ATOM 8676 C C . GLU B 1 512 ? 3.309 -39.719 -5.949 1 93.31 512 GLU B C 1
ATOM 8678 O O . GLU B 1 512 ? 4.242 -40 -5.188 1 93.31 512 GLU B O 1
ATOM 8683 N N . ALA B 1 513 ? 2.797 -40.562 -6.836 1 95.88 513 ALA B N 1
ATOM 8684 C CA . ALA B 1 513 ? 3.385 -41.906 -7 1 95.88 513 ALA B CA 1
ATOM 8685 C C . ALA B 1 513 ? 4.855 -41.812 -7.395 1 95.88 513 ALA B C 1
ATOM 8687 O O . ALA B 1 513 ? 5.699 -42.531 -6.844 1 95.88 513 ALA B O 1
ATOM 8688 N N . ALA B 1 514 ? 5.094 -40.969 -8.367 1 93.88 514 ALA B N 1
ATOM 8689 C CA . ALA B 1 514 ? 6.469 -40.75 -8.812 1 93.88 514 ALA B CA 1
ATOM 8690 C C . ALA B 1 514 ? 7.34 -40.25 -7.668 1 93.88 514 ALA B C 1
ATOM 8692 O O . ALA B 1 514 ? 8.477 -40.688 -7.504 1 93.88 514 ALA B O 1
ATOM 8693 N N . ARG B 1 515 ? 6.824 -39.281 -6.879 1 91.19 515 ARG B N 1
ATOM 8694 C CA . ARG B 1 515 ? 7.566 -38.688 -5.766 1 91.19 515 ARG B CA 1
ATOM 8695 C C . ARG B 1 515 ? 7.918 -39.75 -4.723 1 91.19 515 ARG B C 1
ATOM 8697 O O . ARG B 1 515 ? 9.055 -39.844 -4.262 1 91.19 515 ARG B O 1
ATOM 8704 N N . ILE B 1 516 ? 6.965 -40.562 -4.344 1 92.88 516 ILE B N 1
ATOM 8705 C CA . ILE B 1 516 ? 7.18 -41.594 -3.355 1 92.88 516 ILE B CA 1
ATOM 8706 C C . ILE B 1 516 ? 8.227 -42.594 -3.875 1 92.88 516 ILE B C 1
ATOM 8708 O O . ILE B 1 516 ? 9.195 -42.906 -3.182 1 92.88 516 ILE B O 1
ATOM 8712 N N . GLY B 1 517 ? 8.016 -43.062 -5.078 1 94.75 517 GLY B N 1
ATOM 8713 C CA . GLY B 1 517 ? 8.938 -44.031 -5.664 1 94.75 517 GLY B CA 1
ATOM 8714 C C . GLY B 1 517 ? 10.359 -43.5 -5.766 1 94.75 517 GLY B C 1
ATOM 8715 O O . GLY B 1 517 ? 11.305 -44.219 -5.402 1 94.75 517 GLY B O 1
ATOM 8716 N N . ARG B 1 518 ? 10.5 -42.312 -6.238 1 90.19 518 ARG B N 1
ATOM 8717 C CA . ARG B 1 518 ? 11.82 -41.719 -6.441 1 90.19 518 ARG B CA 1
ATOM 8718 C C . ARG B 1 518 ? 12.492 -41.438 -5.105 1 90.19 518 ARG B C 1
ATOM 8720 O O . ARG B 1 518 ? 13.688 -41.656 -4.941 1 90.19 518 ARG B O 1
ATOM 8727 N N . THR B 1 519 ? 11.727 -40.906 -4.164 1 89.69 519 THR B N 1
ATOM 8728 C CA . THR B 1 519 ? 12.273 -40.562 -2.855 1 89.69 519 THR B CA 1
ATOM 8729 C C . THR B 1 519 ? 12.742 -41.812 -2.119 1 89.69 519 THR B C 1
ATOM 8731 O O . THR B 1 519 ? 13.852 -41.844 -1.573 1 89.69 519 THR B O 1
ATOM 8734 N N . ARG B 1 520 ? 11.961 -42.812 -2.15 1 93.5 520 ARG B N 1
ATOM 8735 C CA . ARG B 1 520 ? 12.297 -44.031 -1.431 1 93.5 520 ARG B CA 1
ATOM 8736 C C . ARG B 1 520 ? 13.445 -44.781 -2.107 1 93.5 520 ARG B C 1
ATOM 8738 O O . ARG B 1 520 ? 14.25 -45.406 -1.438 1 93.5 520 ARG B O 1
ATOM 8745 N N . GLN B 1 521 ? 13.461 -44.719 -3.393 1 93.19 521 GLN B N 1
ATOM 8746 C CA . GLN B 1 521 ? 14.586 -45.312 -4.121 1 93.19 521 GLN B CA 1
ATOM 8747 C C . GLN B 1 521 ? 15.906 -44.656 -3.705 1 93.19 521 GLN B C 1
ATOM 8749 O O . GLN B 1 521 ? 16.922 -45.344 -3.557 1 93.19 521 GLN B O 1
ATOM 8754 N N . ARG B 1 522 ? 15.883 -43.406 -3.463 1 88 522 ARG B N 1
ATOM 8755 C CA . ARG B 1 522 ? 17.078 -42.656 -3.078 1 88 522 ARG B CA 1
ATOM 8756 C C . ARG B 1 522 ? 17.438 -42.906 -1.615 1 88 522 ARG B C 1
ATOM 8758 O O . ARG B 1 522 ? 18.594 -43.094 -1.275 1 88 522 ARG B O 1
ATOM 8765 N N . GLU B 1 523 ? 16.469 -42.969 -0.779 1 91.12 523 GLU B N 1
ATOM 8766 C CA . GLU B 1 523 ? 16.688 -43.062 0.66 1 91.12 523 GLU B CA 1
ATOM 8767 C C . GLU B 1 523 ? 16.984 -44.5 1.076 1 91.12 523 GLU B C 1
ATOM 8769 O O . GLU B 1 523 ? 17.719 -44.75 2.033 1 91.12 523 GLU B O 1
ATOM 8774 N N . LEU B 1 524 ? 16.328 -45.375 0.373 1 93.94 524 LEU B N 1
ATOM 8775 C CA . LEU B 1 524 ? 16.422 -46.812 0.732 1 93.94 524 LEU B CA 1
ATOM 8776 C C . LEU B 1 524 ? 16.781 -47.656 -0.484 1 93.94 524 LEU B C 1
ATOM 8778 O O . LEU B 1 524 ? 16.016 -48.531 -0.884 1 93.94 524 LEU B O 1
ATOM 8782 N N . PRO B 1 525 ? 18 -47.5 -0.937 1 93.19 525 PRO B N 1
ATOM 8783 C CA . PRO B 1 525 ? 18.391 -48.219 -2.145 1 93.19 525 PRO B CA 1
ATOM 8784 C C . PRO B 1 525 ? 18.391 -49.719 -1.945 1 93.19 525 PRO B C 1
ATOM 8786 O O . PRO B 1 525 ? 18.219 -50.5 -2.906 1 93.19 525 PRO B O 1
ATOM 8789 N N . GLU B 1 526 ? 18.516 -50.156 -0.751 1 93.88 526 GLU B N 1
ATOM 8790 C CA . GLU B 1 526 ? 18.547 -51.562 -0.447 1 93.88 526 GLU B CA 1
ATOM 8791 C C . GLU B 1 526 ? 17.188 -52.219 -0.646 1 93.88 526 GLU B C 1
ATOM 8793 O O . GLU B 1 526 ? 17.078 -53.438 -0.755 1 93.88 526 GLU B O 1
ATOM 8798 N N . LEU B 1 527 ? 16.172 -51.406 -0.705 1 95.06 527 LEU B N 1
ATOM 8799 C CA . LEU B 1 527 ? 14.828 -51.938 -0.84 1 95.06 527 LEU B CA 1
ATOM 8800 C C . LEU B 1 527 ? 14.406 -51.969 -2.305 1 95.06 527 LEU B C 1
ATOM 8802 O O . LEU B 1 527 ? 13.328 -52.469 -2.629 1 95.06 527 LEU B O 1
ATOM 8806 N N . VAL B 1 528 ? 15.203 -51.531 -3.215 1 95.69 528 VAL B N 1
ATOM 8807 C CA . VAL B 1 528 ? 14.945 -51.625 -4.648 1 95.69 528 VAL B CA 1
ATOM 8808 C C . VAL B 1 528 ? 15.383 -53 -5.168 1 95.69 528 VAL B C 1
ATOM 8810 O O . VAL B 1 528 ? 16.438 -53.5 -4.781 1 95.69 528 VAL B O 1
ATOM 8813 N N . ARG B 1 529 ? 14.609 -53.5 -5.988 1 93.44 529 ARG B N 1
ATOM 8814 C CA . ARG B 1 529 ? 14.969 -54.812 -6.52 1 93.44 529 ARG B CA 1
ATOM 8815 C C . ARG B 1 529 ? 16.312 -54.781 -7.234 1 93.44 529 ARG B C 1
ATOM 8817 O O . ARG B 1 529 ? 16.641 -53.812 -7.906 1 93.44 529 ARG B O 1
ATOM 8824 N N . SER B 1 530 ? 17.141 -55.75 -7.105 1 92.38 530 SER B N 1
ATOM 8825 C CA . SER B 1 530 ? 18.531 -55.75 -7.543 1 92.38 530 SER B CA 1
ATOM 8826 C C . SER B 1 530 ? 18.641 -55.781 -9.062 1 92.38 530 SER B C 1
ATOM 8828 O O . SER B 1 530 ? 19.641 -55.312 -9.625 1 92.38 530 SER B O 1
ATOM 8830 N N . ASP B 1 531 ? 17.625 -56.25 -9.781 1 93 531 ASP B N 1
ATOM 8831 C CA . ASP B 1 531 ? 17.688 -56.344 -11.242 1 93 531 ASP B CA 1
ATOM 8832 C C . ASP B 1 531 ? 16.922 -55.188 -11.891 1 93 531 ASP B C 1
ATOM 8834 O O . ASP B 1 531 ? 16.5 -55.281 -13.047 1 93 531 ASP B O 1
ATOM 8838 N N . TRP B 1 532 ? 16.672 -54.188 -11.148 1 94.19 532 TRP B N 1
ATOM 8839 C CA . TRP B 1 532 ? 15.805 -53.125 -11.633 1 94.19 532 TRP B CA 1
ATOM 8840 C C . TRP B 1 532 ? 16.359 -52.531 -12.914 1 94.19 532 TRP B C 1
ATOM 8842 O O . TRP B 1 532 ? 15.625 -52.281 -13.875 1 94.19 532 TRP B O 1
ATOM 8852 N N . GLU B 1 533 ? 17.641 -52.344 -12.977 1 92.44 533 GLU B N 1
ATOM 8853 C CA . GLU B 1 533 ? 18.25 -51.656 -14.117 1 92.44 533 GLU B CA 1
ATOM 8854 C C . GLU B 1 533 ? 18.094 -52.5 -15.391 1 92.44 533 GLU B C 1
ATOM 8856 O O . GLU B 1 533 ? 17.953 -51.938 -16.484 1 92.44 533 GLU B O 1
ATOM 8861 N N . SER B 1 534 ? 18 -53.688 -15.234 1 91.94 534 SER B N 1
ATOM 8862 C CA . SER B 1 534 ? 17.859 -54.562 -16.406 1 91.94 534 SER B CA 1
ATOM 8863 C C . SER B 1 534 ? 16.391 -54.844 -16.719 1 91.94 534 SER B C 1
ATOM 8865 O O . SER B 1 534 ? 16.047 -55.094 -17.875 1 91.94 534 SER B O 1
ATOM 8867 N N . THR B 1 535 ? 15.57 -54.688 -15.781 1 94.25 535 THR B N 1
ATOM 8868 C CA . THR B 1 535 ? 14.18 -55.094 -15.961 1 94.25 535 THR B CA 1
ATOM 8869 C C . THR B 1 535 ? 13.281 -53.906 -16.219 1 94.25 535 THR B C 1
ATOM 8871 O O . THR B 1 535 ? 12.156 -54.031 -16.688 1 94.25 535 THR B O 1
ATOM 8874 N N . LYS B 1 536 ? 13.703 -52.719 -15.922 1 95.56 536 LYS B N 1
ATOM 8875 C CA . LYS B 1 536 ? 12.844 -51.531 -15.938 1 95.56 536 LYS B CA 1
ATOM 8876 C C . LYS B 1 536 ? 12.242 -51.312 -17.312 1 95.56 536 LYS B C 1
ATOM 8878 O O . LYS B 1 536 ? 11.094 -50.875 -17.438 1 95.56 536 LYS B O 1
ATOM 8883 N N . ILE B 1 537 ? 12.953 -51.562 -18.375 1 96 537 ILE B N 1
ATOM 8884 C CA . ILE B 1 537 ? 12.461 -51.406 -19.734 1 96 537 ILE B CA 1
ATOM 8885 C C . ILE B 1 537 ? 11.312 -52.375 -20 1 96 537 ILE B C 1
ATOM 8887 O O . ILE B 1 537 ? 10.289 -52 -20.578 1 96 537 ILE B O 1
ATOM 8891 N N . ASP B 1 538 ? 11.523 -53.562 -19.578 1 94.94 538 ASP B N 1
ATOM 8892 C CA . ASP B 1 538 ? 10.484 -54.594 -19.75 1 94.94 538 ASP B CA 1
ATOM 8893 C C . ASP B 1 538 ? 9.234 -54.219 -18.953 1 94.94 538 ASP B C 1
ATOM 8895 O O . ASP B 1 538 ? 8.109 -54.438 -19.422 1 94.94 538 ASP B O 1
ATOM 8899 N N . VAL B 1 539 ? 9.438 -53.812 -17.75 1 95.31 539 VAL B N 1
ATOM 8900 C CA . VAL B 1 539 ? 8.328 -53.406 -16.891 1 95.31 539 VAL B CA 1
ATOM 8901 C C . VAL B 1 539 ? 7.535 -52.281 -17.562 1 95.31 539 VAL B C 1
ATOM 8903 O O . VAL B 1 539 ? 6.305 -52.344 -17.609 1 95.31 539 VAL B O 1
ATOM 8906 N N . MET B 1 540 ? 8.227 -51.312 -18.094 1 97.25 540 MET B N 1
ATOM 8907 C CA . MET B 1 540 ? 7.594 -50.188 -18.781 1 97.25 540 MET B CA 1
ATOM 8908 C C . MET B 1 540 ? 6.84 -50.656 -20.016 1 97.25 540 MET B C 1
ATOM 8910 O O . MET B 1 540 ? 5.699 -50.25 -20.25 1 97.25 540 MET B O 1
ATOM 8914 N N . TYR B 1 541 ? 7.496 -51.5 -20.797 1 96.94 541 TYR B N 1
ATOM 8915 C CA . TYR B 1 541 ? 6.871 -51.969 -22.031 1 96.94 541 TYR B CA 1
ATOM 8916 C C . TYR B 1 541 ? 5.598 -52.75 -21.734 1 96.94 541 TYR B C 1
ATOM 8918 O O . TYR B 1 541 ? 4.598 -52.594 -22.438 1 96.94 541 TYR B O 1
ATOM 8926 N N . LYS B 1 542 ? 5.641 -53.562 -20.75 1 95.94 542 LYS B N 1
ATOM 8927 C CA . LYS B 1 542 ? 4.461 -54.312 -20.344 1 95.94 542 LYS B CA 1
ATOM 8928 C C . LYS B 1 542 ? 3.311 -53.375 -19.984 1 95.94 542 LYS B C 1
ATOM 8930 O O . LYS B 1 542 ? 2.162 -53.625 -20.359 1 95.94 542 LYS B O 1
ATOM 8935 N N . ALA B 1 543 ? 3.594 -52.406 -19.25 1 97.06 543 ALA B N 1
ATOM 8936 C CA . ALA B 1 543 ? 2.584 -51.438 -18.828 1 97.06 543 ALA B CA 1
ATOM 8937 C C . ALA B 1 543 ? 2.008 -50.688 -20.016 1 97.06 543 ALA B C 1
ATOM 8939 O O . ALA B 1 543 ? 0.792 -50.5 -20.109 1 97.06 543 ALA B O 1
ATOM 8940 N N . ILE B 1 544 ? 2.9 -50.25 -20.938 1 97.12 544 ILE B N 1
ATOM 8941 C CA . ILE B 1 544 ? 2.48 -49.531 -22.125 1 97.12 544 ILE B CA 1
ATOM 8942 C C . ILE B 1 544 ? 1.601 -50.406 -23 1 97.12 544 ILE B C 1
ATOM 8944 O O . ILE B 1 544 ? 0.571 -49.969 -23.516 1 97.12 544 ILE B O 1
ATOM 8948 N N . LYS B 1 545 ? 2.02 -51.562 -23.188 1 96.38 545 LYS B N 1
ATOM 8949 C CA . LYS B 1 545 ? 1.229 -52.5 -23.969 1 96.38 545 LYS B CA 1
ATOM 8950 C C . LYS B 1 545 ? -0.164 -52.688 -23.375 1 96.38 545 LYS B C 1
ATOM 8952 O O . LYS B 1 545 ? -1.158 -52.688 -24.109 1 96.38 545 LYS B O 1
ATOM 8957 N N . CYS B 1 546 ? -0.205 -52.844 -22.109 1 96.56 546 CYS B N 1
ATOM 8958 C CA . CYS B 1 546 ? -1.487 -53 -21.422 1 96.56 546 CYS B CA 1
ATOM 8959 C C . CYS B 1 546 ? -2.342 -51.75 -21.594 1 96.56 546 CYS B C 1
ATOM 8961 O O . CYS B 1 546 ? -3.541 -51.844 -21.859 1 96.56 546 CYS B O 1
ATOM 8963 N N . LYS B 1 547 ? -1.736 -50.594 -21.422 1 96.38 547 LYS B N 1
ATOM 8964 C CA . LYS B 1 547 ? -2.443 -49.312 -21.547 1 96.38 547 LYS B CA 1
ATOM 8965 C C . LYS B 1 547 ? -3.107 -49.188 -22.922 1 96.38 547 LYS B C 1
ATOM 8967 O O . LYS B 1 547 ? -4.305 -48.906 -23.016 1 96.38 547 LYS B O 1
ATOM 8972 N N . PHE B 1 548 ? -2.398 -49.469 -23.969 1 95.81 548 PHE B N 1
ATOM 8973 C CA . PHE B 1 548 ? -2.898 -49.25 -25.328 1 95.81 548 PHE B CA 1
ATOM 8974 C C . PHE B 1 548 ? -3.844 -50.375 -25.734 1 95.81 548 PHE B C 1
ATOM 8976 O O . PHE B 1 548 ? -4.719 -50.156 -26.578 1 95.81 548 PHE B O 1
ATOM 8983 N N . SER B 1 549 ? -3.691 -51.5 -25.125 1 94.81 549 SER B N 1
ATOM 8984 C CA . SER B 1 549 ? -4.637 -52.594 -25.375 1 94.81 549 SER B CA 1
ATOM 8985 C C . SER B 1 549 ? -5.957 -52.344 -24.656 1 94.81 549 SER B C 1
ATOM 8987 O O . SER B 1 549 ? -7.02 -52.75 -25.125 1 94.81 549 SER B O 1
ATOM 8989 N N . THR B 1 550 ? -5.93 -51.781 -23.516 1 94 550 THR B N 1
ATOM 8990 C CA . THR B 1 550 ? -7.098 -51.562 -22.672 1 94 550 THR B CA 1
ATOM 8991 C C . THR B 1 550 ? -7.91 -50.375 -23.203 1 94 550 THR B C 1
ATOM 8993 O O . THR B 1 550 ? -9.141 -50.344 -23.078 1 94 550 THR B O 1
ATOM 8996 N N . HIS B 1 551 ? -7.281 -49.406 -23.828 1 93.5 551 HIS B N 1
ATOM 8997 C CA . HIS B 1 551 ? -7.934 -48.188 -24.297 1 93.5 551 HIS B CA 1
ATOM 8998 C C . HIS B 1 551 ? -7.824 -48.031 -25.812 1 93.5 551 HIS B C 1
ATOM 9000 O O . HIS B 1 551 ? -6.883 -47.406 -26.312 1 93.5 551 HIS B O 1
ATOM 9006 N N . PRO B 1 552 ? -8.812 -48.406 -26.531 1 91.06 552 PRO B N 1
ATOM 9007 C CA . PRO B 1 552 ? -8.75 -48.469 -27.984 1 91.06 552 PRO B CA 1
ATOM 9008 C C . PRO B 1 552 ? -8.484 -47.125 -28.641 1 91.06 552 PRO B C 1
ATOM 9010 O O . PRO B 1 552 ? -7.82 -47.062 -29.672 1 91.06 552 PRO B O 1
ATOM 9013 N N . HIS B 1 553 ? -9.031 -46.125 -28.078 1 89.94 553 HIS B N 1
ATOM 9014 C CA . HIS B 1 553 ? -8.82 -44.812 -28.672 1 89.94 553 HIS B CA 1
ATOM 9015 C C . HIS B 1 553 ? -7.34 -44.438 -28.672 1 89.94 553 HIS B C 1
ATOM 9017 O O . HIS B 1 553 ? -6.879 -43.719 -29.562 1 89.94 553 HIS B O 1
ATOM 9023 N N . LEU B 1 554 ? -6.566 -44.906 -27.688 1 94.12 554 LEU B N 1
ATOM 9024 C CA . LEU B 1 554 ? -5.129 -44.656 -27.641 1 94.12 554 LEU B CA 1
ATOM 9025 C C . LEU B 1 554 ? -4.41 -45.406 -28.766 1 94.12 554 LEU B C 1
ATOM 9027 O O . LEU B 1 554 ? -3.449 -44.875 -29.344 1 94.12 554 LEU B O 1
ATOM 9031 N N . THR B 1 555 ? -4.855 -46.562 -28.984 1 94.12 555 THR B N 1
ATOM 9032 C CA . THR B 1 555 ? -4.27 -47.312 -30.078 1 94.12 555 THR B CA 1
ATOM 9033 C C . THR B 1 555 ? -4.473 -46.594 -31.406 1 94.12 555 THR B C 1
ATOM 9035 O O . THR B 1 555 ? -3.541 -46.5 -32.219 1 94.12 555 THR B O 1
ATOM 9038 N N . GLU B 1 556 ? -5.68 -46.156 -31.578 1 92.56 556 GLU B N 1
ATOM 9039 C CA . GLU B 1 556 ? -5.969 -45.375 -32.812 1 92.56 556 GLU B CA 1
ATOM 9040 C C . GLU B 1 556 ? -5.07 -44.156 -32.906 1 92.56 556 GLU B C 1
ATOM 9042 O O . GLU B 1 556 ? -4.57 -43.844 -34 1 92.56 556 GLU B O 1
ATOM 9047 N N . MET B 1 557 ? -4.91 -43.5 -31.828 1 93.5 557 MET B N 1
ATOM 9048 C CA . MET B 1 557 ? -4.055 -42.312 -31.797 1 93.5 557 MET B CA 1
ATOM 9049 C C . MET B 1 557 ? -2.609 -42.688 -32.125 1 93.5 557 MET B C 1
ATOM 9051 O O . MET B 1 557 ? -1.947 -42 -32.906 1 93.5 557 MET B O 1
ATOM 9055 N N . LEU B 1 558 ? -2.105 -43.75 -31.531 1 95.19 558 LEU B N 1
ATOM 9056 C CA . LEU B 1 558 ? -0.739 -44.188 -31.766 1 95.19 558 LEU B CA 1
ATOM 9057 C C . LEU B 1 558 ? -0.524 -44.562 -33.219 1 95.19 558 LEU B C 1
ATOM 9059 O O . LEU B 1 558 ? 0.491 -44.188 -33.812 1 95.19 558 LEU B O 1
ATOM 9063 N N . LEU B 1 559 ? -1.487 -45.156 -33.781 1 94.31 559 LEU B N 1
ATOM 9064 C CA . LEU B 1 559 ? -1.384 -45.562 -35.188 1 94.31 559 LEU B CA 1
ATOM 9065 C C . LEU B 1 559 ? -1.402 -44.375 -36.125 1 94.31 559 LEU B C 1
ATOM 9067 O O . LEU B 1 559 ? -0.781 -44.375 -37.188 1 94.31 559 LEU B O 1
ATOM 9071 N N . SER B 1 560 ? -2.102 -43.375 -35.719 1 92.38 560 SER B N 1
ATOM 9072 C CA . SER B 1 560 ? -2.186 -42.156 -36.531 1 92.38 560 SER B CA 1
ATOM 9073 C C . SER B 1 560 ? -0.83 -41.469 -36.625 1 92.38 560 SER B C 1
ATOM 9075 O O . SER B 1 560 ? -0.628 -40.594 -37.469 1 92.38 560 SER B O 1
ATOM 9077 N N . THR B 1 561 ? 0.106 -41.844 -35.781 1 93.5 561 THR B N 1
ATOM 9078 C CA . THR B 1 561 ? 1.418 -41.219 -35.781 1 93.5 561 THR B CA 1
ATOM 9079 C C . THR B 1 561 ? 2.395 -42 -36.656 1 93.5 561 THR B C 1
ATOM 9081 O O . THR B 1 561 ? 3.596 -41.719 -36.656 1 93.5 561 THR B O 1
ATOM 9084 N N . ALA B 1 562 ? 1.896 -42.812 -37.375 1 92.19 562 ALA B N 1
ATOM 9085 C CA . ALA B 1 562 ? 2.754 -43.656 -38.219 1 92.19 562 ALA B CA 1
ATOM 9086 C C . ALA B 1 562 ? 3.623 -42.781 -39.125 1 92.19 562 ALA B C 1
ATOM 9088 O O . ALA B 1 562 ? 3.145 -41.781 -39.688 1 92.19 562 ALA B O 1
ATOM 9089 N N . GLY B 1 563 ? 4.887 -43.094 -39.188 1 89.81 563 GLY B N 1
ATOM 9090 C CA . GLY B 1 563 ? 5.82 -42.312 -40 1 89.81 563 GLY B CA 1
ATOM 9091 C C . GLY B 1 563 ? 6.527 -41.219 -39.219 1 89.81 563 GLY B C 1
ATOM 9092 O O . GLY B 1 563 ? 7.488 -40.625 -39.719 1 89.81 563 GLY B O 1
ATOM 9093 N N . SER B 1 564 ? 6.09 -41.031 -38 1 93.25 564 SER B N 1
ATOM 9094 C CA . SER B 1 564 ? 6.703 -40 -37.188 1 93.25 564 SER B CA 1
ATOM 9095 C C . SER B 1 564 ? 7.559 -40.594 -36.062 1 93.25 564 SER B C 1
ATOM 9097 O O . SER B 1 564 ? 7.359 -41.75 -35.656 1 93.25 564 SER B O 1
ATOM 9099 N N . VAL B 1 565 ? 8.539 -39.812 -35.656 1 92.81 565 VAL B N 1
ATOM 9100 C CA . VAL B 1 565 ? 9.32 -40.156 -34.469 1 92.81 565 VAL B CA 1
ATOM 9101 C C . VAL B 1 565 ? 8.664 -39.594 -33.219 1 92.81 565 VAL B C 1
ATOM 9103 O O . VAL B 1 565 ? 8.336 -38.406 -33.156 1 92.81 565 VAL B O 1
ATOM 9106 N N . LEU B 1 566 ? 8.406 -40.5 -32.312 1 94 566 LEU B N 1
ATOM 9107 C CA . LEU B 1 566 ? 7.812 -40.062 -31.047 1 94 566 LEU B CA 1
ATOM 9108 C C . LEU B 1 566 ? 8.891 -39.75 -30.016 1 94 566 LEU B C 1
ATOM 9110 O O . LEU B 1 566 ? 9.812 -40.531 -29.828 1 94 566 LEU B O 1
ATOM 9114 N N . VAL B 1 567 ? 8.797 -38.562 -29.391 1 92.25 567 VAL B N 1
ATOM 9115 C CA . VAL B 1 567 ? 9.797 -38.156 -28.406 1 92.25 567 VAL B CA 1
ATOM 9116 C C . VAL B 1 567 ? 9.109 -37.656 -27.141 1 92.25 567 VAL B C 1
ATOM 9118 O O . VAL B 1 567 ? 8.242 -36.781 -27.219 1 92.25 567 VAL B O 1
ATOM 9121 N N . GLU B 1 568 ? 9.375 -38.25 -26.031 1 92.19 568 GLU B N 1
ATOM 9122 C CA . GLU B 1 568 ? 8.969 -37.625 -24.781 1 92.19 568 GLU B CA 1
ATOM 9123 C C . GLU B 1 568 ? 9.781 -36.375 -24.5 1 92.19 568 GLU B C 1
ATOM 9125 O O . GLU B 1 568 ? 10.992 -36.438 -24.281 1 92.19 568 GLU B O 1
ATOM 9130 N N . ALA B 1 569 ? 9.18 -35.281 -24.406 1 87.12 569 ALA B N 1
ATOM 9131 C CA . ALA B 1 569 ? 9.844 -34 -24.344 1 87.12 569 ALA B CA 1
ATOM 9132 C C . ALA B 1 569 ? 10.242 -33.656 -22.922 1 87.12 569 ALA B C 1
ATOM 9134 O O . ALA B 1 569 ? 9.945 -32.562 -22.438 1 87.12 569 ALA B O 1
ATOM 9135 N N . SER B 1 570 ? 10.797 -34.531 -22.188 1 84 570 SER B N 1
ATOM 9136 C CA . SER B 1 570 ? 11.383 -34.25 -20.875 1 84 570 SER B CA 1
ATOM 9137 C C . SER B 1 570 ? 12.828 -33.812 -21.016 1 84 570 SER B C 1
ATOM 9139 O O . SER B 1 570 ? 13.688 -34.562 -21.484 1 84 570 SER B O 1
ATOM 9141 N N . PRO B 1 571 ? 13.125 -32.594 -20.609 1 75.56 571 PRO B N 1
ATOM 9142 C CA . PRO B 1 571 ? 14.477 -32.094 -20.812 1 75.56 571 PRO B CA 1
ATOM 9143 C C . PRO B 1 571 ? 15.484 -32.656 -19.797 1 75.56 571 PRO B C 1
ATOM 9145 O O . PRO B 1 571 ? 16.688 -32.562 -20 1 75.56 571 PRO B O 1
ATOM 9148 N N . HIS B 1 572 ? 15.023 -33.344 -18.75 1 79.5 572 HIS B N 1
ATOM 9149 C CA . HIS B 1 572 ? 15.969 -33.688 -17.703 1 79.5 572 HIS B CA 1
ATOM 9150 C C . HIS B 1 572 ? 16.078 -35.219 -17.547 1 79.5 572 HIS B C 1
ATOM 9152 O O . HIS B 1 572 ? 17.031 -35.719 -16.969 1 79.5 572 HIS B O 1
ATOM 9158 N N . ASP B 1 573 ? 15.086 -35.844 -17.984 1 84.19 573 ASP B N 1
ATOM 9159 C CA . ASP B 1 573 ? 15.164 -37.312 -18 1 84.19 573 ASP B CA 1
ATOM 9160 C C . ASP B 1 573 ? 15.867 -37.812 -19.266 1 84.19 573 ASP B C 1
ATOM 9162 O O . ASP B 1 573 ? 15.227 -38 -20.297 1 84.19 573 ASP B O 1
ATOM 9166 N N . LEU B 1 574 ? 17.109 -38.125 -19.125 1 86.38 574 LEU B N 1
ATOM 9167 C CA . LEU B 1 574 ? 17.906 -38.438 -20.312 1 86.38 574 LEU B CA 1
ATOM 9168 C C . LEU B 1 574 ? 17.703 -39.906 -20.719 1 86.38 574 LEU B C 1
ATOM 9170 O O . LEU B 1 574 ? 18.062 -40.312 -21.828 1 86.38 574 LEU B O 1
ATOM 9174 N N . PHE B 1 575 ? 17.109 -40.688 -19.906 1 90.31 575 PHE B N 1
ATOM 9175 C CA . PHE B 1 575 ? 16.875 -42.094 -20.234 1 90.31 575 PHE B CA 1
ATOM 9176 C C . PHE B 1 575 ? 15.539 -42.25 -20.953 1 90.31 575 PHE B C 1
ATOM 9178 O O . PHE B 1 575 ? 15.5 -42.75 -22.078 1 90.31 575 PHE B O 1
ATOM 9185 N N . TRP B 1 576 ? 14.492 -41.844 -20.328 1 92.81 576 TRP B N 1
ATOM 9186 C CA . TRP B 1 576 ? 13.164 -42.031 -20.891 1 92.81 576 TRP B CA 1
ATOM 9187 C C . TRP B 1 576 ? 12.828 -40.938 -21.891 1 92.81 576 TRP B C 1
ATOM 9189 O O . TRP B 1 576 ? 12.062 -41.156 -22.844 1 92.81 576 TRP B O 1
ATOM 9199 N N . GLY B 1 577 ? 13.359 -39.781 -21.703 1 91.75 577 GLY B N 1
ATOM 9200 C CA . GLY B 1 577 ? 13.031 -38.625 -22.516 1 91.75 577 GLY B CA 1
ATOM 9201 C C . GLY B 1 577 ? 14.094 -38.281 -23.547 1 91.75 577 GLY B C 1
ATOM 9202 O O . GLY B 1 577 ? 15.133 -38.969 -23.594 1 91.75 577 GLY B O 1
ATOM 9203 N N . GLY B 1 578 ? 13.773 -37.25 -24.312 1 88.19 578 GLY B N 1
ATOM 9204 C CA . GLY B 1 578 ? 14.648 -36.844 -25.406 1 88.19 578 GLY B CA 1
ATOM 9205 C C . GLY B 1 578 ? 15.727 -35.875 -24.984 1 88.19 578 GLY B C 1
ATOM 9206 O O . GLY B 1 578 ? 16.719 -35.656 -25.703 1 88.19 578 GLY B O 1
ATOM 9207 N N . GLY B 1 579 ? 15.57 -35.281 -23.812 1 85.12 579 GLY B N 1
ATOM 9208 C CA . GLY B 1 579 ? 16.547 -34.312 -23.375 1 85.12 579 GLY B CA 1
ATOM 9209 C C . GLY B 1 579 ? 16.281 -32.906 -23.953 1 85.12 579 GLY B C 1
ATOM 9210 O O . GLY B 1 579 ? 15.328 -32.719 -24.703 1 85.12 579 GLY B O 1
ATOM 9211 N N . ARG B 1 580 ? 17.125 -31.984 -23.531 1 81.06 580 ARG B N 1
ATOM 9212 C CA . ARG B 1 580 ? 16.953 -30.594 -23.938 1 81.06 580 ARG B CA 1
ATOM 9213 C C . ARG B 1 580 ? 17.375 -30.391 -25.391 1 81.06 580 ARG B C 1
ATOM 9215 O O . ARG B 1 580 ? 16.688 -29.703 -26.156 1 81.06 580 ARG B O 1
ATOM 9222 N N . GLU B 1 581 ? 18.438 -30.953 -25.719 1 79.19 581 GLU B N 1
ATOM 9223 C CA . GLU B 1 581 ? 18.984 -30.766 -27.062 1 79.19 581 GLU B CA 1
ATOM 9224 C C . GLU B 1 581 ? 19 -32.094 -27.828 1 79.19 581 GLU B C 1
ATOM 9226 O O . GLU B 1 581 ? 19.781 -32.25 -28.781 1 79.19 581 GLU B O 1
ATOM 9231 N N . GLY B 1 582 ? 18.156 -33 -27.422 1 82.12 582 GLY B N 1
ATOM 9232 C CA . GLY B 1 582 ? 18.094 -34.281 -28.125 1 82.12 582 GLY B CA 1
ATOM 9233 C C . GLY B 1 582 ? 19.125 -35.281 -27.641 1 82.12 582 GLY B C 1
ATOM 9234 O O . GLY B 1 582 ? 19.328 -36.312 -28.266 1 82.12 582 GLY B O 1
ATOM 9235 N N . GLU B 1 583 ? 19.781 -35 -26.5 1 83 583 GLU B N 1
ATOM 9236 C CA . GLU B 1 583 ? 20.828 -35.875 -26 1 83 583 GLU B CA 1
ATOM 9237 C C . GLU B 1 583 ? 20.266 -37.062 -25.234 1 83 583 GLU B C 1
ATOM 9239 O O . GLU B 1 583 ? 20.984 -38 -24.906 1 83 583 GLU B O 1
ATOM 9244 N N . GLY B 1 584 ? 18.984 -37.062 -25.016 1 90.06 584 GLY B N 1
ATOM 9245 C CA . GLY B 1 584 ? 18.359 -38.156 -24.281 1 90.06 584 GLY B CA 1
ATOM 9246 C C . GLY B 1 584 ? 18.203 -39.406 -25.094 1 90.06 584 GLY B C 1
ATOM 9247 O O . GLY B 1 584 ? 18.188 -39.375 -26.312 1 90.06 584 GLY B O 1
ATOM 9248 N N . LEU B 1 585 ? 17.969 -40.5 -24.469 1 91.5 585 LEU B N 1
ATOM 9249 C CA . LEU B 1 585 ? 17.859 -41.812 -25.125 1 91.5 585 LEU B CA 1
ATOM 9250 C C . LEU B 1 585 ? 16.438 -42.062 -25.609 1 91.5 585 LEU B C 1
ATOM 9252 O O . LEU B 1 585 ? 16.203 -42.938 -26.453 1 91.5 585 LEU B O 1
ATOM 9256 N N . ASN B 1 586 ? 15.492 -41.375 -25.125 1 94.25 586 ASN B N 1
ATOM 9257 C CA . ASN B 1 586 ? 14.102 -41.406 -25.562 1 94.25 586 ASN B CA 1
ATOM 9258 C C . ASN B 1 586 ? 13.547 -42.812 -25.562 1 94.25 586 ASN B C 1
ATOM 9260 O O . ASN B 1 586 ? 12.867 -43.219 -26.516 1 94.25 586 ASN B O 1
ATOM 9264 N N . TYR B 1 587 ? 13.797 -43.531 -24.531 1 94.69 587 TYR B N 1
ATOM 9265 C CA . TYR B 1 587 ? 13.359 -44.938 -24.484 1 94.69 587 TYR B CA 1
ATOM 9266 C C . TYR B 1 587 ? 11.836 -45.031 -24.5 1 94.69 587 TYR B C 1
ATOM 9268 O O . TYR B 1 587 ? 11.273 -45.969 -25.047 1 94.69 587 TYR B O 1
ATOM 9276 N N . LEU B 1 588 ? 11.164 -44.094 -23.906 1 95.44 588 LEU B N 1
ATOM 9277 C CA . LEU B 1 588 ? 9.703 -44.156 -23.922 1 95.44 588 LEU B CA 1
ATOM 9278 C C . LEU B 1 588 ? 9.164 -44 -25.344 1 95.44 588 LEU B C 1
ATOM 9280 O O . LEU B 1 588 ? 8.258 -44.75 -25.734 1 95.44 588 LEU B O 1
ATOM 9284 N N . GLY B 1 589 ? 9.695 -43.031 -26.062 1 95.38 589 GLY B N 1
ATOM 9285 C CA . GLY B 1 589 ? 9.32 -42.906 -27.469 1 95.38 589 GLY B CA 1
ATOM 9286 C C . GLY B 1 589 ? 9.609 -44.125 -28.297 1 95.38 589 GLY B C 1
ATOM 9287 O O . GLY B 1 589 ? 8.797 -44.531 -29.125 1 95.38 589 GLY B O 1
ATOM 9288 N N . ARG B 1 590 ? 10.727 -44.719 -28.016 1 95.38 590 ARG B N 1
ATOM 9289 C CA . ARG B 1 590 ? 11.133 -45.906 -28.719 1 95.38 590 ARG B CA 1
ATOM 9290 C C . ARG B 1 590 ? 10.18 -47.062 -28.438 1 95.38 590 ARG B C 1
ATOM 9292 O O . ARG B 1 590 ? 9.812 -47.812 -29.359 1 95.38 590 ARG B O 1
ATOM 9299 N N . LEU B 1 591 ? 9.812 -47.188 -27.203 1 96.25 591 LEU B N 1
ATOM 9300 C CA . LEU B 1 591 ? 8.898 -48.25 -26.828 1 96.25 591 LEU B CA 1
ATOM 9301 C C . LEU B 1 591 ? 7.535 -48.062 -27.469 1 96.25 591 LEU B C 1
ATOM 9303 O O . LEU B 1 591 ? 6.895 -49.031 -27.891 1 96.25 591 LEU B O 1
ATOM 9307 N N . LEU B 1 592 ? 7.066 -46.875 -27.516 1 96.56 592 LEU B N 1
ATOM 9308 C CA . LEU B 1 592 ? 5.793 -46.562 -28.172 1 96.56 592 LEU B CA 1
ATOM 9309 C C . LEU B 1 592 ? 5.852 -46.906 -29.656 1 96.56 592 LEU B C 1
ATOM 9311 O O . LEU B 1 592 ? 4.898 -47.438 -30.219 1 96.56 592 LEU B O 1
ATOM 9315 N N . MET B 1 593 ? 6.961 -46.5 -30.281 1 95.94 593 MET B N 1
ATOM 9316 C CA . MET B 1 593 ? 7.125 -46.781 -31.703 1 95.94 593 MET B CA 1
ATOM 9317 C C . MET B 1 593 ? 7.223 -48.281 -31.953 1 95.94 593 MET B C 1
ATOM 9319 O O . MET B 1 593 ? 6.727 -48.781 -32.969 1 95.94 593 MET B O 1
ATOM 9323 N N . GLN B 1 594 ? 7.922 -48.969 -31.047 1 95.44 594 GLN B N 1
ATOM 9324 C CA . GLN B 1 594 ? 7.957 -50.438 -31.125 1 95.44 594 GLN B CA 1
ATOM 9325 C C . GLN B 1 594 ? 6.547 -51.031 -31.062 1 95.44 594 GLN B C 1
ATOM 9327 O O . GLN B 1 594 ? 6.195 -51.875 -31.859 1 95.44 594 GLN B O 1
ATOM 9332 N N . LEU B 1 595 ? 5.805 -50.562 -30.109 1 96.38 595 LEU B N 1
ATOM 9333 C CA . LEU B 1 595 ? 4.43 -51.031 -29.984 1 96.38 595 LEU B CA 1
ATOM 9334 C C . LEU B 1 595 ? 3.623 -50.719 -31.234 1 96.38 595 LEU B C 1
ATOM 9336 O O . LEU B 1 595 ? 2.846 -51.562 -31.703 1 96.38 595 LEU B O 1
ATOM 9340 N N . ARG B 1 596 ? 3.746 -49.531 -31.734 1 96 596 ARG B N 1
ATOM 9341 C CA . ARG B 1 596 ? 3.08 -49.125 -32.969 1 96 596 ARG B CA 1
ATOM 9342 C C . ARG B 1 596 ? 3.4 -50.094 -34.094 1 96 596 ARG B C 1
ATOM 9344 O O . ARG B 1 596 ? 2.506 -50.531 -34.844 1 96 596 ARG B O 1
ATOM 9351 N N . SER B 1 597 ? 4.66 -50.469 -34.219 1 94.81 597 SER B N 1
ATOM 9352 C CA . SER B 1 597 ? 5.105 -51.406 -35.281 1 94.81 597 SER B CA 1
ATOM 9353 C C . SER B 1 597 ? 4.508 -52.781 -35.062 1 94.81 597 SER B C 1
ATOM 9355 O O . SER B 1 597 ? 4.156 -53.469 -36.031 1 94.81 597 SER B O 1
ATOM 9357 N N . GLU B 1 598 ? 4.441 -53.156 -33.812 1 94.5 598 GLU B N 1
ATOM 9358 C CA . GLU B 1 598 ? 3.855 -54.469 -33.5 1 94.5 598 GLU B CA 1
ATOM 9359 C C . GLU B 1 598 ? 2.381 -54.5 -33.875 1 94.5 598 GLU B C 1
ATOM 9361 O O . GLU B 1 598 ? 1.913 -55.5 -34.438 1 94.5 598 GLU B O 1
ATOM 9366 N N . ILE B 1 599 ? 1.675 -53.5 -33.625 1 93.38 599 ILE B N 1
ATOM 9367 C CA . ILE B 1 599 ? 0.247 -53.438 -33.938 1 93.38 599 ILE B CA 1
ATOM 9368 C C . ILE B 1 599 ? 0.032 -53.406 -35.438 1 93.38 599 ILE B C 1
ATOM 9370 O O . ILE B 1 599 ? -0.895 -54.031 -35.969 1 93.38 599 ILE B O 1
ATOM 9374 N N . LEU B 1 600 ? 0.922 -52.719 -36.125 1 91.44 600 LEU B N 1
ATOM 9375 C CA . LEU B 1 600 ? 0.817 -52.594 -37.562 1 91.44 600 LEU B CA 1
ATOM 9376 C C . LEU B 1 600 ? 1.317 -53.875 -38.281 1 91.44 600 LEU B C 1
ATOM 9378 O O . LEU B 1 600 ? 1.038 -54.062 -39.469 1 91.44 600 LEU B O 1
ATOM 9382 N N . GLY B 1 601 ? 1.918 -54.875 -37.531 1 83.94 601 GLY B N 1
ATOM 9383 C CA . GLY B 1 601 ? 2.422 -56.125 -38.094 1 83.94 601 GLY B CA 1
ATOM 9384 C C . GLY B 1 601 ? 3.719 -55.938 -38.844 1 83.94 601 GLY B C 1
ATOM 9385 O O . GLY B 1 601 ? 4.066 -56.781 -39.688 1 83.94 601 GLY B O 1
ATOM 9386 N N . THR B 1 602 ? 4.348 -54.906 -38.781 1 71.38 602 THR B N 1
ATOM 9387 C CA . THR B 1 602 ? 5.57 -54.688 -39.531 1 71.38 602 THR B CA 1
ATOM 9388 C C . THR B 1 602 ? 6.773 -55.281 -38.812 1 71.38 602 THR B C 1
ATOM 9390 O O . THR B 1 602 ? 7.832 -55.469 -39.438 1 71.38 602 THR B O 1
ATOM 9393 N N . VAL B 1 603 ? 6.965 -55.5 -37.531 1 60.75 603 VAL B N 1
ATOM 9394 C CA . VAL B 1 603 ? 8.094 -56.125 -36.844 1 60.75 603 VAL B CA 1
ATOM 9395 C C . VAL B 1 603 ? 7.672 -57.469 -36.281 1 60.75 603 VAL B C 1
ATOM 9397 O O . VAL B 1 603 ? 6.668 -57.562 -35.562 1 60.75 603 VAL B O 1
ATOM 9400 N N . GLN B 1 604 ? 8.07 -58.656 -36.938 1 47.41 604 GLN B N 1
ATOM 9401 C CA . GLN B 1 604 ? 7.945 -60.031 -36.406 1 47.41 604 GLN B CA 1
ATOM 9402 C C . GLN B 1 604 ? 8.75 -60.188 -35.125 1 47.41 604 GLN B C 1
ATOM 9404 O O . GLN B 1 604 ? 9.953 -59.906 -35.094 1 47.41 604 GLN B O 1
ATOM 9409 N N . THR B 1 605 ? 8.336 -59.969 -33.969 1 45.09 605 THR B N 1
ATOM 9410 C CA . THR B 1 605 ? 9.039 -60.281 -32.75 1 45.09 605 THR B CA 1
ATOM 9411 C C . THR B 1 605 ? 9.641 -61.688 -32.781 1 45.09 605 THR B C 1
ATOM 9413 O O . THR B 1 605 ? 8.922 -62.688 -32.938 1 45.09 605 THR B O 1
ATOM 9416 N N . THR B 1 606 ? 10.844 -62 -33.344 1 38.16 606 THR B N 1
ATOM 9417 C CA . THR B 1 606 ? 11.594 -63.25 -33.156 1 38.16 606 THR B CA 1
ATOM 9418 C C . THR B 1 606 ? 11.828 -63.531 -31.688 1 38.16 606 THR B C 1
ATOM 9420 O O . THR B 1 606 ? 12.547 -62.781 -31 1 38.16 606 THR B O 1
ATOM 9423 N N . GLY B 1 607 ? 10.977 -63.906 -30.859 1 33.75 607 GLY B N 1
ATOM 9424 C CA . GLY B 1 607 ? 11.188 -64.375 -29.5 1 33.75 607 GLY B CA 1
ATOM 9425 C C . GLY B 1 607 ? 12.07 -65.625 -29.422 1 33.75 607 GLY B C 1
ATOM 9426 O O . GLY B 1 607 ? 12.023 -66.375 -28.453 1 33.75 607 GLY B O 1
ATOM 9427 N N . LYS B 1 608 ? 12.898 -66.125 -30.266 1 39.53 608 LYS B N 1
ATOM 9428 C CA . LYS B 1 608 ? 13.719 -67.25 -29.844 1 39.53 608 LYS B CA 1
ATOM 9429 C C . LYS B 1 608 ? 14.664 -66.875 -28.703 1 39.53 608 LYS B C 1
ATOM 9431 O O . LYS B 1 608 ? 15.68 -66.188 -28.953 1 39.53 608 LYS B O 1
ATOM 9436 N N . ILE B 1 609 ? 14.188 -66.375 -27.453 1 30.28 609 ILE B N 1
ATOM 9437 C CA . ILE B 1 609 ? 15.172 -66.625 -26.406 1 30.28 609 ILE B CA 1
ATOM 9438 C C . ILE B 1 609 ? 15.547 -68.125 -26.406 1 30.28 609 ILE B C 1
ATOM 9440 O O . ILE B 1 609 ? 14.672 -69 -26.312 1 30.28 609 ILE B O 1
ATOM 9444 N N . GLU B 1 610 ? 16.578 -68.5 -27.109 1 30.19 610 GLU B N 1
ATOM 9445 C CA . GLU B 1 610 ? 17.234 -69.75 -26.922 1 30.19 610 GLU B CA 1
ATOM 9446 C C . GLU B 1 610 ? 17.375 -70.125 -25.438 1 30.19 610 GLU B C 1
ATOM 9448 O O . GLU B 1 610 ? 17.859 -69.312 -24.641 1 30.19 610 GLU B O 1
ATOM 9453 N N . GLU B 1 611 ? 16.453 -70.938 -24.859 1 27.25 611 GLU B N 1
ATOM 9454 C CA . GLU B 1 611 ? 16.469 -71.688 -23.625 1 27.25 611 GLU B CA 1
ATOM 9455 C C . GLU B 1 611 ? 17.812 -72.375 -23.422 1 27.25 611 GLU B C 1
ATOM 9457 O O . GLU B 1 611 ? 18.188 -73.25 -24.219 1 27.25 611 GLU B O 1
ATOM 9462 N N . SER B 1 612 ? 19 -71.75 -23.188 1 24.67 612 SER B N 1
ATOM 9463 C CA . SER B 1 612 ? 20.156 -72.5 -22.703 1 24.67 612 SER B CA 1
ATOM 9464 C C . SER B 1 612 ? 19.781 -73.5 -21.609 1 24.67 612 SER B C 1
ATOM 9466 O O . SER B 1 612 ? 19.094 -73.125 -20.641 1 24.67 612 SER B O 1
ATOM 9468 N N . THR B 1 613 ? 19.734 -74.812 -22.016 1 24.03 613 THR B N 1
ATOM 9469 C CA . THR B 1 613 ? 20.078 -76 -21.203 1 24.03 613 THR B CA 1
ATOM 9470 C C . THR B 1 613 ? 21.422 -75.812 -20.531 1 24.03 613 THR B C 1
ATOM 9472 O O . THR B 1 613 ? 22.391 -75.375 -21.172 1 24.03 613 THR B O 1
#

Secondary structure (DSSP, 8-state):
-----------------------------------HHHHHHHHHHHHHHHHHHHGGGBTTB------EEEEEEE-SSSS---EEEEEEEE--STTS--HHHHHHHHHGGGGTT-EEEESS-S-SSTT--HHHHHHHHHT--EEEESS--SSTTTTTHHHHHHHHTT-EEEEBTTTB--GGGHHHHHHHHHHTHHHHHHHHHSS-EEEEEEEEETTS-SS-TTS--TTSS-HHHHHHHHHHHHT-SEEEEEHHHHHHH---------TT---PEEEEEESS----SS-GGG-TTTS-EEEEEETTTTHHHHHHHHHTT-EEEEESS--HHHHHHHHHHTT--EEEE---HHHHHHHHHTT---EEEEEEESEE---TT---S-------SGGGSEE-EEEEEEEETTEEEEEEESSPPP--------TT----------TTS--EEEE-STTSTTGGGSTTSS--EEEE-TTS-EEEESSHHHHHHHHTTTT---HHHHHHHHHHHH-SSHHHHHHHHHHHHHH-GGGS-TTHHHHHHHHHHHHHHHHHHH-HHHHHHHHHTTTSEEEE--SS-TTTS--SSS-S--HHHHHHHHHHHHHHT-S----------/-----------------------------------HHHHHHHHHHHHHHHHHHHGGGBTTB------EEEEEEE-SSSS---EEEEEEEE--STTS--HHHHHHHHHGGGGTT-EEEESS-S-SSTT--HHHHHHHHHT--EEEESS--SSTTTTTHHHHHHHHTT-EEEEBTTTB--GGGHHHHHHHHHHTHHHHHHHHHSS-EEEEEEEEETTS-SS-TTS--TTSS-HHHHHHHHHHHHT-SEEEEEHHHHHHH---------TT---PEEEEEESS----SS-GGG-TTTS-EEEEEETTTTHHHHHHHHHTT-EEEEESS--HHHHHHHHHHTT--EEEE---HHHHHHHHHTT---EEEEEEESEE---TT---S-------SGGGSEE-EEEEEEEETTEEEEEEESSPPP--------TT----------TTS--EEEE-STTSTTGGGSTTSS--EEEE-TTS-EEEESSHHHHHHHGGGTT---HHHHHHHHHHHH-SSHHHHHHHHHHHHHH-GGGS-TTHHHHHHHHHHHHHHHHHHH-HHHHHHHHTTTTSEEEE--SS-TTTS--SSS-S--HHHHHHHHHHHHHHT-S----------

Sequence (1226 aa):
MPPSPRPLGVAPAPASYSLNLFPRRRCLPARHAVSMAASHAHDAHFLRRAADVADRSAGLASPHPNFGCVIARPQLETDDVEAWVVGEGYLYSQGTPCAELLAAEEAGEHARGATAYLNLEPDDCYGNSTAVSSLVQAGVTRVVVGLRHPLKHLRGKAIQLLRHQGIQVDVVGEDLQSKLFKEALGSCLIVNAPLLYRAAFHVPFSVLKYAMTADGKIAASTGHASWVSGKASRGRVFELRGRSDAIIVGGNTVRLDNPRLTARHVKGGHVPVRIVMSQSFNLPEEANLWNVHDAYTIVATQRGARRDLQKKLAMKGVEVVEFEMLNPRDVMSYCYDRGYLSVLWECGGTLAASAISARVIHKVYAFFAPKIIGGVNAPTPVGELGMKQMTQAIDLIDVSYEQVDRDMLMSGFLQPIPDLSPVIPSVDEIPSVDPEVSPYETNIISFYKTWDTFGAFANFSPHPISLPDENGDCFTWPTVEHYYQAHKFVSVDNPQARDIVQEIKQARSPEEAARIGRTRQRELPELVRSDWESTKIDVMYKAIKCKFSTHPHLTEMLLSTAGSVLVEASPHDLFWGGGREGEGLNYLGRLLMQLRSEILGTVQTTGKIEESTMPPSPRPLGVAPAPASYSLNLFPRRRCLPARHAVSMAASHAHDAHFLRRAADVADRSAGLASPHPNFGCVIARPQLETDDVEAWVVGEGYLYSQGTPCAELLAAEEAGEHARGATAYLNLEPDDCYGNSTAVSSLVQAGVTRVVVGLRHPLKHLRGKAIQLLRHQGIQVDVVGEDLQSKLFKEALGSCLIVNAPLLYRAAFHVPFSVLKYAMTADGKIAASTGHASWVSGKASRGRVFELRGRSDAIIVGGNTVRLDNPRLTARHVKGGHVPVRIVMSQSFNLPEEANLWNVHDAYTIVATQRGARRDLQKKLAMKGVEVVEFEMLNPRDVMSYCYDRGYLSVLWECGGTLAASAISARVIHKVYAFFAPKIIGGVNAPTPVGELGMKQMTQAIDLIDVSYEQVDRDMLMSGFLQPIPDLSPVIPSVDEIPSVDPEVSPYETNIISFYKTWDTFGAFANFSPHPISLPDENGDCFTWPTVEHYYQAHKFVSVDNPQARDIVQEIKQARSPEEAARIGRTRQRELPELVRSDWESTKIDVMYKAIKCKFSTHPHLTEMLLSTAGSVLVEASPHDLFWGGGREGEGLNYLGRLLMQLRSEILGTVQTTGKIEEST

pLDDT: mean 86.27, std 20.94, range [19.14, 98.81]

Solvent-accessible surface area (backbone atoms only — not comparable to full-atom values): 63909 Å² total; per-residue (Å²): 135,75,81,76,76,78,77,78,78,77,75,80,77,76,81,75,81,75,84,71,75,77,76,79,73,72,70,72,75,75,74,76,71,68,49,71,63,56,50,45,48,50,52,23,52,44,29,34,46,5,24,56,44,14,51,68,28,64,32,52,24,62,54,63,80,44,31,9,21,28,30,32,31,72,47,82,82,49,92,54,85,54,59,44,78,51,16,59,20,38,29,55,38,68,32,33,67,47,13,39,39,44,10,34,63,60,19,39,79,62,26,47,71,14,37,37,20,21,15,33,44,62,65,64,30,61,90,52,56,57,40,58,51,30,38,56,74,33,35,38,43,33,36,40,30,41,32,73,35,67,50,74,92,50,39,58,52,50,61,50,52,38,42,73,72,67,26,47,73,39,36,50,76,70,72,43,70,57,78,65,37,50,63,23,45,48,40,30,47,60,65,32,38,31,54,40,36,26,67,74,67,62,26,32,27,22,34,39,42,52,43,20,27,66,41,19,30,43,24,16,54,73,58,35,36,75,62,56,54,54,71,65,47,52,53,52,49,23,52,54,40,16,49,13,38,28,39,36,31,33,38,64,51,48,71,72,64,49,52,69,76,67,36,73,74,54,88,88,39,33,72,29,34,32,36,37,42,25,63,63,54,77,62,69,94,73,53,56,53,56,43,41,86,81,36,51,30,35,39,41,23,21,59,81,38,52,58,67,61,50,51,55,41,39,75,54,63,33,43,74,45,70,27,89,69,66,48,57,53,60,54,35,41,52,40,29,53,62,64,38,29,22,35,36,33,61,40,50,15,62,59,42,16,51,27,50,73,56,65,51,46,33,31,38,41,38,35,36,15,56,26,41,51,37,28,75,72,22,45,34,53,30,15,60,62,82,45,55,44,38,79,66,34,49,60,45,40,86,68,46,79,46,75,39,85,81,27,37,36,38,36,25,21,68,46,78,81,69,78,72,68,76,69,72,69,67,92,74,73,68,76,74,74,75,67,80,67,62,88,80,57,78,45,71,45,63,27,54,50,31,71,37,86,45,1,56,76,27,48,47,17,64,49,56,32,77,46,62,44,84,84,62,46,79,36,76,30,61,20,46,32,27,49,55,36,29,53,42,24,36,89,38,97,41,71,67,25,51,50,50,34,51,51,29,70,65,37,82,28,30,64,52,8,42,49,51,35,52,52,44,46,70,75,38,54,86,43,36,35,89,58,41,87,74,40,48,63,54,55,48,48,53,44,50,52,44,34,38,67,75,35,60,69,52,40,55,53,53,53,72,44,66,88,43,48,50,31,26,44,33,48,78,41,42,57,48,9,20,20,76,82,60,79,18,64,17,45,52,18,50,49,50,51,51,49,43,33,48,74,71,62,74,53,79,79,78,69,77,72,77,79,78,127,130,81,79,76,74,75,78,78,80,78,75,82,80,79,84,79,80,77,83,73,78,72,78,80,74,73,72,72,75,74,73,77,72,69,49,72,62,59,50,45,47,50,52,21,52,44,28,32,47,5,24,55,45,14,51,69,27,64,32,52,24,62,54,62,80,42,30,9,20,29,30,33,32,72,47,82,84,49,91,54,84,57,58,45,78,51,16,56,19,39,27,55,37,67,32,33,67,47,12,38,38,44,10,34,61,61,20,41,79,61,27,47,70,13,37,35,20,21,15,34,44,63,67,66,30,61,90,52,57,55,41,56,51,29,38,55,75,33,34,38,43,31,36,40,29,42,32,73,35,67,49,76,92,50,40,58,52,48,61,50,53,39,41,74,72,68,27,47,73,39,36,50,76,70,72,43,69,59,78,67,38,51,63,24,43,49,40,29,46,60,65,32,38,31,54,40,36,27,66,74,66,62,26,34,26,22,35,39,43,52,44,21,28,63,42,21,30,46,22,16,54,72,57,36,39,73,60,55,54,55,72,65,44,52,52,52,48,24,52,53,41,16,47,13,38,28,39,36,31,33,39,65,51,47,70,72,64,48,52,71,78,67,36,72,75,53,85,88,38,33,72,27,33,32,35,38,43,26,62,64,53,75,63,68,96,73,52,55,50,58,46,42,85,82,36,49,30,35,38,40,22,21,60,81,37,51,56,67,59,51,52,56,42,39,74,54,63,33,44,74,45,72,28,89,71,66,46,57,52,58,53,35,42,53,40,29,55,62,63,40,29,23,35,35,33,63,40,52,16,62,60,40,16,51,26,50,72,56,65,50,47,33,31,37,41,39,35,37,14,56,27,40,48,38,27,75,72,22,45,34,54,30,14,59,63,83,44,54,43,38,80,65,35,47,59,44,39,84,68,46,78,45,75,40,86,80,27,38,38,40,35,25,20,68,46,77,82,68,78,72,67,76,68,73,67,65,93,74,73,67,75,75,74,77,68,78,66,62,87,79,57,76,46,70,44,63,26,55,50,30,73,36,86,46,1,56,78,27,48,46,17,63,47,57,32,77,45,62,44,83,84,62,45,79,35,76,30,61,18,47,31,29,49,56,36,28,54,41,23,37,89,38,97,43,75,68,25,50,51,50,34,51,51,29,70,64,37,83,28,30,64,52,9,43,49,52,34,53,51,44,46,70,76,39,56,84,44,38,35,89,58,40,87,75,39,50,62,57,55,48,48,52,45,50,51,45,34,38,68,73,35,60,66,52,39,54,53,52,54,70,44,67,86,43,48,50,31,26,44,34,47,78,42,43,56,49,9,20,20,75,84,60,80,18,64,17,45,52,17,48,49,50,52,50,50,41,32,48,74,71,63,74,53,80,81,81,69,78,72,75,78,81,127

Organism: Brachypodium distachyon (NCBI:txid15368)